Protein AF-0000000066997726 (afdb_homodimer)

Radius of gyration: 28.42 Å; Cα contacts (8 Å, |Δi|>4): 2146; chains: 2; bounding box: 68×84×70 Å

Solvent-accessible surface area (backbone atoms only — not comparable to full-atom values): 46991 Å² total; per-residue (Å²): 113,78,69,45,87,41,42,34,35,30,36,20,75,43,66,23,29,34,36,20,48,38,29,24,34,34,30,64,38,44,43,36,35,32,18,52,49,78,61,91,83,53,77,78,42,66,39,69,34,43,33,51,42,34,44,55,31,55,65,68,47,27,50,67,67,44,41,66,34,50,30,68,50,67,35,38,38,32,26,37,41,86,60,45,74,38,37,50,40,54,42,67,57,50,20,66,64,55,33,27,49,54,35,23,24,28,37,32,51,52,49,50,20,41,49,52,45,21,47,75,62,63,44,43,76,41,56,55,33,34,65,70,47,77,49,73,56,84,76,34,27,36,37,30,26,76,89,64,53,74,50,77,23,52,30,34,38,30,25,48,29,76,77,21,60,58,42,44,72,73,39,70,85,66,61,67,39,53,56,43,30,36,30,37,36,49,38,77,47,42,48,67,53,35,52,72,74,28,50,73,30,44,76,70,59,57,67,34,33,40,31,40,31,31,70,42,17,36,40,36,36,33,50,19,58,52,62,49,28,33,28,38,42,35,39,40,54,51,98,50,74,36,80,52,76,37,85,54,56,68,67,60,58,50,56,73,46,65,76,45,36,67,46,61,41,48,55,53,66,66,51,85,62,54,46,39,33,43,41,38,32,37,61,91,60,96,64,58,48,48,97,56,30,34,40,35,50,33,28,40,34,53,53,31,35,41,70,53,41,53,45,51,65,49,51,9,27,38,44,15,31,20,45,11,45,31,43,23,36,28,24,65,64,73,47,49,61,44,55,34,44,50,52,41,47,68,59,46,48,57,54,52,50,51,52,38,36,50,13,50,49,40,41,50,64,50,26,39,60,52,67,68,58,37,51,42,49,48,58,39,26,45,59,42,43,44,78,66,51,93,84,52,93,73,65,72,81,49,82,68,62,71,53,38,30,56,71,61,52,64,78,29,50,80,49,41,27,36,55,38,43,38,40,42,50,14,48,26,47,38,49,51,52,46,50,41,44,50,53,20,56,77,66,68,40,41,40,88,68,68,62,35,28,50,62,55,51,49,57,59,58,42,24,46,56,50,27,85,59,73,83,124,112,79,69,44,90,43,42,35,35,29,37,20,73,44,64,23,28,33,36,21,49,37,30,24,34,36,30,64,39,44,45,38,34,31,18,52,49,78,63,91,83,51,78,79,42,68,40,68,33,44,33,49,42,36,44,55,30,56,65,67,45,27,51,67,66,45,42,65,34,49,30,69,48,66,33,37,40,31,26,37,42,85,60,45,74,38,39,50,43,53,42,66,57,50,20,65,64,54,31,25,50,56,35,23,24,28,36,32,51,53,47,52,21,41,49,52,46,22,47,75,61,64,45,43,76,41,56,55,34,35,66,70,46,75,49,72,56,85,76,34,26,37,36,30,26,76,86,65,52,74,49,76,22,51,29,34,39,30,24,48,29,77,78,20,60,55,42,43,72,73,38,69,86,67,62,68,39,53,57,43,31,39,31,34,35,49,37,77,46,41,48,68,55,35,52,74,76,26,50,73,31,44,77,70,59,57,67,33,33,41,32,40,31,32,69,41,18,36,40,37,38,36,50,19,56,52,62,50,27,33,28,37,41,35,38,40,54,53,98,51,72,37,78,52,76,37,86,56,57,66,67,60,59,52,57,72,46,64,75,45,37,67,46,60,42,48,53,55,67,66,53,84,62,54,45,38,33,41,40,38,32,36,61,92,60,98,65,57,48,47,96,57,30,33,40,33,48,34,28,38,35,51,54,30,36,42,68,52,41,53,46,49,63,48,50,8,29,38,43,16,30,20,45,11,45,31,43,23,35,29,24,65,65,72,47,48,62,43,54,33,44,50,52,43,47,68,58,46,48,55,52,52,50,52,51,39,34,51,13,50,49,37,40,51,63,49,26,38,60,53,68,68,58,39,52,40,48,48,58,39,28,45,60,42,43,45,78,68,53,90,85,52,94,74,66,72,80,49,82,67,62,72,54,39,28,56,72,62,51,63,75,30,50,80,50,41,26,36,57,37,44,38,41,43,49,14,48,26,48,38,50,52,51,46,52,41,44,52,53,21,56,77,68,66,40,42,42,87,68,69,62,36,28,51,61,57,51,50,54,58,58,41,23,45,56,48,27,81,59,74,82,122

Nearest PDB structures (foldseek):
  8gsm-assembly3_I  TM=8.928E-01  e=6.429E-40  Boreostereum vibrans
  8x38-assembly1_A  TM=8.824E-01  e=2.109E-39  Phanerochaete chrysosporium RP-78
  8rqh-assembly1_A  TM=9.313E-01  e=3.613E-34  Streptomyces cyaneofuscatus
  8rqh-assembly2_B  TM=9.322E-01  e=1.405E-33  Streptomyces cyaneofuscatus
  6net-assembly2_A  TM=7.913E-01  e=1.397E-30  Talaromyces stipitatus ATCC 10500

Organism: NCBI:txid86049

InterPro domains:
  IPR002938 FAD-binding domain [PF01494] (7-354)
  IPR036188 FAD/NAD(P)-binding domain superfamily [G3DSA:3.50.50.60] (7-381)
  IPR036188 FAD/NAD(P)-binding domain superfamily [SSF51905] (7-375)
  IPR050493 FAD-dependent Monooxygenases in Biosynthesis and Metabolism [PTHR13789] (5-386)

Sequence (944 aa):
MAPVPIQVGIIGAGMGGLAAAIALRRGGANVTILESTTELGEIGAGIQIFSNISKYLIRWGVDEIIGDNLVQVDEVRTWGVDGEVVTRVDPKRVHKITGFPHLIARRDHLHAGLTESARRHGVDIVVGARVKEVEYSESSATVTTARGASYTFDLVVGCDGIKSTIRQHLFPDVKPQAPSKVAAYRGVLTYDEIRAKAPEAASVLTNTMDMWTGPNGYIMTYPLSGGKELNVVTSFCKDYYVEKMEEVDMDEFRGYYKDYSPAIQSIIRLVNYTQRWPLLIMPFMARWSNEFRNVVLLGDAAHCMQNHVGQGAATAIEDGVFLGRAVSEVVRGTITIPEAVSIYEQKRIPRAWTKQQVSFVSGELNMCSDPDDLRRRNSSSLPEVQGLEEDEARPSFPPLPSEYRSWQMFDSPDSVPGIFYYDAEGDADNAVCEFLQTRDRENGAVDGLTMVSRALRRKWWASLDFNGVVAVMAPVPIQVGIIGAGMGGLAAAIALRRGGANVTILESTTELGEIGAGIQIFSNISKYLIRWGVDEIIGDNLVQVDEVRTWGVDGEVVTRVDPKRVHKITGFPHLIARRDHLHAGLTESARRHGVDIVVGARVKEVEYSESSATVTTARGASYTFDLVVGCDGIKSTIRQHLFPDVKPQAPSKVAAYRGVLTYDEIRAKAPEAASVLTNTMDMWTGPNGYIMTYPLSGGKELNVVTSFCKDYYVEKMEEVDMDEFRGYYKDYSPAIQSIIRLVNYTQRWPLLIMPFMARWSNEFRNVVLLGDAAHCMQNHVGQGAATAIEDGVFLGRAVSEVVRGTITIPEAVSIYEQKRIPRAWTKQQVSFVSGELNMCSDPDDLRRRNSSSLPEVQGLEEDEARPSFPPLPSEYRSWQMFDSPDSVPGIFYYDAEGDADNAVCEFLQTRDRENGAVDGLTMVSRALRRKWWASLDFNGVVAV

Foldseek 3Di:
DAFDAFEEEEEALALLRLLLLLLQLVLPYAYEYEAQAQDDFDDWFKAKAFQQGQVVCVVLVLCVVLPLQKAAFQKEFEAEQAGDTLFIDGQVVSCVVQVGGIIMATRRSSSVSSVVSSVVSPYHYHYNFAWQDWDDDLQWIWTAGPVGDIDIGRAYEFAHAQPTNLLCHQPVPWHKFQPFQKWKKWDKDFLVCCCVQPVVLNVVDDQYWYWYFDAQKIWIWHAGRNRGMIIIMMMGGDPDADGAKDFDDLVVVLVRSVSGDPSVSSVSVPGDGIIIGGFIWTDQDLAQAHPSLRYGYAASSHTRAGCLQSCRSVLSSLLSNLLSLLCSCVRLVLDPNNVSSVLSSVPSRVVSVVVRVLSVVSRCLRNPNPPVSVVVLSVLNCQQCPQVDPPDPDGDTGDDDPPRAHSNPNSTCSNPVVRNNDHSNVVSVVSSVVVQLVVQVVVVQADPPPRDHPSVVCSVVSCVPDPVDPPD/DAFDAFEEEEEALALLSLLLLLLQLVLPYAYEYEHQAQDDFDDFFKAKAFQQGQVVCVVLVLCVVLPLQKAAFQKEFEAEQAGDTLFIDGQVVSCVVQVGGIIMATRRSSSVSSVVSSVVSPYHYHYNFAWQDWDDDLQWIWTAGPVGDIDIGRAYEFAHAQPTNLLCHQPVVWHWFQPAQKWKKKDKAFLVCCCVQPVVLNVVDDQYWYKYFAAQKIWIWHAGRNRGMIIIMMMGGDPDGDGAKAFDDLVVVLVRSVSGDPSVSSVSVPGDGIIIGGFIWTDQDLAQAHPSLRYGYAASSHTRAGCLQSCRSVLSSLLSNLLSLLCSCVRLVLDPNNVSSVLSSVPSRVVSVVVRVLSVVSRCLRNPNPPVSVVVLSVLNCQQCPQVDPPDPDGDTGDDDPPRAHSNPNSTCSNPVVRNNDHSNVVSVVSSVVVQLVVQVVVVQADPPPRDHPSVVCSVVSCVPDPVDPPD

pLDDT: mean 93.23, std 9.02, range [29.08, 98.94]

Secondary structure (DSSP, 8-state):
-PPPP-EEEEE--SHHHHHHHHHHHHTT-EEEEE-SSSS------EEEE-HHHHHHHHHHTHHHHHGGG-B--SEEEEE-TTS-EEEEE-HHHHHHHHSS--EEEEHHHHHHHHHHHHHHTT-EEE-S--EEEEEE-SS-EEEEETTS-EEEESEEEE---TT-HHHHHH-TT---B--SSEEEEEEEEEHHHHHHH-HHHHTT-SSEEEEEEETTEEEEEEEEGGGTEEEEEEEEE-SS---S-EE--HHHHHHTTTTS-HHHHHHHHH----EEEE--BPPP-S-SB-TTSSEEE-THHHH---SSSS-HHHHHHHHHHHHHHHHHHHHTTSS-HHHHHHHHHHHHHHHHHHHHHHHHHHHHHHT---HHHHHHHHHHTGGGSTT--TT-SSPPPPPPPTT---S-GGG-TTTSHHHHT--HHHHHHHHHHHHHHHHHHHTT-B-TTT--BHHHHHHHHGGGT-SS----/-PPPP-EEEEE--SHHHHHHHHHHHHTT-EEEEE-SSSS------EEEE-HHHHHHHHHHTHHHHHGGG-B--SEEEEE-TTS-EEEEE-HHHHHHHHSS--EEEEHHHHHHHHHHHHHHTT-EEE-S--EEEEEE-SS-EEEEETTS-EEEESEEEE---TT-HHHHHH-TT---B--SSEEEEEEEEEHHHHHHH-HHHHTT-SSEEEEEEETTEEEEEEEEGGGTEEEEEEEEE-SS---S-EE--HHHHHHTTTTS-HHHHHHHHH----EEEE--BPPP-S-SB-TTSSEEE-THHHH---STTS-HHHHHHHHHHHHHHHHHHHHTTSS-HHHHHHHHHHHHHHHHHHHHHHHHHHHHHHT---HHHHHHHHHHTGGGGTT--TT-SSPPPPPPPTT---S-GGG-TTTSHHHHT--HHHHHHHHHHHHHHHHHHHTT-B-TTT--BHHHHHHHHGGGT-SS----

Structure (mmCIF, N/CA/C/O backbone):
data_AF-0000000066997726-model_v1
#
loop_
_entity.id
_entity.type
_entity.pdbx_description
1 polymer 'FAD-binding domain-containing protein'
#
loop_
_atom_site.group_PDB
_atom_site.id
_atom_site.type_symbol
_atom_site.label_atom_id
_atom_site.label_alt_id
_atom_site.label_comp_id
_atom_site.label_asym_id
_atom_site.label_entity_id
_atom_site.label_seq_id
_atom_site.pdbx_PDB_ins_code
_atom_site.Cartn_x
_atom_site.Cartn_y
_atom_site.Cartn_z
_atom_site.occupancy
_atom_site.B_iso_or_equiv
_atom_site.auth_seq_id
_atom_site.auth_comp_id
_atom_site.auth_asym_id
_atom_site.auth_atom_id
_atom_site.pdbx_PDB_model_num
ATOM 1 N N . MET A 1 1 ? 27.438 -9.516 -9.109 1 58.72 1 MET A N 1
ATOM 2 C CA . MET A 1 1 ? 28.141 -8.242 -9.211 1 58.72 1 MET A CA 1
ATOM 3 C C . MET A 1 1 ? 28.25 -7.562 -7.855 1 58.72 1 MET A C 1
ATOM 5 O O . MET A 1 1 ? 27.344 -7.684 -7.027 1 58.72 1 MET A O 1
ATOM 9 N N . ALA A 1 2 ? 29.359 -7.008 -7.555 1 72.38 2 ALA A N 1
ATOM 10 C CA . ALA A 1 2 ? 29.594 -6.281 -6.312 1 72.38 2 ALA A CA 1
ATOM 11 C C . ALA A 1 2 ? 28.719 -5.035 -6.23 1 72.38 2 ALA A C 1
ATOM 13 O O . ALA A 1 2 ? 28.391 -4.43 -7.254 1 72.38 2 ALA A O 1
ATOM 14 N N . PRO A 1 3 ? 28.188 -4.781 -5.062 1 80.5 3 PRO A N 1
ATOM 15 C CA . PRO A 1 3 ? 27.406 -3.547 -4.898 1 80.5 3 PRO A CA 1
ATOM 16 C C . PRO A 1 3 ? 28.172 -2.307 -5.359 1 80.5 3 PRO A C 1
ATOM 18 O O . PRO A 1 3 ? 29.406 -2.275 -5.293 1 80.5 3 PRO A O 1
ATOM 21 N N . VAL A 1 4 ? 27.453 -1.344 -5.906 1 85.62 4 VAL A N 1
ATOM 22 C CA . VAL A 1 4 ? 28 -0.052 -6.305 1 85.62 4 VAL A CA 1
ATOM 23 C C . VAL A 1 4 ? 28.062 0.878 -5.098 1 85.62 4 VAL A C 1
ATOM 25 O O . VAL A 1 4 ? 27.047 1.154 -4.461 1 85.62 4 VAL A O 1
ATOM 28 N N . PRO A 1 5 ? 29.25 1.284 -4.77 1 92.06 5 PRO A N 1
ATOM 29 C CA . PRO A 1 5 ? 29.328 2.24 -3.662 1 92.06 5 PRO A CA 1
ATOM 30 C C . PRO A 1 5 ? 28.734 3.6 -4.016 1 92.06 5 PRO A C 1
ATOM 32 O O . PRO A 1 5 ? 29.062 4.176 -5.055 1 92.06 5 PRO A O 1
ATOM 35 N N . ILE A 1 6 ? 27.797 4.047 -3.232 1 96 6 ILE A N 1
ATOM 36 C CA . ILE A 1 6 ? 27.141 5.332 -3.467 1 96 6 ILE A CA 1
ATOM 37 C C . ILE A 1 6 ? 27.203 6.18 -2.197 1 96 6 ILE A C 1
ATOM 39 O O . ILE A 1 6 ? 26.891 5.699 -1.107 1 96 6 ILE A O 1
ATOM 43 N N . GLN A 1 7 ? 27.656 7.406 -2.367 1 98.44 7 GLN A N 1
ATOM 44 C CA . GLN A 1 7 ? 27.672 8.391 -1.291 1 98.44 7 GLN A CA 1
ATOM 45 C C . GLN A 1 7 ? 26.516 9.375 -1.435 1 98.44 7 GLN A C 1
ATOM 47 O O . GLN A 1 7 ? 26.406 10.078 -2.441 1 98.44 7 GLN A O 1
ATOM 52 N N . VAL A 1 8 ? 25.688 9.414 -0.419 1 98.88 8 VAL A N 1
ATOM 53 C CA . VAL A 1 8 ? 24.531 10.305 -0.461 1 98.88 8 VAL A CA 1
ATOM 54 C C . VAL A 1 8 ? 24.641 11.352 0.646 1 98.88 8 VAL A C 1
ATOM 56 O O . VAL A 1 8 ? 24.891 11.016 1.805 1 98.88 8 VAL A O 1
ATOM 59 N N . GLY A 1 9 ? 24.547 12.625 0.272 1 98.94 9 GLY A N 1
ATOM 60 C CA . GLY A 1 9 ? 24.469 13.727 1.226 1 98.94 9 GLY A CA 1
ATOM 61 C C . GLY A 1 9 ? 23.047 14.219 1.445 1 98.94 9 GLY A C 1
ATOM 62 O O . GLY A 1 9 ? 22.359 14.555 0.489 1 98.94 9 GLY A O 1
ATOM 63 N N . ILE A 1 10 ? 22.625 14.234 2.686 1 98.94 10 ILE A N 1
ATOM 64 C CA . ILE A 1 10 ? 21.312 14.742 3.057 1 98.94 10 ILE A CA 1
ATOM 65 C C . ILE A 1 10 ? 21.453 16.094 3.754 1 98.94 10 ILE A C 1
ATOM 67 O O . ILE A 1 10 ? 22.172 16.203 4.75 1 98.94 10 ILE A O 1
ATOM 71 N N . ILE A 1 11 ? 20.766 17.078 3.197 1 98.88 11 ILE A N 1
ATOM 72 C CA . ILE A 1 11 ? 20.812 18.422 3.777 1 98.88 11 ILE A CA 1
ATOM 73 C C . ILE A 1 11 ? 19.578 18.656 4.656 1 98.88 11 ILE A C 1
ATOM 75 O O . ILE A 1 11 ? 18.516 18.984 4.156 1 98.88 11 ILE A O 1
ATOM 79 N N . GLY A 1 12 ? 19.75 18.547 6.012 1 98.19 12 GLY A N 1
ATOM 80 C CA . GLY A 1 12 ? 18.672 18.688 6.969 1 98.19 12 GLY A CA 1
ATOM 81 C C . GLY A 1 12 ? 18.344 17.406 7.699 1 98.19 12 GLY A C 1
ATOM 82 O O . GLY A 1 12 ? 18.062 16.375 7.07 1 98.19 12 GLY A O 1
ATOM 83 N N . ALA A 1 13 ? 18.297 17.5 9.016 1 97.69 13 ALA A N 1
ATOM 84 C CA . ALA A 1 13 ? 18 16.344 9.867 1 97.69 13 ALA A CA 1
ATOM 85 C C . ALA A 1 13 ? 16.594 16.438 10.453 1 97.69 13 ALA A C 1
ATOM 87 O O . ALA A 1 13 ? 16.391 16.172 11.641 1 97.69 13 ALA A O 1
ATOM 88 N N . GLY A 1 14 ? 15.633 16.906 9.617 1 96.88 14 GLY A N 1
ATOM 89 C CA . GLY A 1 14 ? 14.234 16.812 10 1 96.88 14 GLY A CA 1
ATOM 90 C C . GLY A 1 14 ? 13.656 15.414 9.852 1 96.88 14 GLY A C 1
ATOM 91 O O . GLY A 1 14 ? 14.391 14.469 9.555 1 96.88 14 GLY A O 1
ATOM 92 N N . MET A 1 15 ? 12.367 15.289 10.008 1 96.69 15 MET A N 1
ATOM 93 C CA . MET A 1 15 ? 11.703 13.984 9.961 1 96.69 15 MET A CA 1
ATOM 94 C C . MET A 1 15 ? 11.961 13.297 8.625 1 96.69 15 MET A C 1
ATOM 96 O O . MET A 1 15 ? 12.297 12.109 8.594 1 96.69 15 MET A O 1
ATOM 100 N N . GLY A 1 16 ? 11.797 14.016 7.555 1 98.12 16 GLY A N 1
ATOM 101 C CA . GLY A 1 16 ? 12.023 13.461 6.23 1 98.12 16 GLY A CA 1
ATOM 102 C C . GLY A 1 16 ? 13.469 13.062 5.98 1 98.12 16 GLY A C 1
ATOM 103 O O . GLY A 1 16 ? 13.742 12.008 5.402 1 98.12 16 GLY A O 1
ATOM 104 N N . GLY A 1 17 ? 14.398 13.93 6.406 1 98.62 17 GLY A N 1
ATOM 105 C CA . GLY A 1 17 ? 15.812 13.648 6.234 1 98.62 17 GLY A CA 1
ATOM 106 C C . GLY A 1 17 ? 16.281 12.422 6.988 1 98.62 17 GLY A C 1
ATOM 107 O O . GLY A 1 17 ? 17.016 11.602 6.453 1 98.62 17 GLY A O 1
ATOM 108 N N . LEU A 1 18 ? 15.844 12.297 8.219 1 98.75 18 LEU A N 1
ATOM 109 C CA . LEU A 1 18 ? 16.219 11.148 9.031 1 98.75 18 LEU A CA 1
ATOM 110 C C . LEU A 1 18 ? 15.625 9.867 8.453 1 98.75 18 LEU A C 1
ATOM 112 O O . LEU A 1 18 ? 16.297 8.828 8.406 1 98.75 18 LEU A O 1
ATOM 116 N N . ALA A 1 19 ? 14.398 9.961 8.016 1 98.81 19 ALA A N 1
ATOM 117 C CA . ALA A 1 19 ? 13.773 8.797 7.391 1 98.81 19 ALA A CA 1
ATOM 118 C C . ALA A 1 19 ? 14.516 8.391 6.117 1 98.81 19 ALA A C 1
ATOM 120 O O . ALA A 1 19 ? 14.742 7.203 5.871 1 98.81 19 ALA A O 1
ATOM 121 N N . ALA A 1 20 ? 14.867 9.367 5.336 1 98.88 20 ALA A N 1
ATOM 122 C CA . ALA A 1 20 ? 15.633 9.086 4.129 1 98.88 20 ALA A CA 1
ATOM 123 C C . ALA A 1 20 ? 16.969 8.422 4.465 1 98.88 20 ALA A C 1
ATOM 125 O O . ALA A 1 20 ? 17.375 7.461 3.801 1 98.88 20 ALA A O 1
ATOM 126 N N . ALA A 1 21 ? 17.578 8.945 5.484 1 98.88 21 ALA A N 1
ATOM 127 C CA . ALA A 1 21 ? 18.875 8.406 5.891 1 98.88 21 ALA A CA 1
ATOM 128 C C . ALA A 1 21 ? 18.766 6.934 6.266 1 98.88 21 ALA A C 1
ATOM 130 O O . ALA A 1 21 ? 19.578 6.109 5.832 1 98.88 21 ALA A O 1
ATOM 131 N N . ILE A 1 22 ? 17.766 6.617 7.066 1 98.88 22 ILE A N 1
ATOM 132 C CA . ILE A 1 22 ? 17.562 5.238 7.496 1 98.88 22 ILE A CA 1
ATOM 133 C C . ILE A 1 22 ? 17.281 4.352 6.285 1 98.88 22 ILE A C 1
ATOM 135 O O . ILE A 1 22 ? 17.906 3.305 6.117 1 98.88 22 ILE A O 1
ATOM 139 N N . ALA A 1 23 ? 16.391 4.789 5.41 1 98.75 23 ALA A N 1
ATOM 140 C CA . ALA A 1 23 ? 16.016 4.004 4.242 1 98.75 23 ALA A CA 1
ATOM 141 C C . ALA A 1 23 ? 17.203 3.781 3.32 1 98.75 23 ALA A C 1
ATOM 143 O O . ALA A 1 23 ? 17.406 2.682 2.793 1 98.75 23 ALA A O 1
ATOM 144 N N . LEU A 1 24 ? 17.984 4.816 3.113 1 98.69 24 LEU A N 1
ATOM 145 C CA . LEU A 1 24 ? 19.156 4.73 2.252 1 98.69 24 LEU A CA 1
ATOM 146 C C . LEU A 1 24 ? 20.188 3.76 2.83 1 98.69 24 LEU A C 1
ATOM 148 O O . LEU A 1 24 ? 20.75 2.936 2.104 1 98.69 24 LEU A O 1
ATOM 152 N N . ARG A 1 25 ? 20.422 3.848 4.117 1 98.25 25 ARG A N 1
ATOM 153 C CA . ARG A 1 25 ? 21.375 2.947 4.762 1 98.25 25 ARG A CA 1
ATOM 154 C C . ARG A 1 25 ? 20.891 1.502 4.691 1 98.25 25 ARG A C 1
ATOM 156 O O . ARG A 1 25 ? 21.688 0.588 4.449 1 98.25 25 ARG A O 1
ATOM 163 N N . ARG A 1 26 ? 19.672 1.34 4.887 1 96.38 26 ARG A N 1
ATOM 164 C CA . ARG A 1 26 ? 19.094 0.002 4.816 1 96.38 26 ARG A CA 1
ATOM 165 C C . ARG A 1 26 ? 19.266 -0.597 3.424 1 96.38 26 ARG A C 1
ATOM 167 O O . ARG A 1 26 ? 19.281 -1.819 3.268 1 96.38 26 ARG A O 1
ATOM 174 N N . GLY A 1 27 ? 19.375 0.283 2.434 1 94.56 27 GLY A N 1
ATOM 175 C CA . GLY A 1 27 ? 19.594 -0.147 1.061 1 94.56 27 GLY A CA 1
ATOM 176 C C . GLY A 1 27 ? 21.047 -0.304 0.702 1 94.56 27 GLY A C 1
ATOM 177 O O . GLY A 1 27 ? 21.391 -0.718 -0.411 1 94.56 27 GLY A O 1
ATOM 178 N N . GLY A 1 28 ? 21.969 0.135 1.581 1 94.75 28 GLY A N 1
ATOM 179 C CA . GLY A 1 28 ? 23.391 -0.12 1.383 1 94.75 28 GLY A CA 1
ATOM 180 C C . GLY A 1 28 ? 24.172 1.123 1.007 1 94.75 28 GLY A C 1
ATOM 181 O O . GLY A 1 28 ? 25.391 1.063 0.823 1 94.75 28 GLY A O 1
ATOM 182 N N . ALA A 1 29 ? 23.531 2.252 0.909 1 97.5 29 ALA A N 1
ATOM 183 C CA . ALA A 1 29 ? 24.234 3.484 0.568 1 97.5 29 ALA A CA 1
ATOM 184 C C . ALA A 1 29 ? 25 4.027 1.772 1 97.5 29 ALA A C 1
ATOM 186 O O . ALA A 1 29 ? 24.641 3.75 2.92 1 97.5 29 ALA A O 1
ATOM 187 N N . ASN A 1 30 ? 26.062 4.73 1.503 1 98.19 30 ASN A N 1
ATOM 188 C CA . ASN A 1 30 ? 26.719 5.531 2.529 1 98.19 30 ASN A CA 1
ATOM 189 C C . ASN A 1 30 ? 26.078 6.906 2.67 1 98.19 30 ASN A C 1
ATOM 191 O O . ASN A 1 30 ? 25.859 7.598 1.673 1 98.19 30 ASN A O 1
ATOM 195 N N . VAL A 1 31 ? 25.797 7.309 3.93 1 98.88 31 VAL A N 1
ATOM 196 C CA . VAL A 1 31 ? 24.938 8.484 4.082 1 98.88 31 VAL A CA 1
ATOM 197 C C . VAL A 1 31 ? 25.578 9.453 5.078 1 98.88 31 VAL A C 1
ATOM 199 O O . VAL A 1 31 ? 26 9.047 6.164 1 98.88 31 VAL A O 1
ATOM 202 N N . THR A 1 32 ? 25.625 10.703 4.715 1 98.88 32 THR A N 1
ATOM 203 C CA . THR A 1 32 ? 25.984 11.805 5.598 1 98.88 32 THR A CA 1
ATOM 204 C C . THR A 1 32 ? 24.875 12.836 5.664 1 98.88 32 THR A C 1
ATOM 206 O O . THR A 1 32 ? 24.391 13.305 4.633 1 98.88 32 THR A O 1
ATOM 209 N N . ILE A 1 33 ? 24.453 13.141 6.887 1 98.81 33 ILE A N 1
ATOM 210 C CA . ILE A 1 33 ? 23.5 14.234 7.082 1 98.81 33 ILE A CA 1
ATOM 211 C C . ILE A 1 33 ? 24.234 15.492 7.512 1 98.81 33 ILE A C 1
ATOM 213 O O . ILE A 1 33 ? 25.078 15.453 8.406 1 98.81 33 ILE A O 1
ATOM 217 N N . LEU A 1 34 ? 24 16.578 6.836 1 98.69 34 LEU A N 1
ATOM 218 C CA . LEU A 1 34 ? 24.453 17.891 7.25 1 98.69 34 LEU A CA 1
ATOM 219 C C . LEU A 1 34 ? 23.312 18.703 7.852 1 98.69 34 LEU A C 1
ATOM 221 O O . LEU A 1 34 ? 22.359 19.047 7.16 1 98.69 34 LEU A O 1
ATOM 225 N N . GLU A 1 35 ? 23.391 18.969 9.117 1 97.94 35 GLU A N 1
ATOM 226 C CA . GLU A 1 35 ? 22.359 19.688 9.859 1 97.94 35 GLU A CA 1
ATOM 227 C C . GLU A 1 35 ? 22.875 21.062 10.305 1 97.94 35 GLU A C 1
ATOM 229 O O . GLU A 1 35 ? 24 21.188 10.789 1 97.94 35 GLU A O 1
ATOM 234 N N . SER A 1 36 ? 22.062 22.062 10.125 1 95.56 36 SER A N 1
ATOM 235 C CA . SER A 1 36 ? 22.469 23.453 10.359 1 95.56 36 SER A CA 1
ATOM 236 C C . SER A 1 36 ? 22.656 23.734 11.852 1 95.56 36 SER A C 1
ATOM 238 O O . SER A 1 36 ? 23.562 24.469 12.242 1 95.56 36 SER A O 1
ATOM 240 N N . THR A 1 37 ? 21.797 23.172 12.703 1 90.5 37 THR A N 1
ATOM 241 C CA . THR A 1 37 ? 21.828 23.469 14.133 1 90.5 37 THR A CA 1
ATOM 242 C C . THR A 1 37 ? 22.984 22.75 14.82 1 90.5 37 THR A C 1
ATOM 244 O O . THR A 1 37 ? 23.5 21.766 14.305 1 90.5 37 THR A O 1
ATOM 247 N N . THR A 1 38 ? 23.312 23.219 15.969 1 87.69 38 THR A N 1
ATOM 248 C CA . THR A 1 38 ? 24.453 22.656 16.688 1 87.69 38 THR A CA 1
ATOM 249 C C . THR A 1 38 ? 24.031 21.422 17.469 1 87.69 38 THR A C 1
ATOM 251 O O . THR A 1 38 ? 24.875 20.609 17.859 1 87.69 38 THR A O 1
ATOM 254 N N . GLU A 1 39 ? 22.75 21.453 17.719 1 80.12 39 GLU A N 1
ATOM 255 C CA . GLU A 1 39 ? 22.203 20.281 18.391 1 80.12 39 GLU A CA 1
ATOM 256 C C . GLU A 1 39 ? 20.938 19.781 17.703 1 80.12 39 GLU A C 1
ATOM 258 O O . GLU A 1 39 ? 20.172 20.578 17.156 1 80.12 39 GLU A O 1
ATOM 263 N N . LEU A 1 40 ? 20.875 18.516 17.781 1 78.81 40 LEU A N 1
ATOM 264 C CA . LEU A 1 40 ? 19.672 17.938 17.203 1 78.81 40 LEU A CA 1
ATOM 265 C C . LEU A 1 40 ? 18.469 18.141 18.141 1 78.81 40 LEU A C 1
ATOM 267 O O . LEU A 1 40 ? 18.609 18.031 19.359 1 78.81 40 LEU A O 1
ATOM 271 N N . GLY A 1 41 ? 17.281 18.516 17.516 1 77.25 41 GLY A N 1
ATOM 272 C CA . GLY A 1 41 ? 16.094 18.641 18.328 1 77.25 41 GLY A CA 1
ATOM 273 C C . GLY A 1 41 ? 14.93 19.266 17.594 1 77.25 41 GLY A C 1
ATOM 274 O O . GLY A 1 41 ? 15.055 19.641 16.422 1 77.25 41 GLY A O 1
ATOM 275 N N . GLU A 1 42 ? 13.703 19.125 18.156 1 71.69 42 GLU A N 1
ATOM 276 C CA . GLU A 1 42 ? 12.461 19.75 17.688 1 71.69 42 GLU A CA 1
ATOM 277 C C . GLU A 1 42 ? 11.711 20.406 18.828 1 71.69 42 GLU A C 1
ATOM 279 O O . GLU A 1 42 ? 11.898 20.047 20 1 71.69 42 GLU A O 1
ATOM 284 N N . ILE A 1 43 ? 11.047 21.531 18.5 1 62.38 43 ILE A N 1
ATOM 285 C CA . ILE A 1 43 ? 10.164 22.109 19.5 1 62.38 43 ILE A CA 1
ATOM 286 C C . ILE A 1 43 ? 9.008 21.156 19.781 1 62.38 43 ILE A C 1
ATOM 288 O O . ILE A 1 43 ? 8.445 20.547 18.859 1 62.38 43 ILE A O 1
ATOM 292 N N . GLY A 1 44 ? 8.82 20.953 21.016 1 63.75 44 GLY A N 1
ATOM 293 C CA . GLY A 1 44 ? 7.953 19.922 21.578 1 63.75 44 GLY A CA 1
ATOM 294 C C . GLY A 1 44 ? 6.484 20.141 21.25 1 63.75 44 GLY A C 1
ATOM 295 O O . GLY A 1 44 ? 5.773 20.812 22 1 63.75 44 GLY A O 1
ATOM 296 N N . ALA A 1 45 ? 5.984 20 20.078 1 84.31 45 ALA A N 1
ATOM 297 C CA . ALA A 1 45 ? 4.57 19.938 19.719 1 84.31 45 ALA A CA 1
ATOM 298 C C . ALA A 1 45 ? 4.164 18.516 19.359 1 84.31 45 ALA A C 1
ATOM 300 O O . ALA A 1 45 ? 5.004 17.609 19.328 1 84.31 45 ALA A O 1
ATOM 301 N N . GLY A 1 46 ? 2.854 18.312 19.438 1 93 46 GLY A N 1
ATOM 302 C CA . GLY A 1 46 ? 2.33 17 19.125 1 93 46 GLY A CA 1
ATOM 303 C C . GLY A 1 46 ? 2.35 16.672 17.656 1 93 46 GLY A C 1
ATOM 304 O O . GLY A 1 46 ? 2.291 17.562 16.812 1 93 46 GLY A O 1
ATOM 305 N N . ILE A 1 47 ? 2.516 15.469 17.375 1 95.69 47 ILE A N 1
ATOM 306 C CA . ILE A 1 47 ? 2.475 15 16 1 95.69 47 ILE A CA 1
ATOM 307 C C . ILE A 1 47 ? 1.717 13.672 15.93 1 95.69 47 ILE A C 1
ATOM 309 O O . ILE A 1 47 ? 1.861 12.82 16.812 1 95.69 47 ILE A O 1
ATOM 313 N N . GLN A 1 48 ? 0.907 13.609 14.977 1 96.44 48 GLN A N 1
ATOM 314 C CA . GLN A 1 48 ? 0.168 12.375 14.727 1 96.44 48 GLN A CA 1
ATOM 315 C C . GLN A 1 48 ? 0.929 11.469 13.766 1 96.44 48 GLN A C 1
ATOM 317 O O . GLN A 1 48 ? 1.481 11.93 12.766 1 96.44 48 GLN A O 1
ATOM 322 N N . ILE A 1 49 ? 0.997 10.172 14.078 1 98 49 ILE A N 1
ATOM 323 C CA . ILE A 1 49 ? 1.669 9.141 13.289 1 98 49 ILE A CA 1
ATOM 324 C C . ILE A 1 49 ? 0.651 8.109 12.812 1 98 49 ILE A C 1
ATOM 326 O O . ILE A 1 49 ? 0.38 7.129 13.516 1 98 49 ILE A O 1
ATOM 330 N N . PHE A 1 50 ? 0.172 8.312 11.617 1 97.75 50 PHE A N 1
ATOM 331 C CA . PHE A 1 50 ? -0.88 7.457 11.086 1 97.75 50 PHE A CA 1
ATOM 332 C C . PHE A 1 50 ? -0.294 6.168 10.516 1 97.75 50 PHE A C 1
ATOM 334 O O . PHE A 1 50 ? 0.925 5.988 10.508 1 97.75 50 PHE A O 1
ATOM 341 N N . SER A 1 51 ? -1.165 5.273 10.047 1 98.06 51 SER A N 1
ATOM 342 C CA . SER A 1 51 ? -0.779 3.934 9.617 1 98.06 51 SER A CA 1
ATOM 343 C C . SER A 1 51 ? 0.212 3.986 8.461 1 98.06 51 SER A C 1
ATOM 345 O O . SER A 1 51 ? 1.074 3.113 8.336 1 98.06 51 SER A O 1
ATOM 347 N N . ASN A 1 52 ? 0.105 5 7.594 1 98.38 52 ASN A N 1
ATOM 348 C CA . ASN A 1 52 ? 1.017 5.109 6.457 1 98.38 52 ASN A CA 1
ATOM 349 C C . ASN A 1 52 ? 2.43 5.473 6.906 1 98.38 52 ASN A C 1
ATOM 351 O O . ASN A 1 52 ? 3.369 5.43 6.109 1 98.38 52 ASN A O 1
ATOM 355 N N . ILE A 1 53 ? 2.609 5.742 8.25 1 98.69 53 ILE A N 1
ATOM 356 C CA . ILE A 1 53 ? 3.939 6.078 8.742 1 98.69 53 ILE A CA 1
ATOM 357 C C . ILE A 1 53 ? 4.336 5.105 9.852 1 98.69 53 ILE A C 1
ATOM 359 O O . ILE A 1 53 ? 5.484 4.656 9.914 1 98.69 53 ILE A O 1
ATOM 363 N N . SER A 1 54 ? 3.393 4.797 10.742 1 98.69 54 SER A N 1
ATOM 364 C CA . SER A 1 54 ? 3.723 3.93 11.867 1 98.69 54 SER A CA 1
ATOM 365 C C . SER A 1 54 ? 4.285 2.594 11.391 1 98.69 54 SER A C 1
ATOM 367 O O . SER A 1 54 ? 5.074 1.96 12.094 1 98.69 54 SER A O 1
ATOM 369 N N . LYS A 1 55 ? 3.973 2.182 10.211 1 98.75 55 LYS A N 1
ATOM 370 C CA . LYS A 1 55 ? 4.508 0.944 9.656 1 98.75 55 LYS A CA 1
ATOM 371 C C . LYS A 1 55 ? 6.031 0.999 9.547 1 98.75 55 LYS A C 1
ATOM 373 O O . LYS A 1 55 ? 6.711 0.005 9.812 1 98.75 55 LYS A O 1
ATOM 378 N N . TYR A 1 56 ? 6.57 2.107 9.211 1 98.69 56 TYR A N 1
ATOM 379 C CA . TYR A 1 56 ? 8.023 2.215 9.078 1 98.69 56 TYR A CA 1
ATOM 380 C C . TYR A 1 56 ? 8.695 2.285 10.445 1 98.69 56 TYR A C 1
ATOM 382 O O . TYR A 1 56 ? 9.797 1.774 10.625 1 98.69 56 TYR A O 1
ATOM 390 N N . LEU A 1 57 ? 8.008 2.963 11.406 1 98.75 57 LEU A N 1
ATOM 391 C CA . LEU A 1 57 ? 8.555 2.957 12.758 1 98.75 57 LEU A CA 1
ATOM 392 C C . LEU A 1 57 ? 8.688 1.532 13.281 1 98.75 57 LEU A C 1
ATOM 394 O O . LEU A 1 57 ? 9.703 1.181 13.883 1 98.75 57 LEU A O 1
ATOM 398 N N . ILE A 1 58 ? 7.734 0.789 12.992 1 98.19 58 ILE A N 1
ATOM 399 C CA . ILE A 1 58 ? 7.711 -0.596 13.445 1 98.19 58 ILE A CA 1
ATOM 400 C C . ILE A 1 58 ? 8.766 -1.405 12.695 1 98.19 58 ILE A C 1
ATOM 402 O O . ILE A 1 58 ? 9.547 -2.135 13.305 1 98.19 58 ILE A O 1
ATOM 406 N N . ARG A 1 59 ? 8.852 -1.253 11.398 1 97.31 59 ARG A N 1
ATOM 407 C CA . ARG A 1 59 ? 9.797 -1.997 10.57 1 97.31 59 ARG A CA 1
ATOM 408 C C . ARG A 1 59 ? 11.242 -1.677 10.961 1 97.31 59 ARG A C 1
ATOM 410 O O . ARG A 1 59 ? 12.109 -2.547 10.898 1 97.31 59 ARG A O 1
ATOM 417 N N . TRP A 1 60 ? 11.438 -0.436 11.383 1 97.31 60 TRP A N 1
ATOM 418 C CA . TRP A 1 60 ? 12.797 0.022 11.656 1 97.31 60 TRP A CA 1
ATOM 419 C C . TRP A 1 60 ? 13.109 -0.076 13.148 1 97.31 60 TRP A C 1
ATOM 421 O O . TRP A 1 60 ? 14.227 0.236 13.578 1 97.31 60 TRP A O 1
ATOM 431 N N . GLY A 1 61 ? 12.133 -0.448 13.977 1 96.31 61 GLY A N 1
ATOM 432 C CA . GLY A 1 61 ? 12.312 -0.557 15.414 1 96.31 61 GLY A CA 1
ATOM 433 C C . GLY A 1 61 ? 12.297 0.785 16.125 1 96.31 61 GLY A C 1
ATOM 434 O O . GLY A 1 61 ? 12.727 0.893 17.266 1 96.31 61 GLY A O 1
ATOM 435 N N . VAL A 1 62 ? 11.859 1.776 15.477 1 98.5 62 VAL A N 1
ATOM 436 C CA . VAL A 1 62 ? 11.844 3.121 16.047 1 98.5 62 VAL A CA 1
ATOM 437 C C . VAL A 1 62 ? 10.797 3.201 17.156 1 98.5 62 VAL A C 1
ATOM 439 O O . VAL A 1 62 ? 10.984 3.9 18.141 1 98.5 62 VAL A O 1
ATOM 442 N N . ASP A 1 63 ? 9.664 2.486 16.969 1 98.25 63 ASP A N 1
ATOM 443 C CA . ASP A 1 63 ? 8.617 2.463 17.984 1 98.25 63 ASP A CA 1
ATOM 444 C C . ASP A 1 63 ? 9.148 1.942 19.328 1 98.25 63 ASP A C 1
ATOM 446 O O . ASP A 1 63 ? 8.812 2.477 20.375 1 98.25 63 ASP A O 1
ATOM 450 N N . GLU A 1 64 ? 10.031 0.992 19.25 1 97.94 64 GLU A N 1
ATOM 451 C CA . GLU A 1 64 ? 10.625 0.429 20.469 1 97.94 64 GLU A CA 1
ATOM 452 C C . GLU A 1 64 ? 11.609 1.407 21.094 1 97.94 64 GLU A C 1
ATOM 454 O O . GLU A 1 64 ? 11.727 1.466 22.328 1 97.94 64 GLU A O 1
ATOM 459 N N . ILE A 1 65 ? 12.297 2.127 20.266 1 98.12 65 ILE A N 1
ATOM 460 C CA . ILE A 1 65 ? 13.242 3.121 20.75 1 98.12 65 ILE A CA 1
ATOM 461 C C . ILE A 1 65 ? 12.492 4.215 21.516 1 98.12 65 ILE A C 1
ATOM 463 O O . ILE A 1 65 ? 12.93 4.648 22.578 1 98.12 65 ILE A O 1
ATOM 467 N N . ILE A 1 66 ? 11.367 4.68 21.016 1 98 66 ILE A N 1
ATOM 468 C CA . ILE A 1 66 ? 10.586 5.75 21.625 1 98 66 ILE A CA 1
ATOM 469 C C . ILE A 1 66 ? 9.898 5.223 22.891 1 98 66 ILE A C 1
ATOM 471 O O . ILE A 1 66 ? 9.789 5.934 23.891 1 98 66 ILE A O 1
ATOM 475 N N . GLY A 1 67 ? 9.375 3.998 22.844 1 97.62 67 GLY A N 1
ATOM 476 C CA . GLY A 1 67 ? 8.805 3.307 23.984 1 97.62 67 GLY A CA 1
ATOM 477 C C . GLY A 1 67 ? 7.504 3.924 24.469 1 97.62 67 GLY A C 1
ATOM 478 O O . GLY A 1 67 ? 6.613 4.215 23.672 1 97.62 67 GLY A O 1
ATOM 479 N N . ASP A 1 68 ? 7.434 4.188 25.672 1 96.5 68 ASP A N 1
ATOM 480 C CA . ASP A 1 68 ? 6.184 4.527 26.359 1 96.5 68 ASP A CA 1
ATOM 481 C C . ASP A 1 68 ? 5.766 5.961 26.031 1 96.5 68 ASP A C 1
ATOM 483 O O . ASP A 1 68 ? 4.652 6.379 26.375 1 96.5 68 ASP A O 1
ATOM 487 N N . ASN A 1 69 ? 6.586 6.613 25.359 1 96.56 69 ASN A N 1
ATOM 488 C CA . ASN A 1 69 ? 6.254 7.984 25 1 96.56 69 ASN A CA 1
ATOM 489 C C . ASN A 1 69 ? 5.305 8.039 23.797 1 96.56 69 ASN A C 1
ATOM 491 O O . ASN A 1 69 ? 4.758 9.094 23.484 1 96.56 69 ASN A O 1
ATOM 495 N N . LEU A 1 70 ? 5.09 6.898 23.172 1 97.5 70 LEU A N 1
ATOM 496 C CA . LEU A 1 70 ? 4.055 6.781 22.156 1 97.5 70 LEU A CA 1
ATOM 497 C C . LEU A 1 70 ? 2.686 6.57 22.797 1 97.5 70 LEU A C 1
ATOM 499 O O . LEU A 1 70 ? 2.562 5.855 23.781 1 97.5 70 LEU A O 1
ATOM 503 N N . VAL A 1 71 ? 1.713 7.254 22.172 1 97.06 71 VAL A N 1
ATOM 504 C CA . VAL A 1 71 ? 0.357 7.121 22.688 1 97.06 71 VAL A CA 1
ATOM 505 C C . VAL A 1 71 ? -0.568 6.59 21.594 1 97.06 71 VAL A C 1
ATOM 507 O O . VAL A 1 71 ? -0.488 7.02 20.453 1 97.06 71 VAL A O 1
ATOM 510 N N . GLN A 1 72 ? -1.325 5.613 21.906 1 96 72 GLN A N 1
ATOM 511 C CA . GLN A 1 72 ? -2.492 5.219 21.125 1 96 72 GLN A CA 1
ATOM 512 C C . GLN A 1 72 ? -3.785 5.531 21.875 1 96 72 GLN A C 1
ATOM 514 O O . GLN A 1 72 ? -4.016 5.02 22.969 1 96 72 GLN A O 1
ATOM 519 N N . VAL A 1 73 ? -4.629 6.316 21.281 1 94.62 73 VAL A N 1
ATOM 520 C CA . VAL A 1 73 ? -5.832 6.762 21.969 1 94.62 73 VAL A CA 1
ATOM 521 C C . VAL A 1 73 ? -6.922 5.695 21.859 1 94.62 73 VAL A C 1
ATOM 523 O O . VAL A 1 73 ? -6.855 4.824 20.984 1 94.62 73 VAL A O 1
ATOM 526 N N . ASP A 1 74 ? -7.895 5.84 22.703 1 94.31 74 ASP A N 1
ATOM 527 C CA . ASP A 1 74 ? -9 4.883 22.734 1 94.31 74 ASP A CA 1
ATOM 528 C C . ASP A 1 74 ? -10.109 5.297 21.781 1 94.31 74 ASP A C 1
ATOM 530 O O . ASP A 1 74 ? -10.891 4.457 21.328 1 94.31 74 ASP A O 1
ATOM 534 N N . GLU A 1 75 ? -10.148 6.59 21.562 1 94.5 75 GLU A N 1
ATOM 535 C CA . GLU A 1 75 ? -11.242 7.137 20.766 1 94.5 75 GLU A CA 1
ATOM 536 C C . GLU A 1 75 ? -10.883 8.5 20.188 1 94.5 75 GLU A C 1
ATOM 538 O O . GLU A 1 75 ? -10.125 9.258 20.797 1 94.5 75 GLU A O 1
ATOM 543 N N . VAL A 1 76 ? -11.359 8.75 19.016 1 95.44 76 VAL A N 1
ATOM 544 C CA . VAL A 1 76 ? -11.281 10.062 18.391 1 95.44 76 VAL A CA 1
ATOM 545 C C . VAL A 1 76 ? -12.688 10.648 18.234 1 95.44 76 VAL A C 1
ATOM 547 O O . VAL A 1 76 ? -13.578 9.992 17.703 1 95.44 76 VAL A O 1
ATOM 550 N N . ARG A 1 77 ? -12.922 11.898 18.766 1 96.12 77 ARG A N 1
ATOM 551 C CA . ARG A 1 77 ? -14.234 12.523 18.703 1 96.12 77 ARG A CA 1
ATOM 552 C C . ARG A 1 77 ? -14.156 13.914 18.078 1 96.12 77 ARG A C 1
ATOM 554 O O . ARG A 1 77 ? -13.188 14.648 18.297 1 96.12 77 ARG A O 1
ATOM 561 N N . THR A 1 78 ? -15.102 14.164 17.266 1 95.56 78 THR A N 1
ATOM 562 C CA . THR A 1 78 ? -15.352 15.539 16.859 1 95.56 78 THR A CA 1
ATOM 563 C C . THR A 1 78 ? -16.609 16.078 17.531 1 95.56 78 THR A C 1
ATOM 565 O O . THR A 1 78 ? -17.672 15.453 17.484 1 95.56 78 THR A O 1
ATOM 568 N N . TRP A 1 79 ? -16.391 17.266 18.109 1 93.5 79 TRP A N 1
ATOM 569 C CA . TRP A 1 79 ? -17.484 17.938 18.812 1 93.5 79 TRP A CA 1
ATOM 570 C C . TRP A 1 79 ? -17.984 19.141 18.031 1 93.5 79 TRP A C 1
ATOM 572 O O . TRP A 1 79 ? -17.188 19.891 17.453 1 93.5 79 TRP A O 1
ATOM 582 N N . GLY A 1 80 ? -19.344 19.266 18.094 1 90.62 80 GLY A N 1
ATOM 583 C CA . GLY A 1 80 ? -19.938 20.484 17.531 1 90.62 80 GLY A CA 1
ATOM 584 C C . GLY A 1 80 ? -19.891 21.656 18.5 1 90.62 80 GLY A C 1
ATOM 585 O O . GLY A 1 80 ? -19.438 21.516 19.641 1 90.62 80 GLY A O 1
ATOM 586 N N . VAL A 1 81 ? -20.391 22.766 18.016 1 82.81 81 VAL A N 1
ATOM 587 C CA . VAL A 1 81 ? -20.312 24.016 18.75 1 82.81 81 VAL A CA 1
ATOM 588 C C . VAL A 1 81 ? -21.156 23.922 20.016 1 82.81 81 VAL A C 1
ATOM 590 O O . VAL A 1 81 ? -20.828 24.516 21.047 1 82.81 81 VAL A O 1
ATOM 593 N N . ASP A 1 82 ? -22.172 23.109 19.938 1 82.62 82 ASP A N 1
ATOM 594 C CA . ASP A 1 82 ? -23.094 23.016 21.062 1 82.62 82 ASP A CA 1
ATOM 595 C C . ASP A 1 82 ? -22.703 21.891 22 1 82.62 82 ASP A C 1
ATOM 597 O O . ASP A 1 82 ? -23.453 21.547 22.922 1 82.62 82 ASP A O 1
ATOM 601 N N . GLY A 1 83 ? -21.609 21.266 21.672 1 85.06 83 GLY A N 1
ATOM 602 C CA . GLY A 1 83 ? -21.109 20.234 22.578 1 85.06 83 GLY A CA 1
ATOM 603 C C . GLY A 1 83 ? -21.562 18.844 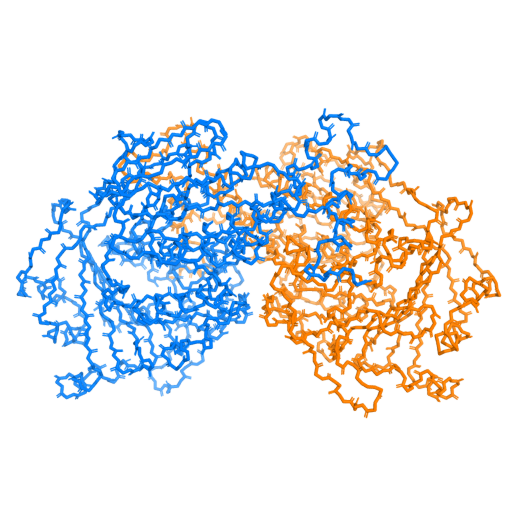22.219 1 85.06 83 GLY A C 1
ATOM 604 O O . GLY A 1 83 ? -21.328 17.891 22.969 1 85.06 83 GLY A O 1
ATOM 605 N N . GLU A 1 84 ? -22.203 18.672 21.156 1 89.12 84 GLU A N 1
ATOM 606 C CA . GLU A 1 84 ? -22.609 17.344 20.703 1 89.12 84 GLU A CA 1
ATOM 607 C C . GLU A 1 84 ? -21.453 16.641 19.984 1 89.12 84 GLU A C 1
ATOM 609 O O . GLU A 1 84 ? -20.656 17.297 19.312 1 89.12 84 GLU A O 1
ATOM 614 N N . VAL A 1 85 ? -21.453 15.344 20.078 1 92.69 85 VAL A N 1
ATOM 615 C CA . VAL A 1 85 ? -20.484 14.578 19.312 1 92.69 85 VAL A CA 1
ATOM 616 C C . VAL A 1 85 ? -20.984 14.391 17.875 1 92.69 85 VAL A C 1
ATOM 618 O O . VAL A 1 85 ? -22.078 13.867 17.656 1 92.69 85 VAL A O 1
ATOM 621 N N . VAL A 1 86 ? -20.172 14.812 16.969 1 93.44 86 VAL A N 1
ATOM 622 C CA . VAL A 1 86 ? -20.562 14.812 15.555 1 93.44 86 VAL A CA 1
ATOM 623 C C . VAL A 1 86 ? -19.938 13.609 14.852 1 93.44 86 VAL A C 1
ATOM 625 O O . VAL A 1 86 ? -20.531 13.055 13.922 1 93.44 86 VAL A O 1
ATOM 628 N N . THR A 1 87 ? -18.766 13.211 15.18 1 94.62 87 THR A N 1
ATOM 629 C CA . THR A 1 87 ? -18.109 12.031 14.625 1 94.62 87 THR A CA 1
ATOM 630 C C . THR A 1 87 ? -17.406 11.242 15.727 1 94.62 87 THR A C 1
ATOM 632 O O . THR A 1 87 ? -17.031 11.797 16.75 1 94.62 87 THR A O 1
ATOM 635 N N . ARG A 1 88 ? -17.281 9.961 15.516 1 94.19 88 ARG A N 1
ATOM 636 C CA . ARG A 1 88 ? -16.547 9.047 16.391 1 94.19 88 ARG A CA 1
ATOM 637 C C . ARG A 1 88 ? -15.766 8.023 15.57 1 94.19 88 ARG A C 1
ATOM 639 O O . ARG A 1 88 ? -16.297 7.43 14.633 1 94.19 88 ARG A O 1
ATOM 646 N N . VAL A 1 89 ? -14.547 7.863 15.977 1 94.88 89 VAL A N 1
ATOM 647 C CA . VAL A 1 89 ? -13.711 6.883 15.289 1 94.88 89 VAL A CA 1
ATOM 648 C C . VAL A 1 89 ? -13.086 5.934 16.312 1 94.88 89 VAL A C 1
ATOM 650 O O . VAL A 1 89 ? -12.594 6.371 17.359 1 94.88 89 VAL A O 1
ATOM 653 N N . ASP A 1 90 ? -13.133 4.66 16.047 1 94.75 90 ASP A N 1
ATOM 654 C CA . ASP A 1 90 ? -12.508 3.607 16.844 1 94.75 90 ASP A CA 1
ATOM 655 C C . ASP A 1 90 ? -11.094 3.32 16.359 1 94.75 90 ASP A C 1
ATOM 657 O O . ASP A 1 90 ? -10.906 2.666 15.328 1 94.75 90 ASP A O 1
ATOM 661 N N . PRO A 1 91 ? -10.078 3.74 17.141 1 95.5 91 PRO A N 1
ATOM 662 C CA . PRO A 1 91 ? -8.695 3.5 16.703 1 95.5 91 PRO A CA 1
ATOM 663 C C . PRO A 1 91 ? -8.375 2.014 16.578 1 95.5 91 PRO A C 1
ATOM 665 O O . PRO A 1 91 ? -7.52 1.635 15.773 1 95.5 91 PRO A O 1
ATOM 668 N N . LYS A 1 92 ? -9.016 1.205 17.328 1 95.44 92 LYS A N 1
ATOM 669 C CA . LYS A 1 92 ? -8.797 -0.234 17.219 1 95.44 92 LYS A CA 1
ATOM 670 C C . LYS A 1 92 ? -9.273 -0.756 15.867 1 95.44 92 LYS A C 1
ATOM 672 O O . LYS A 1 92 ? -8.633 -1.623 15.266 1 95.44 92 LYS A O 1
ATOM 677 N N . ARG A 1 93 ? -10.398 -0.27 15.438 1 95.38 93 ARG A N 1
ATOM 678 C CA . ARG A 1 93 ? -10.875 -0.629 14.109 1 95.38 93 ARG A CA 1
ATOM 679 C C . ARG A 1 93 ? -9.922 -0.132 13.031 1 95.38 93 ARG A C 1
ATOM 681 O O . ARG A 1 93 ? -9.625 -0.854 12.07 1 95.38 93 ARG A O 1
ATOM 688 N N . VAL A 1 94 ? -9.477 1.089 13.25 1 96.5 94 VAL A N 1
ATOM 689 C CA . VAL A 1 94 ? -8.531 1.667 12.297 1 96.5 94 VAL A CA 1
ATOM 690 C C . VAL A 1 94 ? -7.289 0.786 12.203 1 96.5 94 VAL A C 1
ATOM 692 O O . VAL A 1 94 ? -6.816 0.475 11.109 1 96.5 94 VAL A O 1
ATOM 695 N N . HIS A 1 95 ? -6.797 0.361 13.352 1 97.75 95 HIS A N 1
ATOM 696 C CA . HIS A 1 95 ? -5.633 -0.517 13.391 1 97.75 95 HIS A CA 1
ATOM 697 C C . HIS A 1 95 ? -5.91 -1.832 12.672 1 97.75 95 HIS A C 1
ATOM 699 O O . HIS A 1 95 ? -5.078 -2.303 11.891 1 97.75 95 HIS A O 1
ATOM 705 N N . LYS A 1 96 ? -7.031 -2.352 12.898 1 97.19 96 LYS A N 1
ATOM 706 C CA . LYS A 1 96 ? -7.398 -3.635 12.305 1 97.19 96 LYS A CA 1
ATOM 707 C C . LYS A 1 96 ? -7.441 -3.543 10.781 1 97.19 96 LYS A C 1
ATOM 709 O O . LYS A 1 96 ? -6.914 -4.414 10.086 1 97.19 96 LYS A O 1
ATOM 714 N N . ILE A 1 97 ? -7.977 -2.508 10.242 1 97 97 ILE A N 1
ATOM 715 C CA . ILE A 1 97 ? -8.242 -2.482 8.805 1 97 97 ILE A CA 1
ATOM 716 C C . ILE A 1 97 ? -7.016 -1.959 8.062 1 97 97 ILE A C 1
ATOM 718 O O . ILE A 1 97 ? -6.855 -2.197 6.867 1 97 97 ILE A O 1
ATOM 722 N N . THR A 1 98 ? -6.137 -1.226 8.781 1 98.06 98 THR A N 1
ATOM 723 C CA . THR A 1 98 ? -4.953 -0.69 8.117 1 98.06 98 THR A CA 1
ATOM 724 C C . THR A 1 98 ? -3.744 -1.592 8.359 1 98.06 98 THR A C 1
ATOM 726 O O . THR A 1 98 ? -2.742 -1.499 7.648 1 98.06 98 THR A O 1
ATOM 729 N N . GLY A 1 99 ? -3.795 -2.357 9.414 1 98.38 99 GLY A N 1
ATOM 730 C CA . GLY A 1 99 ? -2.697 -3.24 9.773 1 98.38 99 GLY A CA 1
ATOM 731 C C . GLY A 1 99 ? -1.688 -2.59 10.703 1 98.38 99 GLY A C 1
ATOM 732 O O . GLY A 1 99 ? -0.814 -3.266 11.25 1 98.38 99 GLY A O 1
ATOM 733 N N . PHE A 1 100 ? -1.778 -1.267 10.922 1 98.5 100 PHE A N 1
ATOM 734 C CA . PHE A 1 100 ? -0.831 -0.529 11.75 1 98.5 100 PHE A CA 1
ATOM 735 C C . PHE A 1 100 ? -1.552 0.506 12.609 1 98.5 100 PHE A C 1
ATOM 737 O O . PHE A 1 100 ? -2.6 1.022 12.211 1 98.5 100 PHE A O 1
ATOM 744 N N . PRO A 1 101 ? -1.029 0.864 13.727 1 97.81 101 PRO A N 1
ATOM 745 C CA . PRO A 1 101 ? -1.731 1.746 14.656 1 97.81 101 PRO A CA 1
ATOM 746 C C . PRO A 1 101 ? -1.593 3.223 14.297 1 97.81 101 PRO A C 1
ATOM 748 O O . PRO A 1 101 ? -0.63 3.609 13.625 1 97.81 101 PRO A O 1
ATOM 751 N N . HIS A 1 102 ? -2.604 3.951 14.672 1 97.31 102 HIS A N 1
ATOM 752 C CA . HIS A 1 102 ? -2.488 5.402 14.781 1 97.31 102 HIS A CA 1
ATOM 753 C C . HIS A 1 102 ? -1.841 5.809 16.094 1 97.31 102 HIS A C 1
ATOM 755 O O . HIS A 1 102 ? -2.436 5.641 17.156 1 97.31 102 HIS A O 1
ATOM 761 N N . LEU A 1 103 ? -0.623 6.379 15.984 1 97.94 103 LEU A N 1
ATOM 762 C CA . LEU A 1 103 ? 0.14 6.754 17.172 1 97.94 103 LEU A CA 1
ATOM 763 C C . LEU A 1 103 ? 0.273 8.273 17.266 1 97.94 103 LEU A C 1
ATOM 765 O O . LEU A 1 103 ? 0.09 8.984 16.281 1 97.94 103 LEU A O 1
ATOM 769 N N . ILE A 1 104 ? 0.504 8.688 18.469 1 97.69 104 ILE A N 1
ATOM 770 C CA . ILE A 1 104 ? 0.748 10.094 18.766 1 97.69 104 ILE A CA 1
ATOM 771 C C . ILE A 1 104 ? 2.031 10.242 19.578 1 97.69 104 ILE A C 1
ATOM 773 O O . ILE A 1 104 ? 2.301 9.43 20.469 1 97.69 104 ILE A O 1
ATOM 777 N N . ALA A 1 105 ? 2.795 11.234 19.234 1 96.69 105 ALA A N 1
ATOM 778 C CA . ALA A 1 105 ? 4.023 11.492 19.984 1 96.69 105 ALA A CA 1
ATOM 779 C C . ALA A 1 105 ? 4.289 12.992 20.094 1 96.69 105 ALA A C 1
ATOM 781 O O . ALA A 1 105 ? 3.68 13.789 19.375 1 96.69 105 ALA A O 1
ATOM 782 N N . ARG A 1 106 ? 5.125 13.281 21.062 1 95.56 106 ARG A N 1
ATOM 783 C CA . ARG A 1 106 ? 5.777 14.578 20.969 1 95.56 106 ARG A CA 1
ATOM 784 C C . ARG A 1 106 ? 6.77 14.609 19.812 1 95.56 106 ARG A C 1
ATOM 786 O O . ARG A 1 106 ? 7.488 13.641 19.578 1 95.56 106 ARG A O 1
ATOM 793 N N . ARG A 1 107 ? 6.824 15.688 19.203 1 94.88 107 ARG A N 1
ATOM 794 C CA . ARG A 1 107 ? 7.688 15.805 18.031 1 94.88 107 ARG A CA 1
ATOM 795 C C . ARG A 1 107 ? 9.133 15.492 18.391 1 94.88 107 ARG A C 1
ATOM 797 O O . ARG A 1 107 ? 9.852 14.867 17.594 1 94.88 107 ARG A O 1
ATOM 804 N N . ASP A 1 108 ? 9.578 15.977 19.531 1 95.44 108 ASP A N 1
ATOM 805 C CA . ASP A 1 108 ? 10.977 15.773 19.906 1 95.44 108 ASP A CA 1
ATOM 806 C C . ASP A 1 108 ? 11.242 14.305 20.234 1 95.44 108 ASP A C 1
ATOM 808 O O . ASP A 1 108 ? 12.352 13.805 20.016 1 95.44 108 ASP A O 1
ATOM 812 N N . HIS A 1 109 ? 10.234 13.57 20.781 1 96.56 109 HIS A N 1
ATOM 813 C CA . HIS A 1 109 ? 10.406 12.141 21.016 1 96.56 109 HIS A CA 1
ATOM 814 C C . HIS A 1 109 ? 10.531 11.375 19.703 1 96.56 109 HIS A C 1
ATOM 816 O O . HIS A 1 109 ? 11.367 10.477 19.578 1 96.56 109 HIS A O 1
ATOM 822 N N . LEU A 1 110 ? 9.703 11.727 18.75 1 97.56 110 LEU A N 1
ATOM 823 C CA . LEU A 1 110 ? 9.781 11.078 17.453 1 97.56 110 LEU A CA 1
ATOM 824 C C . LEU A 1 110 ? 11.117 11.367 16.766 1 97.56 110 LEU A C 1
ATOM 826 O O . LEU A 1 110 ? 11.758 10.461 16.234 1 97.56 110 LEU A O 1
ATOM 830 N N . HIS A 1 111 ? 11.492 12.594 16.828 1 97.62 111 HIS A N 1
ATOM 831 C CA . HIS A 1 111 ? 12.758 13 16.234 1 97.62 111 HIS A CA 1
ATOM 832 C C . HIS A 1 111 ? 13.93 12.266 16.875 1 97.62 111 HIS A C 1
ATOM 834 O O . HIS A 1 111 ? 14.812 11.766 16.156 1 97.62 111 HIS A O 1
ATOM 840 N N . ALA A 1 112 ? 13.93 12.203 18.141 1 97.38 112 ALA A N 1
ATOM 841 C CA . ALA A 1 112 ? 14.992 11.508 18.859 1 97.38 112 ALA A CA 1
ATOM 842 C C . ALA A 1 112 ? 15.031 10.031 18.5 1 97.38 112 ALA A C 1
ATOM 844 O O . ALA A 1 112 ? 16.109 9.445 18.359 1 97.38 112 ALA A O 1
ATOM 845 N N . GLY A 1 113 ? 13.867 9.461 18.438 1 98.25 113 GLY A N 1
ATOM 846 C CA . GLY A 1 113 ? 13.789 8.07 18.031 1 98.25 113 GLY A CA 1
ATOM 847 C C . GLY A 1 113 ? 14.359 7.816 16.641 1 98.25 113 GLY A C 1
ATOM 848 O O . GLY A 1 113 ? 15.125 6.875 16.438 1 98.25 113 GLY A O 1
ATOM 849 N N . LEU A 1 114 ? 14.008 8.641 15.703 1 98.56 114 LEU A N 1
ATOM 850 C CA . LEU A 1 114 ? 14.516 8.523 14.344 1 98.56 114 LEU A CA 1
ATOM 851 C C . LEU A 1 114 ? 16.016 8.758 14.305 1 98.56 114 LEU A C 1
ATOM 853 O O . LEU A 1 114 ? 16.75 8.078 13.586 1 98.56 114 LEU A O 1
ATOM 857 N N . THR A 1 115 ? 16.469 9.727 15.039 1 98.31 115 THR A N 1
ATOM 858 C CA . THR A 1 115 ? 17.891 10.047 15.102 1 98.31 115 THR A CA 1
ATOM 859 C C . THR A 1 115 ? 18.688 8.852 15.609 1 98.31 115 THR A C 1
ATOM 861 O O . THR A 1 115 ? 19.703 8.484 15.023 1 98.31 115 THR A O 1
ATOM 864 N N . GLU A 1 116 ? 18.203 8.305 16.656 1 98.44 116 GLU A N 1
ATOM 865 C CA . GLU A 1 116 ? 18.891 7.145 17.234 1 98.44 116 GLU A CA 1
ATOM 866 C C . GLU A 1 116 ? 18.891 5.973 16.25 1 98.44 116 GLU A C 1
ATOM 868 O O . GLU A 1 116 ? 19.906 5.281 16.109 1 98.44 116 GLU A O 1
ATOM 873 N N . SER A 1 117 ? 17.812 5.762 15.633 1 98.38 117 SER A N 1
ATOM 874 C CA . SER A 1 117 ? 17.75 4.715 14.617 1 98.38 117 SER A CA 1
ATOM 875 C C . SER A 1 117 ? 18.75 4.969 13.5 1 98.38 117 SER A C 1
ATOM 877 O O . SER A 1 117 ? 19.438 4.047 13.039 1 98.38 117 SER A O 1
ATOM 879 N N . ALA A 1 118 ? 18.828 6.18 13.047 1 98.38 118 ALA A N 1
ATOM 880 C CA . ALA A 1 118 ? 19.781 6.543 11.992 1 98.38 118 ALA A CA 1
ATOM 881 C C . ALA A 1 118 ? 21.203 6.242 12.43 1 98.38 118 ALA A C 1
ATOM 883 O O . ALA A 1 118 ? 21.984 5.664 11.664 1 98.38 118 ALA A O 1
ATOM 884 N N . ARG A 1 119 ? 21.5 6.578 13.602 1 98 119 ARG A N 1
ATOM 885 C CA . ARG A 1 119 ? 22.828 6.316 14.141 1 98 119 ARG A CA 1
ATOM 886 C C . ARG A 1 119 ? 23.125 4.82 14.164 1 98 119 ARG A C 1
ATOM 888 O O . ARG A 1 119 ? 24.203 4.391 13.766 1 98 119 ARG A O 1
ATOM 895 N N . ARG A 1 120 ? 22.188 4.102 14.617 1 97.19 120 ARG A N 1
ATOM 896 C CA . ARG A 1 120 ? 22.344 2.656 14.711 1 97.19 120 ARG A CA 1
ATOM 897 C C . ARG A 1 120 ? 22.547 2.035 13.336 1 97.19 120 ARG A C 1
ATOM 899 O O . ARG A 1 120 ? 23.172 0.983 13.203 1 97.19 120 ARG A O 1
ATOM 906 N N . HIS A 1 121 ? 22.078 2.717 12.32 1 97.25 121 HIS A N 1
ATOM 907 C CA . HIS A 1 121 ? 22.234 2.221 10.953 1 97.25 121 HIS A CA 1
ATOM 908 C C . HIS A 1 121 ? 23.547 2.686 10.336 1 97.25 121 HIS A C 1
ATOM 910 O O . HIS A 1 121 ? 23.828 2.377 9.18 1 97.25 121 HIS A O 1
ATOM 916 N N . GLY A 1 122 ? 24.266 3.525 11.008 1 97.5 122 GLY A N 1
ATOM 917 C CA . GLY A 1 122 ? 25.594 3.918 10.562 1 97.5 122 GLY A CA 1
ATOM 918 C C . GLY A 1 122 ? 25.594 5.234 9.805 1 97.5 122 GLY A C 1
ATOM 919 O O . GLY A 1 122 ? 26.547 5.523 9.078 1 97.5 122 GLY A O 1
ATOM 920 N N . VAL A 1 123 ? 24.594 6.051 9.992 1 98.5 123 VAL A N 1
ATOM 921 C CA . VAL A 1 123 ? 24.547 7.359 9.344 1 98.5 123 VAL A CA 1
ATOM 922 C C . VAL A 1 123 ? 25.531 8.312 10.023 1 98.5 123 VAL A C 1
ATOM 924 O O . VAL A 1 123 ? 25.625 8.344 11.25 1 98.5 123 VAL A O 1
ATOM 927 N N . ASP A 1 124 ? 26.266 9.008 9.25 1 98.44 124 ASP A N 1
ATOM 928 C CA . ASP A 1 124 ? 27.109 10.078 9.766 1 98.44 124 ASP A CA 1
ATOM 929 C C . ASP A 1 124 ? 26.344 11.391 9.859 1 98.44 124 ASP A C 1
ATOM 931 O O . ASP A 1 124 ? 26 11.992 8.836 1 98.44 124 ASP A O 1
ATOM 935 N N . ILE A 1 125 ? 26.141 11.836 11.07 1 98.38 125 ILE A N 1
ATOM 936 C CA . ILE A 1 125 ? 25.375 13.062 11.273 1 98.38 125 ILE A CA 1
ATOM 937 C C . ILE A 1 125 ? 26.328 14.188 11.695 1 98.38 125 ILE A C 1
ATOM 939 O O . ILE A 1 125 ? 26.906 14.141 12.781 1 98.38 125 ILE A O 1
ATOM 943 N N . VAL A 1 126 ? 26.422 15.203 10.852 1 98.12 126 VAL A N 1
ATOM 944 C CA . VAL A 1 126 ? 27.281 16.359 11.117 1 98.12 126 VAL A CA 1
ATOM 945 C C . VAL A 1 126 ? 26.406 17.562 11.469 1 98.12 126 VAL A C 1
ATOM 947 O O . VAL A 1 126 ? 25.703 18.109 10.617 1 98.12 126 VAL A O 1
ATOM 950 N N . VAL A 1 127 ? 26.5 18.047 12.688 1 96.88 127 VAL A N 1
ATOM 951 C CA . VAL A 1 127 ? 25.734 19.188 13.141 1 96.88 127 VAL A CA 1
ATOM 952 C C . VAL A 1 127 ? 26.547 20.469 12.938 1 96.88 127 VAL A C 1
ATOM 954 O O . VAL A 1 127 ? 27.734 20.422 12.648 1 96.88 127 VAL A O 1
ATOM 957 N N . GLY A 1 128 ? 25.875 21.578 13.008 1 96.5 128 GLY A N 1
ATOM 958 C CA . GLY A 1 128 ? 26.547 22.844 12.781 1 96.5 128 GLY A CA 1
ATOM 959 C C . GLY A 1 128 ? 27.047 23 11.352 1 96.5 128 GLY A C 1
ATOM 960 O O . GLY A 1 128 ? 28.047 23.688 11.109 1 96.5 128 GLY A O 1
ATOM 961 N N . ALA A 1 129 ? 26.422 22.328 10.445 1 97.69 129 ALA A N 1
ATOM 962 C CA . ALA A 1 129 ? 26.859 22.297 9.055 1 97.69 129 ALA A CA 1
ATOM 963 C C . ALA A 1 129 ? 25.781 22.891 8.141 1 97.69 129 ALA A C 1
ATOM 965 O O . ALA A 1 129 ? 25.359 22.25 7.176 1 97.69 129 ALA A O 1
ATOM 966 N N . ARG A 1 130 ? 25.5 24.156 8.359 1 97.5 130 ARG A N 1
ATOM 967 C CA . ARG A 1 130 ? 24.547 24.844 7.508 1 97.5 130 ARG A CA 1
ATOM 968 C C . ARG A 1 130 ? 25.062 24.953 6.078 1 97.5 130 ARG A C 1
ATOM 970 O O . ARG A 1 130 ? 26.109 25.547 5.832 1 97.5 130 ARG A O 1
ATOM 977 N N . VAL A 1 131 ? 24.375 24.391 5.16 1 98.38 131 VAL A N 1
ATOM 978 C CA . VAL A 1 131 ? 24.75 24.438 3.756 1 98.38 131 VAL A CA 1
ATOM 979 C C . VAL A 1 131 ? 24.359 25.781 3.158 1 98.38 131 VAL A C 1
ATOM 981 O O . VAL A 1 131 ? 23.234 26.25 3.367 1 98.38 131 VAL A O 1
ATOM 984 N N . LYS A 1 132 ? 25.25 26.359 2.379 1 97.69 132 LYS A N 1
ATOM 985 C CA . LYS A 1 132 ? 24.984 27.672 1.803 1 97.69 132 LYS A CA 1
ATOM 986 C C . LYS A 1 132 ? 24.938 27.609 0.28 1 97.69 132 LYS A C 1
ATOM 988 O O . LYS A 1 132 ? 24.328 28.469 -0.363 1 97.69 132 LYS A O 1
ATOM 993 N N . GLU A 1 133 ? 25.641 26.609 -0.244 1 97.56 133 GLU A N 1
ATOM 994 C CA . GLU A 1 133 ? 25.734 26.516 -1.698 1 97.56 133 GLU A CA 1
ATOM 995 C C . GLU A 1 133 ? 25.797 25.062 -2.166 1 97.56 133 GLU A C 1
ATOM 997 O O . GLU A 1 133 ? 26.281 24.203 -1.438 1 97.56 133 GLU A O 1
ATOM 1002 N N . VAL A 1 134 ? 25.266 24.844 -3.391 1 98.5 134 VAL A N 1
ATOM 1003 C CA . VAL A 1 134 ? 25.391 23.547 -4.039 1 98.5 134 VAL A CA 1
ATOM 1004 C C . VAL A 1 134 ? 25.844 23.734 -5.484 1 98.5 134 VAL A C 1
ATOM 1006 O O . VAL A 1 134 ? 25.359 24.625 -6.184 1 98.5 134 VAL A O 1
ATOM 1009 N N . GLU A 1 135 ? 26.875 23.031 -5.906 1 98.12 135 GLU A N 1
ATOM 1010 C CA . GLU A 1 135 ? 27.344 22.922 -7.281 1 98.12 135 GLU A CA 1
ATOM 1011 C C . GLU A 1 135 ? 27.281 21.469 -7.762 1 98.12 135 GLU A C 1
ATOM 1013 O O . GLU A 1 135 ? 27.422 20.547 -6.965 1 98.12 135 GLU A O 1
ATOM 1018 N N . TYR A 1 136 ? 26.938 21.312 -9.031 1 98 136 TYR A N 1
ATOM 1019 C CA . TYR A 1 136 ? 26.781 19.938 -9.492 1 98 136 TYR A CA 1
ATOM 1020 C C . TYR A 1 136 ? 27.234 19.797 -10.945 1 98 136 TYR A C 1
ATOM 1022 O O . TYR A 1 136 ? 27.234 20.781 -11.695 1 98 136 TYR A O 1
ATOM 1030 N N . SER A 1 137 ? 27.672 18.594 -11.258 1 97.56 137 SER A N 1
ATOM 1031 C CA . SER A 1 137 ? 27.953 18.078 -12.594 1 97.56 137 SER A CA 1
ATOM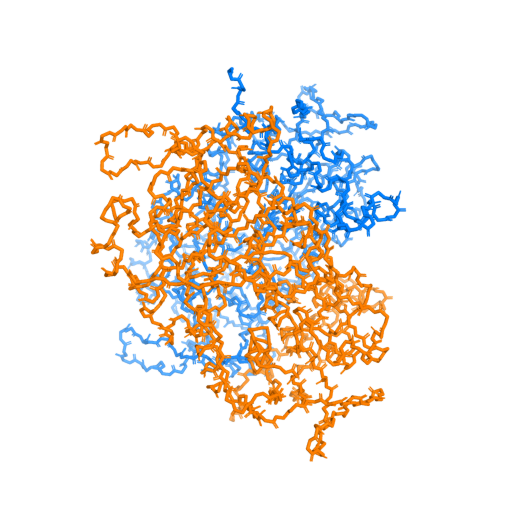 1032 C C . SER A 1 137 ? 27.203 16.781 -12.844 1 97.56 137 SER A C 1
ATOM 1034 O O . SER A 1 137 ? 26.406 16.344 -12.008 1 97.56 137 SER A O 1
ATOM 1036 N N . GLU A 1 138 ? 27.438 16.219 -13.969 1 96.06 138 GLU A N 1
ATOM 1037 C CA . GLU A 1 138 ? 26.781 14.969 -14.312 1 96.06 138 GLU A CA 1
ATOM 1038 C C . GLU A 1 138 ? 27.172 13.844 -13.359 1 96.06 138 GLU A C 1
ATOM 1040 O O . GLU A 1 138 ? 26.391 12.945 -13.078 1 96.06 138 GLU A O 1
ATOM 1045 N N . SER A 1 139 ? 28.312 13.945 -12.789 1 94.31 139 SER A N 1
ATOM 1046 C CA . SER A 1 139 ? 28.875 12.805 -12.07 1 94.31 139 SER A CA 1
ATOM 1047 C C . SER A 1 139 ? 28.766 13 -10.562 1 94.31 139 SER A C 1
ATOM 1049 O O . SER A 1 139 ? 28.828 12.031 -9.797 1 94.31 139 SER A O 1
ATOM 1051 N N . SER A 1 140 ? 28.656 14.328 -10.148 1 97.38 140 SER A N 1
ATOM 1052 C CA . SER A 1 140 ? 28.688 14.539 -8.703 1 97.38 140 SER A CA 1
ATOM 1053 C C . SER A 1 140 ? 28.062 15.883 -8.336 1 97.38 140 SER A C 1
ATOM 1055 O O . SER A 1 140 ? 27.859 16.734 -9.203 1 97.38 140 SER A O 1
ATOM 1057 N N . ALA A 1 141 ? 27.734 16 -7.051 1 98.56 141 ALA A N 1
ATOM 1058 C CA . ALA A 1 141 ? 27.25 17.25 -6.461 1 98.56 141 ALA A CA 1
ATOM 1059 C C . ALA A 1 141 ? 28.062 17.609 -5.219 1 98.56 141 ALA A C 1
ATOM 1061 O O . ALA A 1 141 ? 28.375 16.75 -4.395 1 98.56 141 ALA A O 1
ATOM 1062 N N . THR A 1 142 ? 28.469 18.875 -5.16 1 98.69 142 THR A N 1
ATOM 1063 C CA . THR A 1 142 ? 29.266 19.359 -4.047 1 98.69 142 THR A CA 1
ATOM 1064 C C . THR A 1 142 ? 28.531 20.453 -3.287 1 98.69 142 THR A C 1
ATOM 1066 O O . THR A 1 142 ? 28.031 21.406 -3.893 1 98.69 142 THR A O 1
ATOM 1069 N N . VAL A 1 143 ? 28.438 20.297 -1.945 1 98.75 143 VAL A N 1
ATOM 1070 C CA . VAL A 1 143 ? 27.828 21.328 -1.107 1 98.75 143 VAL A CA 1
ATOM 1071 C C . VAL A 1 143 ? 28.891 22 -0.253 1 98.75 143 VAL A C 1
ATOM 1073 O O . VAL A 1 143 ? 29.859 21.359 0.17 1 98.75 143 VAL A O 1
ATOM 1076 N N . THR A 1 144 ? 28.719 23.234 -0.036 1 98.62 144 THR A N 1
ATOM 1077 C CA . THR A 1 144 ? 29.609 24.031 0.813 1 98.62 144 THR A CA 1
ATOM 1078 C C . THR A 1 144 ? 28.844 24.625 1.987 1 98.62 144 THR A C 1
ATOM 1080 O O . THR A 1 144 ? 27.781 25.234 1.801 1 98.62 144 THR A O 1
ATOM 1083 N N . THR A 1 145 ? 29.391 24.469 3.17 1 98.19 145 THR A N 1
ATOM 1084 C CA . THR A 1 145 ? 28.75 25 4.371 1 98.19 145 THR A CA 1
ATOM 1085 C C . THR A 1 145 ? 29.094 26.469 4.586 1 98.19 145 THR A C 1
ATOM 1087 O O . THR A 1 145 ? 30.047 26.969 3.979 1 98.19 145 THR A O 1
ATOM 1090 N N . ALA A 1 146 ? 28.312 27.109 5.406 1 97.06 146 ALA A N 1
ATOM 1091 C CA . ALA A 1 146 ? 28.562 28.516 5.758 1 97.06 146 ALA A CA 1
ATOM 1092 C C . ALA A 1 146 ? 29.938 28.672 6.391 1 97.06 146 ALA A C 1
ATOM 1094 O O . ALA A 1 146 ? 30.562 29.734 6.277 1 97.06 146 ALA A O 1
ATOM 1095 N N . ARG A 1 147 ? 30.5 27.625 6.992 1 96 147 ARG A N 1
ATOM 1096 C CA . ARG A 1 147 ? 31.812 27.688 7.648 1 96 147 ARG A CA 1
ATOM 1097 C C . ARG A 1 147 ? 32.938 27.297 6.684 1 96 147 ARG A C 1
ATOM 1099 O O . ARG A 1 147 ? 34.094 27.266 7.07 1 96 147 ARG A O 1
ATOM 1106 N N . GLY A 1 148 ? 32.562 26.938 5.543 1 95.94 148 GLY A N 1
ATOM 1107 C CA . GLY A 1 148 ? 33.594 26.797 4.504 1 95.94 148 GLY A CA 1
ATOM 1108 C C . GLY A 1 148 ? 33.906 25.359 4.176 1 95.94 148 GLY A C 1
ATOM 1109 O O . GLY A 1 148 ? 34.594 25.078 3.195 1 95.94 148 GLY A O 1
ATOM 1110 N N . ALA A 1 149 ? 33.375 24.406 4.871 1 97.62 149 ALA A N 1
ATOM 1111 C CA . ALA A 1 149 ? 33.625 23 4.574 1 97.62 149 ALA A CA 1
ATOM 1112 C C . ALA A 1 149 ? 32.938 22.562 3.297 1 97.62 149 ALA A C 1
ATOM 1114 O O . ALA A 1 149 ? 31.797 23 3.039 1 97.62 149 ALA A O 1
ATOM 1115 N N . SER A 1 150 ? 33.594 21.688 2.568 1 98.19 150 SER A N 1
ATOM 1116 C CA . SER A 1 150 ? 33.031 21.188 1.315 1 98.19 150 SER A CA 1
ATOM 1117 C C . SER A 1 150 ? 32.844 19.672 1.357 1 98.19 150 SER A C 1
ATOM 1119 O O . SER A 1 150 ? 33.688 18.938 1.854 1 98.19 150 SER A O 1
ATOM 1121 N N . TYR A 1 151 ? 31.688 19.219 0.878 1 98.5 151 TYR A N 1
ATOM 1122 C CA . TYR A 1 151 ? 31.359 17.797 0.799 1 98.5 151 TYR A CA 1
ATOM 1123 C C . TYR A 1 151 ? 30.891 17.422 -0.603 1 98.5 151 TYR A C 1
ATOM 1125 O O . TYR A 1 151 ? 30.078 18.125 -1.198 1 98.5 151 TYR A O 1
ATOM 1133 N N . THR A 1 152 ? 31.438 16.344 -1.177 1 98.62 152 THR A N 1
ATOM 1134 C CA . THR A 1 152 ? 31.047 15.875 -2.5 1 98.62 152 THR A CA 1
ATOM 1135 C C . THR A 1 152 ? 30.328 14.523 -2.41 1 98.62 152 THR A C 1
ATOM 1137 O O . THR A 1 152 ? 30.781 13.633 -1.686 1 98.62 152 THR A O 1
ATOM 1140 N N . PHE A 1 153 ? 29.25 14.414 -3.113 1 98.81 153 PHE A N 1
ATOM 1141 C CA . PHE A 1 153 ? 28.422 13.211 -3.074 1 98.81 153 PHE A CA 1
ATOM 1142 C C . PHE A 1 153 ? 28 12.797 -4.48 1 98.81 153 PHE A C 1
ATOM 1144 O O . PHE A 1 153 ? 28.125 13.578 -5.43 1 98.81 153 PHE A O 1
ATOM 1151 N N . ASP A 1 154 ? 27.562 11.516 -4.629 1 98.69 154 ASP A N 1
ATOM 1152 C CA . ASP A 1 154 ? 26.953 11.055 -5.867 1 98.69 154 ASP A CA 1
ATOM 1153 C C . ASP A 1 154 ? 25.531 11.57 -6.004 1 98.69 154 ASP A C 1
ATOM 1155 O O . ASP A 1 154 ? 25.031 11.773 -7.117 1 98.69 154 ASP A O 1
ATOM 1159 N N . LEU A 1 155 ? 24.844 11.773 -4.879 1 98.81 155 LEU A N 1
ATOM 1160 C CA . LEU A 1 155 ? 23.469 12.258 -4.781 1 98.81 155 LEU A CA 1
ATOM 1161 C C . LEU A 1 155 ? 23.312 13.172 -3.572 1 98.81 155 LEU A C 1
ATOM 1163 O O . LEU A 1 155 ? 23.75 12.844 -2.473 1 98.81 155 LEU A O 1
ATOM 1167 N N . VAL A 1 156 ? 22.719 14.305 -3.783 1 98.94 156 VAL A N 1
ATOM 1168 C CA . VAL A 1 156 ? 22.375 15.227 -2.703 1 98.94 156 VAL A CA 1
ATOM 1169 C C . VAL A 1 156 ? 20.859 15.297 -2.559 1 98.94 156 VAL A C 1
ATOM 1171 O O . VAL A 1 156 ? 20.141 15.492 -3.545 1 98.94 156 VAL A O 1
ATOM 1174 N N . VAL A 1 157 ? 20.406 15.102 -1.364 1 98.94 157 VAL A N 1
ATOM 1175 C CA . VAL A 1 157 ? 18.984 15.211 -1.062 1 98.94 157 VAL A CA 1
ATOM 1176 C C . VAL A 1 157 ? 18.719 16.453 -0.227 1 98.94 157 VAL A C 1
ATOM 1178 O O . VAL A 1 157 ? 19.156 16.547 0.921 1 98.94 157 VAL A O 1
ATOM 1181 N N . GLY A 1 158 ? 18.016 17.438 -0.844 1 98.88 158 GLY A N 1
ATOM 1182 C CA . GLY A 1 158 ? 17.641 18.656 -0.142 1 98.88 158 GLY A CA 1
ATOM 1183 C C . GLY A 1 158 ? 16.375 18.5 0.676 1 98.88 158 GLY A C 1
ATOM 1184 O O . GLY A 1 158 ? 15.266 18.594 0.138 1 98.88 158 GLY A O 1
ATOM 1185 N N . CYS A 1 159 ? 16.516 18.375 1.968 1 97.69 159 CYS A N 1
ATOM 1186 C CA . CYS A 1 159 ? 15.391 18.297 2.9 1 97.69 159 CYS A CA 1
ATOM 1187 C C . CYS A 1 159 ? 15.523 19.328 4.012 1 97.69 159 CYS A C 1
ATOM 1189 O O . CYS A 1 159 ? 15.328 19 5.188 1 97.69 159 CYS A O 1
ATOM 1191 N N . ASP A 1 160 ? 15.828 20.484 3.619 1 97.5 160 ASP A N 1
ATOM 1192 C CA . ASP A 1 160 ? 16.156 21.562 4.551 1 97.5 160 ASP A CA 1
ATOM 1193 C C . ASP A 1 160 ? 14.953 22.484 4.773 1 97.5 160 ASP A C 1
ATOM 1195 O O . ASP A 1 160 ? 15.117 23.672 5.07 1 97.5 160 ASP A O 1
ATOM 1199 N N . GLY A 1 161 ? 13.82 22 4.562 1 96.25 161 GLY A N 1
ATOM 1200 C CA . GLY A 1 161 ? 12.594 22.594 5.086 1 96.25 161 GLY A CA 1
ATOM 1201 C C . GLY A 1 161 ? 12.023 23.672 4.195 1 96.25 161 GLY A C 1
ATOM 1202 O O . GLY A 1 161 ? 12.391 23.781 3.025 1 96.25 161 GLY A O 1
ATOM 1203 N N . ILE A 1 162 ? 11.102 24.406 4.719 1 95.31 162 ILE A N 1
ATOM 1204 C CA . ILE A 1 162 ? 10.266 25.375 4.023 1 95.31 162 ILE A CA 1
ATOM 1205 C C . ILE A 1 162 ? 11.141 26.5 3.475 1 95.31 162 ILE A C 1
ATOM 1207 O O . ILE A 1 162 ? 10.828 27.078 2.428 1 95.31 162 ILE A O 1
ATOM 1211 N N . LYS A 1 163 ? 12.25 26.812 4.109 1 94.62 163 LYS A N 1
ATOM 1212 C CA . LYS A 1 163 ? 13.188 27.844 3.678 1 94.62 163 LYS A CA 1
ATOM 1213 C C . LYS A 1 163 ? 14.398 27.234 2.986 1 94.62 163 LYS A C 1
ATOM 1215 O O . LYS A 1 163 ? 15.516 27.75 3.109 1 94.62 163 LYS A O 1
ATOM 1220 N N . SER A 1 164 ? 14.219 26.281 2.32 1 97.75 164 SER A N 1
ATOM 1221 C CA . SER A 1 164 ? 15.25 25.438 1.739 1 97.75 164 SER A CA 1
ATOM 1222 C C . SER A 1 164 ? 16.219 26.234 0.886 1 97.75 164 SER A C 1
ATOM 1224 O O . SER A 1 164 ? 15.812 26.875 -0.088 1 97.75 164 SER A O 1
ATOM 1226 N N . THR A 1 165 ? 17.5 26.109 1.255 1 97.88 165 THR A N 1
ATOM 1227 C CA . THR A 1 165 ? 18.594 26.656 0.457 1 97.88 165 THR A CA 1
ATOM 1228 C C . THR A 1 165 ? 18.734 25.875 -0.849 1 97.88 165 THR A C 1
ATOM 1230 O O . THR A 1 165 ? 18.969 26.469 -1.904 1 97.88 165 THR A O 1
ATOM 1233 N N . ILE A 1 166 ? 18.609 24.594 -0.816 1 98.69 166 ILE A N 1
ATOM 1234 C CA . ILE A 1 166 ? 18.766 23.75 -1.995 1 98.69 166 ILE A CA 1
ATOM 1235 C C . ILE A 1 166 ? 17.688 24.094 -3.02 1 98.69 166 ILE A C 1
ATOM 1237 O O . ILE A 1 166 ? 17.969 24.234 -4.211 1 98.69 166 ILE A O 1
ATOM 1241 N N . ARG A 1 167 ? 16.406 24.188 -2.578 1 98.44 167 ARG A N 1
ATOM 1242 C CA . ARG A 1 167 ? 15.328 24.547 -3.496 1 98.44 167 ARG A CA 1
ATOM 1243 C C . ARG A 1 167 ? 15.617 25.875 -4.18 1 98.44 167 ARG A C 1
ATOM 1245 O O . ARG A 1 167 ? 15.383 26.031 -5.383 1 98.44 167 ARG A O 1
ATOM 1252 N N . GLN A 1 168 ? 16.078 26.875 -3.357 1 97.69 168 GLN A N 1
ATOM 1253 C CA . GLN A 1 168 ? 16.328 28.203 -3.895 1 97.69 168 GLN A CA 1
ATOM 1254 C C . GLN A 1 168 ? 17.391 28.172 -4.992 1 97.69 168 GLN A C 1
ATOM 1256 O O . GLN A 1 168 ? 17.344 28.938 -5.949 1 97.69 168 GLN A O 1
ATOM 1261 N N . HIS A 1 169 ? 18.359 27.281 -4.891 1 97.69 169 HIS A N 1
ATOM 1262 C CA . HIS A 1 169 ? 19.391 27.125 -5.902 1 97.69 169 HIS A CA 1
ATOM 1263 C C . HIS A 1 169 ? 18.828 26.453 -7.156 1 97.69 169 HIS A C 1
ATOM 1265 O O . HIS A 1 169 ? 19.203 26.828 -8.273 1 97.69 169 HIS A O 1
ATOM 1271 N N . LEU A 1 170 ? 17.984 25.469 -6.992 1 97.94 170 LEU A N 1
ATOM 1272 C CA . LEU A 1 170 ? 17.484 24.688 -8.117 1 97.94 170 LEU A CA 1
ATOM 1273 C C . LEU A 1 170 ? 16.344 25.422 -8.812 1 97.94 170 LEU A C 1
ATOM 1275 O O . LEU A 1 170 ? 16.203 25.344 -10.031 1 97.94 170 LEU A O 1
ATOM 1279 N N . PHE A 1 171 ? 15.484 26 -7.949 1 97.81 171 PHE A N 1
ATOM 1280 C CA . PHE A 1 171 ? 14.258 26.641 -8.414 1 97.81 171 PHE A CA 1
ATOM 1281 C C . PHE A 1 171 ? 14.078 28 -7.754 1 97.81 171 PHE A C 1
ATOM 1283 O O . PHE A 1 171 ? 13.148 28.203 -6.969 1 97.81 171 PHE A O 1
ATOM 1290 N N . PRO A 1 172 ? 14.781 29.016 -8.148 1 96.5 172 PRO A N 1
ATOM 1291 C CA . PRO A 1 172 ? 14.812 30.297 -7.453 1 96.5 172 PRO A CA 1
ATOM 1292 C C . PRO A 1 172 ? 13.469 31.016 -7.477 1 96.5 172 PRO A C 1
ATOM 1294 O O . PRO A 1 172 ? 13.188 31.844 -6.602 1 96.5 172 PRO A O 1
ATOM 1297 N N . ASP A 1 173 ? 12.609 30.656 -8.367 1 96 173 ASP A N 1
ATOM 1298 C CA . ASP A 1 173 ? 11.359 31.375 -8.516 1 96 173 ASP A CA 1
ATOM 1299 C C . ASP A 1 173 ? 10.234 30.703 -7.723 1 96 173 ASP A C 1
ATOM 1301 O O . ASP A 1 173 ? 9.133 31.25 -7.621 1 96 173 ASP A O 1
ATOM 1305 N N . VAL A 1 174 ? 10.453 29.578 -7.176 1 96.19 174 VAL A N 1
ATOM 1306 C CA . VAL A 1 174 ? 9.43 28.828 -6.445 1 96.19 174 VAL A CA 1
ATOM 1307 C C . VAL A 1 174 ? 9.516 29.172 -4.961 1 96.19 174 VAL A C 1
ATOM 1309 O O . VAL A 1 174 ? 10.547 28.938 -4.32 1 96.19 174 VAL A O 1
ATOM 1312 N N . LYS A 1 175 ? 8.438 29.656 -4.387 1 94.44 175 LYS A N 1
ATOM 1313 C CA . LYS A 1 175 ? 8.367 30 -2.969 1 94.44 175 LYS A CA 1
ATOM 1314 C C . LYS A 1 175 ? 7.035 29.578 -2.363 1 94.44 175 LYS A C 1
ATOM 1316 O O . LYS A 1 175 ? 6 29.625 -3.033 1 94.44 175 LYS A O 1
ATOM 1321 N N . PRO A 1 176 ? 7.098 29.203 -1.097 1 94.88 176 PRO A N 1
ATOM 1322 C CA . PRO A 1 176 ? 5.824 28.922 -0.433 1 94.88 176 PRO A CA 1
ATOM 1323 C C . PRO A 1 176 ? 4.895 30.125 -0.381 1 94.88 176 PRO A C 1
ATOM 1325 O O . PRO A 1 176 ? 5.359 31.266 -0.296 1 94.88 176 PRO A O 1
ATOM 1328 N N . GLN A 1 177 ? 3.602 29.859 -0.347 1 93.5 177 GLN A N 1
ATOM 1329 C CA . GLN A 1 177 ? 2.605 30.922 -0.314 1 93.5 177 GLN A CA 1
ATOM 1330 C C . GLN A 1 177 ? 1.516 30.625 0.712 1 93.5 177 GLN A C 1
ATOM 1332 O O . GLN A 1 177 ? 1.255 29.453 1.027 1 93.5 177 GLN A O 1
ATOM 1337 N N . ALA A 1 178 ? 0.937 31.688 1.231 1 92.62 178 ALA A N 1
ATOM 1338 C CA . ALA A 1 178 ? -0.235 31.547 2.094 1 92.62 178 ALA A CA 1
ATOM 1339 C C . ALA A 1 178 ? -1.521 31.547 1.273 1 92.62 178 ALA A C 1
ATOM 1341 O O . ALA A 1 178 ? -1.993 32.594 0.842 1 92.62 178 ALA A O 1
ATOM 1342 N N . PRO A 1 179 ? -2.125 30.438 1.163 1 88.06 179 PRO A N 1
ATOM 1343 C CA . PRO A 1 179 ? -3.271 30.344 0.256 1 88.06 179 PRO A CA 1
ATOM 1344 C C . PRO A 1 179 ? -4.594 30.688 0.939 1 88.06 179 PRO A C 1
ATOM 1346 O O . PRO A 1 179 ? -5.633 30.75 0.282 1 88.06 179 PRO A O 1
ATOM 1349 N N . SER A 1 180 ? -4.52 30.859 2.26 1 87.44 180 SER A N 1
ATOM 1350 C CA . SER A 1 180 ? -5.754 31.094 3.006 1 87.44 180 SER A CA 1
ATOM 1351 C C . SER A 1 180 ? -5.527 32.094 4.145 1 87.44 180 SER A C 1
ATOM 1353 O O . SER A 1 180 ? -4.383 32.406 4.461 1 87.44 180 SER A O 1
ATOM 1355 N N . LYS A 1 181 ? -6.621 32.469 4.727 1 91.25 181 LYS A N 1
ATOM 1356 C CA . LYS A 1 181 ? -6.605 33.375 5.859 1 91.25 181 LYS A CA 1
ATOM 1357 C C . LYS A 1 181 ? -6.578 32.625 7.184 1 91.25 181 LYS A C 1
ATOM 1359 O O . LYS A 1 181 ? -6.801 33.219 8.242 1 91.25 181 LYS A O 1
ATOM 1364 N N . VAL A 1 182 ? -6.332 31.375 7.039 1 92.56 182 VAL A N 1
ATOM 1365 C CA . VAL A 1 182 ? -6.293 30.531 8.234 1 92.56 182 VAL A CA 1
ATOM 1366 C C . VAL A 1 182 ? -4.906 30.609 8.875 1 92.56 182 VAL A C 1
ATOM 1368 O O . VAL A 1 182 ? -3.891 30.562 8.18 1 92.56 182 VAL A O 1
ATOM 1371 N N . ALA A 1 183 ? -4.941 30.719 10.172 1 93.06 183 ALA A N 1
ATOM 1372 C CA . ALA A 1 183 ? -3.711 30.672 10.961 1 93.06 183 ALA A CA 1
ATOM 1373 C C . ALA A 1 183 ? -3.797 29.609 12.047 1 93.06 183 ALA A C 1
ATOM 1375 O O . ALA A 1 183 ? -4.891 29.219 12.469 1 93.06 183 ALA A O 1
ATOM 1376 N N . ALA A 1 184 ? -2.652 29.156 12.391 1 91.25 184 ALA A N 1
ATOM 1377 C CA . ALA A 1 184 ? -2.586 28.109 13.406 1 91.25 184 ALA A CA 1
ATOM 1378 C C . ALA A 1 184 ? -1.967 28.641 14.703 1 91.25 184 ALA A C 1
ATOM 1380 O O . ALA A 1 184 ? -1.13 29.547 14.672 1 91.25 184 ALA A O 1
ATOM 1381 N N . TYR A 1 185 ? -2.402 28.062 15.812 1 90.94 185 TYR A N 1
ATOM 1382 C CA . TYR A 1 185 ? -1.914 28.344 17.156 1 90.94 185 TYR A CA 1
ATOM 1383 C C . TYR A 1 185 ? -1.642 27.047 17.906 1 90.94 185 TYR A C 1
ATOM 1385 O O . TYR A 1 185 ? -2.287 26.031 17.656 1 90.94 185 TYR A O 1
ATOM 1393 N N . ARG A 1 186 ? -0.613 27.156 18.781 1 88.31 186 ARG A N 1
ATOM 1394 C CA . ARG A 1 186 ? -0.24 25.938 19.5 1 88.31 186 ARG A CA 1
ATOM 1395 C C . ARG A 1 186 ? -0.004 26.219 20.984 1 88.31 186 ARG A C 1
ATOM 1397 O O . ARG A 1 186 ? 0.382 27.328 21.359 1 88.31 186 ARG A O 1
ATOM 1404 N N . GLY A 1 187 ? -0.308 25.172 21.734 1 86.5 187 GLY A N 1
ATOM 1405 C CA . GLY A 1 187 ? -0.007 25.156 23.156 1 86.5 187 GLY A CA 1
ATOM 1406 C C . GLY A 1 187 ? 0.131 23.75 23.703 1 86.5 187 GLY A C 1
ATOM 1407 O O . GLY A 1 187 ? -0.345 22.781 23.094 1 86.5 187 GLY A O 1
ATOM 1408 N N . VAL A 1 188 ? 0.92 23.672 24.781 1 86.56 188 VAL A N 1
ATOM 1409 C CA . VAL A 1 188 ? 1.055 22.406 25.5 1 86.56 188 VAL A CA 1
ATOM 1410 C C . VAL A 1 188 ? 0.753 22.625 26.984 1 86.56 188 VAL A C 1
ATOM 1412 O O . VAL A 1 188 ? 1.237 23.578 27.594 1 86.56 188 VAL A O 1
ATOM 1415 N N . LEU A 1 189 ? -0.083 21.75 27.438 1 91.69 189 LEU A N 1
ATOM 1416 C CA . LEU A 1 189 ? -0.461 21.766 28.844 1 91.69 189 LEU A CA 1
ATOM 1417 C C . LEU A 1 189 ? -0.13 20.422 29.5 1 91.69 189 LEU A C 1
ATOM 1419 O O . LEU A 1 189 ? 0.161 19.438 28.812 1 91.69 189 LEU A O 1
ATOM 1423 N N . THR A 1 190 ? -0.135 20.422 30.828 1 92.81 190 THR A N 1
ATOM 1424 C CA . THR A 1 190 ? -0.024 19.156 31.547 1 92.81 190 THR A CA 1
ATOM 1425 C C . THR A 1 190 ? -1.381 18.719 32.094 1 92.81 190 THR A C 1
ATOM 1427 O O . THR A 1 190 ? -2.205 19.562 32.469 1 92.81 190 THR A O 1
ATOM 1430 N N . TYR A 1 191 ? -1.543 17.453 32.094 1 91.69 191 TYR A N 1
ATOM 1431 C CA . TYR A 1 191 ? -2.797 16.953 32.625 1 91.69 191 TYR A CA 1
ATOM 1432 C C . TYR A 1 191 ? -2.924 17.312 34.125 1 91.69 191 TYR A C 1
ATOM 1434 O O . TYR A 1 191 ? -4.031 17.516 34.625 1 91.69 191 TYR A O 1
ATOM 1442 N N . ASP A 1 192 ? -1.864 17.422 34.781 1 92.31 192 ASP A N 1
ATOM 1443 C CA . ASP A 1 192 ? -1.886 17.844 36.188 1 92.31 192 ASP A CA 1
ATOM 1444 C C . ASP A 1 192 ? -2.453 19.266 36.312 1 92.31 192 ASP A C 1
ATOM 1446 O O . ASP A 1 192 ? -3.271 19.531 37.188 1 92.31 192 ASP A O 1
ATOM 1450 N N . GLU A 1 193 ? -2.01 20.094 35.438 1 92.25 193 GLU A N 1
ATOM 1451 C CA . GLU A 1 193 ? -2.525 21.453 35.438 1 92.25 193 GLU A CA 1
ATOM 1452 C C . GLU A 1 193 ? -4.016 21.484 35.094 1 92.25 193 GLU A C 1
ATOM 1454 O O . GLU A 1 193 ? -4.773 22.25 35.719 1 92.25 193 GLU A O 1
ATOM 1459 N N . ILE A 1 194 ? -4.418 20.719 34.219 1 91.81 194 ILE A N 1
ATOM 1460 C CA . ILE A 1 194 ? -5.809 20.656 33.781 1 91.81 194 ILE A CA 1
ATOM 1461 C C . ILE A 1 194 ? -6.688 20.172 34.906 1 91.81 194 ILE A C 1
ATOM 1463 O O . ILE A 1 194 ? -7.746 20.75 35.188 1 91.81 194 ILE A O 1
ATOM 1467 N N . ARG A 1 195 ? -6.25 19.141 35.594 1 91.12 195 ARG A N 1
ATOM 1468 C CA . ARG A 1 195 ? -7.012 18.594 36.719 1 91.12 195 ARG A CA 1
ATOM 1469 C C . ARG A 1 195 ? -7.156 19.625 37.844 1 91.12 195 ARG A C 1
ATOM 1471 O O . ARG A 1 195 ? -8.203 19.703 38.5 1 91.12 195 ARG A O 1
ATOM 1478 N N . ALA A 1 196 ? -6.195 20.391 37.969 1 93.19 196 ALA A N 1
ATOM 1479 C CA . ALA A 1 196 ? -6.16 21.359 39.062 1 93.19 196 ALA A CA 1
ATOM 1480 C C . ALA A 1 196 ? -6.98 22.609 38.719 1 93.19 196 ALA A C 1
ATOM 1482 O O . ALA A 1 196 ? -7.668 23.156 39.594 1 93.19 196 ALA A O 1
ATOM 1483 N N . LYS A 1 197 ? -6.898 23.031 37.469 1 92.88 197 LYS A N 1
ATOM 1484 C CA . LYS A 1 197 ? -7.391 24.359 37.156 1 92.88 197 LYS A CA 1
ATOM 1485 C C . LYS A 1 197 ? -8.641 24.281 36.281 1 92.88 197 LYS A C 1
ATOM 1487 O O . LYS A 1 197 ? -9.367 25.266 36.156 1 92.88 197 LYS A O 1
ATOM 1492 N N . ALA A 1 198 ? -8.844 23.203 35.656 1 91.38 198 ALA A N 1
ATOM 1493 C CA . ALA A 1 198 ? -10 23.016 34.781 1 91.38 198 ALA A CA 1
ATOM 1494 C C . ALA A 1 198 ? -10.602 21.625 34.969 1 91.38 198 ALA A C 1
ATOM 1496 O O . ALA A 1 198 ? -10.695 20.859 34 1 91.38 198 ALA A O 1
ATOM 1497 N N . PRO A 1 199 ? -11.078 21.297 36.062 1 87.5 199 PRO A N 1
ATOM 1498 C CA . PRO A 1 199 ? -11.578 19.938 36.344 1 87.5 199 PRO A CA 1
ATOM 1499 C C . PRO A 1 199 ? -12.742 19.547 35.406 1 87.5 199 PRO A C 1
ATOM 1501 O O . PRO A 1 199 ? -12.898 18.359 35.094 1 87.5 199 PRO A O 1
ATOM 1504 N N . GLU A 1 200 ? -13.477 20.453 34.938 1 83.38 200 GLU A N 1
ATOM 1505 C CA . GLU A 1 200 ? -14.602 20.156 34.062 1 83.38 200 GLU A CA 1
ATOM 1506 C C . GLU A 1 200 ? -14.109 19.609 32.719 1 83.38 200 GLU A C 1
ATOM 1508 O O . GLU A 1 200 ? -14.781 18.766 32.125 1 83.38 200 GLU A O 1
ATOM 1513 N N . ALA A 1 201 ? -13.016 20.078 32.375 1 85.62 201 ALA A N 1
ATOM 1514 C CA . ALA A 1 201 ? -12.438 19.594 31.109 1 85.62 201 ALA A CA 1
ATOM 1515 C C . ALA A 1 201 ? -11.789 18.234 31.297 1 85.62 201 ALA A C 1
ATOM 1517 O O . ALA A 1 201 ? -11.773 17.422 30.375 1 85.62 201 ALA A O 1
ATOM 1518 N N . ALA A 1 202 ? -11.328 18 32.469 1 83 202 ALA A N 1
ATOM 1519 C CA . ALA A 1 202 ? -10.641 16.75 32.781 1 83 202 ALA A CA 1
ATOM 1520 C C . ALA A 1 202 ? -11.562 15.555 32.594 1 83 202 ALA A C 1
ATOM 1522 O O . ALA A 1 202 ? -11.125 14.477 32.188 1 83 202 ALA A O 1
ATOM 1523 N N . SER A 1 203 ? -12.812 15.789 32.812 1 80.88 203 SER A N 1
ATOM 1524 C CA . SER A 1 203 ? -13.781 14.703 32.719 1 80.88 203 SER A CA 1
ATOM 1525 C C . SER A 1 203 ? -14.031 14.32 31.266 1 80.88 203 SER A C 1
ATOM 1527 O O . SER A 1 203 ? -14.43 13.195 30.969 1 80.88 203 SER A O 1
ATOM 1529 N N . VAL A 1 204 ? -13.711 15.203 30.422 1 82.94 204 VAL A N 1
ATOM 1530 C CA . VAL A 1 204 ? -13.953 14.977 29 1 82.94 204 VAL A CA 1
ATOM 1531 C C . VAL A 1 204 ? -12.688 14.453 28.328 1 82.94 204 VAL A C 1
ATOM 1533 O O . VAL A 1 204 ? -12.75 13.594 27.438 1 82.94 204 VAL A O 1
ATOM 1536 N N . LEU A 1 205 ? -11.633 14.961 28.875 1 84.81 205 LEU A N 1
ATOM 1537 C CA . LEU A 1 205 ? -10.352 14.656 28.234 1 84.81 205 LEU A CA 1
ATOM 1538 C C . LEU A 1 205 ? -9.75 13.383 28.812 1 84.81 205 LEU A C 1
ATOM 1540 O O . LEU A 1 205 ? -8.898 13.438 29.703 1 84.81 205 LEU A O 1
ATOM 1544 N N . THR A 1 206 ? -10.062 12.289 28.312 1 86.81 206 THR A N 1
ATOM 1545 C CA . THR A 1 206 ? -9.477 10.992 28.641 1 86.81 206 THR A CA 1
ATOM 1546 C C . THR A 1 206 ? -8.398 10.609 27.625 1 86.81 206 THR A C 1
ATOM 1548 O O . THR A 1 206 ? -7.762 11.484 27.031 1 86.81 206 THR A O 1
ATOM 1551 N N . ASN A 1 207 ? -8.078 9.344 27.531 1 92.94 207 ASN A N 1
ATOM 1552 C CA . ASN A 1 207 ? -7.141 8.938 26.484 1 92.94 207 ASN A CA 1
ATOM 1553 C C . ASN A 1 207 ? -7.789 8.984 25.109 1 92.94 207 ASN A C 1
ATOM 1555 O O . ASN A 1 207 ? -7.93 7.953 24.438 1 92.94 207 ASN A O 1
ATOM 1559 N N . THR A 1 208 ? -8.141 10.266 24.781 1 94.44 208 THR A N 1
ATOM 1560 C CA . THR A 1 208 ? -8.844 10.5 23.516 1 94.44 208 THR A CA 1
ATOM 1561 C C . THR A 1 208 ? -8.188 11.625 22.734 1 94.44 208 THR A C 1
ATOM 1563 O O . THR A 1 208 ? -7.418 12.414 23.297 1 94.44 208 THR A O 1
ATOM 1566 N N . MET A 1 209 ? -8.383 11.672 21.531 1 95.94 209 MET A N 1
ATOM 1567 C CA . MET A 1 209 ? -8.156 12.82 20.656 1 95.94 209 MET A CA 1
ATOM 1568 C C . MET A 1 209 ? -9.469 13.508 20.312 1 95.94 209 MET A C 1
ATOM 1570 O O . MET A 1 209 ? -10.414 12.867 19.859 1 95.94 209 MET A O 1
ATOM 1574 N N . ASP A 1 210 ? -9.531 14.781 20.562 1 95.31 210 ASP A N 1
ATOM 1575 C CA . ASP A 1 210 ? -10.789 15.508 20.406 1 95.31 210 ASP A CA 1
ATOM 1576 C C . ASP A 1 210 ? -10.602 16.75 19.531 1 95.31 210 ASP A C 1
ATOM 1578 O O . ASP A 1 210 ? -9.586 17.438 19.641 1 95.31 210 ASP A O 1
ATOM 1582 N N . MET A 1 211 ? -11.523 16.875 18.703 1 95.69 211 MET A N 1
ATOM 1583 C CA . MET A 1 211 ? -11.594 18.094 17.891 1 95.69 211 MET A CA 1
ATOM 1584 C C . MET A 1 211 ? -12.914 18.828 18.125 1 95.69 211 MET A C 1
ATOM 1586 O O . MET A 1 211 ? -13.984 18.203 18.078 1 95.69 211 MET A O 1
ATOM 1590 N N . TRP A 1 212 ? -12.867 20.031 18.5 1 94.44 212 TRP A N 1
ATOM 1591 C CA . TRP A 1 212 ? -14.047 20.891 18.547 1 94.44 212 TRP A CA 1
ATOM 1592 C C . TRP A 1 212 ? -14.133 21.766 17.297 1 94.44 212 TRP A C 1
ATOM 1594 O O . TRP A 1 212 ? -13.234 22.578 17.047 1 94.44 212 TRP A O 1
ATOM 1604 N N . THR A 1 213 ? -15.18 21.547 16.562 1 92.88 213 THR A N 1
ATOM 1605 C CA . THR A 1 213 ? -15.336 22.328 15.336 1 92.88 213 THR A CA 1
ATOM 1606 C C . THR A 1 213 ? -16.406 23.406 15.523 1 92.88 213 THR A C 1
ATOM 1608 O O . THR A 1 213 ? -17.391 23.203 16.219 1 92.88 213 THR A O 1
ATOM 1611 N N . GLY A 1 214 ? -16.156 24.578 15.023 1 85.31 214 GLY A N 1
ATOM 1612 C CA . GLY A 1 214 ? -17.078 25.688 15.055 1 85.31 214 GLY A CA 1
ATOM 1613 C C . GLY A 1 214 ? -16.906 26.656 13.891 1 85.31 214 GLY A C 1
ATOM 1614 O O . GLY A 1 214 ? -16.188 26.344 12.938 1 85.31 214 GLY A O 1
ATOM 1615 N N . PRO A 1 215 ? -17.656 27.75 14.094 1 81 215 PRO A N 1
ATOM 1616 C CA . PRO A 1 215 ? -17.531 28.719 13.008 1 81 215 PRO A CA 1
ATOM 1617 C C . PRO A 1 215 ? -16.125 29.297 12.891 1 81 215 PRO A C 1
ATOM 1619 O O . PRO A 1 215 ? -15.531 29.703 13.891 1 81 215 PRO A O 1
ATOM 1622 N N . ASN A 1 216 ? -15.508 29.219 11.812 1 86.5 216 ASN A N 1
ATOM 1623 C CA . ASN A 1 216 ? -14.273 29.859 11.383 1 86.5 216 ASN A CA 1
ATOM 1624 C C . ASN A 1 216 ? -13.047 29.172 11.977 1 86.5 216 ASN A C 1
ATOM 1626 O O . ASN A 1 216 ? -11.93 29.672 11.836 1 86.5 216 ASN A O 1
ATOM 1630 N N . GLY A 1 217 ? -13.328 28.109 12.766 1 93.06 217 GLY A N 1
ATOM 1631 C CA . GLY A 1 217 ? -12.125 27.5 13.328 1 93.06 217 GLY A CA 1
ATOM 1632 C C . GLY A 1 217 ? -12.383 26.156 13.984 1 93.06 217 GLY A C 1
ATOM 1633 O O . GLY A 1 217 ? -13.508 25.656 13.953 1 93.06 217 GLY A O 1
ATOM 1634 N N . TYR A 1 218 ? -11.281 25.562 14.508 1 95.12 218 TYR A N 1
ATOM 1635 C CA . TYR A 1 218 ? -11.383 24.344 15.297 1 95.12 218 TYR A CA 1
ATOM 1636 C C . TYR A 1 218 ? -10.25 24.234 16.312 1 95.12 218 TYR A C 1
ATOM 1638 O O . TYR A 1 218 ? -9.266 24.969 16.219 1 95.12 218 TYR A O 1
ATOM 1646 N N . ILE A 1 219 ? -10.43 23.453 17.328 1 94.69 219 ILE A N 1
ATOM 1647 C CA . ILE A 1 219 ? -9.453 23.141 18.359 1 94.69 219 ILE A CA 1
ATOM 1648 C C . ILE A 1 219 ? -9.242 21.625 18.406 1 94.69 219 ILE A C 1
ATOM 1650 O O . ILE A 1 219 ? -10.211 20.859 18.484 1 94.69 219 ILE A O 1
ATOM 1654 N N . MET A 1 220 ? -8.039 21.266 18.359 1 95.56 220 MET A N 1
ATOM 1655 C CA . MET A 1 220 ? -7.699 19.859 18.469 1 95.56 220 MET A CA 1
ATOM 1656 C C . MET A 1 220 ? -6.816 19.594 19.688 1 95.56 220 MET A C 1
ATOM 1658 O O . MET A 1 220 ? -5.852 20.328 19.922 1 95.56 220 MET A O 1
ATOM 1662 N N . THR A 1 221 ? -7.141 18.578 20.453 1 95.19 221 THR A N 1
ATOM 1663 C CA . THR A 1 221 ? -6.344 18.188 21.609 1 95.19 221 THR A CA 1
ATOM 1664 C C . THR A 1 221 ? -6.059 16.688 21.578 1 95.19 221 THR A C 1
ATOM 1666 O O . THR A 1 221 ? -6.906 15.891 21.156 1 95.19 221 THR A O 1
ATOM 1669 N N . TYR A 1 222 ? -4.945 16.328 21.953 1 95.69 222 TYR A N 1
ATOM 1670 C CA . TYR A 1 222 ? -4.598 14.914 22.109 1 95.69 222 TYR A CA 1
ATOM 1671 C C . TYR A 1 222 ? -3.432 14.758 23.078 1 95.69 222 TYR A C 1
ATOM 1673 O O . TYR A 1 222 ? -2.629 15.672 23.266 1 95.69 222 TYR A O 1
ATOM 1681 N N . PRO A 1 223 ? -3.318 13.617 23.719 1 95.62 223 PRO A N 1
ATOM 1682 C CA . PRO A 1 223 ? -2.287 13.391 24.734 1 95.62 223 PRO A CA 1
ATOM 1683 C C . PRO A 1 223 ? -0.901 13.172 24.125 1 95.62 223 PRO A C 1
ATOM 1685 O O . PRO A 1 223 ? -0.783 12.625 23.016 1 95.62 223 PRO A O 1
ATOM 1688 N N . LEU A 1 224 ? 0.092 13.602 24.859 1 95 224 LEU A N 1
ATOM 1689 C CA . LEU A 1 224 ? 1.503 13.406 24.547 1 95 224 LEU A CA 1
ATOM 1690 C C . LEU A 1 224 ? 2.238 12.758 25.703 1 95 224 LEU A C 1
ATOM 1692 O O . LEU A 1 224 ? 1.686 12.633 26.812 1 95 224 LEU A O 1
ATOM 1696 N N . SER A 1 225 ? 3.432 12.305 25.469 1 94.06 225 SER A N 1
ATOM 1697 C CA . SER A 1 225 ? 4.371 11.859 26.484 1 94.06 225 SER A CA 1
ATOM 1698 C C . SER A 1 225 ? 3.752 10.797 27.391 1 94.06 225 SER A C 1
ATOM 1700 O O . SER A 1 225 ? 3.756 10.93 28.609 1 94.06 225 SER A O 1
ATOM 1702 N N . GLY A 1 226 ? 3.152 9.828 26.703 1 91.44 226 GLY A N 1
ATOM 1703 C CA . GLY A 1 226 ? 2.572 8.727 27.469 1 91.44 226 GLY A CA 1
ATOM 1704 C C . GLY A 1 226 ? 1.353 9.133 28.266 1 91.44 226 GLY A C 1
ATOM 1705 O O . GLY A 1 226 ? 1.021 8.5 29.266 1 91.44 226 GLY A O 1
ATOM 1706 N N . GLY A 1 227 ? 0.812 10.289 27.984 1 90.88 227 GLY A N 1
ATOM 1707 C CA . GLY A 1 227 ? -0.403 10.727 28.656 1 90.88 227 GLY A CA 1
ATOM 1708 C C . GLY A 1 227 ? -0.149 11.766 29.734 1 90.88 227 GLY A C 1
ATOM 1709 O O . GLY A 1 227 ? -1.051 12.109 30.5 1 90.88 227 GLY A O 1
ATOM 1710 N N . LYS A 1 228 ? 0.992 12.32 29.703 1 92.88 228 LYS A N 1
ATOM 1711 C CA . LYS A 1 228 ? 1.341 13.273 30.75 1 92.88 228 LYS A CA 1
ATOM 1712 C C . LYS A 1 228 ? 1.055 14.711 30.312 1 92.88 228 LYS A C 1
ATOM 1714 O O . LYS A 1 228 ? 0.809 15.586 31.141 1 92.88 228 LYS A O 1
ATOM 1719 N N . GLU A 1 229 ? 1.123 14.914 29.047 1 93.81 229 GLU A N 1
ATOM 1720 C CA . GLU A 1 229 ? 0.901 16.25 28.469 1 93.81 229 GLU A CA 1
ATOM 1721 C C . GLU A 1 229 ? -0.258 16.234 27.484 1 93.81 229 GLU A C 1
ATOM 1723 O O . GLU A 1 229 ? -0.629 15.172 26.969 1 93.81 229 GLU A O 1
ATOM 1728 N N . LEU A 1 230 ? -0.836 17.391 27.328 1 94.06 230 LEU A N 1
ATOM 1729 C CA . LEU A 1 230 ? -1.897 17.578 26.344 1 94.06 230 LEU A CA 1
ATOM 1730 C C . LEU A 1 230 ? -1.48 18.609 25.281 1 94.06 230 LEU A C 1
ATOM 1732 O O . LEU A 1 230 ? -1.157 19.75 25.625 1 94.06 230 LEU A O 1
ATOM 1736 N N . ASN A 1 231 ? -1.49 18.141 24.078 1 94.81 231 ASN A N 1
ATOM 1737 C CA . ASN A 1 231 ? -1.283 19.062 22.969 1 94.81 231 ASN A CA 1
ATOM 1738 C C . ASN A 1 231 ? -2.564 19.812 22.609 1 94.81 231 ASN A C 1
ATOM 1740 O O . ASN A 1 231 ? -3.639 19.203 22.531 1 94.81 231 ASN A O 1
ATOM 1744 N N . VAL A 1 232 ? -2.42 21.094 22.422 1 93.69 232 VAL A N 1
ATOM 1745 C CA . VAL A 1 232 ? -3.52 21.938 21.953 1 93.69 232 VAL A CA 1
ATOM 1746 C C . VAL A 1 232 ? -3.129 22.641 20.656 1 93.69 232 VAL A C 1
ATOM 1748 O O . VAL A 1 232 ? -2.188 23.438 20.625 1 93.69 232 VAL A O 1
ATOM 1751 N N . VAL A 1 233 ? -3.783 22.281 19.625 1 94.38 233 VAL A N 1
ATOM 1752 C CA . VAL A 1 233 ? -3.578 22.922 18.328 1 94.38 233 VAL A CA 1
ATOM 1753 C C . VAL A 1 233 ? -4.891 23.531 17.844 1 94.38 233 VAL A C 1
ATOM 1755 O O . VAL A 1 233 ? -5.934 22.875 17.859 1 94.38 233 VAL A O 1
ATOM 1758 N N . THR A 1 234 ? -4.832 24.797 17.484 1 94.31 234 THR A N 1
ATOM 1759 C CA . THR A 1 234 ? -6.051 25.469 17.047 1 94.31 234 THR A CA 1
ATOM 1760 C C . THR A 1 234 ? -5.844 26.125 15.68 1 94.31 234 THR A C 1
ATOM 1762 O O . THR A 1 234 ? -4.711 26.406 15.289 1 94.31 234 THR A O 1
ATOM 1765 N N . SER A 1 235 ? -6.836 26.234 14.953 1 95.25 235 SER A N 1
ATOM 1766 C CA . SER A 1 235 ? -6.887 26.953 13.68 1 95.25 235 SER A CA 1
ATOM 1767 C C . SER A 1 235 ? -8.047 27.938 13.648 1 95.25 235 SER A C 1
ATOM 1769 O O . SER A 1 235 ? -9.133 27.656 14.156 1 95.25 235 SER A O 1
ATOM 1771 N N . PHE A 1 236 ? -7.777 29.109 13.148 1 94.44 236 PHE A N 1
ATOM 1772 C CA . PHE A 1 236 ? -8.82 30.125 13.047 1 94.44 236 PHE A CA 1
ATOM 1773 C C . PHE A 1 236 ? -8.656 30.953 11.773 1 94.44 236 PHE A C 1
ATOM 1775 O O . PHE A 1 236 ? -7.543 31.344 11.43 1 94.44 236 PHE A O 1
ATOM 1782 N N . CYS A 1 237 ? -9.758 31.156 11.109 1 93.56 237 CYS A N 1
ATOM 1783 C CA . CYS A 1 237 ? -9.766 31.984 9.898 1 93.56 237 CYS A CA 1
ATOM 1784 C C . CYS A 1 237 ? -9.836 33.469 10.25 1 93.56 237 CYS A C 1
ATOM 1786 O O . CYS A 1 237 ? -10.828 33.906 10.82 1 93.56 237 CYS A O 1
ATOM 1788 N N . LYS A 1 238 ? -8.844 34.125 9.812 1 92.44 238 LYS A N 1
ATOM 1789 C CA . LYS A 1 238 ? -8.773 35.562 10.055 1 92.44 238 LYS A CA 1
ATOM 1790 C C . LYS A 1 238 ? -9.461 36.375 8.938 1 92.44 238 LYS A C 1
ATOM 1792 O O . LYS A 1 238 ? -10 35.781 8 1 92.44 238 LYS A O 1
ATOM 1797 N N . ASP A 1 239 ? -9.484 37.656 9.156 1 91.5 239 ASP A N 1
ATOM 1798 C CA . ASP A 1 239 ? -10.055 38.531 8.125 1 91.5 239 ASP A CA 1
ATOM 1799 C C . ASP A 1 239 ? -8.992 38.969 7.121 1 91.5 239 ASP A C 1
ATOM 1801 O O . ASP A 1 239 ? -9.289 39.656 6.152 1 91.5 239 ASP A O 1
ATOM 1805 N N . TYR A 1 240 ? -7.77 38.531 7.305 1 92.31 240 TYR A N 1
ATOM 1806 C CA . TYR A 1 240 ? -6.656 38.844 6.406 1 92.31 240 TYR A CA 1
ATOM 1807 C C . TYR A 1 240 ? -5.746 37.625 6.246 1 92.31 240 TYR A C 1
ATOM 1809 O O . TYR A 1 240 ? -5.836 36.656 7.016 1 92.31 240 TYR A O 1
ATOM 1817 N N . TYR A 1 241 ? -4.941 37.688 5.191 1 92.06 241 TYR A N 1
ATOM 1818 C CA . TYR A 1 241 ? -3.967 36.625 4.953 1 92.06 241 TYR A CA 1
ATOM 1819 C C . TYR A 1 241 ? -2.771 36.781 5.891 1 92.06 241 TYR A C 1
ATOM 1821 O O . TYR A 1 241 ? -2.141 37.812 5.949 1 92.06 241 TYR A O 1
ATOM 1829 N N . VAL A 1 242 ? -2.516 35.75 6.656 1 91.12 242 VAL A N 1
ATOM 1830 C CA . VAL A 1 242 ? -1.338 35.688 7.52 1 91.12 242 VAL A CA 1
ATOM 1831 C C . VAL A 1 242 ? -0.147 35.125 6.738 1 91.12 242 VAL A C 1
ATOM 1833 O O . VAL A 1 242 ? -0.122 33.969 6.391 1 91.12 242 VAL A O 1
ATOM 1836 N N . GLU A 1 243 ? 0.867 35.875 6.559 1 90.25 243 GLU A N 1
ATOM 1837 C CA . GLU A 1 243 ? 1.957 35.5 5.668 1 90.25 243 GLU A CA 1
ATOM 1838 C C . GLU A 1 243 ? 3.229 35.188 6.453 1 90.25 243 GLU A C 1
ATOM 1840 O O . GLU A 1 243 ? 4.145 34.531 5.938 1 90.25 243 GLU A O 1
ATOM 1845 N N . LYS A 1 244 ? 3.258 35.719 7.648 1 90.62 244 LYS A N 1
ATOM 1846 C CA . LYS A 1 244 ? 4.406 35.5 8.523 1 90.62 244 LYS A CA 1
ATOM 1847 C C . LYS A 1 244 ? 3.965 35.25 9.961 1 90.62 244 LYS A C 1
ATOM 1849 O O . LYS A 1 244 ? 2.822 35.531 10.32 1 90.62 244 LYS A O 1
ATOM 1854 N N . MET A 1 245 ? 4.879 34.719 10.664 1 89.75 245 MET A N 1
ATOM 1855 C CA . MET A 1 245 ? 4.609 34.531 12.086 1 89.75 245 MET A CA 1
ATOM 1856 C C . MET A 1 245 ? 4.336 35.844 12.781 1 89.75 245 MET A C 1
ATOM 1858 O O . MET A 1 245 ? 5.012 36.844 12.516 1 89.75 245 MET A O 1
ATOM 1862 N N . GLU A 1 246 ? 3.273 35.812 13.719 1 92.38 246 GLU A N 1
ATOM 1863 C CA . GLU A 1 246 ? 2.883 37 14.453 1 92.38 246 GLU A CA 1
ATOM 1864 C C . GLU A 1 246 ? 2.727 36.719 15.945 1 92.38 246 GLU A C 1
ATOM 1866 O O . GLU A 1 246 ? 2.359 35.594 16.328 1 92.38 246 GLU A O 1
ATOM 1871 N N . GLU A 1 247 ? 3.037 37.688 16.656 1 91.19 247 GLU A N 1
ATOM 1872 C CA . GLU A 1 247 ? 2.656 37.594 18.062 1 91.19 247 GLU A CA 1
ATOM 1873 C C . GLU A 1 247 ? 1.148 37.75 18.234 1 91.19 247 GLU A C 1
ATOM 1875 O O . GLU A 1 247 ? 0.489 38.406 17.422 1 91.19 247 GLU A O 1
ATOM 1880 N N . VAL A 1 248 ? 0.721 37.125 19.297 1 90.81 248 VAL A N 1
ATOM 1881 C CA . VAL A 1 248 ? -0.724 37.188 19.484 1 90.81 248 VAL A CA 1
ATOM 1882 C C . VAL A 1 248 ? -1.033 37.594 20.922 1 90.81 248 VAL A C 1
ATOM 1884 O O . VAL A 1 248 ? -0.366 37.188 21.859 1 90.81 248 VAL A O 1
ATOM 1887 N N . ASP A 1 249 ? -1.963 38.5 21 1 92.75 249 ASP A N 1
ATOM 1888 C CA . ASP A 1 249 ? -2.545 38.812 22.297 1 92.75 249 ASP A CA 1
ATOM 1889 C C . ASP A 1 249 ? -3.439 37.688 22.797 1 92.75 249 ASP A C 1
ATOM 1891 O O . ASP A 1 249 ? -4.312 37.219 22.078 1 92.75 249 ASP A O 1
ATOM 1895 N N . MET A 1 250 ? -3.227 37.344 24.047 1 93.25 250 MET A N 1
ATOM 1896 C CA . MET A 1 250 ? -3.928 36.156 24.578 1 93.25 250 MET A CA 1
ATOM 1897 C C . MET A 1 250 ? -5.43 36.406 24.641 1 93.25 250 MET A C 1
ATOM 1899 O O . MET A 1 250 ? -6.227 35.5 24.469 1 93.25 250 MET A O 1
ATOM 1903 N N . ASP A 1 251 ? -5.848 37.625 24.891 1 94 251 ASP A N 1
ATOM 1904 C CA . ASP A 1 251 ? -7.273 37.938 24.906 1 94 251 ASP A CA 1
ATOM 1905 C C . ASP A 1 251 ? -7.875 37.812 23.516 1 94 251 ASP A C 1
ATOM 1907 O O . ASP A 1 251 ? -9.016 37.344 23.359 1 94 251 ASP A O 1
ATOM 1911 N N . GLU A 1 252 ? -7.137 38.219 22.594 1 93.81 252 GLU A N 1
ATOM 1912 C CA . GLU A 1 252 ? -7.57 38.031 21.219 1 93.81 252 GLU A CA 1
ATOM 1913 C C . GLU A 1 252 ? -7.703 36.531 20.891 1 93.81 252 GLU A C 1
ATOM 1915 O O . GLU A 1 252 ? -8.719 36.125 20.328 1 93.81 252 GLU A O 1
ATOM 1920 N N . PHE A 1 253 ? -6.691 35.875 21.281 1 94.19 253 PHE A N 1
ATOM 1921 C CA . PHE A 1 253 ? -6.664 34.438 21.047 1 94.19 253 PHE A CA 1
ATOM 1922 C C . PHE A 1 253 ? -7.879 33.75 21.688 1 94.19 253 PHE A C 1
ATOM 1924 O O . PHE A 1 253 ? -8.578 32.969 21.031 1 94.19 253 PHE A O 1
ATOM 1931 N N . ARG A 1 254 ? -8.172 34.031 22.875 1 94.12 254 ARG A N 1
ATOM 1932 C CA . ARG A 1 254 ? -9.305 33.469 23.594 1 94.12 254 ARG A CA 1
ATOM 1933 C C . ARG A 1 254 ? -10.625 33.875 22.953 1 94.12 254 ARG A C 1
ATOM 1935 O O . ARG A 1 254 ? -11.586 33.094 22.922 1 94.12 254 ARG A O 1
ATOM 1942 N N . GLY A 1 255 ? -10.664 35.062 22.422 1 94.12 255 GLY A N 1
ATOM 1943 C CA . GLY A 1 255 ? -11.852 35.594 21.781 1 94.12 255 GLY A CA 1
ATOM 1944 C C . GLY A 1 255 ? -12.281 34.812 20.547 1 94.12 255 GLY A C 1
ATOM 1945 O O . GLY A 1 255 ? -13.461 34.812 20.203 1 94.12 255 GLY A O 1
ATOM 1946 N N . TYR A 1 256 ? -11.312 34.219 19.844 1 92.56 256 TYR A N 1
ATOM 1947 C CA . TYR A 1 256 ? -11.625 33.438 18.656 1 92.56 256 TYR A CA 1
ATOM 1948 C C . TYR A 1 256 ? -12.609 32.312 18.969 1 92.56 256 TYR A C 1
ATOM 1950 O O . TYR A 1 256 ? -13.406 31.906 18.109 1 92.56 256 TYR A O 1
ATOM 1958 N N . TYR A 1 257 ? -12.586 31.828 20.219 1 92.5 257 TYR A N 1
ATOM 1959 C CA . TYR A 1 257 ? -13.289 30.594 20.531 1 92.5 257 TYR A CA 1
ATOM 1960 C C . TYR A 1 257 ? -14.336 30.828 21.625 1 92.5 257 TYR A C 1
ATOM 1962 O O . TYR A 1 257 ? -14.727 29.906 22.328 1 92.5 257 TYR A O 1
ATOM 1970 N N . LYS A 1 258 ? -14.766 31.969 21.703 1 90.75 258 LYS A N 1
ATOM 1971 C CA . LYS A 1 258 ? -15.695 32.375 22.75 1 90.75 258 LYS A CA 1
ATOM 1972 C C . LYS A 1 258 ? -17.031 31.641 22.625 1 90.75 258 LYS A C 1
ATOM 1974 O O . LYS A 1 258 ? -17.75 31.484 23.609 1 90.75 258 LYS A O 1
ATOM 1979 N N . ASP A 1 259 ? -17.344 31.203 21.406 1 88.31 259 ASP A N 1
ATOM 1980 C CA . ASP A 1 259 ? -18.656 30.594 21.172 1 88.31 259 ASP A CA 1
ATOM 1981 C C . ASP A 1 259 ? -18.562 29.062 21.297 1 88.31 259 ASP A C 1
ATOM 1983 O O . ASP A 1 259 ? -19.562 28.375 21.094 1 88.31 259 ASP A O 1
ATOM 1987 N N . TYR A 1 260 ? -17.438 28.562 21.562 1 90.88 260 TYR A N 1
ATOM 1988 C CA . TYR A 1 260 ? -17.266 27.125 21.703 1 90.88 260 TYR A CA 1
ATOM 1989 C C . TYR A 1 260 ? -17.734 26.641 23.062 1 90.88 260 TYR A C 1
ATOM 1991 O O . TYR A 1 260 ? -18.109 27.438 23.922 1 90.88 260 TYR A O 1
ATOM 1999 N N . SER A 1 261 ? -17.797 25.328 23.281 1 87.12 261 SER A N 1
ATOM 2000 C CA . SER A 1 261 ? -18.312 24.734 24.516 1 87.12 261 SER A CA 1
ATOM 2001 C C . SER A 1 261 ? -17.453 25.141 25.719 1 87.12 261 SER A C 1
ATOM 2003 O O . SER A 1 261 ? -16.25 25.359 25.578 1 87.12 261 SER A O 1
ATOM 2005 N N . PRO A 1 262 ? -18 25.156 26.891 1 86.94 262 PRO A N 1
ATOM 2006 C CA . PRO A 1 262 ? -17.266 25.578 28.094 1 86.94 262 PRO A CA 1
ATOM 2007 C C . PRO A 1 262 ? -16.062 24.688 28.406 1 86.94 262 PRO A C 1
ATOM 2009 O O . PRO A 1 262 ? -15.047 25.188 28.891 1 86.94 262 PRO A O 1
ATOM 2012 N N . ALA A 1 263 ? -16.203 23.5 28.125 1 83.94 263 ALA A N 1
ATOM 2013 C CA . ALA A 1 263 ? -15.109 22.578 28.438 1 83.94 263 ALA A CA 1
ATOM 2014 C C . ALA A 1 263 ? -13.836 22.969 27.688 1 83.94 263 ALA A C 1
ATOM 2016 O O . ALA A 1 263 ? -12.766 23.062 28.281 1 83.94 263 ALA A O 1
ATOM 2017 N N . ILE A 1 264 ? -13.992 23.234 26.422 1 89.5 264 ILE A N 1
ATOM 2018 C CA . ILE A 1 264 ? -12.805 23.531 25.641 1 89.5 264 ILE A CA 1
ATOM 2019 C C . ILE A 1 264 ? -12.352 24.969 25.906 1 89.5 264 ILE A C 1
ATOM 2021 O O . ILE A 1 264 ? -11.156 25.266 25.875 1 89.5 264 ILE A O 1
ATOM 2025 N N . GLN A 1 265 ? -13.273 25.781 26.297 1 91.25 265 GLN A N 1
ATOM 2026 C CA . GLN A 1 265 ? -12.898 27.141 26.672 1 91.25 265 GLN A CA 1
ATOM 2027 C C . GLN A 1 265 ? -11.992 27.141 27.891 1 91.25 265 GLN A C 1
ATOM 2029 O O . GLN A 1 265 ? -11.07 27.969 27.984 1 91.25 265 GLN A O 1
ATOM 2034 N N . SER A 1 266 ? -12.289 26.297 28.844 1 92.12 266 SER A N 1
ATOM 2035 C CA . SER A 1 266 ? -11.461 26.219 30.047 1 92.12 266 SER A CA 1
ATOM 2036 C C . SER A 1 266 ? -10.031 25.812 29.719 1 92.12 266 SER A C 1
ATOM 2038 O O . SER A 1 266 ? -9.086 26.266 30.359 1 92.12 266 SER A O 1
ATOM 2040 N N . ILE A 1 267 ? -9.891 24.969 28.719 1 92.06 267 ILE A N 1
ATOM 2041 C CA . ILE A 1 267 ? -8.57 24.547 28.266 1 92.06 267 ILE A CA 1
ATOM 2042 C C . ILE A 1 267 ? -7.859 25.719 27.594 1 92.06 267 ILE A C 1
ATOM 2044 O O . ILE A 1 267 ? -6.68 25.969 27.844 1 92.06 267 ILE A O 1
ATOM 2048 N N . ILE A 1 268 ? -8.57 26.422 26.766 1 92.81 268 ILE A N 1
ATOM 2049 C CA . ILE A 1 268 ? -8.016 27.547 26.031 1 92.81 268 ILE A CA 1
ATOM 2050 C C . ILE A 1 268 ? -7.547 28.625 27.016 1 92.81 268 ILE A C 1
ATOM 2052 O O . ILE A 1 268 ? -6.531 29.281 26.781 1 92.81 268 ILE A O 1
ATOM 2056 N N . ARG A 1 269 ? -8.203 28.75 28.094 1 93 269 ARG A N 1
ATOM 2057 C CA . ARG A 1 269 ? -7.855 29.734 29.109 1 93 269 ARG A CA 1
ATOM 2058 C C . ARG A 1 269 ? -6.547 29.375 29.797 1 93 269 ARG A C 1
ATOM 2060 O O . ARG A 1 269 ? -5.84 30.25 30.297 1 93 269 ARG A O 1
ATOM 2067 N N . LEU A 1 270 ? -6.246 28.094 29.797 1 93.06 270 LEU A N 1
ATOM 2068 C CA . LEU A 1 270 ? -5.02 27.641 30.438 1 93.06 270 LEU A CA 1
ATOM 2069 C C . LEU A 1 270 ? -3.807 27.891 29.547 1 93.06 270 LEU A C 1
ATOM 2071 O O . LEU A 1 270 ? -2.672 27.922 30.031 1 93.06 270 LEU A O 1
ATOM 2075 N N . VAL A 1 271 ? -4.062 28.047 28.281 1 90.44 271 VAL A N 1
ATOM 2076 C CA . VAL A 1 271 ? -2.965 28.359 27.375 1 90.44 271 VAL A CA 1
ATOM 2077 C C . VAL A 1 271 ? -2.465 29.781 27.641 1 90.44 271 VAL A C 1
ATOM 2079 O O . VAL A 1 271 ? -3.232 30.75 27.547 1 90.44 271 VAL A O 1
ATOM 2082 N N . ASN A 1 272 ? -1.188 29.859 27.922 1 86.94 272 ASN A N 1
ATOM 2083 C CA . ASN A 1 272 ? -0.721 31.172 28.359 1 86.94 272 ASN A CA 1
ATOM 2084 C C . ASN A 1 272 ? 0.24 31.797 27.359 1 86.94 272 ASN A C 1
ATOM 2086 O O . ASN A 1 272 ? 0.689 32.938 27.547 1 86.94 272 ASN A O 1
ATOM 2090 N N . TYR A 1 273 ? 0.571 31.078 26.422 1 86.25 273 TYR A N 1
ATOM 2091 C CA . TYR A 1 273 ? 1.415 31.609 25.359 1 86.25 273 TYR A CA 1
ATOM 2092 C C . TYR A 1 273 ? 1.154 30.875 24.047 1 86.25 273 TYR A C 1
ATOM 2094 O O . TYR A 1 273 ? 0.981 29.656 24.016 1 86.25 273 TYR A O 1
ATOM 2102 N N . THR A 1 274 ? 1.033 31.688 23.016 1 89.88 274 THR A N 1
ATOM 2103 C CA . THR A 1 274 ? 0.93 31.125 21.688 1 89.88 274 THR A CA 1
ATOM 2104 C C . THR A 1 274 ? 1.347 32.156 20.625 1 89.88 274 THR A C 1
ATOM 2106 O O . THR A 1 274 ? 1.592 33.312 20.953 1 89.88 274 THR A O 1
ATOM 2109 N N . GLN A 1 275 ? 1.634 31.703 19.484 1 89.94 275 GLN A N 1
ATOM 2110 C CA . GLN A 1 275 ? 1.942 32.5 18.312 1 89.94 275 GLN A CA 1
ATOM 2111 C C . GLN A 1 275 ? 1.038 32.156 17.141 1 89.94 275 GLN A C 1
ATOM 2113 O O . GLN A 1 275 ? 0.475 31.062 17.094 1 89.94 275 GLN A O 1
ATOM 2118 N N . ARG A 1 276 ? 0.864 33.188 16.297 1 92.19 276 ARG A N 1
ATOM 2119 C CA . ARG A 1 276 ? 0.1 33 15.07 1 92.19 276 ARG A CA 1
ATOM 2120 C C . ARG A 1 276 ? 1.015 32.594 13.914 1 92.19 276 ARG A C 1
ATOM 2122 O O . ARG A 1 276 ? 1.892 33.375 13.523 1 92.19 276 ARG A O 1
ATOM 2129 N N . TRP A 1 277 ? 0.73 31.438 13.398 1 91.5 277 TRP A N 1
ATOM 2130 C CA . TRP A 1 277 ? 1.567 30.922 12.328 1 91.5 277 TRP A CA 1
ATOM 2131 C C . TRP A 1 277 ? 0.776 30.812 11.023 1 91.5 277 TRP A C 1
ATOM 2133 O O . TRP A 1 277 ? -0.351 30.312 11.023 1 91.5 277 TRP A O 1
ATOM 2143 N N . PRO A 1 278 ? 1.424 31.25 9.883 1 93.38 278 PRO A N 1
ATOM 2144 C CA . PRO A 1 278 ? 0.758 31.047 8.594 1 93.38 278 PRO A CA 1
ATOM 2145 C C . PRO A 1 278 ? 0.745 29.578 8.164 1 93.38 278 PRO A C 1
ATOM 2147 O O . PRO A 1 278 ? 1.655 28.812 8.516 1 93.38 278 PRO A O 1
ATOM 2150 N N . LEU A 1 279 ? -0.271 29.25 7.465 1 94.31 279 LEU A N 1
ATOM 2151 C CA . LEU A 1 279 ? -0.317 27.953 6.797 1 94.31 279 LEU A CA 1
ATOM 2152 C C . LEU A 1 279 ? 0.064 28.078 5.328 1 94.31 279 LEU A C 1
ATOM 2154 O O . LEU A 1 279 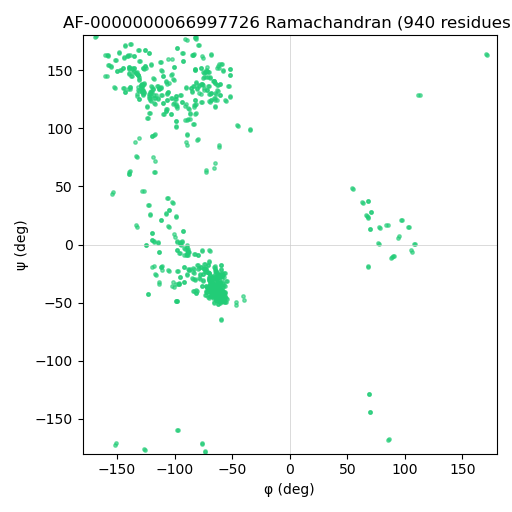? -0.741 28.531 4.512 1 94.31 279 LEU A O 1
ATOM 2158 N N . LEU A 1 280 ? 1.283 27.594 5.043 1 94.94 280 LEU A N 1
ATOM 2159 C CA . LEU A 1 280 ? 1.846 27.812 3.717 1 94.94 280 LEU A CA 1
ATOM 2160 C C . LEU A 1 280 ? 1.7 26.562 2.85 1 94.94 280 LEU A C 1
ATOM 2162 O O . LEU A 1 280 ? 1.608 25.453 3.367 1 94.94 280 LEU A O 1
ATOM 2166 N N . ILE A 1 281 ? 1.638 26.75 1.558 1 95.75 281 ILE A N 1
ATOM 2167 C CA . ILE A 1 281 ? 1.667 25.672 0.586 1 95.75 281 ILE A CA 1
ATOM 2168 C C . ILE A 1 281 ? 2.727 25.953 -0.476 1 95.75 281 ILE A C 1
ATOM 2170 O O . ILE A 1 281 ? 2.922 27.094 -0.873 1 95.75 281 ILE A O 1
ATOM 2174 N N . MET A 1 282 ? 3.445 24.938 -0.819 1 96.44 282 MET A N 1
ATOM 2175 C CA . MET A 1 282 ? 4.359 25.031 -1.955 1 96.44 282 MET A CA 1
ATOM 2176 C C . MET A 1 282 ? 3.602 24.906 -3.273 1 96.44 282 MET A C 1
ATOM 2178 O O . MET A 1 282 ? 2.766 24.016 -3.43 1 96.44 282 MET A O 1
ATOM 2182 N N . PRO A 1 283 ? 3.832 25.797 -4.184 1 94.88 283 PRO A N 1
ATOM 2183 C CA . PRO A 1 283 ? 3.225 25.609 -5.5 1 94.88 283 PRO A CA 1
ATOM 2184 C C . PRO A 1 283 ? 3.656 24.297 -6.164 1 94.88 283 PRO A C 1
ATOM 2186 O O . PRO A 1 283 ? 4.73 23.781 -5.859 1 94.88 283 PRO A O 1
ATOM 2189 N N . PHE A 1 284 ? 2.781 23.844 -7.051 1 93.88 284 PHE A N 1
ATOM 2190 C CA . PHE A 1 284 ? 3.072 22.609 -7.777 1 93.88 284 PHE A CA 1
ATOM 2191 C C . PHE A 1 284 ? 4.352 22.766 -8.594 1 93.88 284 PHE A C 1
ATOM 2193 O O . PHE A 1 284 ? 4.527 23.734 -9.32 1 93.88 284 PHE A O 1
ATOM 2200 N N . MET A 1 285 ? 5.258 21.875 -8.453 1 94.88 285 MET A N 1
ATOM 2201 C CA . MET A 1 285 ? 6.484 21.797 -9.234 1 94.88 285 MET A CA 1
ATOM 2202 C C . MET A 1 285 ? 6.5 20.562 -10.117 1 94.88 285 MET A C 1
ATOM 2204 O O . MET A 1 285 ? 6.258 19.453 -9.633 1 94.88 285 MET A O 1
ATOM 2208 N N . ALA A 1 286 ? 6.852 20.703 -11.328 1 94.38 286 ALA A N 1
ATOM 2209 C CA . ALA A 1 286 ? 6.879 19.594 -12.273 1 94.38 286 ALA A CA 1
ATOM 2210 C C . ALA A 1 286 ? 8.109 18.719 -12.055 1 94.38 286 ALA A C 1
ATOM 2212 O O . ALA A 1 286 ? 8.164 17.578 -12.539 1 94.38 286 ALA A O 1
ATOM 2213 N N . ARG A 1 287 ? 9.117 19.281 -11.383 1 97.62 287 ARG A N 1
ATOM 2214 C CA . ARG A 1 287 ? 10.352 18.578 -11.047 1 97.62 287 ARG A CA 1
ATOM 2215 C C . ARG A 1 287 ? 10.812 18.938 -9.641 1 97.62 287 ARG A C 1
ATOM 2217 O O . ARG A 1 287 ? 10.547 20.047 -9.156 1 97.62 287 ARG A O 1
ATOM 2224 N N . TRP A 1 288 ? 11.5 17.969 -9.078 1 98.81 288 TRP A N 1
ATOM 2225 C CA . TRP A 1 288 ? 12.055 18.219 -7.754 1 98.81 288 TRP A CA 1
ATOM 2226 C C . TRP A 1 288 ? 13.578 18.141 -7.777 1 98.81 288 TRP A C 1
ATOM 2228 O O . TRP A 1 288 ? 14.227 18.234 -6.73 1 98.81 288 TRP A O 1
ATOM 2238 N N . SER A 1 289 ? 14.164 17.922 -8.992 1 98.81 289 SER A N 1
ATOM 2239 C CA . SER A 1 289 ? 15.602 17.688 -9.07 1 98.81 289 SER A CA 1
ATOM 2240 C C . SER A 1 289 ? 16.25 18.562 -10.141 1 98.81 289 SER A C 1
ATOM 2242 O O . SER A 1 289 ? 15.562 19.203 -10.922 1 98.81 289 SER A O 1
ATOM 2244 N N . ASN A 1 290 ? 17.578 18.625 -10.133 1 98.56 290 ASN A N 1
ATOM 2245 C CA . ASN A 1 290 ? 18.328 19.344 -11.164 1 98.56 290 ASN A CA 1
ATOM 2246 C C . ASN A 1 290 ? 18.328 18.578 -12.484 1 98.56 290 ASN A C 1
ATOM 2248 O O . ASN A 1 290 ? 17.703 17.516 -12.594 1 98.56 290 ASN A O 1
ATOM 2252 N N . GLU A 1 291 ? 18.969 19.047 -13.461 1 97.88 291 GLU A N 1
ATOM 2253 C CA . GLU A 1 291 ? 18.906 18.5 -14.812 1 97.88 291 GLU A CA 1
ATOM 2254 C C . GLU A 1 291 ? 19.594 17.141 -14.891 1 97.88 291 GLU A C 1
ATOM 2256 O O . GLU A 1 291 ? 19.234 16.312 -15.727 1 97.88 291 GLU A O 1
ATOM 2261 N N . PHE A 1 292 ? 20.609 16.938 -13.984 1 98.25 292 PHE A N 1
ATOM 2262 C CA . PHE A 1 292 ? 21.359 15.672 -14.008 1 98.25 292 PHE A CA 1
ATOM 2263 C C . PHE A 1 292 ? 20.719 14.656 -13.07 1 98.25 292 PHE A C 1
ATOM 2265 O O . PHE A 1 292 ? 21.125 13.492 -13.039 1 98.25 292 PHE A O 1
ATOM 2272 N N . ARG A 1 293 ? 19.75 15.07 -12.266 1 98.5 293 ARG A N 1
ATOM 2273 C CA . ARG A 1 293 ? 18.984 14.242 -11.328 1 98.5 293 ARG A CA 1
ATOM 2274 C C . ARG A 1 293 ? 19.891 13.648 -10.266 1 98.5 293 ARG A C 1
ATOM 2276 O O . ARG A 1 293 ? 19.766 12.477 -9.914 1 98.5 293 ARG A O 1
ATOM 2283 N N . ASN A 1 294 ? 20.875 14.445 -9.867 1 98.62 294 ASN A N 1
ATOM 2284 C CA . ASN A 1 294 ? 21.719 14.016 -8.758 1 98.62 294 ASN A CA 1
ATOM 2285 C C . ASN A 1 294 ? 21.656 15 -7.59 1 98.62 294 ASN A C 1
ATOM 2287 O O . ASN A 1 294 ? 22.406 14.875 -6.625 1 98.62 294 ASN A O 1
ATOM 2291 N N . VAL A 1 295 ? 20.828 16.031 -7.66 1 98.88 295 VAL A N 1
ATOM 2292 C CA . VAL A 1 295 ? 20.344 16.859 -6.566 1 98.88 295 VAL A CA 1
ATOM 2293 C C . VAL A 1 295 ? 18.812 16.859 -6.555 1 98.88 295 VAL A C 1
ATOM 2295 O O . VAL A 1 295 ? 18.172 17.281 -7.52 1 98.88 295 VAL A O 1
ATOM 2298 N N . VAL A 1 296 ? 18.188 16.375 -5.477 1 98.94 296 VAL A N 1
ATOM 2299 C CA . VAL A 1 296 ? 16.75 16.172 -5.48 1 98.94 296 VAL A CA 1
ATOM 2300 C C . VAL A 1 296 ? 16.156 16.656 -4.16 1 98.94 296 VAL A C 1
ATOM 2302 O O . VAL A 1 296 ? 16.797 16.562 -3.111 1 98.94 296 VAL A O 1
ATOM 2305 N N . LEU A 1 297 ? 14.938 17.219 -4.215 1 98.94 297 LEU A N 1
ATOM 2306 C CA . LEU A 1 297 ? 14.258 17.75 -3.039 1 98.94 297 LEU A CA 1
ATOM 2307 C C . LEU A 1 297 ? 13.359 16.688 -2.408 1 98.94 297 LEU A C 1
ATOM 2309 O O . LEU A 1 297 ? 12.961 15.727 -3.074 1 98.94 297 LEU A O 1
ATOM 2313 N N . LEU A 1 298 ? 13.086 16.938 -1.083 1 98.12 298 LEU A N 1
ATOM 2314 C CA . LEU A 1 298 ? 12.164 16.094 -0.323 1 98.12 298 LEU A CA 1
ATOM 2315 C C . LEU A 1 298 ? 11.469 16.906 0.772 1 98.12 298 LEU A C 1
ATOM 2317 O O . LEU A 1 298 ? 12.055 17.844 1.316 1 98.12 298 LEU A O 1
ATOM 2321 N N . GLY A 1 299 ? 10.203 16.516 1.115 1 98.25 299 GLY A N 1
ATOM 2322 C CA . GLY A 1 299 ? 9.5 17.125 2.234 1 98.25 299 GLY A CA 1
ATOM 2323 C C . GLY A 1 299 ? 9.102 18.562 1.977 1 98.25 299 GLY A C 1
ATOM 2324 O O . GLY A 1 299 ? 8.727 18.922 0.856 1 98.25 299 GLY A O 1
ATOM 2325 N N . ASP A 1 300 ? 9.156 19.375 3.008 1 97.44 300 ASP A N 1
ATOM 2326 C CA . ASP A 1 300 ? 8.664 20.75 2.943 1 97.44 300 ASP A CA 1
ATOM 2327 C C . ASP A 1 300 ? 9.492 21.578 1.96 1 97.44 300 ASP A C 1
ATOM 2329 O O . ASP A 1 300 ? 9.023 22.609 1.457 1 97.44 300 ASP A O 1
ATOM 2333 N N . ALA A 1 301 ? 10.695 21.094 1.68 1 98.38 301 ALA A N 1
ATOM 2334 C CA . ALA A 1 301 ? 11.484 21.766 0.649 1 98.38 301 ALA A CA 1
ATOM 2335 C C . ALA A 1 301 ? 10.82 21.641 -0.717 1 98.38 301 ALA A C 1
ATOM 2337 O O . ALA A 1 301 ? 11 22.516 -1.58 1 98.38 301 ALA A O 1
ATOM 2338 N N . ALA A 1 302 ? 9.969 20.625 -0.862 1 98.44 302 ALA A N 1
ATOM 2339 C CA . ALA A 1 302 ? 9.367 20.344 -2.164 1 98.44 302 ALA A CA 1
ATOM 2340 C C . ALA A 1 302 ? 7.859 20.594 -2.135 1 98.44 302 ALA A C 1
ATOM 2342 O O . ALA A 1 302 ? 7.258 20.906 -3.162 1 98.44 302 ALA A O 1
ATOM 2343 N N . HIS A 1 303 ? 7.207 20.328 -0.966 1 98.12 303 HIS A N 1
ATOM 2344 C CA . HIS A 1 303 ? 5.754 20.266 -1.024 1 98.12 303 HIS A CA 1
ATOM 2345 C C . HIS A 1 303 ? 5.129 20.609 0.326 1 98.12 303 HIS A C 1
ATOM 2347 O O . HIS A 1 303 ? 4.25 19.891 0.807 1 98.12 303 HIS A O 1
ATOM 2353 N N . CYS A 1 304 ? 5.574 21.656 1.028 1 96.75 304 CYS A N 1
ATOM 2354 C CA . CYS A 1 304 ? 4.902 22 2.277 1 96.75 304 CYS A CA 1
ATOM 2355 C C . CYS A 1 304 ? 3.4 22.141 2.068 1 96.75 304 CYS A C 1
ATOM 2357 O O . CYS A 1 304 ? 2.949 22.422 0.96 1 96.75 304 CYS A O 1
ATOM 2359 N N . MET A 1 305 ? 2.607 21.875 3.094 1 96.44 305 MET A N 1
ATOM 2360 C CA . MET A 1 305 ? 1.152 21.828 2.988 1 96.44 305 MET A CA 1
ATOM 2361 C C . MET A 1 305 ? 0.501 22.281 4.293 1 96.44 305 MET A C 1
ATOM 2363 O O . MET A 1 305 ? 1.173 22.406 5.316 1 96.44 305 MET A O 1
ATOM 2367 N N . GLN A 1 306 ? -0.742 22.562 4.207 1 95.12 306 GLN A N 1
ATOM 2368 C CA . GLN A 1 306 ? -1.499 22.875 5.414 1 95.12 306 GLN A CA 1
ATOM 2369 C C . GLN A 1 306 ? -1.645 21.641 6.309 1 95.12 306 GLN A C 1
ATOM 2371 O O . GLN A 1 306 ? -1.482 20.516 5.848 1 95.12 306 GLN A O 1
ATOM 2376 N N . ASN A 1 307 ? -1.966 21.797 7.477 1 93.06 307 ASN A N 1
ATOM 2377 C CA . ASN A 1 307 ? -1.804 20.719 8.445 1 93.06 307 ASN A CA 1
ATOM 2378 C C . ASN A 1 307 ? -3.146 20.109 8.836 1 93.06 307 ASN A C 1
ATOM 2380 O O . ASN A 1 307 ? -3.262 19.469 9.883 1 93.06 307 ASN A O 1
ATOM 2384 N N . HIS A 1 308 ? -4.121 20.172 7.977 1 95.69 308 HIS A N 1
ATOM 2385 C CA . HIS A 1 308 ? -5.473 19.812 8.383 1 95.69 308 HIS A CA 1
ATOM 2386 C C . HIS A 1 308 ? -5.676 18.297 8.328 1 95.69 308 HIS A C 1
ATOM 2388 O O . HIS A 1 308 ? -6.68 17.797 8.828 1 95.69 308 HIS A O 1
ATOM 2394 N N . VAL A 1 309 ? -4.73 17.547 7.789 1 96 309 VAL A N 1
ATOM 2395 C CA . VAL A 1 309 ? -4.867 16.094 7.758 1 96 309 VAL A CA 1
ATOM 2396 C C . VAL A 1 309 ? -3.652 15.445 8.422 1 96 309 VAL A C 1
ATOM 2398 O O . VAL A 1 309 ? -3.543 14.211 8.469 1 96 309 VAL A O 1
ATOM 2401 N N . GLY A 1 310 ? -2.742 16.188 8.875 1 95.5 310 GLY A N 1
ATOM 2402 C CA . GLY A 1 310 ? -1.573 15.664 9.562 1 95.5 310 GLY A CA 1
ATOM 2403 C C . GLY A 1 310 ? -0.65 14.883 8.648 1 95.5 310 GLY A C 1
ATOM 2404 O O . GLY A 1 310 ? -0.074 13.875 9.055 1 95.5 310 GLY A O 1
ATOM 2405 N N . GLN A 1 311 ? -0.491 15.305 7.426 1 97.25 311 GLN A N 1
ATOM 2406 C CA . GLN A 1 311 ? 0.249 14.508 6.453 1 97.25 311 GLN A CA 1
ATOM 2407 C C . GLN A 1 311 ? 1.536 15.211 6.031 1 97.25 311 GLN A C 1
ATOM 2409 O O . GLN A 1 311 ? 2.293 14.688 5.211 1 97.25 311 GLN A O 1
ATOM 2414 N N . GLY A 1 312 ? 1.879 16.406 6.562 1 96.94 312 GLY A N 1
ATOM 2415 C CA . GLY A 1 312 ? 3.102 17.078 6.164 1 96.94 312 GLY A CA 1
ATOM 2416 C C . GLY A 1 312 ? 4.352 16.266 6.438 1 96.94 312 GLY A C 1
ATOM 2417 O O . GLY A 1 312 ? 5.043 15.844 5.504 1 96.94 312 GLY A O 1
ATOM 2418 N N . ALA A 1 313 ? 4.586 16.031 7.715 1 96.94 313 ALA A N 1
ATOM 2419 C CA . ALA A 1 313 ? 5.738 15.219 8.102 1 96.94 313 ALA A CA 1
ATOM 2420 C C . ALA A 1 313 ? 5.617 13.797 7.555 1 96.94 313 ALA A C 1
ATOM 2422 O O . ALA A 1 313 ? 6.613 13.188 7.168 1 96.94 313 ALA A O 1
ATOM 2423 N N . ALA A 1 314 ? 4.414 13.344 7.508 1 98.38 314 ALA A N 1
ATOM 2424 C CA . ALA A 1 314 ? 4.168 11.992 7 1 98.38 314 ALA A CA 1
ATOM 2425 C C . ALA A 1 314 ? 4.613 11.867 5.543 1 98.38 314 ALA A C 1
ATOM 2427 O O . ALA A 1 314 ? 5.273 10.898 5.172 1 98.38 314 ALA A O 1
ATOM 2428 N N . THR A 1 315 ? 4.25 12.805 4.75 1 98.62 315 THR A N 1
ATOM 2429 C CA . THR A 1 315 ? 4.602 12.789 3.336 1 98.62 315 THR A CA 1
ATOM 2430 C C . THR A 1 315 ? 6.109 12.914 3.152 1 98.62 315 THR A C 1
ATOM 2432 O O . THR A 1 315 ? 6.688 12.289 2.264 1 98.62 315 THR A O 1
ATOM 2435 N N . ALA A 1 316 ? 6.738 13.711 3.99 1 98.69 316 ALA A N 1
ATOM 2436 C CA . ALA A 1 316 ? 8.195 13.828 3.957 1 98.69 316 ALA A CA 1
ATOM 2437 C C . ALA A 1 316 ? 8.859 12.484 4.25 1 98.69 316 ALA A C 1
ATOM 2439 O O . ALA A 1 316 ? 9.812 12.102 3.574 1 98.69 316 ALA A O 1
ATOM 2440 N N . ILE A 1 317 ? 8.375 11.812 5.227 1 98.88 317 ILE A N 1
ATOM 2441 C CA . ILE A 1 317 ? 8.898 10.5 5.59 1 98.88 317 ILE A CA 1
ATOM 2442 C C . ILE A 1 317 ? 8.695 9.531 4.43 1 98.88 317 ILE A C 1
ATOM 2444 O O . ILE A 1 317 ? 9.617 8.805 4.051 1 98.88 317 ILE A O 1
ATOM 2448 N N . GLU A 1 318 ? 7.523 9.539 3.832 1 98.88 318 GLU A N 1
ATOM 2449 C CA . GLU A 1 318 ? 7.246 8.688 2.676 1 98.88 318 GLU A CA 1
ATOM 2450 C C . GLU A 1 318 ? 8.234 8.961 1.545 1 98.88 318 GLU A C 1
ATOM 2452 O O . GLU A 1 318 ? 8.688 8.039 0.871 1 98.88 318 GLU A O 1
ATOM 2457 N N . ASP A 1 319 ? 8.5 10.266 1.337 1 98.88 319 ASP A N 1
ATOM 2458 C CA . ASP A 1 319 ? 9.484 10.625 0.316 1 98.88 319 ASP A CA 1
ATOM 2459 C C . ASP A 1 319 ? 10.82 9.938 0.577 1 98.88 319 ASP A C 1
ATOM 2461 O O . ASP A 1 319 ? 11.422 9.359 -0.334 1 98.88 319 ASP A O 1
ATOM 2465 N N . GLY A 1 320 ? 11.25 10.062 1.794 1 98.94 320 GLY A N 1
ATOM 2466 C CA . GLY A 1 320 ? 12.523 9.461 2.168 1 98.94 320 GLY A CA 1
ATOM 2467 C C . GLY A 1 320 ? 12.539 7.957 1.987 1 98.94 320 GLY A C 1
ATOM 2468 O O . GLY A 1 320 ? 13.5 7.402 1.454 1 98.94 320 GLY A O 1
ATOM 2469 N N . VAL A 1 321 ? 11.477 7.312 2.4 1 98.88 321 VAL A N 1
ATOM 2470 C CA . VAL A 1 321 ? 11.359 5.863 2.297 1 98.88 321 VAL A CA 1
ATOM 2471 C C . VAL A 1 321 ? 11.391 5.445 0.829 1 98.88 321 VAL A C 1
ATOM 2473 O O . VAL A 1 321 ? 12.117 4.52 0.456 1 98.88 321 VAL A O 1
ATOM 2476 N N . PHE A 1 322 ? 10.586 6.137 0.01 1 98.94 322 PHE A N 1
ATOM 2477 C CA . PHE A 1 322 ? 10.5 5.82 -1.41 1 98.94 322 PHE A CA 1
ATOM 2478 C C . PHE A 1 322 ? 11.867 5.98 -2.078 1 98.94 322 PHE A C 1
ATOM 2480 O O . PHE A 1 322 ? 12.336 5.066 -2.758 1 98.94 322 PHE A O 1
ATOM 2487 N N . LEU A 1 323 ? 12.484 7.109 -1.843 1 98.94 323 LEU A N 1
ATOM 2488 C CA . LEU A 1 323 ? 13.766 7.406 -2.465 1 98.94 323 LEU A CA 1
ATOM 2489 C C . LEU A 1 323 ? 14.828 6.398 -2.029 1 98.94 323 LEU A C 1
ATOM 2491 O O . LEU A 1 323 ? 15.609 5.918 -2.852 1 98.94 323 LEU A O 1
ATOM 2495 N N . GLY A 1 324 ? 14.852 6.125 -0.74 1 98.62 324 GLY A N 1
ATOM 2496 C CA . GLY A 1 324 ? 15.812 5.152 -0.235 1 98.62 324 GLY A CA 1
ATOM 2497 C C . GLY A 1 324 ? 15.672 3.787 -0.879 1 98.62 324 GLY A C 1
ATOM 2498 O O . GLY A 1 324 ? 16.672 3.166 -1.253 1 98.62 324 GLY A O 1
ATOM 2499 N N . ARG A 1 325 ? 14.461 3.357 -1.017 1 98.31 325 ARG A N 1
ATOM 2500 C CA . ARG A 1 325 ? 14.227 2.053 -1.624 1 98.31 325 ARG A CA 1
ATOM 2501 C C . ARG A 1 325 ? 14.617 2.055 -3.098 1 98.31 325 ARG A C 1
ATOM 2503 O O . ARG A 1 325 ? 15.195 1.085 -3.592 1 98.31 325 ARG A O 1
ATOM 2510 N N . ALA A 1 326 ? 14.305 3.098 -3.807 1 98.56 326 ALA A N 1
ATOM 2511 C CA . ALA A 1 326 ? 14.703 3.203 -5.207 1 98.56 326 ALA A CA 1
ATOM 2512 C C . ALA A 1 326 ? 16.219 3.197 -5.352 1 98.56 326 ALA A C 1
ATOM 2514 O O . ALA A 1 326 ? 16.766 2.508 -6.215 1 98.56 326 ALA A O 1
ATOM 2515 N N . VAL A 1 327 ? 16.922 3.906 -4.492 1 98.31 327 VAL A N 1
ATOM 2516 C CA . VAL A 1 327 ? 18.375 4.027 -4.555 1 98.31 327 VAL A CA 1
ATOM 2517 C C . VAL A 1 327 ? 19.016 2.691 -4.184 1 98.31 327 VAL A C 1
ATOM 2519 O O . VAL A 1 327 ? 20.125 2.385 -4.633 1 98.31 327 VAL A O 1
ATOM 2522 N N . SER A 1 328 ? 18.359 1.889 -3.355 1 95.75 328 SER A N 1
ATOM 2523 C CA . SER A 1 328 ? 18.875 0.559 -3.053 1 95.75 328 SER A CA 1
ATOM 2524 C C . SER A 1 328 ? 19.109 -0.243 -4.324 1 95.75 328 SER A C 1
ATOM 2526 O O . SER A 1 328 ? 20.031 -1.06 -4.383 1 95.75 328 SER A O 1
ATOM 2528 N N . GLU A 1 329 ? 18.312 -0.01 -5.363 1 96.06 329 GLU A N 1
ATOM 2529 C CA . GLU A 1 329 ? 18.469 -0.696 -6.641 1 96.06 329 GLU A CA 1
ATOM 2530 C C . GLU A 1 329 ? 19.656 -0.134 -7.426 1 96.06 329 GLU A C 1
ATOM 2532 O O . GLU A 1 329 ? 20.203 -0.813 -8.289 1 96.06 329 GLU A O 1
ATOM 2537 N N . VAL A 1 330 ? 20 1.13 -7.141 1 96.81 330 VAL A N 1
ATOM 2538 C CA . VAL A 1 330 ? 21.219 1.683 -7.695 1 96.81 330 VAL A CA 1
ATOM 2539 C C . VAL A 1 330 ? 22.422 0.964 -7.094 1 96.81 330 VAL A C 1
ATOM 2541 O O . VAL A 1 330 ? 23.344 0.572 -7.816 1 96.81 330 VAL A O 1
ATOM 2544 N N . VAL A 1 331 ? 22.391 0.796 -5.797 1 95.12 331 VAL A N 1
ATOM 2545 C CA . VAL A 1 331 ? 23.453 0.112 -5.086 1 95.12 331 VAL A CA 1
ATOM 2546 C C . VAL A 1 331 ? 23.625 -1.299 -5.645 1 95.12 331 VAL A C 1
ATOM 2548 O O . VAL A 1 331 ? 24.766 -1.787 -5.773 1 95.12 331 VAL A O 1
ATOM 2551 N N . ARG A 1 332 ? 22.578 -1.893 -6.07 1 92.38 332 ARG A N 1
ATOM 2552 C CA . ARG A 1 332 ? 22.594 -3.264 -6.57 1 92.38 332 ARG A CA 1
ATOM 2553 C C . ARG A 1 332 ? 22.922 -3.301 -8.062 1 92.38 332 ARG A C 1
ATOM 2555 O O . ARG A 1 332 ? 22.984 -4.375 -8.664 1 92.38 332 ARG A O 1
ATOM 2562 N N . GLY A 1 333 ? 23.016 -2.186 -8.695 1 92.62 333 GLY A N 1
ATOM 2563 C CA . GLY A 1 333 ? 23.438 -2.098 -10.094 1 92.62 333 GLY A CA 1
ATOM 2564 C C . GLY A 1 333 ? 22.281 -2.305 -11.062 1 92.62 333 GLY A C 1
ATOM 2565 O O . GLY A 1 333 ? 22.516 -2.582 -12.242 1 92.62 333 GLY A O 1
ATOM 2566 N N . THR A 1 334 ? 21.047 -2.195 -10.594 1 93.75 334 THR A N 1
ATOM 2567 C CA . THR A 1 334 ? 19.859 -2.461 -11.406 1 93.75 334 THR A CA 1
ATOM 2568 C C . THR A 1 334 ? 19.484 -1.234 -12.227 1 93.75 334 THR A C 1
ATOM 2570 O O . THR A 1 334 ? 19.016 -1.362 -13.359 1 93.75 334 THR A O 1
ATOM 2573 N N . ILE A 1 335 ? 19.609 -0.081 -11.594 1 97 335 ILE A N 1
ATOM 2574 C CA . ILE A 1 335 ? 19.328 1.186 -12.258 1 97 335 ILE A CA 1
ATOM 2575 C C . ILE A 1 335 ? 20.391 2.221 -11.875 1 97 335 ILE A C 1
ATOM 2577 O O . ILE A 1 335 ? 21.266 1.942 -11.07 1 97 335 ILE A O 1
ATOM 2581 N N . THR A 1 336 ? 20.328 3.408 -12.555 1 97.69 336 THR A N 1
ATOM 2582 C CA . THR A 1 336 ? 21.266 4.496 -12.281 1 97.69 336 THR A CA 1
ATOM 2583 C C . THR A 1 336 ? 20.625 5.523 -11.344 1 97.69 336 THR A C 1
ATOM 2585 O O . THR A 1 336 ? 19.422 5.477 -11.086 1 97.69 336 THR A O 1
ATOM 2588 N N . ILE A 1 337 ? 21.391 6.434 -10.828 1 98.38 337 ILE A N 1
ATOM 2589 C CA . ILE A 1 337 ? 20.906 7.48 -9.945 1 98.38 337 ILE A CA 1
ATOM 2590 C C . ILE A 1 337 ? 19.875 8.336 -10.672 1 98.38 337 ILE A C 1
ATOM 2592 O O . ILE A 1 337 ? 18.766 8.555 -10.164 1 98.38 337 ILE A O 1
ATOM 2596 N N . PRO A 1 338 ? 20.141 8.766 -11.93 1 98.62 338 PRO A N 1
ATOM 2597 C CA . PRO A 1 338 ? 19.125 9.547 -12.633 1 98.62 338 PRO A CA 1
ATOM 2598 C C . PRO A 1 338 ? 17.812 8.781 -12.828 1 98.62 338 PRO A C 1
ATOM 2600 O O . PRO A 1 338 ? 16.734 9.367 -12.734 1 98.62 338 PRO A O 1
ATOM 2603 N N . GLU A 1 339 ? 17.922 7.484 -13.086 1 98.62 339 GLU A N 1
ATOM 2604 C CA . GLU A 1 339 ? 16.719 6.672 -13.242 1 98.62 339 GLU A CA 1
ATOM 2605 C C . GLU A 1 339 ? 15.938 6.586 -11.93 1 98.62 339 GLU A C 1
ATOM 2607 O O . GLU A 1 339 ? 14.711 6.715 -11.922 1 98.62 339 GLU A O 1
ATOM 2612 N N . ALA A 1 340 ? 16.656 6.379 -10.812 1 98.81 340 ALA A N 1
ATOM 2613 C CA . ALA A 1 340 ? 16.016 6.305 -9.5 1 98.81 340 ALA A CA 1
ATOM 2614 C C . ALA A 1 340 ? 15.297 7.605 -9.164 1 98.81 340 ALA A C 1
ATOM 2616 O O . ALA A 1 340 ? 14.164 7.586 -8.688 1 98.81 340 ALA A O 1
ATOM 2617 N N . VAL A 1 341 ? 15.898 8.734 -9.461 1 98.88 341 VAL A N 1
ATOM 2618 C CA . VAL A 1 341 ? 15.328 10.039 -9.156 1 98.88 341 VAL A CA 1
ATOM 2619 C C . VAL A 1 341 ? 14.148 10.32 -10.078 1 98.88 341 VAL A C 1
ATOM 2621 O O . VAL A 1 341 ? 13.148 10.914 -9.664 1 98.88 341 VAL A O 1
ATOM 2624 N N . SER A 1 342 ? 14.25 9.898 -11.336 1 98.81 342 SER A N 1
ATOM 2625 C CA . SER A 1 342 ? 13.133 10.039 -12.258 1 98.81 342 SER A CA 1
ATOM 2626 C C . SER A 1 342 ? 11.914 9.258 -11.773 1 98.81 342 SER A C 1
ATOM 2628 O O . SER A 1 342 ? 10.789 9.766 -11.805 1 98.81 342 SER A O 1
ATOM 2630 N N . ILE A 1 343 ? 12.133 8.055 -11.352 1 98.88 343 ILE A N 1
ATOM 2631 C CA . ILE A 1 343 ? 11.062 7.215 -10.82 1 98.88 343 ILE A CA 1
ATOM 2632 C C . ILE A 1 343 ? 10.445 7.871 -9.586 1 98.88 343 ILE A C 1
ATOM 2634 O O . ILE A 1 343 ? 9.227 7.926 -9.445 1 98.88 343 ILE A O 1
ATOM 2638 N N . TYR A 1 344 ? 11.305 8.391 -8.727 1 98.88 344 TYR A N 1
ATOM 2639 C CA . TYR A 1 344 ? 10.883 9.094 -7.52 1 98.88 344 TYR A CA 1
ATOM 2640 C C . TYR A 1 344 ? 9.961 10.258 -7.863 1 98.88 344 TYR A C 1
ATOM 2642 O O . TYR A 1 344 ? 8.867 10.375 -7.312 1 98.88 344 TYR A O 1
ATOM 2650 N N . GLU A 1 345 ? 10.336 11.094 -8.805 1 98.81 345 GLU A N 1
ATOM 2651 C CA . GLU A 1 345 ? 9.547 12.25 -9.203 1 98.81 345 GLU A CA 1
ATOM 2652 C C . GLU A 1 345 ? 8.219 11.828 -9.812 1 98.81 345 GLU A C 1
ATOM 2654 O O . GLU A 1 345 ? 7.168 12.383 -9.484 1 98.81 345 GLU A O 1
ATOM 2659 N N . GLN A 1 346 ? 8.289 10.852 -10.602 1 98.25 346 GLN A N 1
ATOM 2660 C CA . GLN A 1 346 ? 7.102 10.398 -11.312 1 98.25 346 GLN A CA 1
ATOM 2661 C C . GLN A 1 346 ? 6.043 9.875 -10.344 1 98.25 346 GLN A C 1
ATOM 2663 O O . GLN A 1 346 ? 4.844 10.039 -10.578 1 98.25 346 GLN A O 1
ATOM 2668 N N . LYS A 1 347 ? 6.484 9.258 -9.281 1 98.62 347 LYS A N 1
ATOM 2669 C CA . LYS A 1 347 ? 5.539 8.594 -8.383 1 98.62 347 LYS A CA 1
ATOM 2670 C C . LYS A 1 347 ? 5.164 9.492 -7.215 1 98.62 347 LYS A C 1
ATOM 2672 O O . LYS A 1 347 ? 4.016 9.5 -6.77 1 98.62 347 LYS A O 1
ATOM 2677 N N . ARG A 1 348 ? 6.066 10.328 -6.738 1 98.69 348 ARG A N 1
ATOM 2678 C CA . ARG A 1 348 ? 5.844 11.047 -5.484 1 98.69 348 ARG A CA 1
ATOM 2679 C C . ARG A 1 348 ? 5.203 12.406 -5.734 1 98.69 348 ARG A C 1
ATOM 2681 O O . ARG A 1 348 ? 4.406 12.883 -4.922 1 98.69 348 ARG A O 1
ATOM 2688 N N . ILE A 1 349 ? 5.492 13.078 -6.875 1 98.62 349 ILE A N 1
ATOM 2689 C CA . ILE A 1 349 ? 5.008 14.43 -7.121 1 98.62 349 ILE A CA 1
ATOM 2690 C C . ILE A 1 349 ? 3.482 14.438 -7.164 1 98.62 349 ILE A C 1
ATOM 2692 O O . ILE A 1 349 ? 2.836 15.172 -6.418 1 98.62 349 ILE A O 1
ATOM 2696 N N . PRO A 1 350 ? 2.844 13.555 -7.969 1 98.19 350 PRO A N 1
ATOM 2697 C CA . PRO A 1 350 ? 1.381 13.594 -7.984 1 98.19 350 PRO A CA 1
ATOM 2698 C C . PRO A 1 350 ? 0.764 13.203 -6.641 1 98.19 350 PRO A C 1
ATOM 2700 O O . PRO A 1 350 ? -0.272 13.75 -6.25 1 98.19 350 PRO A O 1
ATOM 2703 N N . ARG A 1 351 ? 1.352 12.297 -5.953 1 98.25 351 ARG A N 1
ATOM 2704 C CA . ARG A 1 351 ? 0.823 11.844 -4.672 1 98.25 351 ARG A CA 1
ATOM 2705 C C . ARG A 1 351 ? 0.9 12.953 -3.627 1 98.25 351 ARG A C 1
ATOM 2707 O O . ARG A 1 351 ? -0.016 13.117 -2.81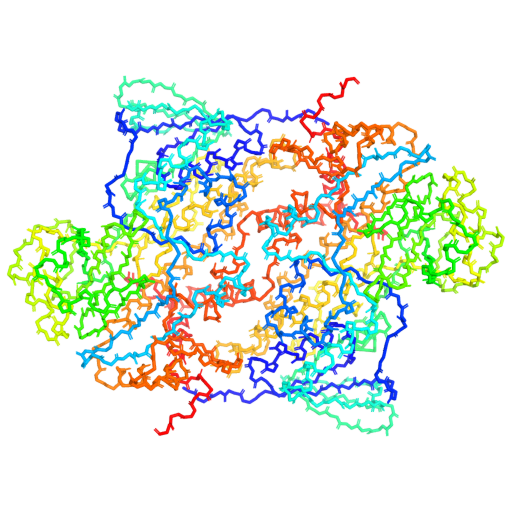8 1 98.25 351 ARG A O 1
ATOM 2714 N N . ALA A 1 352 ? 2.049 13.648 -3.598 1 98.31 352 ALA A N 1
ATOM 2715 C CA . ALA A 1 352 ? 2.197 14.773 -2.674 1 98.31 352 ALA A CA 1
ATOM 2716 C C . ALA A 1 352 ? 1.172 15.859 -2.965 1 98.31 352 ALA A C 1
ATOM 2718 O O . ALA A 1 352 ? 0.615 16.469 -2.041 1 98.31 352 ALA A O 1
ATOM 2719 N N . TRP A 1 353 ? 0.943 16.078 -4.195 1 98.31 353 TRP A N 1
ATOM 2720 C CA . TRP A 1 353 ? -0.02 17.109 -4.566 1 98.31 353 TRP A CA 1
ATOM 2721 C C . TRP A 1 353 ? -1.429 16.719 -4.129 1 98.31 353 TRP A C 1
ATOM 2723 O O . TRP A 1 353 ? -2.191 17.562 -3.654 1 98.31 353 TRP A O 1
ATOM 2733 N N . THR A 1 354 ? -1.804 15.461 -4.27 1 98.38 354 THR A N 1
ATOM 2734 C CA . THR A 1 354 ? -3.086 14.977 -3.771 1 98.38 354 THR A CA 1
ATOM 2735 C C . THR A 1 354 ? -3.225 15.258 -2.277 1 98.38 354 THR A C 1
ATOM 2737 O O . THR A 1 354 ? -4.277 15.703 -1.818 1 98.38 354 THR A O 1
ATOM 2740 N N . LYS A 1 355 ? -2.186 15.055 -1.566 1 98.19 355 LYS A N 1
ATOM 2741 C CA . LYS A 1 355 ? -2.219 15.242 -0.118 1 98.19 355 LYS A CA 1
ATOM 2742 C C . LYS A 1 355 ? -2.318 16.719 0.243 1 98.19 355 LYS A C 1
ATOM 2744 O O . LYS A 1 355 ? -2.979 17.078 1.219 1 98.19 355 LYS A O 1
ATOM 2749 N N . GLN A 1 356 ? -1.607 17.562 -0.56 1 97.81 356 GLN A N 1
ATOM 2750 C CA . GLN A 1 356 ? -1.781 19 -0.362 1 97.81 356 GLN A CA 1
ATOM 2751 C C . GLN A 1 356 ? -3.242 19.406 -0.537 1 97.81 356 GLN A C 1
ATOM 2753 O O . GLN A 1 356 ? -3.775 20.172 0.26 1 97.81 356 GLN A O 1
ATOM 2758 N N . GLN A 1 357 ? -3.881 18.844 -1.507 1 98.12 357 GLN A N 1
ATOM 2759 C CA . GLN A 1 357 ? -5.246 19.234 -1.853 1 98.12 357 GLN A CA 1
ATOM 2760 C C . GLN A 1 357 ? -6.242 18.719 -0.819 1 98.12 357 GLN A C 1
ATOM 2762 O O . GLN A 1 357 ? -7.141 19.438 -0.393 1 98.12 357 GLN A O 1
ATOM 2767 N N . VAL A 1 358 ? -6.07 17.5 -0.405 1 97.88 358 VAL A N 1
ATOM 2768 C CA . VAL A 1 358 ? -7.012 16.953 0.567 1 97.88 358 VAL A CA 1
ATOM 2769 C C . VAL A 1 358 ? -6.863 17.672 1.899 1 97.88 358 VAL A C 1
ATOM 2771 O O . VAL A 1 358 ? -7.852 17.891 2.611 1 97.88 358 VAL A O 1
ATOM 2774 N N . SER A 1 359 ? -5.625 18.062 2.229 1 97.25 359 SER A N 1
ATOM 2775 C CA . SER A 1 359 ? -5.418 18.844 3.449 1 97.25 359 SER A CA 1
ATOM 2776 C C . SER A 1 359 ? -6.184 20.156 3.408 1 97.25 359 SER A C 1
ATOM 2778 O O . SER A 1 359 ? -6.777 20.562 4.406 1 97.25 359 SER A O 1
ATOM 2780 N N . PHE A 1 360 ? -6.16 20.812 2.299 1 96.38 360 PHE A N 1
ATOM 2781 C CA . PHE A 1 360 ? -6.883 22.062 2.135 1 96.38 360 PHE A CA 1
ATOM 2782 C C . PHE A 1 360 ? -8.383 21.859 2.275 1 96.38 360 PHE A C 1
ATOM 2784 O O . PHE A 1 360 ? -9.055 22.578 3.021 1 96.38 360 PHE A O 1
ATOM 2791 N N . VAL A 1 361 ? -8.922 20.875 1.629 1 96.62 361 VAL A N 1
ATOM 2792 C CA . VAL A 1 361 ? -10.359 20.609 1.629 1 96.62 361 VAL A CA 1
ATOM 2793 C C . VAL A 1 361 ? -10.805 20.172 3.021 1 96.62 361 VAL A C 1
ATOM 2795 O O . VAL A 1 361 ? -11.898 20.531 3.469 1 96.62 361 VAL A O 1
ATOM 2798 N N . SER A 1 362 ? -9.977 19.391 3.656 1 96.5 362 SER A N 1
ATOM 2799 C CA . SER A 1 362 ? -10.273 19.016 5.035 1 96.5 362 SER A CA 1
ATOM 2800 C C . SER A 1 362 ? -10.406 20.25 5.926 1 96.5 362 SER A C 1
ATOM 2802 O O . SER A 1 362 ? -11.266 20.297 6.809 1 96.5 362 SER A O 1
ATOM 2804 N N . GLY A 1 363 ? -9.555 21.219 5.703 1 95.19 363 GLY A N 1
ATOM 2805 C CA . GLY A 1 363 ? -9.672 22.469 6.43 1 95.19 363 GLY A CA 1
ATOM 2806 C C . GLY A 1 363 ? -10.992 23.172 6.191 1 95.19 363 GLY A C 1
ATOM 2807 O O . GLY A 1 363 ? -11.617 23.672 7.133 1 95.19 363 GLY A O 1
ATOM 2808 N N . GLU A 1 364 ? -11.438 23.156 4.945 1 93.69 364 GLU A N 1
ATOM 2809 C CA . GLU A 1 364 ? -12.734 23.75 4.598 1 93.69 364 GLU A CA 1
ATOM 2810 C C . GLU A 1 364 ? -13.867 23.062 5.367 1 93.69 364 GLU A C 1
ATOM 2812 O O . GLU A 1 364 ? -14.75 23.75 5.898 1 93.69 364 GLU A O 1
ATOM 2817 N N . LEU A 1 365 ? -13.789 21.797 5.387 1 94.31 365 LEU A N 1
ATOM 2818 C CA . LEU A 1 365 ? -14.844 21.016 6.027 1 94.31 365 LEU A CA 1
ATOM 2819 C C . LEU A 1 365 ? -14.82 21.203 7.539 1 94.31 365 LEU A C 1
ATOM 2821 O O . LEU A 1 365 ? -15.867 21.391 8.164 1 94.31 365 LEU A O 1
ATOM 2825 N N . ASN A 1 366 ? -13.68 21.266 8.117 1 94.06 366 ASN A N 1
ATOM 2826 C CA . ASN A 1 366 ? -13.523 21.406 9.562 1 94.06 366 ASN A CA 1
ATOM 2827 C C . ASN A 1 366 ? -13.953 22.781 10.039 1 94.06 366 ASN A C 1
ATOM 2829 O O . ASN A 1 366 ? -14.43 22.938 11.164 1 94.06 366 ASN A O 1
ATOM 2833 N N . MET A 1 367 ? -13.797 23.766 9.172 1 92.75 367 MET A N 1
ATOM 2834 C CA . MET A 1 367 ? -14.07 25.141 9.578 1 92.75 367 MET A CA 1
ATOM 2835 C C . MET A 1 367 ? -15.305 25.688 8.859 1 92.75 367 MET A C 1
ATOM 2837 O O . MET A 1 367 ? -15.469 26.906 8.719 1 92.75 367 MET A O 1
ATOM 2841 N N . CYS A 1 368 ? -16.078 24.781 8.406 1 89.19 368 CYS A N 1
ATOM 2842 C CA . CYS A 1 368 ? -17.297 25.141 7.688 1 89.19 368 CYS A CA 1
ATOM 2843 C C . CYS A 1 368 ? -18.141 26.125 8.5 1 89.19 368 CYS A C 1
ATOM 2845 O O . CYS A 1 368 ? -18.453 25.875 9.656 1 89.19 368 CYS A O 1
ATOM 2847 N N . SER A 1 369 ? -18.547 27.297 7.867 1 86.38 369 SER A N 1
ATOM 2848 C CA . SER A 1 369 ? -19.25 28.328 8.609 1 86.38 369 SER A CA 1
ATOM 2849 C C . SER A 1 369 ? -20.641 28.578 8.023 1 86.38 369 SER A C 1
ATOM 2851 O O . SER A 1 369 ? -21.516 29.141 8.695 1 86.38 369 SER A O 1
ATOM 2853 N N . ASP A 1 370 ? -20.812 28.156 6.793 1 90.81 370 ASP A N 1
ATOM 2854 C CA . ASP A 1 370 ? -22.156 28.266 6.223 1 90.81 370 ASP A CA 1
ATOM 2855 C C . ASP A 1 370 ? -23.141 27.359 6.969 1 90.81 370 ASP A C 1
ATOM 2857 O O . ASP A 1 370 ? -22.922 26.156 7.105 1 90.81 370 ASP A O 1
ATOM 2861 N N . PRO A 1 371 ? -24.203 27.984 7.418 1 90.44 371 PRO A N 1
ATOM 2862 C CA . PRO A 1 371 ? -25.125 27.219 8.258 1 90.44 371 PRO A CA 1
ATOM 2863 C C . PRO A 1 371 ? -25.688 25.984 7.551 1 90.44 371 PRO A C 1
ATOM 2865 O O . PRO A 1 371 ? -25.844 24.938 8.172 1 90.44 371 PRO A O 1
ATOM 2868 N N . ASP A 1 372 ? -25.984 26.094 6.316 1 91.94 372 ASP A N 1
ATOM 2869 C CA . ASP A 1 372 ? -26.516 24.953 5.578 1 91.94 372 ASP A CA 1
ATOM 2870 C C . ASP A 1 372 ? -25.453 23.875 5.406 1 91.94 372 ASP A C 1
ATOM 2872 O O . ASP A 1 372 ? -25.75 22.688 5.566 1 91.94 372 ASP A O 1
ATOM 2876 N N . ASP A 1 373 ? -24.281 24.219 5.062 1 91.62 373 ASP A N 1
ATOM 2877 C CA . ASP A 1 373 ? -23.188 23.266 4.898 1 91.62 373 ASP A CA 1
ATOM 2878 C C . ASP A 1 373 ? -22.844 22.594 6.223 1 91.62 373 ASP A C 1
ATOM 2880 O O . ASP A 1 373 ? -22.531 21.391 6.254 1 91.62 373 ASP A O 1
ATOM 2884 N N . LEU A 1 374 ? -22.906 23.391 7.203 1 91.56 374 LEU A N 1
ATOM 2885 C CA . LEU A 1 374 ? -22.625 22.859 8.531 1 91.56 374 LEU A CA 1
ATOM 2886 C C . LEU A 1 374 ? -23.656 21.797 8.914 1 91.56 374 LEU A C 1
ATOM 2888 O O . LEU A 1 374 ? -23.297 20.734 9.438 1 91.56 374 LEU A O 1
ATOM 2892 N N . ARG A 1 375 ? -24.875 22.094 8.703 1 90.06 375 ARG A N 1
ATOM 2893 C CA . ARG A 1 375 ? -25.938 21.141 8.984 1 90.06 375 ARG A CA 1
ATOM 2894 C C . ARG A 1 375 ? -25.766 19.875 8.172 1 90.06 375 ARG A C 1
ATOM 2896 O O . ARG A 1 375 ? -25.906 18.766 8.695 1 90.06 375 ARG A O 1
ATOM 2903 N N . ARG A 1 376 ? -25.5 20.016 6.914 1 91 376 ARG A N 1
ATOM 2904 C CA . ARG A 1 376 ? -25.281 18.875 6.027 1 91 376 ARG A CA 1
ATOM 2905 C C . ARG A 1 376 ? -24.094 18.047 6.496 1 91 376 ARG A C 1
ATOM 2907 O O . ARG A 1 376 ? -24.172 16.812 6.512 1 91 376 ARG A O 1
ATOM 2914 N N . ARG A 1 377 ? -23.047 18.703 6.828 1 92.81 377 ARG A N 1
ATOM 2915 C CA . ARG A 1 377 ? -21.844 18.031 7.297 1 92.81 377 ARG A CA 1
ATOM 2916 C C . ARG A 1 377 ? -22.125 17.203 8.547 1 92.81 377 ARG A C 1
ATOM 2918 O O . ARG A 1 377 ? -21.797 16.016 8.594 1 92.81 377 ARG A O 1
ATOM 2925 N N . ASN A 1 378 ? -22.781 17.797 9.5 1 91.38 378 ASN A N 1
ATOM 2926 C CA . ASN A 1 378 ? -23.047 17.109 10.758 1 91.38 378 ASN A CA 1
ATOM 2927 C C . ASN A 1 378 ? -24.031 15.961 10.578 1 91.38 378 ASN A C 1
ATOM 2929 O O . ASN A 1 378 ? -23.906 14.914 11.211 1 91.38 378 ASN A O 1
ATOM 2933 N N . SER A 1 379 ? -24.953 16.141 9.695 1 91.06 379 SER A N 1
ATOM 2934 C CA . SER A 1 379 ? -25.938 15.094 9.438 1 91.06 379 SER A CA 1
ATOM 2935 C C . SER A 1 379 ? -25.297 13.906 8.727 1 91.06 379 SER A C 1
ATOM 2937 O O . SER A 1 379 ? -25.719 12.766 8.914 1 91.06 379 SER A O 1
ATOM 2939 N N . SER A 1 380 ? -24.312 14.156 7.957 1 92.31 380 SER A N 1
ATOM 2940 C CA . SER A 1 380 ? -23.703 13.109 7.148 1 92.31 380 SER A CA 1
ATOM 2941 C C . SER A 1 380 ? -22.922 12.125 8.016 1 92.31 380 SER A C 1
ATOM 2943 O O . SER A 1 380 ? -22.625 11.008 7.586 1 92.31 380 SER A O 1
ATOM 2945 N N . SER A 1 381 ? -22.594 12.477 9.219 1 93.06 381 SER A N 1
ATOM 2946 C CA . SER A 1 381 ? -21.797 11.594 10.07 1 93.06 381 SER A CA 1
ATOM 2947 C C . SER A 1 381 ? -22.656 10.938 11.141 1 93.06 381 SER A C 1
ATOM 2949 O O . SER A 1 381 ? -22.125 10.359 12.102 1 93.06 381 SER A O 1
ATOM 2951 N N . LEU A 1 382 ? -23.953 10.969 11.016 1 91.31 382 LEU A N 1
ATOM 2952 C CA . LEU A 1 382 ? -24.891 10.383 11.977 1 91.31 382 LEU A CA 1
ATOM 2953 C C . LEU A 1 382 ? -24.594 8.906 12.18 1 91.31 382 LEU A C 1
ATOM 2955 O O . LEU A 1 382 ? -24.719 8.391 13.289 1 91.31 382 LEU A O 1
ATOM 2959 N N . PRO A 1 383 ? -24.172 8.164 11.141 1 91.38 383 PRO A N 1
ATOM 2960 C CA . PRO A 1 383 ? -23.859 6.746 11.328 1 91.38 383 PRO A CA 1
ATOM 2961 C C . PRO A 1 383 ? -22.766 6.516 12.359 1 91.38 383 PRO A C 1
ATOM 2963 O O . PRO A 1 383 ? -22.703 5.453 12.984 1 91.38 383 PRO A O 1
ATOM 2966 N N . GLU A 1 384 ? -21.922 7.422 12.555 1 92.62 384 GLU A N 1
ATOM 2967 C CA . GLU A 1 384 ? -20.781 7.266 13.453 1 92.62 384 GLU A CA 1
ATOM 2968 C C . GLU A 1 384 ? -21.188 7.453 14.906 1 92.62 384 GLU A C 1
ATOM 2970 O O . GLU A 1 384 ? -20.453 7.082 15.82 1 92.62 384 GLU A O 1
ATOM 2975 N N . VAL A 1 385 ? -22.312 8.047 15.133 1 91.62 385 VAL A N 1
ATOM 2976 C CA . VAL A 1 385 ? -22.672 8.406 16.5 1 91.62 385 VAL A CA 1
ATOM 2977 C C . VAL A 1 385 ? -23.969 7.703 16.906 1 91.62 385 VAL A C 1
ATOM 2979 O O . VAL A 1 385 ? -24.547 8.016 17.938 1 91.62 385 VAL A O 1
ATOM 2982 N N . GLN A 1 386 ? -24.312 6.824 16.047 1 86.06 386 GLN A N 1
ATOM 2983 C CA . GLN A 1 386 ? -25.516 6.062 16.391 1 86.06 386 GLN A CA 1
ATOM 2984 C C . GLN A 1 386 ? -25.297 5.254 17.672 1 86.06 386 GLN A C 1
ATOM 2986 O O . GLN A 1 386 ? -24.234 4.66 17.875 1 86.06 386 GLN A O 1
ATOM 2991 N N . GLY A 1 387 ? -26.234 5.207 18.562 1 74.44 387 GLY A N 1
ATOM 2992 C CA . GLY A 1 387 ? -26.188 4.41 19.766 1 74.44 387 GLY A CA 1
ATOM 2993 C C . GLY A 1 387 ? -25.547 5.133 20.938 1 74.44 387 GLY A C 1
ATOM 2994 O O . GLY A 1 387 ? -25.438 4.59 22.031 1 74.44 387 GLY A O 1
ATOM 2995 N N . LEU A 1 388 ? -24.969 6.238 20.594 1 74.19 388 LEU A N 1
ATOM 2996 C CA . LEU A 1 388 ? -24.391 7.012 21.672 1 74.19 388 LEU A CA 1
ATOM 2997 C C . LEU A 1 388 ? -25.453 7.445 22.672 1 74.19 388 LEU A C 1
ATOM 2999 O O . LEU A 1 388 ? -26.438 8.102 22.281 1 74.19 388 LEU A O 1
ATOM 3003 N N . GLU A 1 389 ? -25.75 6.512 23.609 1 63 389 GLU A N 1
ATOM 3004 C CA . GLU A 1 389 ? -26.656 6.887 24.672 1 63 389 GLU A CA 1
ATOM 3005 C C . GLU A 1 389 ? -25.922 7.566 25.828 1 63 389 GLU A C 1
ATOM 3007 O O . GLU A 1 389 ? -24.719 7.34 26.016 1 63 389 GLU A O 1
ATOM 3012 N N . GLU A 1 390 ? -26.469 8.656 26.328 1 53.84 390 GLU A N 1
ATOM 3013 C CA . GLU A 1 390 ? -25.906 9.5 27.375 1 53.84 390 GLU A CA 1
ATOM 3014 C C . GLU A 1 390 ? -25.266 8.656 28.484 1 53.84 390 GLU A C 1
ATOM 3016 O O . GLU A 1 390 ? -24.219 9.031 29.016 1 53.84 390 GLU A O 1
ATOM 3021 N N . ASP A 1 391 ? -25.828 7.586 29 1 47.69 391 ASP A N 1
ATOM 3022 C CA . ASP A 1 391 ? -25.438 7.008 30.281 1 47.69 391 ASP A CA 1
ATOM 3023 C C . ASP A 1 391 ? -24.516 5.797 30.094 1 47.69 391 ASP A C 1
ATOM 3025 O O . ASP A 1 391 ? -24.188 5.105 31.047 1 47.69 391 ASP A O 1
ATOM 3029 N N . GLU A 1 392 ? -24.094 5.5 28.938 1 51.97 392 GLU A N 1
ATOM 3030 C CA . GLU A 1 392 ? -23.297 4.273 28.891 1 51.97 392 GLU A CA 1
ATOM 3031 C C . GLU A 1 392 ? -21.812 4.574 28.906 1 51.97 392 GLU A C 1
ATOM 3033 O O . GLU A 1 392 ? -21.344 5.473 28.203 1 51.97 392 GLU A O 1
ATOM 3038 N N . ALA A 1 393 ? -20.906 4.172 29.859 1 49.56 393 ALA A N 1
ATOM 3039 C CA . ALA A 1 393 ? -19.5 4.383 30.156 1 49.56 393 ALA A CA 1
ATOM 3040 C C . ALA A 1 393 ? -18.641 4.227 28.906 1 49.56 393 ALA A C 1
ATOM 3042 O O . ALA A 1 393 ? -17.688 4.984 28.688 1 49.56 393 ALA A O 1
ATOM 3043 N N . ARG A 1 394 ? -18.906 3.021 28.281 1 58.25 394 ARG A N 1
ATOM 3044 C CA . ARG A 1 394 ? -18.125 2.906 27.062 1 58.25 394 ARG A CA 1
ATOM 3045 C C . ARG A 1 394 ? -19.016 2.488 25.891 1 58.25 394 ARG A C 1
ATOM 3047 O O . ARG A 1 394 ? -19.266 1.297 25.688 1 58.25 394 ARG A O 1
ATOM 3054 N N . PRO A 1 395 ? -19.531 3.559 25.188 1 64.5 395 PRO A N 1
ATOM 3055 C CA . PRO A 1 395 ? -20.469 3.111 24.156 1 64.5 395 PRO A CA 1
ATOM 3056 C C . PRO A 1 395 ? -19.781 2.354 23.016 1 64.5 395 PRO A C 1
ATOM 3058 O O . PRO A 1 395 ? -18.641 2.656 22.672 1 64.5 395 PRO A O 1
ATOM 3061 N N . SER A 1 396 ? -20.266 1.206 22.656 1 81.88 396 SER A N 1
ATOM 3062 C CA . SER A 1 396 ? -19.828 0.431 21.5 1 81.88 396 SER A CA 1
ATOM 3063 C C . SER A 1 396 ? -19.859 1.27 20.234 1 81.88 396 SER A C 1
ATOM 3065 O O . SER A 1 396 ? -20.641 2.209 20.109 1 81.88 396 SER A O 1
ATOM 3067 N N . PHE A 1 397 ? -18.875 1.195 19.406 1 90.62 397 PHE A N 1
ATOM 3068 C CA . PHE A 1 397 ? -18.859 1.839 18.094 1 90.62 397 PHE A CA 1
ATOM 3069 C C . PHE A 1 397 ? -19.844 1.158 17.156 1 90.62 397 PHE A C 1
ATOM 3071 O O . PHE A 1 397 ? -19.875 -0.071 17.062 1 90.62 397 PHE A O 1
ATOM 3078 N N . PRO A 1 398 ? -20.672 1.9 16.531 1 87.44 398 PRO A N 1
ATOM 3079 C CA . PRO A 1 398 ? -21.625 1.298 15.602 1 87.44 398 PRO A CA 1
ATOM 3080 C C . PRO A 1 398 ? -20.953 0.764 14.336 1 87.44 398 PRO A C 1
ATOM 3082 O O . PRO A 1 398 ? -19.922 1.292 13.906 1 87.44 398 PRO A O 1
ATOM 3085 N N . PRO A 1 399 ? -21.562 -0.33 13.789 1 87.62 399 PRO A N 1
ATOM 3086 C CA . PRO A 1 399 ? -21.094 -0.707 12.453 1 87.62 399 PRO A CA 1
ATOM 3087 C C . PRO A 1 399 ? -21.422 0.348 11.398 1 87.62 399 PRO A C 1
ATOM 3089 O O . PRO A 1 399 ? -22.484 0.977 11.453 1 87.62 399 PRO A O 1
ATOM 3092 N N . LEU A 1 400 ? -20.594 0.586 10.531 1 90.25 400 LEU A N 1
ATOM 3093 C CA . LEU A 1 400 ? -20.781 1.567 9.469 1 90.25 400 LEU A CA 1
ATOM 3094 C C . LEU A 1 400 ? -21.172 0.882 8.164 1 90.25 400 LEU A C 1
ATOM 3096 O O . LEU A 1 400 ? -20.656 -0.19 7.844 1 90.25 400 LEU A O 1
ATOM 3100 N N . PRO A 1 401 ? -22.078 1.519 7.418 1 89.81 401 PRO A N 1
ATOM 3101 C CA . PRO A 1 401 ? -22.344 0.97 6.09 1 89.81 401 PRO A CA 1
ATOM 3102 C C . PRO A 1 401 ? -21.109 0.888 5.211 1 89.81 401 PRO A C 1
ATOM 3104 O O . PRO A 1 401 ? -20.219 1.735 5.312 1 89.81 401 PRO A O 1
ATOM 3107 N N . SER A 1 402 ? -21.094 -0.097 4.316 1 89 402 SER A N 1
ATOM 3108 C CA . SER A 1 402 ? -19.922 -0.345 3.49 1 89 402 SER A CA 1
ATOM 3109 C C . SER A 1 402 ? -19.641 0.83 2.559 1 89 402 SER A C 1
ATOM 3111 O O . SER A 1 402 ? -18.484 1.092 2.211 1 89 402 SER A O 1
ATOM 3113 N N . GLU A 1 403 ? -20.656 1.577 2.176 1 89.44 403 GLU A N 1
ATOM 3114 C CA . GLU A 1 403 ? -20.516 2.686 1.235 1 89.44 403 GLU A CA 1
ATOM 3115 C C . GLU A 1 403 ? -20.172 3.982 1.96 1 89.44 403 GLU A C 1
ATOM 3117 O O . GLU A 1 403 ? -19.859 4.992 1.323 1 89.44 403 GLU A O 1
ATOM 3122 N N . TYR A 1 404 ? -20.188 3.916 3.27 1 91.44 404 TYR A N 1
ATOM 3123 C CA . TYR A 1 404 ? -20.031 5.125 4.074 1 91.44 404 TYR A CA 1
ATOM 3124 C C . TYR A 1 404 ? -18.609 5.664 3.98 1 91.44 404 TYR A C 1
ATOM 3126 O O . TYR A 1 404 ? -17.641 4.895 4.004 1 91.44 404 TYR A O 1
ATOM 3134 N N . ARG A 1 405 ? -18.531 6.984 3.82 1 92.56 405 ARG A N 1
ATOM 3135 C CA . ARG A 1 405 ? -17.281 7.73 3.896 1 92.56 405 ARG A CA 1
ATOM 3136 C C . ARG A 1 405 ? -17.422 8.938 4.816 1 92.56 405 ARG A C 1
ATOM 3138 O O . ARG A 1 405 ? -18.266 9.797 4.594 1 92.56 405 ARG A O 1
ATOM 3145 N N . SER A 1 406 ? -16.594 9.008 5.738 1 94.5 406 SER A N 1
ATOM 3146 C CA . SER A 1 406 ? -16.625 10.125 6.676 1 94.5 406 SER A CA 1
ATOM 3147 C C . SER A 1 406 ? -16.078 11.398 6.035 1 94.5 406 SER A C 1
ATOM 3149 O O . SER A 1 406 ? -15.133 11.352 5.25 1 94.5 406 SER A O 1
ATOM 3151 N N . TRP A 1 407 ? -16.688 12.547 6.398 1 94.25 407 TRP A N 1
ATOM 3152 C CA . TRP A 1 407 ? -16.109 13.828 5.98 1 94.25 407 TRP A CA 1
ATOM 3153 C C . TRP A 1 407 ? -14.859 14.156 6.801 1 94.25 407 TRP A C 1
ATOM 3155 O O . TRP A 1 407 ? -14.078 15.031 6.422 1 94.25 407 TRP A O 1
ATOM 3165 N N . GLN A 1 408 ? -14.766 13.531 7.949 1 94.5 408 GLN A N 1
ATOM 3166 C CA . GLN A 1 408 ? -13.547 13.672 8.75 1 94.5 408 GLN A CA 1
ATOM 3167 C C . GLN A 1 408 ? -12.438 12.773 8.211 1 94.5 408 GLN A C 1
ATOM 3169 O O . GLN A 1 408 ? -12.172 11.703 8.766 1 94.5 408 GLN A O 1
ATOM 3174 N N . MET A 1 409 ? -11.672 13.281 7.359 1 94.25 409 MET A N 1
ATOM 3175 C CA . MET A 1 409 ? -10.766 12.477 6.543 1 94.25 409 MET A CA 1
ATOM 3176 C C . MET A 1 409 ? -9.469 12.195 7.289 1 94.25 409 MET A C 1
ATOM 3178 O O . MET A 1 409 ? -8.781 11.211 6.992 1 94.25 409 MET A O 1
ATOM 3182 N N . PHE A 1 410 ? -9.047 12.898 8.297 1 90.56 410 PHE A N 1
ATOM 3183 C CA . PHE A 1 410 ? -7.719 12.766 8.883 1 90.56 410 PHE A CA 1
ATOM 3184 C C . PHE A 1 410 ? -7.625 11.484 9.711 1 90.56 410 PHE A C 1
ATOM 3186 O O . PHE A 1 410 ? -6.527 11 9.984 1 90.56 410 PHE A O 1
ATOM 3193 N N . ASP A 1 411 ? -8.789 10.914 10.055 1 89.56 411 ASP A N 1
ATOM 3194 C CA . ASP A 1 411 ? -8.703 9.711 10.875 1 89.56 411 ASP A CA 1
ATOM 3195 C C . ASP A 1 411 ? -9.609 8.609 10.336 1 89.56 411 ASP A C 1
ATOM 3197 O O . ASP A 1 411 ? -10.016 7.707 11.078 1 89.56 411 ASP A O 1
ATOM 3201 N N . SER A 1 412 ? -10.039 8.711 9.172 1 93.69 412 SER A N 1
ATOM 3202 C CA . SER A 1 412 ? -10.922 7.73 8.547 1 93.69 412 SER A CA 1
ATOM 3203 C C . SER A 1 412 ? -10.281 7.113 7.309 1 93.69 412 SER A C 1
ATOM 3205 O O . SER A 1 412 ? -10.539 7.547 6.188 1 93.69 412 SER A O 1
ATOM 3207 N N . PRO A 1 413 ? -9.641 6.02 7.465 1 95.31 413 PRO A N 1
ATOM 3208 C CA . PRO A 1 413 ? -8.898 5.422 6.352 1 95.31 413 PRO A CA 1
ATOM 3209 C C . PRO A 1 413 ? -9.797 5.051 5.176 1 95.31 413 PRO A C 1
ATOM 3211 O O . PRO A 1 413 ? -9.383 5.156 4.02 1 95.31 413 PRO A O 1
ATOM 3214 N N . ASP A 1 414 ? -11.039 4.766 5.379 1 92.69 414 ASP A N 1
ATOM 3215 C CA . ASP A 1 414 ? -11.961 4.352 4.32 1 92.69 414 ASP A CA 1
ATOM 3216 C C . ASP A 1 414 ? -12.328 5.527 3.422 1 92.69 414 ASP A C 1
ATOM 3218 O O . ASP A 1 414 ? -12.773 5.336 2.289 1 92.69 414 ASP A O 1
ATOM 3222 N N . SER A 1 415 ? -12.156 6.727 3.947 1 94.56 415 SER A N 1
ATOM 3223 C CA . SER A 1 415 ? -12.516 7.914 3.18 1 94.56 415 SER A CA 1
ATOM 3224 C C . SER A 1 415 ? -11.383 8.336 2.246 1 94.56 415 SER A C 1
ATOM 3226 O O . SER A 1 415 ? -11.625 8.93 1.195 1 94.56 415 SER A O 1
ATOM 3228 N N . VAL A 1 416 ? -10.156 8.039 2.646 1 97.25 416 VAL A N 1
ATOM 3229 C CA . VAL A 1 416 ? -8.984 8.375 1.839 1 97.25 416 VAL A CA 1
ATOM 3230 C C . VAL A 1 416 ? -7.98 7.23 1.883 1 97.25 416 VAL A C 1
ATOM 3232 O O . VAL A 1 416 ? -6.816 7.426 2.246 1 97.25 416 VAL A O 1
ATOM 3235 N N . PRO A 1 417 ? -8.406 6.047 1.417 1 97.62 417 PRO A N 1
ATOM 3236 C CA . PRO A 1 417 ? -7.52 4.883 1.518 1 97.62 417 PRO A CA 1
ATOM 3237 C C . PRO A 1 417 ? -6.203 5.078 0.772 1 97.62 417 PRO A C 1
ATOM 3239 O O . PRO A 1 417 ? -5.184 4.492 1.146 1 97.62 417 PRO A O 1
ATOM 3242 N N . GLY A 1 418 ? -6.203 5.918 -0.255 1 98.38 418 GLY A N 1
ATOM 3243 C CA . GLY A 1 418 ? -4.977 6.199 -0.989 1 98.38 418 GLY A CA 1
ATOM 3244 C C . GLY A 1 418 ? -3.883 6.789 -0.12 1 98.38 418 GLY A C 1
ATOM 3245 O O . GLY A 1 418 ? -2.709 6.781 -0.498 1 98.38 418 GLY A O 1
ATOM 3246 N N . ILE A 1 419 ? -4.305 7.297 1.032 1 98.31 419 ILE A N 1
ATOM 3247 C CA . ILE A 1 419 ? -3.357 7.914 1.95 1 98.31 419 ILE A CA 1
ATOM 3248 C C . ILE A 1 419 ? -2.973 6.918 3.043 1 98.31 419 ILE A C 1
ATOM 3250 O O . ILE A 1 419 ? -1.798 6.574 3.189 1 98.31 419 ILE A O 1
ATOM 3254 N N . PHE A 1 420 ? -3.914 6.281 3.662 1 98.31 420 PHE A N 1
ATOM 3255 C CA . PHE A 1 420 ? -3.637 5.559 4.898 1 98.31 420 PHE A CA 1
ATOM 3256 C C . PHE A 1 420 ? -3.27 4.109 4.602 1 98.31 420 PHE A C 1
ATOM 3258 O O . PHE A 1 420 ? -2.703 3.42 5.453 1 98.31 420 PHE A O 1
ATOM 3265 N N . TYR A 1 421 ? -3.623 3.619 3.41 1 98.5 421 TYR A N 1
ATOM 3266 C CA . TYR A 1 421 ? -3.264 2.256 3.041 1 98.5 421 TYR A CA 1
ATOM 3267 C C . TYR A 1 421 ? -1.972 2.232 2.232 1 98.5 421 TYR A C 1
ATOM 3269 O O . TYR A 1 421 ? -1.481 1.161 1.864 1 98.5 421 TYR A O 1
ATOM 3277 N N . TYR A 1 422 ? -1.355 3.359 1.997 1 98.69 422 TYR A N 1
ATOM 3278 C CA . TYR A 1 422 ? -0.197 3.5 1.121 1 98.69 422 TYR A CA 1
ATOM 3279 C C . TYR A 1 422 ? 1.066 2.986 1.801 1 98.69 422 TYR A C 1
ATOM 3281 O O . TYR A 1 422 ? 1.278 3.223 2.992 1 98.69 422 TYR A O 1
ATOM 3289 N N . ASP A 1 423 ? 1.879 2.291 1.066 1 98.88 423 ASP A N 1
ATOM 3290 C CA . ASP A 1 423 ? 3.215 1.862 1.468 1 98.88 423 ASP A CA 1
ATOM 3291 C C . ASP A 1 423 ? 4.27 2.344 0.473 1 98.88 423 ASP A C 1
ATOM 3293 O O . ASP A 1 423 ? 4.383 1.804 -0.63 1 98.88 423 ASP A O 1
ATOM 3297 N N . ALA A 1 424 ? 5.074 3.287 0.87 1 98.88 424 ALA A N 1
ATOM 3298 C CA . ALA A 1 424 ? 6.035 3.92 -0.032 1 98.88 424 ALA A CA 1
ATOM 3299 C C . ALA A 1 424 ? 7.141 2.947 -0.427 1 98.88 424 ALA A C 1
ATOM 3301 O O . ALA A 1 424 ? 7.664 3.01 -1.542 1 98.88 424 ALA A O 1
ATOM 3302 N N . GLU A 1 425 ? 7.504 2.082 0.479 1 98.69 425 GLU A N 1
ATOM 3303 C CA . GLU A 1 425 ? 8.539 1.096 0.178 1 98.69 425 GLU A CA 1
ATOM 3304 C C . GLU A 1 425 ? 8.07 0.121 -0.9 1 98.69 425 GLU A C 1
ATOM 3306 O O . GLU A 1 425 ? 8.805 -0.145 -1.859 1 98.69 425 GLU A O 1
ATOM 3311 N N . GLY A 1 426 ? 6.883 -0.428 -0.697 1 98.69 426 GLY A N 1
ATOM 3312 C CA . GLY A 1 426 ? 6.305 -1.301 -1.708 1 98.69 426 GLY A CA 1
ATOM 3313 C C . GLY A 1 426 ? 6.121 -0.618 -3.049 1 98.69 426 GLY A C 1
ATOM 3314 O O . GLY A 1 426 ? 6.387 -1.211 -4.098 1 98.69 426 GLY A O 1
ATOM 3315 N N . ASP A 1 427 ? 5.688 0.607 -2.986 1 98.81 427 ASP A N 1
ATOM 3316 C CA . ASP A 1 427 ? 5.461 1.375 -4.207 1 98.81 427 ASP A CA 1
ATOM 3317 C C . ASP A 1 427 ? 6.766 1.596 -4.965 1 98.81 427 ASP A C 1
ATOM 3319 O O . ASP A 1 427 ? 6.805 1.479 -6.191 1 98.81 427 ASP A O 1
ATOM 3323 N N . ALA A 1 428 ? 7.832 1.935 -4.266 1 98.88 428 ALA A N 1
ATOM 3324 C CA . ALA A 1 428 ? 9.133 2.16 -4.891 1 98.88 428 ALA A CA 1
ATOM 3325 C C . ALA A 1 428 ? 9.641 0.895 -5.574 1 98.88 428 ALA A C 1
ATOM 3327 O O . ALA A 1 428 ? 10.125 0.946 -6.707 1 98.88 428 ALA A O 1
ATOM 3328 N N . ASP A 1 429 ? 9.516 -0.252 -4.895 1 98.62 429 ASP A N 1
ATOM 3329 C CA . ASP A 1 429 ? 9.953 -1.523 -5.465 1 98.62 429 ASP A CA 1
ATOM 3330 C C . ASP A 1 429 ? 9.195 -1.836 -6.754 1 98.62 429 ASP A C 1
ATOM 3332 O O . ASP A 1 429 ? 9.797 -2.209 -7.758 1 98.62 429 ASP A O 1
ATOM 3336 N N . ASN A 1 430 ? 7.918 -1.672 -6.695 1 98.69 430 ASN A N 1
ATOM 3337 C CA . ASN A 1 430 ? 7.117 -1.952 -7.883 1 98.69 430 ASN A CA 1
ATOM 3338 C C . ASN A 1 430 ? 7.426 -0.972 -9.008 1 98.69 430 ASN A C 1
ATOM 3340 O O . ASN A 1 430 ? 7.441 -1.352 -10.18 1 98.69 430 ASN A O 1
ATOM 3344 N N . ALA A 1 431 ? 7.59 0.312 -8.648 1 98.81 431 ALA A N 1
ATOM 3345 C CA . ALA A 1 431 ? 7.883 1.331 -9.656 1 98.81 431 ALA A CA 1
ATOM 3346 C C . ALA A 1 431 ? 9.164 0.999 -10.414 1 98.81 431 ALA A C 1
ATOM 3348 O O . ALA A 1 431 ? 9.242 1.197 -11.625 1 98.81 431 ALA A O 1
ATOM 3349 N N . VAL A 1 432 ? 10.164 0.53 -9.734 1 98.75 432 VAL A N 1
ATOM 3350 C CA . VAL A 1 432 ? 11.414 0.131 -10.383 1 98.75 432 VAL A CA 1
ATOM 3351 C C . VAL A 1 432 ? 11.156 -1.041 -11.328 1 98.75 432 VAL A C 1
ATOM 3353 O O . VAL A 1 432 ? 11.664 -1.062 -12.453 1 98.75 432 VAL A O 1
ATOM 3356 N N . CYS A 1 433 ? 10.352 -2.033 -10.891 1 98.75 433 CYS A N 1
ATOM 3357 C CA . CYS A 1 433 ? 10.031 -3.174 -11.734 1 98.75 433 CYS A CA 1
ATOM 3358 C C . CYS A 1 433 ? 9.312 -2.725 -13.008 1 98.75 433 CYS A C 1
ATOM 3360 O O . CYS A 1 433 ? 9.641 -3.184 -14.102 1 98.75 433 CYS A O 1
ATOM 3362 N N . GLU A 1 434 ? 8.367 -1.837 -12.828 1 98.56 434 GLU A N 1
ATOM 3363 C CA . GLU A 1 434 ? 7.621 -1.337 -13.984 1 98.56 434 GLU A CA 1
ATOM 3364 C C . GLU A 1 434 ? 8.531 -0.584 -14.945 1 98.56 434 GLU A C 1
ATOM 3366 O O . GLU A 1 434 ? 8.398 -0.71 -16.156 1 98.56 434 GLU A O 1
ATOM 3371 N N . PHE A 1 435 ? 9.398 0.203 -14.391 1 98.75 435 PHE A N 1
ATOM 3372 C CA . PHE A 1 435 ? 10.359 0.933 -15.211 1 98.75 435 PHE A CA 1
ATOM 3373 C C . PHE A 1 435 ? 11.211 -0.029 -16.031 1 98.75 435 PHE A C 1
ATOM 3375 O O . PHE A 1 435 ? 11.375 0.153 -17.234 1 98.75 435 PHE A O 1
ATOM 3382 N N . LEU A 1 436 ? 11.727 -1.076 -15.398 1 98.62 436 LEU A N 1
ATOM 3383 C CA . LEU A 1 436 ? 12.617 -2.035 -16.047 1 98.62 436 LEU A CA 1
ATOM 3384 C C . LEU A 1 436 ? 11.883 -2.816 -17.125 1 98.62 436 LEU A C 1
ATOM 3386 O O . LEU A 1 436 ? 12.414 -3.02 -18.219 1 98.62 436 LEU A O 1
ATOM 3390 N N . GLN A 1 437 ? 10.672 -3.268 -16.844 1 98.12 437 GLN A N 1
ATOM 3391 C CA . GLN A 1 437 ? 9.953 -4.055 -17.844 1 98.12 437 GLN A CA 1
ATOM 3392 C C . GLN A 1 437 ? 9.586 -3.203 -19.062 1 98.12 437 GLN A C 1
ATOM 3394 O O . GLN A 1 437 ? 9.602 -3.686 -20.188 1 98.12 437 GLN A O 1
ATOM 3399 N N . THR A 1 438 ? 9.203 -1.927 -18.766 1 97.31 438 THR A N 1
ATOM 3400 C CA . THR A 1 438 ? 8.883 -1.028 -19.875 1 97.31 438 THR A CA 1
ATOM 3401 C C . THR A 1 438 ? 10.117 -0.777 -20.734 1 97.31 438 THR A C 1
ATOM 3403 O O . THR A 1 438 ? 10.039 -0.841 -21.969 1 97.31 438 THR A O 1
ATOM 3406 N N . ARG A 1 439 ? 11.219 -0.466 -20.109 1 97.5 439 ARG A N 1
ATOM 3407 C CA . ARG A 1 439 ? 12.469 -0.24 -20.828 1 97.5 439 ARG A CA 1
ATOM 3408 C C . ARG A 1 439 ? 12.852 -1.458 -21.656 1 97.5 439 ARG A C 1
ATOM 3410 O O . ARG A 1 439 ? 13.234 -1.324 -22.828 1 97.5 439 ARG A O 1
ATOM 3417 N N . ASP A 1 440 ? 12.773 -2.639 -21.094 1 98 440 ASP A N 1
ATOM 3418 C CA . ASP A 1 440 ? 13.141 -3.863 -21.797 1 98 440 ASP A CA 1
ATOM 3419 C C . ASP A 1 440 ? 12.172 -4.148 -22.938 1 98 440 ASP A C 1
ATOM 3421 O O . ASP A 1 440 ? 12.586 -4.648 -24 1 98 440 ASP A O 1
ATOM 3425 N N . ARG A 1 441 ? 10.906 -3.902 -22.719 1 96.31 441 ARG A N 1
ATOM 3426 C CA . ARG A 1 441 ? 9.938 -4.078 -23.797 1 96.31 441 ARG A CA 1
ATOM 3427 C C . ARG A 1 441 ? 10.258 -3.168 -24.969 1 96.31 441 ARG A C 1
ATOM 3429 O O . ARG A 1 441 ? 10.242 -3.605 -26.125 1 96.31 441 ARG A O 1
ATOM 3436 N N . GLU A 1 442 ? 10.57 -1.95 -24.703 1 96.81 442 GLU A N 1
ATOM 3437 C CA . GLU A 1 442 ? 10.875 -0.965 -25.734 1 96.81 442 GLU A CA 1
ATOM 3438 C C . GLU A 1 442 ? 12.18 -1.302 -26.453 1 96.81 442 GLU A C 1
ATOM 3440 O O . GLU A 1 442 ? 12.328 -1.026 -27.641 1 96.81 442 GLU A O 1
ATOM 3445 N N . ASN A 1 443 ? 13.094 -1.98 -25.766 1 97.31 443 ASN A N 1
ATOM 3446 C CA . ASN A 1 443 ? 14.406 -2.285 -26.328 1 97.31 443 ASN A CA 1
ATOM 3447 C C . ASN A 1 443 ? 14.453 -3.697 -26.906 1 97.31 443 ASN A C 1
ATOM 3449 O O . ASN A 1 443 ? 15.516 -4.168 -27.312 1 97.31 443 ASN A O 1
ATOM 3453 N N . GLY A 1 444 ? 13.352 -4.398 -26.875 1 96.25 444 GLY A N 1
ATOM 3454 C CA . GLY A 1 444 ? 13.312 -5.758 -27.406 1 96.25 444 GLY A CA 1
ATOM 3455 C C . GLY A 1 444 ? 14.07 -6.746 -26.547 1 96.25 444 GLY A C 1
ATOM 3456 O O . GLY A 1 444 ? 14.617 -7.73 -27.047 1 96.25 444 GLY A O 1
ATOM 3457 N N . ALA A 1 445 ? 14.141 -6.438 -25.266 1 97.88 445 ALA A N 1
ATOM 3458 C CA . ALA A 1 445 ? 14.914 -7.273 -24.344 1 97.88 445 ALA A CA 1
ATOM 3459 C C . ALA A 1 445 ? 14 -8.133 -23.484 1 97.88 445 ALA A C 1
ATOM 3461 O O . ALA A 1 445 ? 14.297 -8.383 -22.312 1 97.88 445 ALA A O 1
ATOM 3462 N N . VAL A 1 446 ? 12.852 -8.484 -24.031 1 97.25 446 VAL A N 1
ATOM 3463 C CA . VAL A 1 446 ? 11.914 -9.406 -23.391 1 97.25 446 VAL A CA 1
ATOM 3464 C C . VAL A 1 446 ? 11.961 -10.766 -24.094 1 97.25 446 VAL A C 1
ATOM 3466 O O . VAL A 1 446 ? 11.938 -10.828 -25.328 1 97.25 446 VAL A O 1
ATOM 3469 N N . ASP A 1 447 ? 12.086 -11.836 -23.297 1 96.19 447 ASP A N 1
ATOM 3470 C CA . ASP A 1 447 ? 12.094 -13.172 -23.875 1 96.19 447 ASP A CA 1
ATOM 3471 C C . ASP A 1 447 ? 10.766 -13.484 -24.578 1 96.19 447 ASP A C 1
ATOM 3473 O O . ASP A 1 447 ? 9.695 -13.289 -24 1 96.19 447 ASP A O 1
ATOM 3477 N N . GLY A 1 448 ? 10.789 -13.977 -25.75 1 91.56 448 GLY A N 1
ATOM 3478 C CA . GLY A 1 448 ? 9.602 -14.172 -26.562 1 91.56 448 GLY A CA 1
ATOM 3479 C C . GLY A 1 448 ? 8.695 -15.273 -26.047 1 91.56 448 GLY A C 1
ATOM 3480 O O . GLY A 1 448 ? 7.484 -15.25 -26.281 1 91.56 448 GLY A O 1
ATOM 3481 N N . LEU A 1 449 ? 9.234 -16.219 -25.312 1 90.25 449 LEU A N 1
ATOM 3482 C CA . LEU A 1 449 ? 8.469 -17.359 -24.844 1 90.25 449 LEU A CA 1
ATOM 3483 C C . LEU A 1 449 ? 8 -17.156 -23.406 1 90.25 449 LEU A C 1
ATOM 3485 O O . LEU A 1 449 ? 6.805 -17.219 -23.125 1 90.25 449 LEU A O 1
ATOM 3489 N N . THR A 1 450 ? 8.898 -16.766 -22.562 1 92.38 450 THR A N 1
ATOM 3490 C CA . THR A 1 450 ? 8.602 -16.672 -21.141 1 92.38 450 THR A CA 1
ATOM 3491 C C . THR A 1 450 ? 8.008 -15.312 -20.797 1 92.38 450 THR A C 1
ATOM 3493 O O . THR A 1 450 ? 7.434 -15.141 -19.719 1 92.38 450 THR A O 1
ATOM 3496 N N . MET A 1 451 ? 8.242 -14.328 -21.609 1 92.62 451 MET A N 1
ATOM 3497 C CA . MET A 1 451 ? 7.777 -12.953 -21.438 1 92.62 451 MET A CA 1
ATOM 3498 C C . MET A 1 451 ? 8.469 -12.289 -20.25 1 92.62 451 MET A C 1
ATOM 3500 O O . MET A 1 451 ? 7.953 -11.32 -19.703 1 92.62 451 MET A O 1
ATOM 3504 N N . VAL A 1 452 ? 9.656 -12.797 -19.891 1 97 452 VAL A N 1
ATOM 3505 C CA . VAL A 1 452 ? 10.406 -12.219 -18.781 1 97 452 VAL A CA 1
ATOM 3506 C C . VAL A 1 452 ? 11.422 -11.203 -19.328 1 97 452 VAL A C 1
ATOM 3508 O O . VAL A 1 452 ? 12.164 -11.508 -20.266 1 97 452 VAL A O 1
ATOM 3511 N N . SER A 1 453 ? 11.383 -10.039 -18.75 1 97.69 453 SER A N 1
ATOM 3512 C CA . SER A 1 453 ? 12.367 -9.008 -19.047 1 97.69 453 SER A CA 1
ATOM 3513 C C . SER A 1 453 ? 13.758 -9.414 -18.578 1 97.69 453 SER A C 1
ATOM 3515 O O . SER A 1 453 ? 13.906 -10 -17.5 1 97.69 453 SER A O 1
ATOM 3517 N N . ARG A 1 454 ? 14.742 -9.094 -19.375 1 97.62 454 ARG A N 1
ATOM 3518 C CA . ARG A 1 454 ? 16.125 -9.406 -19.016 1 97.62 454 ARG A CA 1
ATOM 3519 C C . ARG A 1 454 ? 16.516 -8.711 -17.719 1 97.62 454 ARG A C 1
ATOM 3521 O O . ARG A 1 454 ? 17.141 -9.328 -16.844 1 97.62 454 ARG A O 1
ATOM 3528 N N . ALA A 1 455 ? 16.156 -7.488 -17.594 1 97.12 455 ALA A N 1
ATOM 3529 C CA . ALA A 1 455 ? 16.547 -6.703 -16.438 1 97.12 455 ALA A CA 1
ATOM 3530 C C . ALA A 1 455 ? 15.875 -7.23 -15.164 1 97.12 455 ALA A C 1
ATOM 3532 O O . ALA A 1 455 ? 16.484 -7.25 -14.094 1 97.12 455 ALA A O 1
ATOM 3533 N N . LEU A 1 456 ? 14.617 -7.633 -15.258 1 97.62 456 LEU A N 1
ATOM 3534 C CA . LEU A 1 456 ? 13.93 -8.148 -14.086 1 97.62 456 LEU A CA 1
ATOM 3535 C C . LEU A 1 456 ? 14.5 -9.5 -13.664 1 97.62 456 LEU A C 1
ATOM 3537 O O . LEU A 1 456 ? 14.641 -9.773 -12.469 1 97.62 456 LEU A O 1
ATOM 3541 N N . ARG A 1 457 ? 14.805 -10.352 -14.648 1 97.19 457 ARG A N 1
ATOM 3542 C CA . ARG A 1 457 ? 15.453 -11.609 -14.328 1 97.19 457 ARG A CA 1
ATOM 3543 C C . ARG A 1 457 ? 16.766 -11.375 -13.586 1 97.19 457 ARG A C 1
ATOM 3545 O O . ARG A 1 457 ? 17.031 -11.992 -12.547 1 97.19 457 ARG A O 1
ATOM 3552 N N . ARG A 1 458 ? 17.531 -10.461 -14.102 1 94.44 458 ARG A N 1
ATOM 3553 C CA . ARG A 1 458 ? 18.797 -10.133 -13.477 1 94.44 458 ARG A CA 1
ATOM 3554 C C . ARG A 1 458 ? 18.609 -9.594 -12.07 1 94.44 458 ARG A C 1
ATOM 3556 O O . ARG A 1 458 ? 19.344 -9.953 -11.148 1 94.44 458 ARG A O 1
ATOM 3563 N N . LYS A 1 459 ? 17.656 -8.711 -11.875 1 94.75 459 LYS A N 1
ATOM 3564 C CA . LYS A 1 459 ? 17.344 -8.117 -10.578 1 94.75 459 LYS A CA 1
ATOM 3565 C C . LYS A 1 459 ? 17.078 -9.195 -9.531 1 94.75 459 LYS A C 1
ATOM 3567 O O . LYS A 1 459 ? 17.641 -9.164 -8.438 1 94.75 459 LYS A O 1
ATOM 3572 N N . TRP A 1 460 ? 16.281 -10.188 -9.836 1 95.31 460 TRP A N 1
ATOM 3573 C CA . TRP A 1 460 ? 15.867 -11.164 -8.836 1 95.31 460 TRP A CA 1
ATOM 3574 C C . TRP A 1 460 ? 16.922 -12.242 -8.648 1 95.31 460 TRP A C 1
ATOM 3576 O O . TRP A 1 460 ? 17.141 -12.719 -7.531 1 95.31 460 TRP A O 1
ATOM 3586 N N . TRP A 1 461 ? 17.703 -12.57 -9.664 1 93.19 461 TRP A N 1
ATOM 3587 C CA . TRP A 1 461 ? 18.812 -13.5 -9.531 1 93.19 461 TRP A CA 1
ATOM 3588 C C . TRP A 1 461 ? 19.953 -12.875 -8.742 1 93.19 461 TRP A C 1
ATOM 3590 O O . TRP A 1 461 ? 20.734 -13.578 -8.086 1 93.19 461 TRP A O 1
ATOM 3600 N N . ALA A 1 462 ? 19.984 -11.578 -8.75 1 89.56 462 ALA A N 1
ATOM 3601 C CA . ALA A 1 462 ? 21.078 -10.859 -8.102 1 89.56 462 ALA A CA 1
ATOM 3602 C C . ALA A 1 462 ? 21 -10.992 -6.582 1 89.56 462 ALA A C 1
ATOM 3604 O O . ALA A 1 462 ? 21.969 -10.711 -5.879 1 89.56 462 ALA A O 1
ATOM 3605 N N . SER A 1 463 ? 19.922 -11.422 -6.09 1 86.88 463 SER A N 1
ATOM 3606 C CA . SER A 1 463 ? 19.797 -11.664 -4.656 1 86.88 463 SER A CA 1
ATOM 3607 C C . SER A 1 463 ? 20.812 -12.703 -4.188 1 86.88 463 SER A C 1
ATOM 3609 O O . SER A 1 463 ? 21.141 -12.766 -3 1 86.88 463 SER A O 1
ATOM 3611 N N . LEU A 1 464 ? 21.312 -13.508 -5.055 1 89.62 464 LEU A N 1
ATOM 3612 C CA . LEU A 1 464 ? 22.281 -14.539 -4.707 1 89.62 464 LEU A CA 1
ATOM 3613 C C . LEU A 1 464 ? 23.641 -13.914 -4.422 1 89.62 464 LEU A C 1
ATOM 3615 O O . LEU A 1 464 ? 24.484 -14.531 -3.771 1 89.62 464 LEU A O 1
ATOM 3619 N N . ASP A 1 465 ? 23.844 -12.719 -4.98 1 82.19 465 ASP A N 1
ATOM 3620 C CA . ASP A 1 465 ? 25.172 -12.117 -4.941 1 82.19 465 ASP A CA 1
ATOM 3621 C C . ASP A 1 465 ? 25.25 -11.047 -3.855 1 82.19 465 ASP A C 1
ATOM 3623 O O . ASP A 1 465 ? 26.344 -10.734 -3.377 1 82.19 465 ASP A O 1
ATOM 3627 N N . PHE A 1 466 ? 24.172 -10.328 -3.561 1 67.69 466 PHE A N 1
ATOM 3628 C CA . PHE A 1 466 ? 24.219 -9.188 -2.656 1 67.69 466 PHE A CA 1
ATOM 3629 C C . PHE A 1 466 ? 23.359 -9.438 -1.422 1 67.69 466 PHE A C 1
ATOM 3631 O O . PHE A 1 466 ? 22.203 -9.039 -1.377 1 67.69 466 PHE A O 1
ATOM 3638 N N . ASN A 1 467 ? 23.719 -10.258 -0.547 1 64.75 467 ASN A N 1
ATOM 3639 C CA . ASN A 1 467 ? 22.859 -10.445 0.619 1 64.75 467 ASN A CA 1
ATOM 3640 C C . ASN A 1 467 ? 23.609 -10.172 1.918 1 64.75 467 ASN A C 1
ATOM 3642 O O . ASN A 1 467 ? 23.234 -10.68 2.975 1 64.75 467 ASN A O 1
ATOM 3646 N N . GLY A 1 468 ? 24.547 -9.141 1.68 1 55.09 468 GLY A N 1
ATOM 3647 C CA . GLY A 1 468 ? 25.281 -8.789 2.885 1 55.09 468 GLY A CA 1
ATOM 3648 C C . GLY A 1 468 ? 26.203 -9.891 3.363 1 55.09 468 GLY A C 1
ATOM 3649 O O . GLY A 1 468 ? 26.906 -9.727 4.359 1 55.09 468 GLY A O 1
ATOM 3650 N N . VAL A 1 469 ? 25.922 -11.25 2.863 1 51.88 469 VAL A N 1
ATOM 3651 C CA . VAL A 1 469 ? 26.719 -12.375 3.352 1 51.88 469 VAL A CA 1
ATOM 3652 C C . VAL A 1 469 ? 27.953 -12.562 2.477 1 51.88 469 VAL A C 1
ATOM 3654 O O . VAL A 1 469 ? 27.859 -12.531 1.247 1 51.88 469 VAL A O 1
ATOM 3657 N N . VAL A 1 470 ? 29.078 -12 2.852 1 42.19 470 VAL A N 1
ATOM 3658 C CA . VAL A 1 470 ? 30.328 -12.344 2.188 1 42.19 470 VAL A CA 1
ATOM 3659 C C . VAL A 1 470 ? 30.438 -13.859 2.023 1 42.19 470 VAL A C 1
ATOM 3661 O O . VAL A 1 470 ? 30.297 -14.602 2.996 1 42.19 470 VAL A O 1
ATOM 3664 N N . ALA A 1 471 ? 30.156 -14.344 0.713 1 37.78 471 ALA A N 1
ATOM 3665 C CA . ALA A 1 471 ? 30.547 -15.727 0.454 1 37.78 471 ALA A CA 1
ATOM 3666 C C . ALA A 1 471 ? 31.828 -16.094 1.195 1 37.78 471 ALA A C 1
ATOM 3668 O O . ALA A 1 471 ? 32.844 -15.414 1.054 1 37.78 471 ALA A O 1
ATOM 3669 N N . VAL A 1 472 ? 31.734 -16.703 2.258 1 29.38 472 VAL A N 1
ATOM 3670 C CA . VAL A 1 472 ? 33 -17.312 2.688 1 29.38 472 VAL A CA 1
ATOM 3671 C C . VAL A 1 472 ? 33.438 -18.344 1.665 1 29.38 472 VAL A C 1
ATOM 3673 O O . VAL A 1 472 ? 32.625 -19.125 1.159 1 29.38 472 VAL A O 1
ATOM 3676 N N . MET B 1 1 ? -25.312 15.328 -4.871 1 58.72 1 MET B N 1
ATOM 3677 C CA . MET B 1 1 ? -25.875 14.633 -6.027 1 58.72 1 MET B CA 1
ATOM 3678 C C . MET B 1 1 ? -26.188 13.18 -5.688 1 58.72 1 MET B C 1
ATOM 3680 O O . MET B 1 1 ? -25.5 12.562 -4.883 1 58.72 1 MET B O 1
ATOM 3684 N N . ALA B 1 2 ? -27.266 12.688 -6.145 1 72.25 2 ALA B N 1
ATOM 3685 C CA . ALA B 1 2 ? -27.703 11.305 -5.941 1 72.25 2 ALA B CA 1
ATOM 3686 C C . ALA B 1 2 ? -26.75 10.328 -6.621 1 72.25 2 ALA B C 1
ATOM 3688 O O . ALA B 1 2 ? -26.141 10.648 -7.648 1 72.25 2 ALA B O 1
ATOM 3689 N N . PRO B 1 3 ? -26.453 9.242 -5.949 1 80.69 3 PRO B N 1
ATOM 3690 C CA . PRO B 1 3 ? -25.625 8.227 -6.59 1 80.69 3 PRO B CA 1
ATOM 3691 C C . PRO B 1 3 ? -26.141 7.809 -7.961 1 80.69 3 PRO B C 1
ATOM 3693 O O . PRO B 1 3 ? -27.359 7.848 -8.203 1 80.69 3 PRO B O 1
ATOM 3696 N N . VAL B 1 4 ? -25.234 7.5 -8.867 1 85.81 4 VAL B N 1
ATOM 3697 C CA . VAL B 1 4 ? -25.562 6.984 -10.188 1 85.81 4 VAL B CA 1
ATOM 3698 C C . VAL B 1 4 ? -25.797 5.477 -10.109 1 85.81 4 VAL B C 1
ATOM 3700 O O . VAL B 1 4 ? -24.906 4.727 -9.688 1 85.81 4 VAL B O 1
ATOM 3703 N N . PRO B 1 5 ? -26.969 5.078 -10.469 1 92.06 5 PRO B N 1
ATOM 3704 C CA . PRO B 1 5 ? -27.203 3.631 -10.477 1 92.06 5 PRO B CA 1
ATOM 3705 C C . PRO B 1 5 ? -26.406 2.92 -11.578 1 92.06 5 PRO B C 1
ATOM 3707 O O . PRO B 1 5 ? -26.453 3.33 -12.742 1 92.06 5 PRO B O 1
ATOM 3710 N N . ILE B 1 6 ? -25.625 1.954 -11.195 1 96.06 6 ILE B N 1
ATOM 3711 C CA . ILE B 1 6 ? -24.812 1.199 -12.148 1 96.06 6 ILE B CA 1
ATOM 3712 C C . ILE B 1 6 ? -25.062 -0.296 -11.969 1 96.06 6 ILE B C 1
ATOM 3714 O O . ILE B 1 6 ? -25.047 -0.803 -10.844 1 96.06 6 ILE B O 1
ATOM 3718 N N . GLN B 1 7 ? -25.359 -0.951 -13.078 1 98.44 7 GLN B N 1
ATOM 3719 C CA . GLN B 1 7 ? -25.5 -2.402 -13.102 1 98.44 7 GLN B CA 1
ATOM 3720 C C . GLN B 1 7 ? -24.25 -3.07 -13.664 1 98.44 7 GLN B C 1
ATOM 3722 O O . GLN B 1 7 ? -23.859 -2.812 -14.805 1 98.44 7 GLN B O 1
ATOM 3727 N N . VAL B 1 8 ? -23.672 -3.934 -12.867 1 98.88 8 VAL B N 1
ATOM 3728 C CA . VAL B 1 8 ? -22.453 -4.613 -13.297 1 98.88 8 VAL B CA 1
ATOM 3729 C C . VAL B 1 8 ? -22.703 -6.117 -13.375 1 98.88 8 VAL B C 1
ATOM 3731 O O . VAL B 1 8 ? -23.234 -6.719 -12.438 1 98.88 8 VAL B O 1
ATOM 3734 N N . GLY B 1 9 ? -22.406 -6.707 -14.539 1 98.94 9 GLY B N 1
ATOM 3735 C CA . GLY B 1 9 ? -22.422 -8.148 -14.711 1 98.94 9 GLY B CA 1
ATOM 3736 C C . GLY B 1 9 ? -21.047 -8.781 -14.625 1 98.94 9 GLY B C 1
ATOM 3737 O O . GLY B 1 9 ? -20.125 -8.367 -15.336 1 98.94 9 GLY B O 1
ATOM 3738 N N . ILE B 1 10 ? -20.906 -9.742 -13.742 1 98.94 10 ILE B N 1
ATOM 3739 C CA . ILE B 1 10 ? -19.656 -10.484 -13.586 1 98.94 10 ILE B CA 1
ATOM 3740 C C . ILE B 1 10 ? -19.812 -11.891 -14.164 1 98.94 10 ILE B C 1
ATOM 3742 O O . ILE B 1 10 ? -20.719 -12.633 -13.766 1 98.94 10 ILE B O 1
ATOM 3746 N N . ILE B 1 11 ? -18.922 -12.219 -15.094 1 98.88 11 ILE B N 1
ATOM 3747 C CA . ILE B 1 11 ? -18.969 -13.539 -15.719 1 98.88 11 ILE B CA 1
ATOM 3748 C C . ILE B 1 11 ? -17.938 -14.453 -15.055 1 98.88 11 ILE B C 1
ATOM 3750 O O . ILE B 1 11 ? -16.75 -14.414 -15.391 1 98.88 11 ILE B O 1
ATOM 3754 N N . GLY B 1 12 ? -18.406 -15.367 -14.148 1 98.19 12 GLY B N 1
ATOM 3755 C CA . GLY B 1 12 ? -17.547 -16.281 -13.406 1 98.19 12 GLY B CA 1
ATOM 3756 C C . GLY B 1 12 ? -17.5 -15.969 -11.922 1 98.19 12 GLY B C 1
ATOM 3757 O O . GLY B 1 12 ? -17.188 -14.852 -11.523 1 98.19 12 GLY B O 1
ATOM 3758 N N . ALA B 1 13 ? -17.75 -17 -11.133 1 97.75 13 ALA B N 1
ATOM 3759 C CA . ALA B 1 13 ? -17.75 -16.875 -9.672 1 97.75 13 ALA B CA 1
ATOM 3760 C C . ALA B 1 13 ? -16.5 -17.5 -9.062 1 97.75 13 ALA B C 1
ATOM 3762 O O . ALA B 1 13 ? -16.578 -18.219 -8.062 1 97.75 13 ALA B O 1
ATOM 3763 N N . GLY B 1 14 ? -15.336 -17.297 -9.727 1 96.88 14 GLY B N 1
ATOM 3764 C CA . GLY B 1 14 ? -14.062 -17.656 -9.117 1 96.88 14 GLY B CA 1
ATOM 3765 C C . GLY B 1 14 ? -13.609 -16.672 -8.062 1 96.88 14 GLY B C 1
ATOM 3766 O O . GLY B 1 14 ? -14.344 -15.734 -7.723 1 96.88 14 GLY B O 1
ATOM 3767 N N . MET B 1 15 ? -12.398 -16.812 -7.586 1 96.69 15 MET B N 1
ATOM 3768 C CA . MET B 1 15 ? -11.875 -15.977 -6.512 1 96.69 15 MET B CA 1
ATOM 3769 C C . MET B 1 15 ? -11.898 -14.5 -6.918 1 96.69 15 MET B C 1
ATOM 3771 O O . MET B 1 15 ? -12.344 -13.648 -6.145 1 96.69 15 MET B O 1
ATOM 3775 N N . GLY B 1 16 ? -11.438 -14.211 -8.109 1 98.12 16 GLY B N 1
ATOM 3776 C CA . GLY B 1 16 ? -11.422 -12.844 -8.602 1 98.12 16 GLY B CA 1
ATOM 3777 C C . GLY B 1 16 ? -12.812 -12.258 -8.789 1 98.12 16 GLY B C 1
ATOM 3778 O O . GLY B 1 16 ? -13.055 -11.102 -8.445 1 98.12 16 GLY B O 1
ATOM 3779 N N . GLY B 1 17 ? -13.727 -13.062 -9.344 1 98.62 17 GLY B N 1
ATOM 3780 C CA . GLY B 1 17 ? -15.094 -12.609 -9.555 1 98.62 17 GLY B CA 1
ATOM 3781 C C . GLY B 1 17 ? -15.82 -12.297 -8.266 1 98.62 17 GLY B C 1
ATOM 3782 O O . GLY B 1 17 ? -16.516 -11.273 -8.172 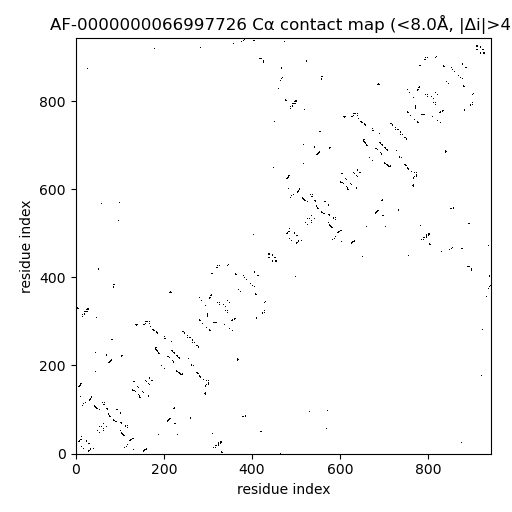1 98.62 17 GLY B O 1
ATOM 3783 N N . LEU B 1 18 ? -15.688 -13.156 -7.293 1 98.75 18 LEU B N 1
ATOM 3784 C CA . LEU B 1 18 ? -16.328 -12.945 -6 1 98.75 18 LEU B CA 1
ATOM 3785 C C . LEU B 1 18 ? -15.758 -11.719 -5.301 1 98.75 18 LEU B C 1
ATOM 3787 O O . LEU B 1 18 ? -16.5 -10.922 -4.719 1 98.75 18 LEU B O 1
ATOM 3791 N N . ALA B 1 19 ? -14.461 -11.578 -5.391 1 98.81 19 ALA B N 1
ATOM 3792 C CA . ALA B 1 19 ? -13.836 -10.391 -4.805 1 98.81 19 ALA B CA 1
ATOM 3793 C C . ALA B 1 19 ? -14.32 -9.117 -5.488 1 98.81 19 ALA B C 1
ATOM 3795 O O . ALA B 1 19 ? -14.602 -8.117 -4.824 1 98.81 19 ALA B O 1
ATOM 3796 N N . ALA B 1 20 ? -14.398 -9.164 -6.777 1 98.88 20 ALA B N 1
ATOM 3797 C CA . ALA B 1 20 ? -14.914 -8.016 -7.52 1 98.88 20 ALA B CA 1
ATOM 3798 C C . ALA B 1 20 ? -16.344 -7.688 -7.102 1 98.88 20 ALA B C 1
ATOM 3800 O O . ALA B 1 20 ? -16.688 -6.52 -6.91 1 98.88 20 ALA B O 1
ATOM 3801 N N . ALA B 1 21 ? -17.109 -8.734 -6.969 1 98.88 21 ALA B N 1
ATOM 3802 C CA . ALA B 1 21 ? -18.516 -8.547 -6.59 1 98.88 21 ALA B CA 1
ATOM 3803 C C . ALA B 1 21 ? -18.625 -7.84 -5.242 1 98.88 21 ALA B C 1
ATOM 3805 O O . ALA B 1 21 ? -19.391 -6.891 -5.094 1 98.88 21 ALA B O 1
ATOM 3806 N N . ILE B 1 22 ? -17.844 -8.312 -4.281 1 98.88 22 ILE B N 1
ATOM 3807 C CA . ILE B 1 22 ? -17.875 -7.723 -2.945 1 98.88 22 ILE B CA 1
ATOM 3808 C C . ILE B 1 22 ? -17.438 -6.262 -3.018 1 98.88 22 ILE B C 1
ATOM 3810 O O . ILE B 1 22 ? -18.109 -5.375 -2.49 1 98.88 22 ILE B O 1
ATOM 3814 N N . ALA B 1 23 ? -16.344 -6 -3.707 1 98.75 23 ALA B N 1
ATOM 3815 C CA . ALA B 1 23 ? -15.797 -4.648 -3.801 1 98.75 23 ALA B CA 1
ATOM 3816 C C . ALA B 1 23 ? -16.781 -3.707 -4.488 1 98.75 23 ALA B C 1
ATOM 3818 O O . ALA B 1 23 ? -16.953 -2.562 -4.062 1 98.75 23 ALA B O 1
ATOM 3819 N N . LEU B 1 24 ? -17.391 -4.176 -5.547 1 98.69 24 LEU B N 1
ATOM 3820 C CA . LEU B 1 24 ? -18.359 -3.373 -6.293 1 98.69 24 LEU B CA 1
ATOM 3821 C C . LEU B 1 24 ? -19.578 -3.043 -5.43 1 98.69 24 LEU B C 1
ATOM 3823 O O . LEU B 1 24 ? -20.047 -1.901 -5.414 1 98.69 24 LEU B O 1
ATOM 3827 N N . ARG B 1 25 ? -20.078 -4.023 -4.723 1 98.31 25 ARG B N 1
ATOM 3828 C CA . ARG B 1 25 ? -21.219 -3.799 -3.85 1 98.31 25 ARG B CA 1
ATOM 3829 C C . ARG B 1 25 ? -20.875 -2.824 -2.729 1 98.31 25 ARG B C 1
ATOM 3831 O O . ARG B 1 25 ? -21.688 -1.957 -2.383 1 98.31 25 ARG B O 1
ATOM 3838 N N . ARG B 1 26 ? -19.734 -2.984 -2.223 1 96.44 26 ARG B N 1
ATOM 3839 C CA . ARG B 1 26 ? -19.297 -2.09 -1.16 1 96.44 26 ARG B CA 1
ATOM 3840 C C . ARG B 1 26 ? -19.219 -0.648 -1.654 1 96.44 26 ARG B C 1
ATOM 3842 O O . ARG B 1 26 ? -19.312 0.291 -0.862 1 96.44 26 ARG B O 1
ATOM 3849 N N . GLY B 1 27 ? -19.031 -0.499 -2.957 1 94.56 27 GLY B N 1
ATOM 3850 C CA . GLY B 1 27 ? -18.984 0.818 -3.572 1 94.56 27 GLY B CA 1
ATOM 3851 C C . GLY B 1 27 ? -20.344 1.323 -4.008 1 94.56 27 GLY B C 1
ATOM 3852 O O . GLY B 1 27 ? -20.469 2.447 -4.496 1 94.56 27 GLY B O 1
ATOM 3853 N N . GLY B 1 28 ? -21.375 0.483 -3.955 1 94.75 28 GLY B N 1
ATOM 3854 C CA . GLY B 1 28 ? -22.734 0.935 -4.199 1 94.75 28 GLY B CA 1
ATOM 3855 C C . GLY B 1 28 ? -23.297 0.453 -5.527 1 94.75 28 GLY B C 1
ATOM 3856 O O . GLY B 1 28 ? -24.453 0.75 -5.867 1 94.75 28 GLY B O 1
ATOM 3857 N N . ALA B 1 29 ? -22.531 -0.295 -6.281 1 97.56 29 ALA B N 1
ATOM 3858 C CA . ALA B 1 29 ? -23.031 -0.805 -7.559 1 97.56 29 ALA B CA 1
ATOM 3859 C C . ALA B 1 29 ? -23.984 -1.982 -7.352 1 97.56 29 ALA B C 1
ATOM 3861 O O . ALA B 1 29 ? -23.906 -2.67 -6.328 1 97.56 29 ALA B O 1
ATOM 3862 N N . ASN B 1 30 ? -24.891 -2.154 -8.273 1 98.19 30 ASN B N 1
ATOM 3863 C CA . ASN B 1 30 ? -25.688 -3.379 -8.344 1 98.19 30 ASN B CA 1
ATOM 3864 C C . ASN B 1 30 ? -24.953 -4.469 -9.125 1 98.19 30 ASN B C 1
ATOM 3866 O O . ASN B 1 30 ? -24.469 -4.223 -10.227 1 98.19 30 ASN B O 1
ATOM 3870 N N . VAL B 1 31 ? -24.906 -5.695 -8.539 1 98.88 31 VAL B N 1
ATOM 3871 C CA . VAL B 1 31 ? -24 -6.68 -9.125 1 98.88 31 VAL B CA 1
ATOM 3872 C C . VAL B 1 31 ? -24.734 -8 -9.328 1 98.88 31 VAL B C 1
ATOM 3874 O O . VAL B 1 31 ? -25.422 -8.477 -8.422 1 98.88 31 VAL B O 1
ATOM 3877 N N . THR B 1 32 ? -24.594 -8.562 -10.492 1 98.88 32 THR B N 1
ATOM 3878 C CA . THR B 1 32 ? -25.031 -9.922 -10.812 1 98.88 32 THR B CA 1
ATOM 3879 C C . THR B 1 32 ? -23.859 -10.773 -11.281 1 98.88 32 THR B C 1
ATOM 3881 O O . THR B 1 32 ? -23.125 -10.383 -12.195 1 98.88 32 THR B O 1
ATOM 3884 N N . ILE B 1 33 ? -23.672 -11.922 -10.633 1 98.81 33 ILE B N 1
ATOM 3885 C CA . ILE B 1 33 ? -22.688 -12.891 -11.094 1 98.81 33 ILE B CA 1
ATOM 3886 C C . ILE B 1 33 ? -23.375 -13.984 -11.906 1 98.81 33 ILE B C 1
ATOM 3888 O O . ILE B 1 33 ? -24.391 -14.531 -11.477 1 98.81 33 ILE B O 1
ATOM 3892 N N . LEU B 1 34 ? -22.891 -14.227 -13.078 1 98.69 34 LEU B N 1
ATOM 3893 C CA . LEU B 1 34 ? -23.312 -15.375 -13.883 1 98.69 34 LEU B CA 1
ATOM 3894 C C . LEU B 1 34 ? -22.25 -16.469 -13.844 1 98.69 34 LEU B C 1
ATOM 3896 O O . LEU B 1 34 ? -21.141 -16.281 -14.328 1 98.69 34 LEU B O 1
ATOM 3900 N N . GLU B 1 35 ? -22.578 -17.578 -13.227 1 97.88 35 GLU B N 1
ATOM 3901 C CA . GLU B 1 35 ? -21.656 -18.703 -13.062 1 97.88 35 GLU B CA 1
ATOM 3902 C C . GLU B 1 35 ? -22.125 -19.906 -13.891 1 97.88 35 GLU B C 1
ATOM 3904 O O . GLU B 1 35 ? -23.312 -20.234 -13.906 1 97.88 35 GLU B O 1
ATOM 3909 N N . SER B 1 36 ? -21.203 -20.531 -14.578 1 95.44 36 SER B N 1
ATOM 3910 C CA . SER B 1 36 ? -21.516 -21.594 -15.523 1 95.44 36 SER B CA 1
ATOM 3911 C C . SER B 1 36 ? -21.984 -22.859 -14.805 1 95.44 36 SER B C 1
ATOM 3913 O O . SER B 1 36 ? -22.875 -23.562 -15.289 1 95.44 36 SER B O 1
ATOM 3915 N N . THR B 1 37 ? -21.391 -23.188 -13.664 1 90.25 37 THR B N 1
ATOM 3916 C CA . THR B 1 37 ? -21.688 -24.438 -12.961 1 90.25 37 THR B CA 1
ATOM 3917 C C . THR B 1 37 ? -23.031 -24.344 -12.25 1 90.25 37 THR B C 1
ATOM 3919 O O . THR B 1 37 ? -23.516 -23.25 -11.961 1 90.25 37 THR B O 1
ATOM 3922 N N . THR B 1 38 ? -23.562 -25.484 -11.938 1 87.19 38 THR B N 1
ATOM 3923 C CA . THR B 1 38 ? -24.875 -25.531 -11.305 1 87.19 38 THR B CA 1
ATOM 3924 C C . THR B 1 38 ? -24.75 -25.312 -9.797 1 87.19 38 THR B C 1
ATOM 3926 O O . THR B 1 38 ? -25.734 -24.953 -9.133 1 87.19 38 THR B O 1
ATOM 3929 N N . GLU B 1 39 ? -23.562 -25.641 -9.375 1 79.81 39 GLU B N 1
ATOM 3930 C CA . GLU B 1 39 ? -23.281 -25.391 -7.965 1 79.81 39 GLU B CA 1
ATOM 3931 C C . GLU B 1 39 ? -21.953 -24.672 -7.781 1 79.81 39 GLU B C 1
ATOM 3933 O O . GLU B 1 39 ? -21.016 -24.875 -8.547 1 79.81 39 GLU B O 1
ATOM 3938 N N . LEU B 1 40 ? -22.031 -23.875 -6.793 1 78.31 40 LEU B N 1
ATOM 3939 C CA . LEU B 1 40 ? -20.797 -23.188 -6.48 1 78.31 40 LEU B CA 1
ATOM 3940 C C . LEU B 1 40 ? -19.812 -24.109 -5.773 1 78.31 40 LEU B C 1
ATOM 3942 O O . LEU B 1 40 ? -20.203 -24.922 -4.93 1 78.31 40 LEU B O 1
ATOM 3946 N N . GLY B 1 41 ? -18.484 -24.031 -6.195 1 76.62 41 GLY B N 1
ATOM 3947 C CA . GLY B 1 41 ? -17.5 -24.844 -5.504 1 76.62 41 GLY B CA 1
ATOM 3948 C C . GLY B 1 41 ? -16.141 -24.828 -6.184 1 76.62 41 GLY B C 1
ATOM 3949 O O . GLY B 1 41 ? -15.977 -24.219 -7.242 1 76.62 41 GLY B O 1
ATOM 3950 N N . GLU B 1 42 ? -15.078 -25.25 -5.453 1 71.19 42 GLU B N 1
ATOM 3951 C CA . GLU B 1 42 ? -13.711 -25.438 -5.93 1 71.19 42 GLU B CA 1
ATOM 3952 C C . GLU B 1 42 ? -13.164 -26.797 -5.52 1 71.19 42 GLU B C 1
ATOM 3954 O O . GLU B 1 42 ? -13.633 -27.391 -4.543 1 71.19 42 GLU B O 1
ATOM 3959 N N . ILE B 1 43 ? -12.344 -27.391 -6.426 1 61.78 43 ILE B N 1
ATOM 3960 C CA . ILE B 1 43 ? -11.633 -28.594 -6.012 1 61.78 43 ILE B CA 1
ATOM 3961 C C . ILE B 1 43 ? -10.672 -28.25 -4.875 1 61.78 43 ILE B C 1
ATOM 3963 O O . ILE B 1 43 ? -9.992 -27.234 -4.91 1 61.78 43 ILE B O 1
ATOM 3967 N N . GLY B 1 44 ? -10.766 -29.016 -3.865 1 63.28 44 GLY B N 1
ATOM 3968 C CA . GLY B 1 44 ? -10.164 -28.828 -2.555 1 63.28 44 GLY B CA 1
ATOM 3969 C C . GLY B 1 44 ? -8.648 -28.891 -2.584 1 63.28 44 GLY B C 1
ATOM 3970 O O . GLY B 1 44 ? -8.047 -29.922 -2.264 1 63.28 44 GLY B O 1
ATOM 3971 N N . ALA B 1 45 ? -7.906 -27.984 -3.215 1 84.06 45 ALA B N 1
ATOM 3972 C CA . ALA B 1 45 ? -6.461 -27.812 -3.078 1 84.06 45 ALA B CA 1
ATOM 3973 C C . ALA B 1 45 ? -6.125 -26.625 -2.182 1 84.06 45 ALA B C 1
ATOM 3975 O O . ALA B 1 45 ? -7.02 -25.922 -1.727 1 84.06 45 ALA B O 1
ATOM 3976 N N . GLY B 1 46 ? -4.883 -26.688 -1.695 1 92.88 46 GLY B N 1
ATOM 3977 C CA . GLY B 1 46 ? -4.438 -25.625 -0.801 1 92.88 46 GLY B CA 1
ATOM 3978 C C . GLY B 1 46 ? -4.168 -24.328 -1.515 1 92.88 46 GLY B C 1
ATOM 3979 O O . GLY B 1 46 ? -3.834 -24.312 -2.701 1 92.88 46 GLY B O 1
ATOM 3980 N N . ILE B 1 47 ? -4.387 -23.297 -0.853 1 95.62 47 ILE B N 1
ATOM 3981 C CA . ILE B 1 47 ? -4.098 -21.969 -1.381 1 95.62 47 ILE B CA 1
ATOM 3982 C C . ILE B 1 47 ? -3.477 -21.094 -0.288 1 95.62 47 ILE B C 1
ATOM 3984 O O . ILE B 1 47 ? -3.895 -21.156 0.872 1 95.62 47 ILE B O 1
ATOM 3988 N N . GLN B 1 48 ? -2.494 -20.438 -0.671 1 96.44 48 GLN B N 1
ATOM 3989 C CA . GLN B 1 48 ? -1.843 -19.484 0.23 1 96.44 48 GLN B CA 1
ATOM 3990 C C . GLN B 1 48 ? -2.459 -18.094 0.108 1 96.44 48 GLN B C 1
ATOM 3992 O O . GLN B 1 48 ? -2.734 -17.625 -0.999 1 96.44 48 GLN B O 1
ATOM 3997 N N . ILE B 1 49 ? -2.717 -17.453 1.248 1 98 49 ILE B N 1
ATOM 3998 C CA . ILE B 1 49 ? -3.299 -16.125 1.343 1 98 49 ILE B CA 1
ATOM 3999 C C . ILE B 1 49 ? -2.311 -15.172 2.02 1 98 49 ILE B C 1
ATOM 4001 O O . ILE B 1 49 ? -2.289 -15.055 3.246 1 98 49 ILE B O 1
ATOM 4005 N N . PHE B 1 50 ? -1.568 -14.492 1.197 1 97.75 50 PHE B N 1
ATOM 4006 C CA . PHE B 1 50 ? -0.515 -13.617 1.71 1 97.75 50 PHE B CA 1
ATOM 4007 C C . PHE B 1 50 ? -1.088 -12.281 2.156 1 97.75 50 PHE B C 1
ATOM 4009 O O . PHE B 1 50 ? -2.287 -12.039 2.02 1 97.75 50 PHE B O 1
ATOM 4016 N N . SER B 1 51 ? -0.233 -11.414 2.707 1 98.06 51 SER B N 1
ATOM 4017 C CA . SER B 1 51 ? -0.648 -10.164 3.336 1 98.06 51 SER B CA 1
ATOM 4018 C C . SER B 1 51 ? -1.353 -9.25 2.338 1 98.06 51 SER B C 1
ATOM 4020 O O . SER B 1 51 ? -2.246 -8.484 2.711 1 98.06 51 SER B O 1
ATOM 4022 N N . ASN B 1 52 ? -0.961 -9.305 1.058 1 98.38 52 ASN B N 1
ATOM 4023 C CA . ASN B 1 52 ? -1.592 -8.461 0.051 1 98.38 52 ASN B CA 1
ATOM 4024 C C . ASN B 1 52 ? -3.029 -8.891 -0.226 1 98.38 52 ASN B C 1
ATOM 4026 O O . ASN B 1 52 ? -3.779 -8.18 -0.897 1 98.38 52 ASN B O 1
ATOM 4030 N N . ILE B 1 53 ? -3.469 -10.039 0.394 1 98.69 53 ILE B N 1
ATOM 4031 C CA . ILE B 1 53 ? -4.836 -10.5 0.181 1 98.69 53 ILE B CA 1
ATOM 4032 C C . ILE B 1 53 ? -5.555 -10.625 1.523 1 98.69 53 ILE B C 1
ATOM 4034 O O . ILE B 1 53 ? -6.727 -10.258 1.644 1 98.69 53 ILE B O 1
ATOM 4038 N N . SER B 1 54 ? -4.859 -11.164 2.533 1 98.69 54 SER B N 1
ATOM 4039 C CA . SER B 1 54 ? -5.508 -11.375 3.824 1 98.69 54 SER B CA 1
ATOM 4040 C C . SER B 1 54 ? -6.078 -10.078 4.375 1 98.69 54 SER B C 1
ATOM 4042 O O . SER B 1 54 ? -7.059 -10.094 5.125 1 98.69 54 SER B O 1
ATOM 4044 N N . LYS B 1 55 ? -5.559 -8.961 3.982 1 98.75 55 LYS B N 1
ATOM 4045 C CA . LYS B 1 55 ? -6.078 -7.668 4.414 1 98.75 55 LYS B CA 1
ATOM 4046 C C . LYS B 1 55 ? -7.531 -7.484 3.98 1 98.75 55 LYS B C 1
ATOM 4048 O O . LYS B 1 55 ? -8.344 -6.945 4.73 1 98.75 55 LYS B O 1
ATOM 4053 N N . TYR B 1 56 ? -7.875 -7.93 2.832 1 98.69 56 TYR B N 1
ATOM 4054 C CA . TYR B 1 56 ? -9.242 -7.766 2.355 1 98.69 56 TYR B CA 1
ATOM 4055 C C . TYR B 1 56 ? -10.188 -8.75 3.041 1 98.69 56 TYR B C 1
ATOM 4057 O O . TYR B 1 56 ? -11.352 -8.43 3.291 1 98.69 56 TYR B O 1
ATOM 4065 N N . LEU B 1 57 ? -9.656 -9.977 3.311 1 98.75 57 LEU B N 1
ATOM 4066 C CA . LEU B 1 57 ? -10.484 -10.906 4.074 1 98.75 57 LEU B CA 1
ATOM 4067 C C . LEU B 1 57 ? -10.859 -10.32 5.426 1 98.75 57 LEU B C 1
ATOM 4069 O O . LEU B 1 57 ? -12.016 -10.422 5.852 1 98.75 57 LEU B O 1
ATOM 4073 N N . ILE B 1 58 ? -9.945 -9.695 5.988 1 98.19 58 ILE B N 1
ATOM 4074 C CA . ILE B 1 58 ? -10.156 -9.102 7.305 1 98.19 58 ILE B CA 1
ATOM 4075 C C . ILE B 1 58 ? -11.094 -7.902 7.184 1 98.19 58 ILE B C 1
ATOM 4077 O O . ILE B 1 58 ? -12.055 -7.781 7.945 1 98.19 58 ILE B O 1
ATOM 4081 N N . ARG B 1 59 ? -10.875 -7.043 6.211 1 97.31 59 ARG B N 1
ATOM 4082 C CA . ARG B 1 59 ? -11.688 -5.848 6.02 1 97.31 59 ARG B CA 1
ATOM 4083 C C . ARG B 1 59 ? -13.141 -6.207 5.727 1 97.31 59 ARG B C 1
ATOM 4085 O O . ARG B 1 59 ? -14.055 -5.5 6.141 1 97.31 59 ARG B O 1
ATOM 4092 N N . TRP B 1 60 ? -13.312 -7.336 5.047 1 97.31 60 TRP B N 1
ATOM 4093 C CA . TRP B 1 60 ? -14.648 -7.711 4.598 1 97.31 60 TRP B CA 1
ATOM 4094 C C . TRP B 1 60 ? -15.289 -8.703 5.559 1 97.31 60 TRP B C 1
ATOM 4096 O O . TRP B 1 60 ? -16.438 -9.117 5.371 1 97.31 60 TRP B O 1
ATOM 4106 N N . GLY B 1 61 ? -14.555 -9.156 6.57 1 96.31 61 GLY B N 1
ATOM 4107 C CA . GLY B 1 61 ? -15.055 -10.125 7.535 1 96.31 61 GLY B CA 1
ATOM 4108 C C . GLY B 1 61 ? -15.062 -11.547 7.008 1 96.31 61 GLY B C 1
ATOM 4109 O O . GLY B 1 61 ? -15.727 -12.422 7.57 1 96.31 61 GLY B O 1
ATOM 4110 N N . VAL B 1 62 ? -14.406 -11.781 5.953 1 98.5 62 VAL B N 1
ATOM 4111 C CA . VAL B 1 62 ? -14.383 -13.102 5.336 1 98.5 62 VAL B CA 1
ATOM 4112 C C . VAL B 1 62 ? -13.594 -14.07 6.211 1 98.5 62 VAL B C 1
ATOM 4114 O O . VAL B 1 62 ? -13.93 -15.25 6.297 1 98.5 62 VAL B O 1
ATOM 4117 N N . ASP B 1 63 ? -12.523 -13.578 6.867 1 98.25 63 ASP B N 1
ATOM 4118 C CA . ASP B 1 63 ? -11.719 -14.406 7.762 1 98.25 63 ASP B CA 1
ATOM 4119 C C . ASP B 1 63 ? -12.578 -14.984 8.891 1 98.25 63 ASP B C 1
ATOM 4121 O O . ASP B 1 63 ? -12.438 -16.156 9.25 1 98.25 63 ASP B O 1
ATOM 4125 N N . GLU B 1 64 ? -13.516 -14.203 9.359 1 97.94 64 GLU B N 1
ATOM 4126 C CA . GLU B 1 64 ? -14.406 -14.656 10.422 1 97.94 64 GLU B CA 1
ATOM 4127 C C . GLU B 1 64 ? -15.406 -15.688 9.906 1 97.94 64 GLU B C 1
ATOM 4129 O O . GLU B 1 64 ? -15.773 -16.609 10.625 1 97.94 64 GLU B O 1
ATOM 4134 N N . ILE B 1 65 ? -15.828 -15.492 8.688 1 98.12 65 ILE B N 1
ATOM 4135 C CA . ILE B 1 65 ? -16.75 -16.438 8.07 1 98.12 65 ILE B CA 1
ATOM 4136 C C . ILE B 1 65 ? -16.094 -17.797 7.914 1 98.12 65 ILE B C 1
ATOM 4138 O O . ILE B 1 65 ? -16.703 -18.828 8.188 1 98.12 65 ILE B O 1
ATOM 4142 N N . ILE B 1 66 ? -14.836 -17.859 7.492 1 98 66 ILE B N 1
ATOM 4143 C CA . ILE B 1 66 ? -14.109 -19.094 7.273 1 98 66 ILE B CA 1
ATOM 4144 C C . ILE B 1 66 ? -13.766 -19.734 8.617 1 98 66 ILE B C 1
ATOM 4146 O O . ILE B 1 66 ? -13.812 -20.953 8.758 1 98 66 ILE B O 1
ATOM 4150 N N . GLY B 1 67 ? -13.367 -18.922 9.602 1 97.56 67 GLY B N 1
ATOM 4151 C CA . GLY B 1 67 ? -13.125 -19.359 10.969 1 97.56 67 GLY B CA 1
ATOM 4152 C C . GLY B 1 67 ? -11.914 -20.25 11.117 1 97.56 67 GLY B C 1
ATOM 4153 O O . GLY B 1 67 ? -10.844 -19.938 10.578 1 97.56 67 GLY B O 1
ATOM 4154 N N . ASP B 1 68 ? -12.07 -21.312 11.711 1 96.44 68 ASP B N 1
ATOM 4155 C CA . ASP B 1 68 ? -10.969 -22.156 12.164 1 96.44 68 ASP B CA 1
ATOM 4156 C C . ASP B 1 68 ? -10.352 -22.938 11 1 96.44 68 ASP B C 1
ATOM 4158 O O . ASP B 1 68 ? -9.305 -23.562 11.156 1 96.44 68 ASP B O 1
ATOM 4162 N N . ASN B 1 69 ? -10.945 -22.797 9.906 1 96.5 69 ASN B N 1
ATOM 4163 C CA . ASN B 1 69 ? -10.406 -23.484 8.742 1 96.5 69 ASN B CA 1
ATOM 4164 C C . ASN B 1 69 ? -9.227 -22.734 8.141 1 96.5 69 ASN B C 1
ATOM 4166 O O . ASN B 1 69 ? -8.523 -23.266 7.277 1 96.5 69 ASN B O 1
ATOM 4170 N N . LEU B 1 70 ? -8.992 -21.547 8.617 1 97.5 70 LEU B N 1
ATOM 4171 C CA . LEU B 1 70 ? -7.773 -20.812 8.273 1 97.5 70 LEU B CA 1
ATOM 4172 C C . LEU B 1 70 ? -6.602 -21.266 9.133 1 97.5 70 LEU B C 1
ATOM 4174 O O . LEU B 1 70 ? -6.766 -21.531 10.328 1 97.5 70 LEU B O 1
ATOM 4178 N N . VAL B 1 71 ? -5.457 -21.375 8.445 1 97.06 71 VAL B N 1
ATOM 4179 C CA . VAL B 1 71 ? -4.266 -21.797 9.172 1 97.06 71 VAL B CA 1
ATOM 4180 C C . VAL B 1 71 ? -3.182 -20.719 9.062 1 97.06 71 VAL B C 1
ATOM 4182 O O . VAL B 1 71 ? -2.965 -20.156 7.984 1 97.06 71 VAL B O 1
ATOM 4185 N N . GLN B 1 72 ? -2.615 -20.375 10.133 1 96 72 GLN B N 1
ATOM 4186 C CA . GLN B 1 72 ? -1.35 -19.641 10.172 1 96 72 GLN B CA 1
ATOM 4187 C C . GLN B 1 72 ? -0.224 -20.531 10.703 1 96 72 GLN B C 1
ATOM 4189 O O . GLN B 1 72 ? -0.287 -21.016 11.836 1 96 72 GLN B O 1
ATOM 4194 N N . VAL B 1 73 ? 0.797 -20.703 9.938 1 94.69 73 VAL B N 1
ATOM 4195 C CA . VAL B 1 73 ? 1.862 -21.625 10.312 1 94.69 73 VAL B CA 1
ATOM 4196 C C . VAL B 1 73 ? 2.842 -20.922 11.25 1 94.69 73 VAL B C 1
ATOM 4198 O O . VAL B 1 73 ? 2.883 -19.703 11.312 1 94.69 73 VAL B O 1
ATOM 4201 N N . ASP B 1 74 ? 3.619 -21.734 11.906 1 94.31 74 ASP B N 1
ATOM 4202 C CA . ASP B 1 74 ? 4.59 -21.219 12.867 1 94.31 74 ASP B CA 1
ATOM 4203 C C . ASP B 1 74 ? 5.922 -20.906 12.188 1 94.31 74 ASP B C 1
ATOM 4205 O O . ASP B 1 74 ? 6.691 -20.078 12.68 1 94.31 74 ASP B O 1
ATOM 4209 N N . GLU B 1 75 ? 6.121 -21.609 11.102 1 94.5 75 GLU B N 1
ATOM 4210 C CA . GLU B 1 75 ? 7.41 -21.5 10.43 1 94.5 75 GLU B CA 1
ATOM 4211 C C . GLU B 1 75 ? 7.316 -21.969 8.977 1 94.5 75 GLU B C 1
ATOM 4213 O O . GLU B 1 75 ? 6.516 -22.844 8.648 1 94.5 75 GLU B O 1
ATOM 4218 N N . VAL B 1 76 ? 8.062 -21.312 8.141 1 95.5 76 VAL B N 1
ATOM 4219 C CA . VAL B 1 76 ? 8.25 -21.734 6.758 1 95.5 76 VAL B CA 1
ATOM 4220 C C . VAL B 1 76 ? 9.703 -22.141 6.535 1 95.5 76 VAL B C 1
ATOM 4222 O O . VAL B 1 76 ? 10.625 -21.391 6.867 1 95.5 76 VAL B O 1
ATOM 4225 N N . ARG B 1 77 ? 9.938 -23.391 6.008 1 96.12 77 ARG B N 1
ATOM 4226 C CA . ARG B 1 77 ? 11.289 -23.891 5.797 1 96.12 77 ARG B CA 1
ATOM 4227 C C . ARG B 1 77 ? 11.484 -24.359 4.355 1 96.12 77 ARG B C 1
ATOM 4229 O O . ARG B 1 77 ? 10.57 -24.922 3.754 1 96.12 77 ARG B O 1
ATOM 4236 N N . THR B 1 78 ? 12.602 -24.031 3.855 1 95.56 78 THR B N 1
ATOM 4237 C CA . THR B 1 78 ? 13.07 -24.672 2.635 1 95.56 78 THR B CA 1
ATOM 4238 C C . THR B 1 78 ? 14.203 -25.656 2.938 1 95.56 78 THR B C 1
ATOM 4240 O O . THR B 1 78 ? 15.18 -25.281 3.602 1 95.56 78 THR B O 1
ATOM 4243 N N . TRP B 1 79 ? 13.977 -26.844 2.4 1 93.56 79 TRP B N 1
ATOM 4244 C CA . TRP B 1 79 ? 14.945 -27.922 2.602 1 93.56 79 TRP B CA 1
ATOM 4245 C C . TRP B 1 79 ? 15.719 -28.203 1.314 1 93.56 79 TRP B C 1
ATOM 4247 O O . TRP B 1 79 ? 15.141 -28.203 0.226 1 93.56 79 TRP B O 1
ATOM 4257 N N . GLY B 1 80 ? 17.047 -28.453 1.543 1 90.69 80 GLY B N 1
ATOM 4258 C CA . GLY B 1 80 ? 17.844 -28.922 0.421 1 90.69 80 GLY B CA 1
ATOM 4259 C C . GLY B 1 80 ? 17.703 -30.406 0.166 1 90.69 80 GLY B C 1
ATOM 4260 O O . GLY B 1 80 ? 17 -31.109 0.898 1 90.69 80 GLY B O 1
ATOM 4261 N N . VAL B 1 81 ? 18.391 -30.859 -0.872 1 83.31 81 VAL B N 1
ATOM 4262 C CA . VAL B 1 81 ? 18.266 -32.25 -1.326 1 83.31 81 VAL B CA 1
ATOM 4263 C C . VAL B 1 81 ? 18.828 -33.188 -0.263 1 83.31 81 VAL B C 1
ATOM 4265 O O . VAL B 1 81 ? 18.344 -34.312 -0.108 1 83.31 81 VAL B O 1
ATOM 4268 N N . ASP B 1 82 ? 19.75 -32.688 0.509 1 82.69 82 ASP B N 1
ATOM 4269 C CA . ASP B 1 82 ? 20.406 -33.531 1.5 1 82.69 82 ASP B CA 1
ATOM 4270 C C . ASP B 1 82 ? 19.719 -33.438 2.854 1 82.69 82 ASP B C 1
ATOM 4272 O O . ASP B 1 82 ? 20.203 -33.969 3.852 1 82.69 82 ASP B O 1
ATOM 4276 N N . GLY B 1 83 ? 18.656 -32.656 2.867 1 85 83 GLY B N 1
ATOM 4277 C CA . GLY B 1 83 ? 17.875 -32.594 4.086 1 85 83 GLY B CA 1
ATOM 4278 C C . GLY B 1 83 ? 18.266 -31.438 4.984 1 85 83 GLY B C 1
ATOM 4279 O O . GLY B 1 83 ? 17.797 -31.344 6.121 1 85 83 GLY B O 1
ATOM 4280 N N . GLU B 1 84 ? 19.094 -30.594 4.559 1 89.06 84 GLU B N 1
ATOM 4281 C CA . GLU B 1 84 ? 19.453 -29.406 5.328 1 89.06 84 GLU B CA 1
ATOM 4282 C C . GLU B 1 84 ? 18.422 -28.297 5.137 1 89.06 84 GLU B C 1
ATOM 4284 O O . GLU B 1 84 ? 17.844 -28.156 4.059 1 89.06 84 GLU B O 1
ATOM 4289 N N . VAL B 1 85 ? 18.281 -27.5 6.156 1 92.69 85 VAL B N 1
ATOM 4290 C CA . VAL B 1 85 ? 17.422 -26.328 6.02 1 92.69 85 VAL B CA 1
ATOM 4291 C C . VAL B 1 85 ? 18.203 -25.203 5.344 1 92.69 85 VAL B C 1
ATOM 4293 O O . VAL B 1 85 ? 19.266 -24.797 5.828 1 92.69 85 VAL B O 1
ATOM 4296 N N . VAL B 1 86 ? 17.656 -24.719 4.281 1 93.5 86 VAL B N 1
ATOM 4297 C CA . VAL B 1 86 ? 18.344 -23.719 3.467 1 93.5 86 VAL B CA 1
ATOM 4298 C C . VAL B 1 86 ? 17.766 -22.344 3.762 1 93.5 86 VAL B C 1
ATOM 4300 O O . VAL B 1 86 ? 18.484 -21.328 3.699 1 93.5 86 VAL B O 1
ATOM 4303 N N . THR B 1 87 ? 16.516 -22.203 4.004 1 94.69 87 THR B N 1
ATOM 4304 C CA . THR B 1 87 ? 15.891 -20.938 4.375 1 94.69 87 THR B CA 1
ATOM 4305 C C . THR B 1 87 ? 14.891 -21.141 5.512 1 94.69 87 THR B C 1
ATOM 4307 O O . THR B 1 87 ? 14.352 -22.25 5.676 1 94.69 87 THR B O 1
ATOM 4310 N N . ARG B 1 88 ? 14.703 -20.141 6.297 1 94.25 88 ARG B N 1
ATOM 4311 C CA . ARG B 1 88 ? 13.711 -20.094 7.367 1 94.25 88 ARG B CA 1
ATOM 4312 C C . ARG B 1 88 ? 13.031 -18.734 7.422 1 94.25 88 ARG B C 1
ATOM 4314 O O . ARG B 1 88 ? 13.695 -17.703 7.379 1 94.25 88 ARG B O 1
ATOM 4321 N N . VAL B 1 89 ? 11.734 -18.797 7.535 1 94.94 89 VAL B N 1
ATOM 4322 C CA . VAL B 1 89 ? 10.977 -17.562 7.633 1 94.94 89 VAL B CA 1
ATOM 4323 C C . VAL B 1 89 ? 10.055 -17.609 8.852 1 94.94 89 VAL B C 1
ATOM 4325 O O . VAL B 1 89 ? 9.391 -18.625 9.094 1 94.94 89 VAL B O 1
ATOM 4328 N N . ASP B 1 90 ? 10.039 -16.562 9.641 1 94.75 90 ASP B N 1
ATOM 4329 C CA . ASP B 1 90 ? 9.156 -16.375 10.781 1 94.75 90 ASP B CA 1
ATOM 4330 C C . ASP B 1 90 ? 7.855 -15.695 10.375 1 94.75 90 ASP B C 1
ATOM 4332 O O . ASP B 1 90 ? 7.832 -14.477 10.148 1 94.75 90 ASP B O 1
ATOM 4336 N N . PRO B 1 91 ? 6.734 -16.453 10.352 1 95.5 91 PRO B N 1
ATOM 4337 C CA . PRO B 1 91 ? 5.465 -15.844 9.945 1 95.5 91 PRO B CA 1
ATOM 4338 C C . PRO B 1 91 ? 5.031 -14.719 10.883 1 95.5 91 PRO B C 1
ATOM 4340 O O . PRO B 1 91 ? 4.344 -13.789 10.453 1 95.5 91 PRO B O 1
ATOM 4343 N N . LYS B 1 92 ? 5.418 -14.789 12.102 1 95.44 92 LYS B N 1
ATOM 4344 C CA . LYS B 1 92 ? 5.09 -13.711 13.039 1 95.44 92 LYS B CA 1
ATOM 4345 C C . LYS B 1 92 ? 5.797 -12.414 12.656 1 95.44 92 LYS B C 1
ATOM 4347 O O . LYS B 1 92 ? 5.219 -11.328 12.766 1 95.44 92 LYS B O 1
ATOM 4352 N N . ARG B 1 93 ? 7.031 -12.547 12.258 1 95.38 93 ARG B N 1
ATOM 4353 C CA . ARG B 1 93 ? 7.75 -11.375 11.773 1 95.38 93 ARG B CA 1
ATOM 4354 C C . ARG B 1 93 ? 7.105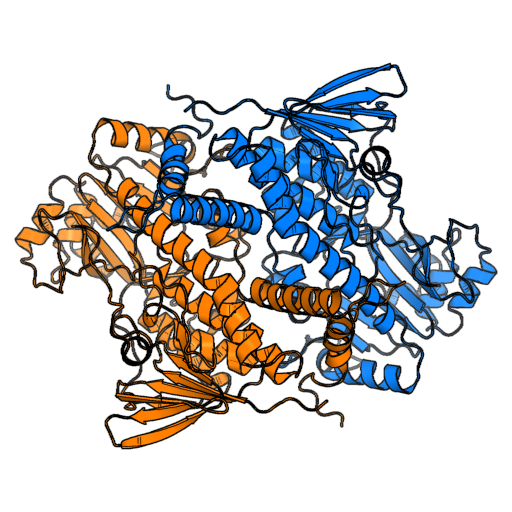 -10.82 10.508 1 95.38 93 ARG B C 1
ATOM 4356 O O . ARG B 1 93 ? 6.957 -9.609 10.352 1 95.38 93 ARG B O 1
ATOM 4363 N N . VAL B 1 94 ? 6.734 -11.758 9.648 1 96.56 94 VAL B N 1
ATOM 4364 C CA . VAL B 1 94 ? 6.074 -11.359 8.414 1 96.56 94 VAL B CA 1
ATOM 4365 C C . VAL B 1 94 ? 4.805 -10.578 8.734 1 96.56 94 VAL B C 1
ATOM 4367 O O . VAL B 1 94 ? 4.559 -9.516 8.156 1 96.56 94 VAL B O 1
ATOM 4370 N N . HIS B 1 95 ? 4.035 -11.078 9.672 1 97.69 95 HIS B N 1
ATOM 4371 C CA . HIS B 1 95 ? 2.811 -10.406 10.094 1 97.69 95 HIS B CA 1
ATOM 4372 C C . HIS B 1 95 ? 3.111 -9.016 10.656 1 97.69 95 HIS B C 1
ATOM 4374 O O . HIS B 1 95 ? 2.432 -8.047 10.32 1 97.69 95 HIS B O 1
ATOM 4380 N N . LYS B 1 96 ? 4.109 -8.938 11.422 1 97.19 96 LYS B N 1
ATOM 4381 C CA . LYS B 1 96 ? 4.477 -7.676 12.062 1 97.19 96 LYS B CA 1
ATOM 4382 C C . LYS B 1 96 ? 4.859 -6.625 11.023 1 97.19 96 LYS B C 1
ATOM 4384 O O . LYS B 1 96 ? 4.414 -5.477 11.102 1 97.19 96 LYS B O 1
ATOM 4389 N N . ILE B 1 97 ? 5.594 -6.988 10.039 1 97.06 97 ILE B N 1
ATOM 4390 C CA . ILE B 1 97 ? 6.164 -5.98 9.148 1 97.06 97 ILE B CA 1
ATOM 4391 C C . ILE B 1 97 ? 5.18 -5.668 8.023 1 97.06 97 ILE B C 1
ATOM 4393 O O . ILE B 1 97 ? 5.266 -4.613 7.391 1 97.06 97 ILE B O 1
ATOM 4397 N N . THR B 1 98 ? 4.242 -6.602 7.754 1 98.12 98 THR B N 1
ATOM 4398 C CA . THR B 1 98 ? 3.283 -6.359 6.68 1 98.12 98 THR B CA 1
ATOM 4399 C C . THR B 1 98 ? 1.971 -5.816 7.234 1 98.12 98 THR B C 1
ATOM 4401 O O . THR B 1 98 ? 1.16 -5.258 6.492 1 98.12 98 THR B O 1
ATOM 4404 N N . GLY B 1 99 ? 1.725 -6.07 8.484 1 98.38 99 GLY B N 1
ATOM 4405 C CA . GLY B 1 99 ? 0.496 -5.637 9.133 1 98.38 99 GLY B CA 1
ATOM 4406 C C . GLY B 1 99 ? -0.622 -6.656 9.031 1 98.38 99 GLY B C 1
ATOM 4407 O O . GLY B 1 99 ? -1.653 -6.52 9.695 1 98.38 99 GLY B O 1
ATOM 4408 N N . PHE B 1 100 ? -0.452 -7.715 8.211 1 98.5 100 PHE B N 1
ATOM 4409 C CA . PHE B 1 100 ? -1.479 -8.727 8 1 98.5 100 PHE B CA 1
ATOM 4410 C C . PHE B 1 100 ? -0.864 -10.117 7.945 1 98.5 100 PHE B C 1
ATOM 4412 O O . PHE B 1 100 ? 0.289 -10.281 7.539 1 98.5 100 PHE B O 1
ATOM 4419 N N . PRO B 1 101 ? -1.585 -11.125 8.289 1 97.81 101 PRO B N 1
ATOM 4420 C CA . PRO B 1 101 ? -1.018 -12.477 8.391 1 97.81 101 PRO B CA 1
ATOM 4421 C C . PRO B 1 101 ? -0.932 -13.188 7.043 1 97.81 101 PRO B C 1
ATOM 4423 O O . PRO B 1 101 ? -1.684 -12.859 6.117 1 97.81 101 PRO B O 1
ATOM 4426 N N . HIS B 1 102 ? 0.042 -14.055 6.969 1 97.31 102 HIS B N 1
ATOM 4427 C CA . HIS B 1 102 ? 0.052 -15.094 5.945 1 97.31 102 HIS B CA 1
ATOM 4428 C C . HIS B 1 102 ? -0.821 -16.281 6.355 1 97.31 102 HIS B C 1
ATOM 4430 O O . HIS B 1 102 ? -0.487 -17 7.293 1 97.31 102 HIS B O 1
ATOM 4436 N N . LEU B 1 103 ? -1.935 -16.453 5.609 1 97.88 103 LEU B N 1
ATOM 4437 C CA . LEU B 1 103 ? -2.895 -17.5 5.93 1 97.88 103 LEU B CA 1
ATOM 4438 C C . LEU B 1 103 ? -2.898 -18.594 4.855 1 97.88 103 LEU B C 1
ATOM 4440 O O . LEU B 1 103 ? -2.436 -18.359 3.736 1 97.88 103 LEU B O 1
ATOM 4444 N N . ILE B 1 104 ? -3.338 -19.734 5.266 1 97.62 104 ILE B N 1
ATOM 4445 C CA . ILE B 1 104 ? -3.502 -20.875 4.375 1 97.62 104 ILE B CA 1
ATOM 4446 C C . ILE B 1 104 ? -4.91 -21.438 4.516 1 97.62 104 ILE B C 1
ATOM 4448 O O . ILE B 1 104 ? -5.449 -21.516 5.621 1 97.62 104 ILE B O 1
ATOM 4452 N N . ALA B 1 105 ? -5.488 -21.781 3.408 1 96.62 105 ALA B N 1
ATOM 4453 C CA . ALA B 1 105 ? -6.816 -22.391 3.424 1 96.62 105 ALA B CA 1
ATOM 4454 C C . ALA B 1 105 ? -6.953 -23.453 2.334 1 96.62 105 ALA B C 1
ATOM 4456 O O . ALA B 1 105 ? -6.129 -23.516 1.42 1 96.62 105 ALA B O 1
ATOM 4457 N N . ARG B 1 106 ? -7.945 -24.281 2.566 1 95.5 106 ARG B N 1
ATOM 4458 C CA . ARG B 1 106 ? -8.43 -25.016 1.404 1 95.5 106 ARG B CA 1
ATOM 4459 C C . ARG B 1 106 ? -9.141 -24.078 0.424 1 95.5 106 ARG B C 1
ATOM 4461 O O . ARG B 1 106 ? -9.875 -23.188 0.835 1 95.5 106 ARG B O 1
ATOM 4468 N N . ARG B 1 107 ? -8.961 -24.359 -0.767 1 94.88 107 ARG B N 1
ATOM 4469 C CA . ARG B 1 107 ? -9.539 -23.5 -1.792 1 94.88 107 ARG B CA 1
ATOM 4470 C C . ARG B 1 107 ? -11.055 -23.422 -1.65 1 94.88 107 ARG B C 1
ATOM 4472 O O . ARG B 1 107 ? -11.641 -22.344 -1.847 1 94.88 107 ARG B O 1
ATOM 4479 N N . ASP B 1 108 ? -11.68 -24.531 -1.364 1 95.31 108 ASP B N 1
ATOM 4480 C CA . ASP B 1 108 ? -13.133 -24.547 -1.271 1 95.31 108 ASP B CA 1
ATOM 4481 C C . ASP B 1 108 ? -13.609 -23.766 -0.042 1 95.31 108 ASP B C 1
ATOM 4483 O O . ASP B 1 108 ? -14.688 -23.172 -0.059 1 95.31 108 ASP B O 1
ATOM 4487 N N . HIS B 1 109 ? -12.82 -23.766 1.064 1 96.5 109 HIS B N 1
ATOM 4488 C CA . HIS B 1 109 ? -13.172 -22.969 2.229 1 96.5 109 HIS B CA 1
ATOM 4489 C C . HIS B 1 109 ? -13.086 -21.469 1.914 1 96.5 109 HIS B C 1
ATOM 4491 O O . HIS B 1 109 ? -13.953 -20.703 2.316 1 96.5 109 HIS B O 1
ATOM 4497 N N . LEU B 1 110 ? -12.047 -21.094 1.235 1 97.5 110 LEU B N 1
ATOM 4498 C CA . LEU B 1 110 ? -11.891 -19.688 0.851 1 97.5 110 LEU B CA 1
ATOM 4499 C C . LEU B 1 110 ? -13.016 -19.266 -0.087 1 97.5 110 LEU B C 1
ATOM 4501 O O . LEU B 1 110 ? -13.609 -18.203 0.099 1 97.5 110 LEU B O 1
ATOM 4505 N N . HIS B 1 111 ? -13.273 -20.094 -1.03 1 97.62 111 HIS B N 1
ATOM 4506 C CA . HIS B 1 111 ? -14.336 -19.812 -1.989 1 97.62 111 HIS B CA 1
ATOM 4507 C C . HIS B 1 111 ? -15.688 -19.672 -1.29 1 97.62 111 HIS B C 1
ATOM 4509 O O . HIS B 1 111 ? -16.438 -18.734 -1.571 1 97.62 111 HIS B O 1
ATOM 4515 N N . ALA B 1 112 ? -15.969 -20.562 -0.421 1 97.31 112 ALA B N 1
ATOM 4516 C CA . ALA B 1 112 ? -17.234 -20.531 0.321 1 97.31 112 ALA B CA 1
ATOM 4517 C C . ALA B 1 112 ? -17.328 -19.266 1.164 1 97.31 112 ALA B C 1
ATOM 4519 O O . ALA B 1 112 ? -18.406 -18.656 1.26 1 97.31 112 ALA B O 1
ATOM 4520 N N . GLY B 1 113 ? -16.234 -18.938 1.788 1 98.25 113 GLY B N 1
ATOM 4521 C CA . GLY B 1 113 ? -16.219 -17.703 2.564 1 98.25 113 GLY B CA 1
ATOM 4522 C C . GLY B 1 113 ? -16.484 -16.469 1.732 1 98.25 113 GLY B C 1
ATOM 4523 O O . GLY B 1 113 ? -17.281 -15.609 2.129 1 98.25 113 GLY B O 1
ATOM 4524 N N . LEU B 1 114 ? -15.859 -16.359 0.605 1 98.56 114 LEU B N 1
ATOM 4525 C CA . LEU B 1 114 ? -16.062 -15.242 -0.301 1 98.56 114 LEU B CA 1
ATOM 4526 C C . LEU B 1 114 ? -17.5 -15.227 -0.825 1 98.56 114 LEU B C 1
ATOM 4528 O O . LEU B 1 114 ? -18.109 -14.164 -0.941 1 98.56 114 LEU B O 1
ATOM 4532 N N . THR B 1 115 ? -18 -16.375 -1.162 1 98.31 115 THR B N 1
ATOM 4533 C CA . THR B 1 115 ? -19.359 -16.5 -1.662 1 98.31 115 THR B CA 1
ATOM 4534 C C . THR B 1 115 ? -20.359 -15.992 -0.63 1 98.31 115 THR B C 1
ATOM 4536 O O . THR B 1 115 ? -21.266 -15.219 -0.958 1 98.31 115 THR B O 1
ATOM 4539 N N . GLU B 1 116 ? -20.172 -16.438 0.554 1 98.44 116 GLU B N 1
ATOM 4540 C CA . GLU B 1 116 ? -21.062 -16.016 1.627 1 98.44 116 GLU B CA 1
ATOM 4541 C C . GLU B 1 116 ? -20.969 -14.508 1.856 1 98.44 116 GLU B C 1
ATOM 4543 O O . GLU B 1 116 ? -22 -13.844 2.053 1 98.44 116 GLU B O 1
ATOM 4548 N N . SER B 1 117 ? -19.828 -14.008 1.846 1 98.38 117 SER B N 1
ATOM 4549 C CA . SER B 1 117 ? -19.641 -12.57 1.977 1 98.38 117 SER B CA 1
ATOM 4550 C C . SER B 1 117 ? -20.344 -11.82 0.851 1 98.38 117 SER B C 1
ATOM 4552 O O . SER B 1 117 ? -21 -10.797 1.089 1 98.38 117 SER B O 1
ATOM 4554 N N . ALA B 1 118 ? -20.203 -12.289 -0.347 1 98.38 118 ALA B N 1
ATOM 4555 C CA . ALA B 1 118 ? -20.875 -11.672 -1.492 1 98.38 118 ALA B CA 1
ATOM 4556 C C . ALA B 1 118 ? -22.391 -11.656 -1.302 1 98.38 118 ALA B C 1
ATOM 4558 O O . ALA B 1 118 ? -23.031 -10.633 -1.531 1 98.38 118 ALA B O 1
ATOM 4559 N N . ARG B 1 119 ? -22.891 -12.719 -0.862 1 98 119 ARG B N 1
ATOM 4560 C CA . ARG B 1 119 ? -24.328 -12.812 -0.612 1 98 119 ARG B CA 1
ATOM 4561 C C . ARG B 1 119 ? -24.766 -11.797 0.438 1 98 119 ARG B C 1
ATOM 4563 O O . ARG B 1 119 ? -25.781 -11.109 0.261 1 98 119 ARG B O 1
ATOM 4570 N N . ARG B 1 120 ? -24 -11.734 1.466 1 97.19 120 ARG B N 1
ATOM 4571 C CA . ARG B 1 120 ? -24.328 -10.82 2.553 1 97.19 120 ARG B CA 1
ATOM 4572 C C . ARG B 1 120 ? -24.281 -9.367 2.078 1 97.19 120 ARG B C 1
ATOM 4574 O O . ARG B 1 120 ? -24.969 -8.508 2.635 1 97.19 120 ARG B O 1
ATOM 4581 N N . HIS B 1 121 ? -23.547 -9.117 1.02 1 97.25 121 HIS B N 1
ATOM 4582 C CA . HIS B 1 121 ? -23.453 -7.77 0.475 1 97.25 121 HIS B CA 1
ATOM 4583 C C . HIS B 1 121 ? -24.547 -7.508 -0.551 1 97.25 121 HIS B C 1
ATOM 4585 O O . HIS B 1 121 ? -24.609 -6.43 -1.142 1 97.25 121 HIS B O 1
ATOM 4591 N N . GLY B 1 122 ? -25.328 -8.492 -0.876 1 97.5 122 GLY B N 1
ATOM 4592 C CA . GLY B 1 122 ? -26.484 -8.305 -1.738 1 97.5 122 GLY B CA 1
ATOM 4593 C C . GLY B 1 122 ? -26.203 -8.633 -3.191 1 97.5 122 GLY B C 1
ATOM 4594 O O . GLY B 1 122 ? -26.938 -8.203 -4.082 1 97.5 122 GLY B O 1
ATOM 4595 N N . VAL B 1 123 ? -25.188 -9.414 -3.457 1 98.5 123 VAL B N 1
ATOM 4596 C CA . VAL B 1 123 ? -24.859 -9.828 -4.82 1 98.5 123 VAL B CA 1
ATOM 4597 C C . VAL B 1 123 ? -25.859 -10.875 -5.293 1 98.5 123 VAL B C 1
ATOM 4599 O O . VAL B 1 123 ? -26.219 -11.789 -4.547 1 98.5 123 VAL B O 1
ATOM 4602 N N . ASP B 1 124 ? -26.344 -10.695 -6.469 1 98.44 124 ASP B N 1
ATOM 4603 C CA . ASP B 1 124 ? -27.188 -11.703 -7.105 1 98.44 124 ASP B CA 1
ATOM 4604 C C . ASP B 1 124 ? -26.328 -12.734 -7.848 1 98.44 124 ASP B C 1
ATOM 4606 O O . ASP B 1 124 ? -25.703 -12.414 -8.867 1 98.44 124 ASP B O 1
ATOM 4610 N N . ILE B 1 125 ? -26.344 -13.945 -7.332 1 98.38 125 ILE B N 1
ATOM 4611 C CA . ILE B 1 125 ? -25.531 -14.992 -7.945 1 98.38 125 ILE B CA 1
ATOM 4612 C C . ILE B 1 125 ? -26.438 -15.969 -8.695 1 98.38 125 ILE B C 1
ATOM 4614 O O . ILE B 1 125 ? -27.25 -16.672 -8.086 1 98.38 125 ILE B O 1
ATOM 4618 N N . VAL B 1 126 ? -26.25 -16.016 -10.016 1 98.12 126 VAL B N 1
ATOM 4619 C CA . VAL B 1 126 ? -27.031 -16.906 -10.875 1 98.12 126 VAL B CA 1
ATOM 4620 C C . VAL B 1 126 ? -26.141 -18.062 -11.344 1 98.12 126 VAL B C 1
ATOM 4622 O O . VAL B 1 126 ? -25.219 -17.859 -12.133 1 98.12 126 VAL B O 1
ATOM 4625 N N . VAL B 1 127 ? -26.453 -19.281 -10.93 1 96.88 127 VAL B N 1
ATOM 4626 C CA . VAL B 1 127 ? -25.688 -20.453 -11.32 1 96.88 127 VAL B CA 1
ATOM 4627 C C . VAL B 1 127 ? -26.312 -21.094 -12.562 1 96.88 127 VAL B C 1
ATOM 4629 O O . VAL B 1 127 ? -27.406 -20.734 -12.961 1 96.88 127 VAL B O 1
ATOM 4632 N N . GLY B 1 128 ? -25.562 -21.938 -13.18 1 96.44 128 GLY B N 1
ATOM 4633 C CA . GLY B 1 128 ? -26.047 -22.562 -14.406 1 96.44 128 GLY B CA 1
ATOM 4634 C C . GLY B 1 128 ? -26.203 -21.578 -15.547 1 96.44 128 GLY B C 1
ATOM 4635 O O . GLY B 1 128 ? -27.047 -21.766 -16.422 1 96.44 128 GLY B O 1
ATOM 4636 N N . ALA B 1 129 ? -25.469 -20.516 -15.492 1 97.62 129 ALA B N 1
ATOM 4637 C CA . ALA B 1 129 ? -25.594 -19.438 -16.469 1 97.62 129 ALA B CA 1
ATOM 4638 C C . ALA B 1 129 ? -24.297 -19.266 -17.266 1 97.62 129 ALA B C 1
ATOM 4640 O O . ALA B 1 129 ? -23.734 -18.172 -17.312 1 97.62 129 ALA B O 1
ATOM 4641 N N . ARG B 1 130 ? -23.938 -20.312 -17.984 1 97.5 130 ARG B N 1
ATOM 4642 C CA . ARG B 1 130 ? -22.75 -20.234 -18.828 1 97.5 130 ARG B CA 1
ATOM 4643 C C . ARG B 1 130 ? -22.938 -19.219 -19.953 1 97.5 130 ARG B C 1
ATOM 4645 O O . ARG B 1 130 ? -23.859 -19.328 -20.766 1 97.5 130 ARG B O 1
ATOM 4652 N N . VAL B 1 131 ? -22.125 -18.219 -19.969 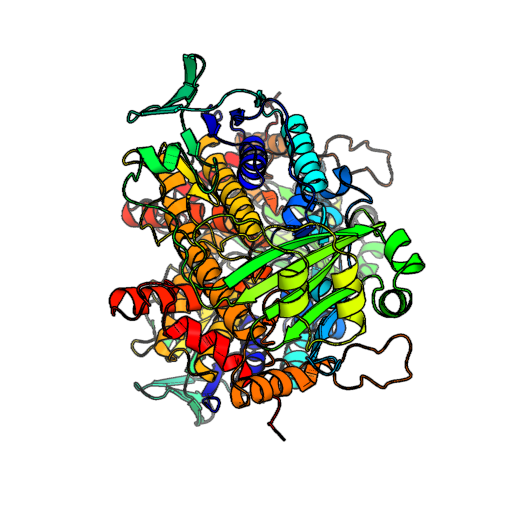1 98.38 131 VAL B N 1
ATOM 4653 C CA . VAL B 1 131 ? -22.203 -17.188 -21 1 98.38 131 VAL B CA 1
ATOM 4654 C C . VAL B 1 131 ? -21.547 -17.703 -22.281 1 98.38 131 VAL B C 1
ATOM 4656 O O . VAL B 1 131 ? -20.453 -18.266 -22.25 1 98.38 131 VAL B O 1
ATOM 4659 N N . LYS B 1 132 ? -22.203 -17.438 -23.406 1 97.69 132 LYS B N 1
ATOM 4660 C CA . LYS B 1 132 ? -21.688 -17.922 -24.688 1 97.69 132 LYS B CA 1
ATOM 4661 C C . LYS B 1 132 ? -21.312 -16.766 -25.594 1 97.69 132 LYS B C 1
ATOM 4663 O O . LYS B 1 132 ? -20.5 -16.922 -26.516 1 97.69 132 LYS B O 1
ATOM 4668 N N . GLU B 1 133 ? -21.984 -15.633 -25.344 1 97.56 133 GLU B N 1
ATOM 4669 C CA . GLU B 1 133 ? -21.766 -14.5 -26.25 1 97.56 133 GLU B CA 1
ATOM 4670 C C . GLU B 1 133 ? -21.875 -13.172 -25.5 1 97.56 133 GLU B C 1
ATOM 4672 O O . GLU B 1 133 ? -22.578 -13.078 -24.484 1 97.56 133 GLU B O 1
ATOM 4677 N N . VAL B 1 134 ? -21.125 -12.172 -26 1 98.5 134 VAL B N 1
ATOM 4678 C CA . VAL B 1 134 ? -21.219 -10.812 -25.5 1 98.5 134 VAL B CA 1
ATOM 4679 C C . VAL B 1 134 ? -21.328 -9.828 -26.656 1 98.5 134 VAL B C 1
ATOM 4681 O O . VAL B 1 134 ? -20.625 -9.961 -27.656 1 98.5 134 VAL B O 1
ATOM 4684 N N . GLU B 1 135 ? -22.312 -8.961 -26.641 1 98.12 135 GLU B N 1
ATOM 4685 C CA . GLU B 1 135 ? -22.484 -7.824 -27.547 1 98.12 135 GLU B CA 1
ATOM 4686 C C . GLU B 1 135 ? -22.469 -6.504 -26.781 1 98.12 135 GLU B C 1
ATOM 4688 O O . GLU B 1 135 ? -22.859 -6.449 -25.609 1 98.12 135 GLU B O 1
ATOM 4693 N N . TYR B 1 136 ? -21.859 -5.5 -27.406 1 98 136 TYR B N 1
ATOM 4694 C CA . TYR B 1 136 ? -21.75 -4.246 -26.656 1 98 136 TYR B CA 1
ATOM 4695 C C . TYR B 1 136 ? -21.875 -3.047 -27.594 1 98 136 TYR B C 1
ATOM 4697 O O . TYR B 1 136 ? -21.625 -3.158 -28.797 1 98 136 TYR B O 1
ATOM 4705 N N . SER B 1 137 ? -22.359 -1.968 -27 1 97.56 137 SER B N 1
ATOM 4706 C CA . SER B 1 137 ? -22.375 -0.612 -27.547 1 97.56 137 SER B CA 1
ATOM 4707 C C . SER B 1 137 ? -21.734 0.375 -26.594 1 97.56 137 SER B C 1
ATOM 4709 O O . SER B 1 137 ? -21.188 -0.022 -25.547 1 97.56 137 SER B O 1
ATOM 4711 N N . GLU B 1 138 ? -21.766 1.601 -26.953 1 96.12 138 GLU B N 1
ATOM 4712 C CA . GLU B 1 138 ? -21.172 2.631 -26.109 1 96.12 138 GLU B CA 1
ATOM 4713 C C . GLU B 1 138 ? -21.875 2.721 -24.766 1 96.12 138 GLU B C 1
ATOM 4715 O O . GLU B 1 138 ? -21.25 3.049 -23.75 1 96.12 138 GLU B O 1
ATOM 4720 N N . SER B 1 139 ? -23.094 2.35 -24.719 1 94.44 139 SER B N 1
ATOM 4721 C CA . SER B 1 139 ? -23.906 2.645 -23.531 1 94.44 139 SER B CA 1
ATOM 4722 C C . SER B 1 139 ? -24.125 1.396 -22.688 1 94.44 139 SER B C 1
ATOM 4724 O O . SER B 1 139 ? -24.453 1.494 -21.5 1 94.44 139 SER B O 1
ATOM 4726 N N . SER B 1 140 ? -23.969 0.186 -23.359 1 97.38 140 SER B N 1
ATOM 4727 C CA . SER B 1 140 ? -24.281 -1.015 -22.594 1 97.38 140 SER B CA 1
ATOM 4728 C C . SER B 1 140 ? -23.641 -2.25 -23.219 1 97.38 140 SER B C 1
ATOM 4730 O O . SER B 1 140 ? -23.172 -2.207 -24.359 1 97.38 140 SER B O 1
ATOM 4732 N N . ALA B 1 141 ? -23.578 -3.297 -22.406 1 98.56 141 ALA B N 1
ATOM 4733 C CA . ALA B 1 141 ? -23.125 -4.617 -22.828 1 98.56 141 ALA B CA 1
ATOM 4734 C C . ALA B 1 141 ? -24.141 -5.695 -22.469 1 98.56 141 ALA B C 1
ATOM 4736 O O . ALA B 1 141 ? -24.703 -5.688 -21.375 1 98.56 141 ALA B O 1
ATOM 4737 N N . THR B 1 142 ? -24.438 -6.543 -23.453 1 98.69 142 THR B N 1
ATOM 4738 C CA . THR B 1 142 ? -25.406 -7.617 -23.281 1 98.69 142 THR B CA 1
ATOM 4739 C C . THR B 1 142 ? -24.734 -8.984 -23.422 1 98.69 142 THR B C 1
ATOM 4741 O O . THR B 1 142 ? -24.031 -9.227 -24.406 1 98.69 142 THR B O 1
ATOM 4744 N N . VAL B 1 143 ? -24.953 -9.867 -22.422 1 98.75 143 VAL B N 1
ATOM 4745 C CA . VAL B 1 143 ? -24.438 -11.227 -22.5 1 98.75 143 VAL B CA 1
ATOM 4746 C C . VAL B 1 143 ? -25.609 -12.211 -22.688 1 98.75 143 VAL B C 1
ATOM 4748 O O . VAL B 1 143 ? -26.688 -11.992 -22.156 1 98.75 143 VAL B O 1
ATOM 4751 N N . THR B 1 144 ? -25.344 -13.227 -23.422 1 98.62 144 THR B N 1
ATOM 4752 C CA . THR B 1 144 ? -26.312 -14.289 -23.641 1 98.62 144 THR B CA 1
ATOM 4753 C C . THR B 1 144 ? -25.766 -15.633 -23.172 1 98.62 144 THR B C 1
ATOM 4755 O O . THR B 1 144 ? -24.641 -16 -23.5 1 98.62 144 THR B O 1
ATOM 4758 N N . THR B 1 145 ? -26.578 -16.344 -22.406 1 98.12 145 THR B N 1
ATOM 4759 C CA . THR B 1 145 ? -26.156 -17.625 -21.859 1 98.12 145 THR B CA 1
ATOM 4760 C C . THR B 1 145 ? -26.406 -18.75 -22.875 1 98.12 145 THR B C 1
ATOM 4762 O O . THR B 1 145 ? -27.141 -18.562 -23.844 1 98.12 145 THR B O 1
ATOM 4765 N N . ALA B 1 146 ? -25.766 -19.859 -22.656 1 97 146 ALA B N 1
ATOM 4766 C CA . ALA B 1 146 ? -25.938 -21.047 -23.5 1 97 146 ALA B CA 1
ATOM 4767 C C . ALA B 1 146 ? -27.406 -21.484 -23.516 1 97 146 ALA B C 1
ATOM 4769 O O . ALA B 1 146 ? -27.875 -22.062 -24.5 1 97 146 ALA B O 1
ATOM 4770 N N . ARG B 1 147 ? -28.172 -21.172 -22.484 1 95.94 147 ARG B N 1
ATOM 4771 C CA . ARG B 1 147 ? -29.578 -21.562 -22.375 1 95.94 147 ARG B CA 1
ATOM 4772 C C . ARG B 1 147 ? -30.5 -20.484 -22.969 1 95.94 147 ARG B C 1
ATOM 4774 O O . ARG B 1 147 ? -31.719 -20.609 -22.922 1 95.94 147 ARG B O 1
ATOM 4781 N N . GLY B 1 148 ? -29.938 -19.438 -23.375 1 95.94 148 GLY B N 1
ATOM 4782 C CA . GLY B 1 148 ? -30.703 -18.484 -24.156 1 95.94 148 GLY B CA 1
ATOM 4783 C C . GLY B 1 148 ? -31.094 -17.234 -23.375 1 95.94 148 GLY B C 1
ATOM 4784 O O . GLY B 1 148 ? -31.594 -16.266 -23.953 1 95.94 148 GLY B O 1
ATOM 4785 N N . ALA B 1 149 ? -30.812 -17.156 -22.125 1 97.62 149 ALA B N 1
ATOM 4786 C CA . ALA B 1 149 ? -31.141 -15.977 -21.328 1 97.62 149 ALA B CA 1
ATOM 4787 C C . ALA B 1 149 ? -30.219 -14.82 -21.688 1 97.62 149 ALA B C 1
ATOM 4789 O O . ALA B 1 149 ? -29.016 -15.016 -21.922 1 97.62 149 ALA B O 1
ATOM 4790 N N . SER B 1 150 ? -30.781 -13.633 -21.656 1 98.19 150 SER B N 1
ATOM 4791 C CA . SER B 1 150 ? -30.016 -12.43 -21.969 1 98.19 150 SER B CA 1
ATOM 4792 C C . SER B 1 150 ? -30 -11.461 -20.797 1 98.19 150 SER B C 1
ATOM 4794 O O . SER B 1 150 ? -31.016 -11.258 -20.125 1 98.19 150 SER B O 1
ATOM 4796 N N . TYR B 1 151 ? -28.828 -10.906 -20.516 1 98.56 151 TYR B N 1
ATOM 4797 C CA . TYR B 1 151 ? -28.625 -9.922 -19.453 1 98.56 151 TYR B CA 1
ATOM 4798 C C . TYR B 1 151 ? -27.906 -8.688 -19.984 1 98.56 151 TYR B C 1
ATOM 4800 O O . TYR B 1 151 ? -26.906 -8.805 -20.703 1 98.56 151 TYR B O 1
ATOM 4808 N N . THR B 1 152 ? -28.406 -7.48 -19.688 1 98.62 152 THR B N 1
ATOM 4809 C CA . THR B 1 152 ? -27.781 -6.234 -20.109 1 98.62 152 THR B CA 1
ATOM 4810 C C . THR B 1 152 ? -27.25 -5.457 -18.906 1 98.62 152 THR B C 1
ATOM 4812 O O . THR B 1 152 ? -27.938 -5.344 -17.891 1 98.62 152 THR B O 1
ATOM 4815 N N . PHE B 1 153 ? -26.047 -4.977 -19.047 1 98.81 153 PHE B N 1
ATOM 4816 C CA . PHE B 1 153 ? -25.375 -4.273 -17.953 1 98.81 153 PHE B CA 1
ATOM 4817 C C . PHE B 1 153 ? -24.703 -3.006 -18.469 1 98.81 153 PHE B C 1
ATOM 4819 O O . PHE B 1 153 ? -24.562 -2.822 -19.672 1 98.81 153 PHE B O 1
ATOM 4826 N N . ASP B 1 154 ? -24.375 -2.074 -17.516 1 98.69 154 ASP B N 1
ATOM 4827 C CA . ASP B 1 154 ? -23.562 -0.91 -17.844 1 98.69 154 ASP B CA 1
ATOM 4828 C C . ASP B 1 154 ? -22.094 -1.299 -18.016 1 98.69 154 ASP B C 1
ATOM 4830 O O . ASP B 1 154 ? -21.359 -0.664 -18.766 1 98.69 154 ASP B O 1
ATOM 4834 N N . LEU B 1 155 ? -21.656 -2.324 -17.281 1 98.81 155 LEU B N 1
ATOM 4835 C CA . LEU B 1 155 ? -20.297 -2.854 -17.281 1 98.81 155 LEU B CA 1
ATOM 4836 C C . LEU B 1 155 ? -20.312 -4.371 -17.141 1 98.81 155 LEU B C 1
ATOM 4838 O O . LEU B 1 155 ? -21.016 -4.914 -16.281 1 98.81 155 LEU B O 1
ATOM 4842 N N . VAL B 1 156 ? -19.594 -5.031 -17.984 1 98.94 156 VAL B N 1
ATOM 4843 C CA . VAL B 1 156 ? -19.391 -6.473 -17.891 1 98.94 156 VAL B CA 1
ATOM 4844 C C . VAL B 1 156 ? -17.938 -6.777 -17.516 1 98.94 156 VAL B C 1
ATOM 4846 O O . VAL B 1 156 ? -17.016 -6.254 -18.141 1 98.94 156 VAL B O 1
ATOM 4849 N N . VAL B 1 157 ? -17.781 -7.574 -16.516 1 98.94 157 VAL B N 1
ATOM 4850 C CA . VAL B 1 157 ? -16.453 -8 -16.078 1 98.94 157 VAL B CA 1
ATOM 4851 C C . VAL B 1 157 ? -16.266 -9.484 -16.406 1 98.94 157 VAL B C 1
ATOM 4853 O O . VAL B 1 157 ? -16.922 -10.344 -15.828 1 98.94 157 VAL B O 1
ATOM 4856 N N . GLY B 1 158 ? -15.352 -9.742 -17.359 1 98.88 158 GLY B N 1
ATOM 4857 C CA . GLY B 1 158 ? -15.023 -11.109 -17.719 1 98.88 158 GLY B CA 1
ATOM 4858 C C . GLY B 1 158 ? -13.977 -11.734 -16.812 1 98.88 158 GLY B C 1
ATOM 4859 O O . GLY B 1 158 ? -12.781 -11.508 -16.984 1 98.88 158 GLY B O 1
ATOM 4860 N N . CYS B 1 159 ? -14.398 -12.594 -15.922 1 97.75 159 CYS B N 1
ATOM 4861 C CA . CYS B 1 159 ? -13.523 -13.32 -15.016 1 97.75 159 CYS B CA 1
ATOM 4862 C C . CYS B 1 159 ? -13.797 -14.82 -15.078 1 97.75 159 CYS B C 1
ATOM 4864 O O . CYS B 1 159 ? -13.875 -15.492 -14.047 1 97.75 159 CYS B O 1
ATOM 4866 N N . ASP B 1 160 ? -13.898 -15.289 -16.25 1 97.5 160 ASP B N 1
ATOM 4867 C CA . ASP B 1 160 ? -14.312 -16.672 -16.516 1 97.5 160 ASP B CA 1
ATOM 4868 C C . ASP B 1 160 ? -13.102 -17.562 -16.781 1 97.5 160 ASP B C 1
ATOM 4870 O O . ASP B 1 160 ? -13.211 -18.562 -17.5 1 97.5 160 ASP B O 1
ATOM 4874 N N . GLY B 1 161 ? -12.008 -17.203 -16.312 1 96.25 161 GLY B N 1
ATOM 4875 C CA . GLY B 1 161 ? -10.875 -18.094 -16.141 1 96.25 161 GLY B CA 1
ATOM 4876 C C . GLY B 1 161 ? -10.023 -18.219 -17.391 1 96.25 161 GLY B C 1
ATOM 4877 O O . GLY B 1 161 ? -10.117 -17.406 -18.297 1 96.25 161 GLY B O 1
ATOM 4878 N N . ILE B 1 162 ? -9.156 -19.172 -17.375 1 95.25 162 ILE B N 1
ATOM 4879 C CA . ILE B 1 162 ? -8.094 -19.391 -18.359 1 95.25 162 ILE B CA 1
ATOM 4880 C C . ILE B 1 162 ? -8.711 -19.672 -19.734 1 95.25 162 ILE B C 1
ATOM 4882 O O . ILE B 1 162 ? -8.133 -19.312 -20.766 1 95.25 162 ILE B O 1
ATOM 4886 N N . LYS B 1 163 ? -9.898 -20.234 -19.781 1 94.62 163 LYS B N 1
ATOM 4887 C CA . LYS B 1 163 ? -10.609 -20.531 -21.016 1 94.62 163 LYS B CA 1
ATOM 4888 C C . LYS B 1 163 ? -11.703 -19.5 -21.281 1 94.62 163 LYS B C 1
ATOM 4890 O O . LYS B 1 163 ? -12.766 -19.844 -21.828 1 94.62 163 LYS B O 1
ATOM 4895 N N . SER B 1 164 ? -11.477 -18.391 -20.984 1 97.75 164 SER B N 1
ATOM 4896 C CA . SER B 1 164 ? -12.438 -17.297 -20.953 1 97.75 164 SER B CA 1
ATOM 4897 C C . SER B 1 164 ? -13.117 -17.125 -22.312 1 97.75 164 SER B C 1
ATOM 4899 O O . SER B 1 164 ? -12.453 -16.891 -23.312 1 97.75 164 SER B O 1
ATOM 4901 N N . THR B 1 165 ? -14.453 -17.188 -22.266 1 97.88 165 THR B N 1
ATOM 4902 C CA . THR B 1 165 ? -15.289 -16.859 -23.406 1 97.88 165 THR B CA 1
ATOM 4903 C C . THR B 1 165 ? -15.227 -15.359 -23.719 1 97.88 165 THR B C 1
ATOM 4905 O O . THR B 1 165 ? -15.164 -14.961 -24.875 1 97.88 165 THR B O 1
ATOM 4908 N N . ILE B 1 166 ? -15.227 -14.539 -22.734 1 98.69 166 ILE B N 1
ATOM 4909 C CA . ILE B 1 166 ? -15.211 -13.094 -22.906 1 98.69 166 ILE B CA 1
ATOM 4910 C C . ILE B 1 166 ? -13.906 -12.672 -23.578 1 98.69 166 ILE B C 1
ATOM 4912 O O . ILE B 1 166 ? -13.914 -11.867 -24.5 1 98.69 166 ILE B O 1
ATOM 4916 N N . ARG B 1 167 ? -12.758 -13.172 -23.078 1 98.44 167 ARG B N 1
ATOM 4917 C CA . ARG B 1 167 ? -11.484 -12.836 -23.703 1 98.44 167 ARG B CA 1
ATOM 4918 C C . ARG B 1 167 ? -11.477 -13.203 -25.172 1 98.44 167 ARG B C 1
ATOM 4920 O O . ARG B 1 167 ? -10.984 -12.445 -26.016 1 98.44 167 ARG B O 1
ATOM 4927 N N . GLN B 1 168 ? -12 -14.438 -25.484 1 97.62 168 GLN B N 1
ATOM 4928 C CA . GLN B 1 168 ? -12 -14.914 -26.859 1 97.62 168 GLN B CA 1
ATOM 4929 C C . GLN B 1 168 ? -12.797 -13.984 -27.766 1 97.62 168 GLN B C 1
ATOM 4931 O O . GLN B 1 168 ? -12.461 -13.812 -28.938 1 97.62 168 GLN B O 1
ATOM 4936 N N . HIS B 1 169 ? -13.836 -13.383 -27.266 1 97.69 169 HIS B N 1
ATOM 4937 C CA . HIS B 1 169 ? -14.641 -12.438 -28.016 1 97.69 169 HIS B CA 1
ATOM 4938 C C . HIS B 1 169 ? -13.898 -11.117 -28.219 1 97.69 169 HIS B C 1
ATOM 4940 O O . HIS B 1 169 ? -13.977 -10.516 -29.297 1 97.69 169 HIS B O 1
ATOM 4946 N N . LEU B 1 170 ? -13.219 -10.648 -27.219 1 98 170 LEU B N 1
ATOM 4947 C CA . LEU B 1 170 ? -12.562 -9.344 -27.266 1 98 170 LEU B CA 1
ATOM 4948 C C . LEU B 1 170 ? -11.219 -9.438 -28 1 98 170 LEU B C 1
ATOM 4950 O O . LEU B 1 170 ? -10.828 -8.508 -28.703 1 98 170 LEU B O 1
ATOM 4954 N N . PHE B 1 171 ? -10.516 -10.539 -27.672 1 97.75 171 PHE B N 1
ATOM 4955 C CA . PHE B 1 171 ? -9.164 -10.75 -28.172 1 97.75 171 PHE B CA 1
ATOM 4956 C C . PHE B 1 171 ? -9 -12.164 -28.719 1 97.75 171 PHE B C 1
ATOM 4958 O O . PHE B 1 171 ? -8.25 -12.969 -28.156 1 97.75 171 PHE B O 1
ATOM 4965 N N . PRO B 1 172 ? -9.508 -12.484 -29.875 1 96.5 172 PRO B N 1
ATOM 4966 C CA . PRO B 1 172 ? -9.562 -13.859 -30.375 1 96.5 172 PRO B CA 1
ATOM 4967 C C . PRO B 1 172 ? -8.18 -14.453 -30.625 1 96.5 172 PRO B C 1
ATOM 4969 O O . PRO B 1 172 ? -8.016 -15.672 -30.609 1 96.5 172 PRO B O 1
ATOM 4972 N N . ASP B 1 173 ? -7.191 -13.625 -30.734 1 96 173 ASP B N 1
ATOM 4973 C CA . ASP B 1 173 ? -5.867 -14.133 -31.094 1 96 173 ASP B CA 1
ATOM 4974 C C . ASP B 1 173 ? -5.016 -14.367 -29.844 1 96 173 ASP B C 1
ATOM 4976 O O . ASP B 1 173 ? -3.908 -14.906 -29.938 1 96 173 ASP B O 1
ATOM 4980 N N . VAL B 1 174 ? -5.469 -13.984 -28.703 1 96.19 174 VAL B N 1
ATOM 4981 C CA . VAL B 1 174 ? -4.707 -14.117 -27.469 1 96.19 174 VAL B CA 1
ATOM 4982 C C . VAL B 1 174 ? -5.07 -15.43 -26.781 1 96.19 174 VAL B C 1
ATOM 4984 O O . VAL B 1 174 ? -6.23 -15.648 -26.422 1 96.19 174 VAL B O 1
ATOM 4987 N N . LYS B 1 175 ? -4.094 -16.281 -26.531 1 94.38 175 LYS B N 1
ATOM 4988 C CA . LYS B 1 175 ? -4.297 -17.562 -25.859 1 94.38 175 LYS B CA 1
ATOM 4989 C C . LYS B 1 175 ? -3.17 -17.844 -24.875 1 94.38 175 LYS B C 1
ATOM 4991 O O . LYS B 1 175 ? -2.016 -17.484 -25.109 1 94.38 175 LYS B O 1
ATOM 4996 N N . PRO B 1 176 ? -3.535 -18.531 -23.812 1 94.94 176 PRO B N 1
ATOM 4997 C CA . PRO B 1 176 ? -2.469 -18.938 -22.891 1 94.94 176 PRO B CA 1
ATOM 4998 C C . PRO B 1 176 ? -1.462 -19.891 -23.547 1 94.94 176 PRO B C 1
ATOM 5000 O O . PRO B 1 176 ? -1.827 -20.672 -24.422 1 94.94 176 PRO B O 1
ATOM 5003 N N . GLN B 1 177 ? -0.237 -19.844 -23.047 1 93.5 177 GLN B N 1
ATOM 5004 C CA . GLN B 1 177 ? 0.824 -20.688 -23.594 1 93.5 177 GLN B CA 1
ATOM 5005 C C . GLN B 1 177 ? 1.64 -21.328 -22.484 1 93.5 177 GLN B C 1
ATOM 5007 O O . GLN B 1 177 ? 1.722 -20.797 -21.375 1 93.5 177 GLN B O 1
ATOM 5012 N N . ALA B 1 178 ? 2.188 -22.484 -22.797 1 92.62 178 ALA B N 1
ATOM 5013 C CA . ALA B 1 178 ? 3.135 -23.141 -21.891 1 92.62 178 ALA B CA 1
ATOM 5014 C C . ALA B 1 178 ? 4.555 -22.641 -22.141 1 92.62 178 ALA B C 1
ATOM 5016 O O . ALA B 1 178 ? 5.207 -23.062 -23.094 1 92.62 178 ALA B O 1
ATOM 5017 N N . PRO B 1 179 ? 5.047 -21.891 -21.25 1 88.19 179 PRO B N 1
ATOM 5018 C CA . PRO B 1 179 ? 6.344 -21.266 -21.516 1 88.19 179 PRO B CA 1
ATOM 5019 C C . PRO B 1 179 ? 7.516 -22.125 -21.062 1 88.19 179 PRO B C 1
ATOM 5021 O O . PRO B 1 179 ? 8.68 -21.766 -21.297 1 88.19 179 PRO B O 1
ATOM 5024 N N . SER B 1 180 ? 7.195 -23.203 -20.344 1 87.38 180 SER B N 1
ATOM 5025 C CA . SER B 1 180 ? 8.25 -24.016 -19.766 1 87.38 180 SER B CA 1
ATOM 5026 C C . SER B 1 180 ? 7.883 -25.5 -19.812 1 87.38 180 SER B C 1
ATOM 5028 O O . SER B 1 180 ? 6.738 -25.859 -20.094 1 87.38 180 SER B O 1
ATOM 5030 N N . LYS B 1 181 ? 8.852 -26.297 -19.484 1 91.19 181 LYS B N 1
ATOM 5031 C CA . LYS B 1 181 ? 8.672 -27.75 -19.438 1 91.19 181 LYS B CA 1
ATOM 5032 C C . LYS B 1 181 ? 8.289 -28.203 -18.031 1 91.19 181 LYS B C 1
ATOM 5034 O O . LYS B 1 181 ? 8.336 -29.406 -17.734 1 91.19 181 LYS B O 1
ATOM 5039 N N . VAL B 1 182 ? 7.973 -27.234 -17.25 1 92.25 182 VAL B N 1
ATOM 5040 C CA . VAL B 1 182 ? 7.598 -27.531 -15.883 1 92.25 182 VAL B CA 1
ATOM 5041 C C . VAL B 1 182 ? 6.121 -27.922 -15.82 1 92.25 182 VAL B C 1
ATOM 5043 O O . VAL B 1 182 ? 5.277 -27.281 -16.453 1 92.25 182 VAL B O 1
ATOM 5046 N N . ALA B 1 183 ? 5.875 -28.953 -15.062 1 92.69 183 ALA B N 1
ATOM 5047 C CA . ALA B 1 183 ? 4.504 -29.391 -14.781 1 92.69 183 ALA B CA 1
ATOM 5048 C C . ALA B 1 183 ? 4.254 -29.484 -13.281 1 92.69 183 ALA B C 1
ATOM 5050 O O . ALA B 1 183 ? 5.191 -29.625 -12.5 1 92.69 183 ALA B O 1
ATOM 5051 N N . ALA B 1 184 ? 3.025 -29.328 -12.977 1 91.06 184 ALA B N 1
ATOM 5052 C CA . ALA B 1 184 ? 2.645 -29.375 -11.57 1 91.06 184 ALA B CA 1
ATOM 5053 C C . ALA B 1 184 ? 1.813 -30.609 -11.258 1 91.06 184 ALA B C 1
ATOM 5055 O O . ALA B 1 184 ? 1.094 -31.109 -12.125 1 91.06 184 ALA B O 1
ATOM 5056 N N . TYR B 1 185 ? 1.942 -31.078 -10.023 1 90.62 185 TYR B N 1
ATOM 5057 C CA . TYR B 1 185 ? 1.205 -32.219 -9.469 1 90.62 185 TYR B CA 1
ATOM 5058 C C . TYR B 1 185 ? 0.649 -31.875 -8.094 1 90.62 185 TYR B C 1
ATOM 5060 O O . TYR B 1 185 ? 1.23 -31.062 -7.359 1 90.62 185 TYR B O 1
ATOM 5068 N N . ARG B 1 186 ? -0.535 -32.5 -7.828 1 88 186 ARG B N 1
ATOM 5069 C CA . ARG B 1 186 ? -1.172 -32.156 -6.559 1 88 186 ARG B CA 1
ATOM 5070 C C . ARG B 1 186 ? -1.696 -33.406 -5.863 1 88 186 ARG B C 1
ATOM 5072 O O . ARG B 1 186 ? -2.049 -34.406 -6.52 1 88 186 ARG B O 1
ATOM 5079 N N . GLY B 1 187 ? -1.658 -33.281 -4.559 1 86.25 187 GLY B N 1
ATOM 5080 C CA . GLY B 1 187 ? -2.262 -34.281 -3.689 1 86.25 187 GLY B CA 1
ATOM 5081 C C . GLY B 1 187 ? -2.648 -33.75 -2.328 1 86.25 187 GLY B C 1
ATOM 5082 O O . GLY B 1 187 ? -2.133 -32.719 -1.901 1 86.25 187 GLY B O 1
ATOM 5083 N N . VAL B 1 188 ? -3.666 -34.406 -1.752 1 86.31 188 VAL B N 1
ATOM 5084 C CA . VAL B 1 188 ? -4.07 -34.062 -0.39 1 86.31 188 VAL B CA 1
ATOM 5085 C C . VAL B 1 188 ? -4.078 -35.312 0.471 1 86.31 188 VAL B C 1
ATOM 5087 O O . VAL B 1 188 ? -4.59 -36.375 0.053 1 86.31 188 VAL B O 1
ATOM 5090 N N . LEU B 1 189 ? -3.443 -35.156 1.582 1 91.62 189 LEU B N 1
ATOM 5091 C CA . LEU B 1 189 ? -3.381 -36.25 2.562 1 91.62 189 LEU B CA 1
ATOM 5092 C C . LEU B 1 189 ? -3.969 -35.781 3.896 1 91.62 189 LEU B C 1
ATOM 5094 O O . LEU B 1 189 ? -4.191 -34.594 4.117 1 91.62 189 LEU B O 1
ATOM 5098 N N . THR B 1 190 ? -4.254 -36.781 4.754 1 92.75 190 THR B N 1
ATOM 5099 C CA . THR B 1 190 ? -4.637 -36.438 6.121 1 92.75 190 THR B CA 1
ATOM 5100 C C . THR B 1 190 ? -3.477 -36.656 7.082 1 92.75 190 THR B C 1
ATOM 5102 O O . THR B 1 190 ? -2.68 -37.594 6.887 1 92.75 190 THR B O 1
ATOM 5105 N N . TYR B 1 191 ? -3.439 -35.844 8.039 1 91.62 191 TYR B N 1
ATOM 5106 C CA . TYR B 1 191 ? -2.385 -36.031 9.031 1 91.62 191 TYR B CA 1
ATOM 5107 C C . TYR B 1 191 ? -2.545 -37.344 9.75 1 91.62 191 TYR B C 1
ATOM 5109 O O . TYR B 1 191 ? -1.555 -37.969 10.156 1 91.62 191 TYR B O 1
ATOM 5117 N N . ASP B 1 192 ? -3.717 -37.812 9.891 1 92.25 192 ASP B N 1
ATOM 5118 C CA . ASP B 1 192 ? -3.951 -39.125 10.477 1 92.25 192 ASP B CA 1
ATOM 5119 C C . ASP B 1 192 ? -3.291 -40.25 9.641 1 92.25 192 ASP B C 1
ATOM 5121 O O . ASP B 1 192 ? -2.662 -41.156 10.188 1 92.25 192 ASP B O 1
ATOM 5125 N N . GLU B 1 193 ? -3.457 -40.094 8.367 1 92.19 193 GLU B N 1
ATOM 5126 C CA . GLU B 1 193 ? -2.824 -41.062 7.473 1 92.19 193 GLU B CA 1
ATOM 5127 C C . GLU B 1 193 ? -1.304 -41 7.562 1 92.19 193 GLU B C 1
ATOM 5129 O O . GLU B 1 193 ? -0.623 -42.031 7.551 1 92.19 193 GLU B O 1
ATOM 5134 N N . ILE B 1 194 ? -0.777 -39.875 7.621 1 91.69 194 ILE B N 1
ATOM 5135 C CA . ILE B 1 194 ? 0.662 -39.625 7.684 1 91.69 194 ILE B CA 1
ATOM 5136 C C . ILE B 1 194 ? 1.225 -40.219 8.969 1 91.69 194 ILE B C 1
ATOM 5138 O O . ILE B 1 194 ? 2.246 -40.906 8.953 1 91.69 194 ILE B O 1
ATOM 5142 N N . ARG B 1 195 ? 0.542 -40 10.094 1 91.12 195 ARG B N 1
ATOM 5143 C CA . ARG B 1 195 ? 0.989 -40.531 11.375 1 91.12 195 ARG B CA 1
ATOM 5144 C C . ARG B 1 195 ? 0.992 -42.062 11.359 1 91.12 195 ARG B C 1
ATOM 5146 O O . ARG B 1 195 ? 1.871 -42.688 11.953 1 91.12 195 ARG B O 1
ATOM 5153 N N . ALA B 1 196 ? 0.093 -42.594 10.672 1 93.19 196 ALA B N 1
ATOM 5154 C CA . ALA B 1 196 ? -0.078 -44.031 10.648 1 93.19 196 ALA B CA 1
ATOM 5155 C C . ALA B 1 196 ? 0.912 -44.688 9.695 1 93.19 196 ALA B C 1
ATOM 5157 O O . ALA B 1 196 ? 1.458 -45.75 9.984 1 93.19 196 ALA B O 1
ATOM 5158 N N . LYS B 1 197 ? 1.139 -44.062 8.562 1 92.75 197 LYS B N 1
ATOM 5159 C CA . LYS B 1 197 ? 1.819 -44.75 7.477 1 92.75 197 LYS B CA 1
ATOM 5160 C C . LYS B 1 197 ? 3.211 -44.156 7.238 1 92.75 197 LYS B C 1
ATOM 5162 O O . LYS B 1 197 ? 4.047 -44.781 6.582 1 92.75 197 LYS B O 1
ATOM 5167 N N . ALA B 1 198 ? 3.449 -43 7.688 1 91.25 198 ALA B N 1
ATOM 5168 C CA . ALA B 1 198 ? 4.742 -42.344 7.508 1 91.25 198 ALA B CA 1
ATOM 5169 C C . ALA B 1 198 ? 5.156 -41.594 8.773 1 91.25 198 ALA B C 1
ATOM 5171 O O . ALA B 1 198 ? 5.375 -40.406 8.734 1 91.25 198 ALA B O 1
ATOM 5172 N N . PRO B 1 199 ? 5.336 -42.219 9.828 1 87.44 199 PRO B N 1
ATOM 5173 C CA . PRO B 1 199 ? 5.633 -41.594 11.102 1 87.44 199 PRO B CA 1
ATOM 5174 C C . PRO B 1 199 ? 6.918 -40.75 11.055 1 87.44 199 PRO B C 1
ATOM 5176 O O . PRO B 1 199 ? 7.027 -39.75 11.758 1 87.44 199 PRO B O 1
ATOM 5179 N N . GLU B 1 200 ? 7.844 -41.094 10.25 1 83.19 200 GLU B N 1
ATOM 5180 C CA . GLU B 1 200 ? 9.094 -40.344 10.133 1 83.19 200 GLU B CA 1
ATOM 5181 C C . GLU B 1 200 ? 8.852 -38.938 9.578 1 83.19 200 GLU B C 1
ATOM 5183 O O . GLU B 1 200 ? 9.547 -38 9.953 1 83.19 200 GLU B O 1
ATOM 5188 N N . ALA B 1 201 ? 7.906 -38.875 8.766 1 85.81 201 ALA B N 1
ATOM 5189 C CA . ALA B 1 201 ? 7.562 -37.594 8.188 1 85.81 201 ALA B CA 1
ATOM 5190 C C . ALA B 1 201 ? 6.762 -36.75 9.18 1 85.81 201 ALA B C 1
ATOM 5192 O O . ALA B 1 201 ? 6.855 -35.531 9.172 1 85.81 201 ALA B O 1
ATOM 5193 N N . ALA B 1 202 ? 6.043 -37.406 10.023 1 83.19 202 ALA B N 1
ATOM 5194 C CA . ALA B 1 202 ? 5.188 -36.719 10.984 1 83.19 202 ALA B CA 1
ATOM 5195 C C . ALA B 1 202 ? 6.012 -35.875 11.945 1 83.19 202 ALA B C 1
ATOM 5197 O O . ALA B 1 202 ? 5.559 -34.812 12.383 1 83.19 202 ALA B O 1
ATOM 5198 N N . SER B 1 203 ? 7.215 -36.281 12.18 1 80.94 203 SER B N 1
ATOM 5199 C CA . SER B 1 203 ? 8.078 -35.562 13.109 1 80.94 203 SER B CA 1
ATOM 5200 C C . SER B 1 203 ? 8.578 -34.281 12.5 1 80.94 203 SER B C 1
ATOM 5202 O O . SER B 1 203 ? 8.922 -33.312 13.227 1 80.94 203 SER B O 1
ATOM 5204 N N . VAL B 1 204 ? 8.531 -34.219 11.234 1 83.06 204 VAL B N 1
ATOM 5205 C CA . VAL B 1 204 ? 9.047 -33.031 10.531 1 83.06 204 VAL B CA 1
ATOM 5206 C C . VAL B 1 204 ? 7.898 -32.094 10.211 1 83.06 204 VAL B C 1
ATOM 5208 O O . VAL B 1 204 ? 8.062 -30.875 10.273 1 83.06 204 VAL B O 1
ATOM 5211 N N . LEU B 1 205 ? 6.805 -32.75 9.953 1 85 205 LEU B N 1
ATOM 5212 C CA . LEU B 1 205 ? 5.668 -31.969 9.484 1 85 205 LEU B CA 1
ATOM 5213 C C . LEU B 1 205 ? 4.82 -31.469 10.648 1 85 205 LEU B C 1
ATOM 5215 O O . LEU B 1 205 ? 3.791 -32.062 10.969 1 85 205 LEU B O 1
ATOM 5219 N N . THR B 1 206 ? 5.117 -30.406 11.219 1 86.88 206 THR B N 1
ATOM 5220 C CA . THR B 1 206 ? 4.348 -29.719 12.258 1 86.88 206 THR B CA 1
ATOM 5221 C C . THR B 1 206 ? 3.49 -28.609 11.656 1 86.88 206 THR B C 1
ATOM 5223 O O . THR B 1 206 ? 3.076 -28.703 10.5 1 86.88 206 THR B O 1
ATOM 5226 N N . ASN B 1 207 ? 3.084 -27.672 12.453 1 92.94 207 ASN B N 1
ATOM 5227 C CA . ASN B 1 207 ? 2.365 -26.531 11.891 1 92.94 207 ASN B CA 1
ATOM 5228 C C . ASN B 1 207 ? 3.299 -25.609 11.109 1 92.94 207 ASN B C 1
ATOM 5230 O O . ASN B 1 207 ? 3.479 -24.453 11.477 1 92.94 207 ASN B O 1
ATOM 5234 N N . THR B 1 208 ? 3.842 -26.266 10.039 1 94.44 208 THR B N 1
ATOM 5235 C CA . THR B 1 208 ? 4.82 -25.562 9.211 1 94.44 208 THR B CA 1
ATOM 5236 C C . THR B 1 208 ? 4.461 -25.672 7.734 1 94.44 208 THR B C 1
ATOM 5238 O O . THR B 1 208 ? 3.668 -26.547 7.352 1 94.44 208 THR B O 1
ATOM 5241 N N . MET B 1 209 ? 4.91 -24.828 6.969 1 95.94 209 MET B N 1
ATOM 5242 C CA . MET B 1 209 ? 4.988 -24.953 5.516 1 95.94 209 MET B CA 1
ATOM 5243 C C . MET B 1 209 ? 6.41 -25.281 5.074 1 95.94 209 MET B C 1
ATOM 5245 O O . MET B 1 209 ? 7.363 -24.609 5.457 1 95.94 209 MET B O 1
ATOM 5249 N N . ASP B 1 210 ? 6.543 -26.328 4.324 1 95.31 210 ASP B N 1
ATOM 5250 C CA . ASP B 1 210 ? 7.871 -26.812 3.955 1 95.31 210 ASP B CA 1
ATOM 5251 C C . ASP B 1 210 ? 7.996 -26.984 2.441 1 95.31 210 ASP B C 1
ATOM 5253 O O . ASP B 1 210 ? 7.059 -27.438 1.782 1 95.31 210 ASP B O 1
ATOM 5257 N N . MET B 1 211 ? 9.086 -26.562 2.016 1 95.75 211 MET B N 1
ATOM 5258 C CA . MET B 1 211 ? 9.445 -26.797 0.62 1 95.75 211 MET B CA 1
ATOM 5259 C C . MET B 1 211 ? 10.75 -27.578 0.52 1 95.75 211 MET B C 1
ATOM 5261 O O . MET B 1 211 ? 11.742 -27.234 1.16 1 95.75 211 MET B O 1
ATOM 5265 N N . TRP B 1 212 ? 10.75 -28.656 -0.133 1 94.5 212 TRP B N 1
ATOM 5266 C CA . TRP B 1 212 ? 11.977 -29.375 -0.481 1 94.5 212 TRP B CA 1
ATOM 5267 C C . TRP B 1 212 ? 12.398 -29.062 -1.91 1 94.5 212 TRP B C 1
ATOM 5269 O O . TRP B 1 212 ? 11.664 -29.328 -2.861 1 94.5 212 TRP B O 1
ATOM 5279 N N . THR B 1 213 ? 13.555 -28.5 -2.004 1 93.06 213 THR B N 1
ATOM 5280 C CA . THR B 1 213 ? 14.047 -28.125 -3.328 1 93.06 213 THR B CA 1
ATOM 5281 C C . THR B 1 213 ? 15.148 -29.078 -3.777 1 93.06 213 THR B C 1
ATOM 5283 O O . THR B 1 213 ? 15.953 -29.531 -2.961 1 93.06 213 THR B O 1
ATOM 5286 N N . GLY B 1 214 ? 15.141 -29.469 -5 1 85.81 214 GLY B N 1
ATOM 5287 C CA . GLY B 1 214 ? 16.156 -30.328 -5.609 1 85.81 214 GLY B CA 1
ATOM 5288 C C . GLY B 1 214 ? 16.312 -30.094 -7.102 1 85.81 214 GLY B C 1
ATOM 5289 O O . GLY B 1 214 ? 15.773 -29.125 -7.645 1 85.81 214 GLY B O 1
ATOM 5290 N N . PRO B 1 215 ? 17.125 -31.016 -7.625 1 81.5 215 PRO B N 1
ATOM 5291 C CA . PRO B 1 215 ? 17.312 -30.859 -9.07 1 81.5 215 PRO B CA 1
ATOM 5292 C C . PRO B 1 215 ? 16.031 -31.047 -9.859 1 81.5 215 PRO B C 1
ATOM 5294 O O . PRO B 1 215 ? 15.289 -32 -9.641 1 81.5 215 PRO B O 1
ATOM 5297 N N . ASN B 1 216 ? 15.648 -30.141 -10.633 1 86.62 216 ASN B N 1
ATOM 5298 C CA . ASN B 1 216 ? 14.602 -30.141 -11.648 1 86.62 216 ASN B CA 1
ATOM 5299 C C . ASN B 1 216 ? 13.211 -30.031 -11.016 1 86.62 216 ASN B C 1
ATOM 5301 O O . ASN B 1 216 ? 12.203 -30.156 -11.703 1 86.62 216 ASN B O 1
ATOM 5305 N N . GLY B 1 217 ? 13.211 -29.922 -9.664 1 93 217 GLY B N 1
ATOM 5306 C CA . GLY B 1 217 ? 11.867 -29.828 -9.109 1 93 217 GLY B CA 1
ATOM 5307 C C . GLY B 1 217 ? 11.852 -29.438 -7.648 1 93 217 GLY B C 1
ATOM 5308 O O . GLY B 1 217 ? 12.898 -29.172 -7.055 1 93 217 GLY B O 1
ATOM 5309 N N . TYR B 1 218 ? 10.602 -29.312 -7.109 1 95.12 218 TYR B N 1
ATOM 5310 C CA . TYR B 1 218 ? 10.414 -29.062 -5.684 1 95.12 218 TYR B CA 1
ATOM 5311 C C . TYR B 1 218 ? 9.086 -29.641 -5.203 1 95.12 218 TYR B C 1
ATOM 5313 O O . TYR B 1 218 ? 8.219 -29.984 -6.016 1 95.12 218 TYR B O 1
ATOM 5321 N N . ILE B 1 219 ? 8.961 -29.875 -3.939 1 94.75 219 ILE B N 1
ATOM 5322 C CA . ILE B 1 219 ? 7.762 -30.328 -3.242 1 94.75 219 ILE B CA 1
ATOM 5323 C C . ILE B 1 219 ? 7.398 -29.328 -2.15 1 94.75 219 ILE B C 1
ATOM 5325 O O . ILE B 1 219 ? 8.242 -28.953 -1.336 1 94.75 219 ILE B O 1
ATOM 5329 N N . MET B 1 220 ? 6.215 -28.938 -2.191 1 95.56 220 MET B N 1
ATOM 5330 C CA . MET B 1 220 ? 5.727 -28.031 -1.155 1 95.56 220 MET B CA 1
ATOM 5331 C C . MET B 1 220 ? 4.578 -28.672 -0.379 1 95.56 220 MET B C 1
ATOM 5333 O O . MET B 1 220 ? 3.662 -29.234 -0.973 1 95.56 220 MET B O 1
ATOM 5337 N N . THR B 1 221 ? 4.621 -28.578 0.934 1 95.19 221 THR B N 1
ATOM 5338 C CA . THR B 1 221 ? 3.557 -29.078 1.796 1 95.19 221 THR B CA 1
ATOM 5339 C C . THR B 1 221 ? 3.141 -28.016 2.814 1 95.19 221 THR B C 1
ATOM 5341 O O . THR B 1 221 ? 3.979 -27.266 3.307 1 95.19 221 THR B O 1
ATOM 5344 N N . TYR B 1 222 ? 1.945 -27.953 3.082 1 95.62 222 TYR B N 1
ATOM 5345 C CA . TYR B 1 222 ? 1.437 -27.094 4.148 1 95.62 222 TYR B CA 1
ATOM 5346 C C . TYR B 1 222 ? 0.079 -27.578 4.641 1 95.62 222 TYR B C 1
ATOM 5348 O O . TYR B 1 222 ? -0.648 -28.25 3.904 1 95.62 222 TYR B O 1
ATOM 5356 N N . PRO B 1 223 ? -0.278 -27.281 5.859 1 95.56 223 PRO B N 1
ATOM 5357 C CA . PRO B 1 223 ? -1.521 -27.766 6.457 1 95.56 223 PRO B CA 1
ATOM 5358 C C . PRO B 1 223 ? -2.758 -27.047 5.926 1 95.56 223 PRO B C 1
ATOM 5360 O O . PRO B 1 223 ? -2.691 -25.859 5.602 1 95.56 223 PRO B O 1
ATOM 5363 N N . LEU B 1 224 ? -3.84 -27.781 5.867 1 94.88 224 LEU B N 1
ATOM 5364 C CA . LEU B 1 224 ? -5.16 -27.281 5.504 1 94.88 224 LEU B CA 1
ATOM 5365 C C . LEU B 1 224 ? -6.188 -27.625 6.57 1 94.88 224 LEU B C 1
ATOM 5367 O O . LEU B 1 224 ? -5.902 -28.406 7.484 1 94.88 224 LEU B O 1
ATOM 5371 N N . SER B 1 225 ? -7.344 -27.016 6.484 1 93.94 225 SER B N 1
ATOM 5372 C CA . SER B 1 225 ? -8.523 -27.391 7.266 1 93.94 225 SER B CA 1
ATOM 5373 C C . SER B 1 225 ? -8.219 -27.391 8.758 1 93.94 225 SER B C 1
ATOM 5375 O O . SER B 1 225 ? -8.469 -28.375 9.445 1 93.94 225 SER B O 1
ATOM 5377 N N . GLY B 1 226 ? -7.582 -26.312 9.172 1 91.25 226 GLY B N 1
ATOM 5378 C CA . GLY B 1 226 ? -7.289 -26.188 10.594 1 91.25 226 GLY B CA 1
ATOM 5379 C C . GLY B 1 226 ? -6.238 -27.156 11.078 1 91.25 226 GLY B C 1
ATOM 5380 O O . GLY B 1 226 ? -6.195 -27.5 12.258 1 91.25 226 GLY B O 1
ATOM 5381 N N . GLY B 1 227 ? -5.535 -27.781 10.164 1 90.69 227 GLY B N 1
ATOM 5382 C CA . GLY B 1 227 ? -4.457 -28.688 10.531 1 90.69 227 GLY B CA 1
ATOM 5383 C C . GLY B 1 227 ? -4.836 -30.141 10.406 1 90.69 227 GLY B C 1
ATOM 5384 O O . GLY B 1 227 ? -4.09 -31.031 10.836 1 90.69 227 GLY B O 1
ATOM 5385 N N . LYS B 1 228 ? -5.887 -30.391 9.734 1 92.75 228 LYS B N 1
ATOM 5386 C CA . LYS B 1 228 ? -6.359 -31.781 9.625 1 92.75 228 LYS B CA 1
ATOM 5387 C C . LYS B 1 228 ? -5.844 -32.438 8.352 1 92.75 228 LYS B C 1
ATOM 5389 O O . LYS B 1 228 ? -5.699 -33.656 8.305 1 92.75 228 LYS B O 1
ATOM 5394 N N . GLU B 1 229 ? -5.613 -31.641 7.375 1 93.75 229 GLU B N 1
ATOM 5395 C CA . GLU B 1 229 ? -5.145 -32.125 6.082 1 93.75 229 GLU B CA 1
ATOM 5396 C C . GLU B 1 229 ? -3.805 -31.516 5.703 1 93.75 229 GLU B C 1
ATOM 5398 O O . GLU B 1 229 ? -3.438 -30.453 6.227 1 93.75 229 GLU B O 1
ATOM 5403 N N . LEU B 1 230 ? -3.09 -32.25 4.875 1 94 230 LEU B N 1
ATOM 5404 C CA . LEU B 1 230 ? -1.83 -31.75 4.324 1 94 230 LEU B CA 1
ATOM 5405 C C . LEU B 1 230 ? -1.911 -31.609 2.809 1 94 230 LEU B C 1
ATOM 5407 O O . LEU B 1 230 ? -2.188 -32.594 2.109 1 94 230 LEU B O 1
ATOM 5411 N N . ASN B 1 231 ? -1.697 -30.406 2.375 1 94.69 231 ASN B N 1
ATOM 5412 C CA . ASN B 1 231 ? -1.568 -30.188 0.939 1 94.69 231 ASN B CA 1
ATOM 5413 C C . ASN B 1 231 ? -0.173 -30.547 0.438 1 94.69 231 ASN B C 1
ATOM 5415 O O . ASN B 1 231 ? 0.827 -30.188 1.063 1 94.69 231 ASN B O 1
ATOM 5419 N N . VAL B 1 232 ? -0.153 -31.266 -0.658 1 93.62 232 VAL B N 1
ATOM 5420 C CA . VAL B 1 232 ? 1.096 -31.609 -1.333 1 93.62 232 VAL B CA 1
ATOM 5421 C C . VAL B 1 232 ? 1.066 -31.078 -2.768 1 93.62 232 VAL B C 1
ATOM 5423 O O . VAL B 1 232 ? 0.236 -31.516 -3.574 1 93.62 232 VAL B O 1
ATOM 5426 N N . VAL B 1 233 ? 1.892 -30.156 -3.031 1 94.38 233 VAL B N 1
ATOM 5427 C CA . VAL B 1 233 ? 2.035 -29.625 -4.383 1 94.38 233 VAL B CA 1
ATOM 5428 C C . VAL B 1 233 ? 3.475 -29.812 -4.859 1 94.38 233 VAL B C 1
ATOM 5430 O O . VAL B 1 233 ? 4.422 -29.484 -4.141 1 94.38 233 VAL B O 1
ATOM 5433 N N . THR B 1 234 ? 3.623 -30.375 -6.031 1 94.38 234 THR B N 1
ATOM 5434 C CA . THR B 1 234 ? 4.969 -30.609 -6.543 1 94.38 234 THR B CA 1
ATOM 5435 C C . THR B 1 234 ? 5.125 -30.031 -7.945 1 94.38 234 THR B C 1
ATOM 5437 O O . THR B 1 234 ? 4.137 -29.812 -8.648 1 94.38 234 THR B O 1
ATOM 5440 N N . SER B 1 235 ? 6.258 -29.672 -8.289 1 95.25 235 SER B N 1
ATOM 5441 C CA . SER B 1 235 ? 6.652 -29.219 -9.617 1 95.25 235 SER B CA 1
ATOM 5442 C C . SER B 1 235 ? 7.879 -29.969 -10.117 1 95.25 235 SER B C 1
ATOM 5444 O O . SER B 1 235 ? 8.797 -30.25 -9.344 1 95.25 235 SER B O 1
ATOM 5446 N N . PHE B 1 236 ? 7.848 -30.344 -11.344 1 94.44 236 PHE B N 1
ATOM 5447 C CA . PHE B 1 236 ? 8.977 -31.047 -11.93 1 94.44 236 PHE B CA 1
ATOM 5448 C C . PHE B 1 236 ? 9.172 -30.656 -13.383 1 94.44 236 PHE B C 1
ATOM 5450 O O . PHE B 1 236 ? 8.203 -30.547 -14.141 1 94.44 236 PHE B O 1
ATOM 5457 N N . CYS B 1 237 ? 10.406 -30.406 -13.734 1 93.44 237 CYS B N 1
ATOM 5458 C CA . CYS B 1 237 ? 10.75 -30.078 -15.109 1 93.44 237 CYS B CA 1
ATOM 5459 C C . CYS B 1 237 ? 10.883 -31.328 -15.961 1 93.44 237 CYS B C 1
ATOM 5461 O O . CYS B 1 237 ? 11.773 -32.156 -15.727 1 93.44 237 CYS B O 1
ATOM 5463 N N . LYS B 1 238 ? 10.086 -31.375 -16.969 1 92.38 238 LYS B N 1
ATOM 5464 C CA . LYS B 1 238 ? 10.094 -32.531 -17.875 1 92.38 238 LYS B CA 1
ATOM 5465 C C . LYS B 1 238 ? 11.078 -32.281 -19.016 1 92.38 238 LYS B C 1
ATOM 5467 O O . LYS B 1 238 ? 11.75 -31.266 -19.078 1 92.38 238 LYS B O 1
ATOM 5472 N N . ASP B 1 239 ? 11.188 -33.312 -19.844 1 91.38 239 ASP B N 1
ATOM 5473 C CA . ASP B 1 239 ? 12.047 -33.188 -21.016 1 91.38 239 ASP B CA 1
ATOM 5474 C C . ASP B 1 239 ? 11.266 -32.625 -22.203 1 91.38 239 ASP B C 1
ATOM 5476 O O . ASP B 1 239 ? 11.836 -32.438 -23.281 1 91.38 239 ASP B O 1
ATOM 5480 N N . TYR B 1 240 ? 10 -32.375 -22.047 1 92.12 240 TYR B N 1
ATOM 5481 C CA . TYR B 1 240 ? 9.148 -31.797 -23.078 1 92.12 240 TYR B CA 1
ATOM 5482 C C . TYR B 1 240 ? 8.172 -30.781 -22.5 1 92.12 240 TYR B C 1
ATOM 5484 O O . TYR B 1 240 ? 8 -30.719 -21.281 1 92.12 240 TYR B O 1
ATOM 5492 N N . TYR B 1 241 ? 7.629 -29.984 -23.375 1 91.88 241 TYR B N 1
ATOM 5493 C CA . TYR B 1 241 ? 6.629 -29 -22.969 1 91.88 241 TYR B CA 1
ATOM 5494 C C . TYR B 1 241 ? 5.281 -29.672 -22.719 1 91.88 241 TYR B C 1
ATOM 5496 O O . TYR B 1 241 ? 4.762 -30.375 -23.594 1 91.88 241 TYR B O 1
ATOM 5504 N N . VAL B 1 242 ? 4.754 -29.516 -21.531 1 90.94 242 VAL B N 1
ATOM 5505 C CA . VAL B 1 242 ? 3.422 -30.016 -21.203 1 90.94 242 VAL B CA 1
ATOM 5506 C C . VAL B 1 242 ? 2.375 -28.953 -21.547 1 90.94 242 VAL B C 1
ATOM 5508 O O . VAL B 1 242 ? 2.303 -27.906 -20.906 1 90.94 242 VAL B O 1
ATOM 5511 N N . GLU B 1 243 ? 1.507 -29.219 -22.438 1 90.19 243 GLU B N 1
ATOM 5512 C CA . GLU B 1 243 ? 0.598 -28.203 -22.953 1 90.19 243 GLU B CA 1
ATOM 5513 C C . GLU B 1 243 ? -0.837 -28.469 -22.516 1 90.19 243 GLU B C 1
ATOM 5515 O O . GLU B 1 243 ? -1.684 -27.562 -22.578 1 90.19 243 GLU B O 1
ATOM 5520 N N . LYS B 1 244 ? -1.064 -29.688 -22.125 1 90.5 244 LYS B N 1
ATOM 5521 C CA . LYS B 1 244 ? -2.391 -30.078 -21.656 1 90.5 244 LYS B CA 1
ATOM 5522 C C . LYS B 1 244 ? -2.293 -31.016 -20.453 1 90.5 244 LYS B C 1
ATOM 5524 O O . LYS B 1 244 ? -1.231 -31.578 -20.172 1 90.5 244 LYS B O 1
ATOM 5529 N N . MET B 1 245 ? -3.389 -31.094 -19.797 1 89.56 245 MET B N 1
ATOM 5530 C CA . MET B 1 245 ? -3.453 -32.031 -18.672 1 89.56 245 MET B CA 1
ATOM 5531 C C . MET B 1 245 ? -3.205 -33.469 -19.141 1 89.56 245 MET B C 1
ATOM 5533 O O . MET B 1 245 ? -3.705 -33.875 -20.188 1 89.56 245 MET B O 1
ATOM 5537 N N . GLU B 1 246 ? -2.377 -34.219 -18.281 1 92.06 246 GLU B N 1
ATOM 5538 C CA . GLU B 1 246 ? -2.035 -35.594 -18.609 1 92.06 246 GLU B CA 1
ATOM 5539 C C . GLU B 1 246 ? -2.225 -36.5 -17.406 1 92.06 246 GLU B C 1
ATOM 5541 O O . GLU B 1 246 ? -2.064 -36.094 -16.266 1 92.06 246 GLU B O 1
ATOM 5546 N N . GLU B 1 247 ? -2.568 -37.656 -17.734 1 90.94 247 GLU B N 1
ATOM 5547 C CA . GLU B 1 247 ? -2.506 -38.688 -16.688 1 90.94 247 GLU B CA 1
ATOM 5548 C C . GLU B 1 247 ? -1.062 -39.062 -16.375 1 90.94 247 GLU B C 1
ATOM 5550 O O . GLU B 1 247 ? -0.185 -38.969 -17.234 1 90.94 247 GLU B O 1
ATOM 5555 N N . VAL B 1 248 ? -0.938 -39.438 -15.133 1 90.56 248 VAL B N 1
ATOM 5556 C CA . VAL B 1 248 ? 0.426 -39.75 -14.719 1 90.56 248 VAL B CA 1
ATOM 5557 C C . VAL B 1 248 ? 0.461 -41.125 -14.047 1 90.56 248 VAL B C 1
ATOM 5559 O O . VAL B 1 248 ? -0.429 -41.469 -13.258 1 90.56 248 VAL B O 1
ATOM 5562 N N . ASP B 1 249 ? 1.432 -41.875 -14.445 1 92.62 249 ASP B N 1
ATOM 5563 C CA . ASP B 1 249 ? 1.749 -43.094 -13.719 1 92.62 249 ASP B CA 1
ATOM 5564 C C . ASP B 1 249 ? 2.4 -42.781 -12.375 1 92.62 249 ASP B C 1
ATOM 5566 O O . ASP B 1 249 ? 3.357 -42 -12.305 1 92.62 249 ASP B O 1
ATOM 5570 N N . MET B 1 250 ? 1.888 -43.469 -11.359 1 93.19 250 MET B N 1
ATOM 5571 C CA . MET B 1 250 ? 2.342 -43.125 -10.008 1 93.19 250 MET B CA 1
ATOM 5572 C C . MET B 1 250 ? 3.814 -43.469 -9.836 1 93.19 250 MET B C 1
ATOM 5574 O O . MET B 1 250 ? 4.535 -42.812 -9.094 1 93.19 250 MET B O 1
ATOM 5578 N N . ASP B 1 251 ? 4.285 -44.5 -10.469 1 94 251 ASP B N 1
ATOM 5579 C CA . ASP B 1 251 ? 5.703 -44.844 -10.375 1 94 251 ASP B CA 1
ATOM 5580 C C . ASP B 1 251 ? 6.57 -43.812 -11.055 1 94 251 ASP B C 1
ATOM 5582 O O . ASP B 1 251 ? 7.664 -43.5 -10.578 1 94 251 ASP B O 1
ATOM 5586 N N . GLU B 1 252 ? 6.098 -43.344 -12.109 1 93.75 252 GLU B N 1
ATOM 5587 C CA . GLU B 1 252 ? 6.789 -42.219 -12.758 1 93.75 252 GLU B CA 1
ATOM 5588 C C . GLU B 1 252 ? 6.848 -41 -11.844 1 93.75 252 GLU B C 1
ATOM 5590 O O . GLU B 1 252 ? 7.906 -40.406 -11.672 1 93.75 252 GLU B O 1
ATOM 5595 N N . PHE B 1 253 ? 5.711 -40.75 -11.312 1 94.06 253 PHE B N 1
ATOM 5596 C CA . PHE B 1 253 ? 5.594 -39.594 -10.414 1 94.06 253 PHE B CA 1
ATOM 5597 C C . PHE B 1 253 ? 6.57 -39.719 -9.25 1 94.06 253 PHE B C 1
ATOM 5599 O O . PHE B 1 253 ? 7.316 -38.781 -8.953 1 94.06 253 PHE B O 1
ATOM 5606 N N . ARG B 1 254 ? 6.629 -40.844 -8.625 1 94.19 254 ARG B N 1
ATOM 5607 C CA . ARG B 1 254 ? 7.52 -41.062 -7.496 1 94.19 254 ARG B CA 1
ATOM 5608 C C . ARG B 1 254 ? 8.984 -41.031 -7.93 1 94.19 254 ARG B C 1
ATOM 5610 O O . ARG B 1 254 ? 9.844 -40.562 -7.168 1 94.19 254 ARG B O 1
ATOM 5617 N N . GLY B 1 255 ? 9.25 -41.406 -9.133 1 94.12 255 GLY B N 1
ATOM 5618 C CA . GLY B 1 255 ? 10.594 -41.438 -9.688 1 94.12 255 GLY B CA 1
ATOM 5619 C C . GLY B 1 255 ? 11.195 -40.031 -9.82 1 94.12 255 GLY B C 1
ATOM 5620 O O . GLY B 1 255 ? 12.422 -39.875 -9.766 1 94.12 255 GLY B O 1
ATOM 5621 N N . TYR B 1 256 ? 10.344 -39.031 -10.023 1 92.56 256 TYR B N 1
ATOM 5622 C CA . TYR B 1 256 ? 10.836 -37.656 -10.156 1 92.56 256 TYR B CA 1
ATOM 5623 C C . TYR B 1 256 ? 11.609 -37.219 -8.914 1 92.56 256 TYR B C 1
ATOM 5625 O O . TYR B 1 256 ? 12.531 -36.406 -9 1 92.56 256 TYR B O 1
ATOM 5633 N N . TYR B 1 257 ? 11.273 -37.812 -7.762 1 92.56 257 TYR B N 1
ATOM 5634 C CA . TYR B 1 257 ? 11.766 -37.281 -6.496 1 92.56 257 TYR B CA 1
ATOM 5635 C C . TYR B 1 257 ? 12.57 -38.344 -5.746 1 92.56 257 TYR B C 1
ATOM 5637 O O . TYR B 1 257 ? 12.703 -38.281 -4.52 1 92.56 257 TYR B O 1
ATOM 5645 N N . LYS B 1 258 ? 13.078 -39.219 -6.422 1 90.81 258 LYS B N 1
ATOM 5646 C CA . LYS B 1 258 ? 13.789 -40.344 -5.848 1 90.81 258 LYS B CA 1
ATOM 5647 C C . LYS B 1 258 ? 15.039 -39.906 -5.098 1 90.81 258 LYS B C 1
ATOM 5649 O O . LYS B 1 258 ? 15.508 -40.594 -4.188 1 90.81 258 LYS B O 1
ATOM 5654 N N . ASP B 1 259 ? 15.586 -38.719 -5.488 1 88.38 259 ASP B N 1
ATOM 5655 C CA . ASP B 1 259 ? 16.844 -38.281 -4.906 1 88.38 259 ASP B CA 1
ATOM 5656 C C . ASP B 1 259 ? 16.578 -37.344 -3.725 1 88.38 259 ASP B C 1
ATOM 5658 O O . ASP B 1 259 ? 17.516 -36.844 -3.109 1 88.38 259 ASP B O 1
ATOM 5662 N N . TYR B 1 260 ? 15.375 -37.094 -3.428 1 90.94 260 TYR B N 1
ATOM 5663 C CA . TYR B 1 260 ? 15.023 -36.188 -2.322 1 90.94 260 TYR B CA 1
ATOM 5664 C C . TYR B 1 260 ? 15.141 -36.906 -0.987 1 90.94 260 TYR B C 1
ATOM 5666 O O . TYR B 1 260 ? 15.391 -38.125 -0.948 1 90.94 260 TYR B O 1
ATOM 5674 N N . SER B 1 261 ? 15.031 -36.188 0.137 1 87.06 261 SER B N 1
ATOM 5675 C CA . SER B 1 261 ? 15.195 -36.75 1.474 1 87.06 261 SER B CA 1
ATOM 5676 C C . SER B 1 261 ? 14.141 -37.844 1.753 1 87.06 261 SER B C 1
ATOM 5678 O O . SER B 1 261 ? 13.023 -37.75 1.241 1 87.06 261 SER B O 1
ATOM 5680 N N . PRO B 1 262 ? 14.414 -38.75 2.625 1 86.94 262 PRO B N 1
ATOM 5681 C CA . PRO B 1 262 ? 13.5 -39.875 2.928 1 86.94 262 PRO B CA 1
ATOM 5682 C C . PRO B 1 262 ? 12.172 -39.375 3.512 1 86.94 262 PRO B C 1
ATOM 5684 O O . PRO B 1 262 ? 11.125 -39.969 3.242 1 86.94 262 PRO B O 1
ATOM 5687 N N . ALA B 1 263 ? 12.242 -38.375 4.246 1 83.81 263 ALA B N 1
ATOM 5688 C CA . ALA B 1 263 ? 11.023 -37.875 4.879 1 83.81 263 ALA B CA 1
ATOM 5689 C C . ALA B 1 263 ? 9.992 -37.5 3.834 1 83.81 263 ALA B C 1
ATOM 5691 O O . ALA B 1 263 ? 8.828 -37.906 3.91 1 83.81 263 ALA B O 1
ATOM 5692 N N . ILE B 1 264 ? 10.445 -36.75 2.861 1 89.38 264 ILE B N 1
ATOM 5693 C CA . ILE B 1 264 ? 9.477 -36.25 1.879 1 89.38 264 ILE B CA 1
ATOM 5694 C C . ILE B 1 264 ? 9.125 -37.375 0.902 1 89.38 264 ILE B C 1
ATOM 5696 O O . ILE B 1 264 ? 8 -37.438 0.401 1 89.38 264 ILE B O 1
ATOM 5700 N N . GLN B 1 265 ? 10.023 -38.281 0.75 1 91.19 265 GLN B N 1
ATOM 5701 C CA . GLN B 1 265 ? 9.711 -39.438 -0.09 1 91.19 265 GLN B CA 1
ATOM 5702 C C . GLN B 1 265 ? 8.562 -40.25 0.496 1 91.19 265 GLN B C 1
ATOM 5704 O O . GLN B 1 265 ? 7.73 -40.781 -0.243 1 91.19 265 GLN B O 1
ATOM 5709 N N . SER B 1 266 ? 8.562 -40.406 1.785 1 92.12 266 SER B N 1
ATOM 5710 C CA . SER B 1 266 ? 7.492 -41.156 2.439 1 92.12 266 SER B CA 1
ATOM 5711 C C . SER B 1 266 ? 6.133 -40.531 2.205 1 92.12 266 SER B C 1
ATOM 5713 O O . SER B 1 266 ? 5.121 -41.219 2.09 1 92.12 266 SER B O 1
ATOM 5715 N N . ILE B 1 267 ? 6.125 -39.219 2.164 1 92.06 267 ILE B N 1
ATOM 5716 C CA . ILE B 1 267 ? 4.898 -38.469 1.896 1 92.06 267 ILE B CA 1
ATOM 5717 C C . ILE B 1 267 ? 4.473 -38.688 0.445 1 92.06 267 ILE B C 1
ATOM 5719 O O . ILE B 1 267 ? 3.297 -38.938 0.168 1 92.06 267 ILE B O 1
ATOM 5723 N N . ILE B 1 268 ? 5.41 -38.625 -0.442 1 92.75 268 ILE B N 1
ATOM 5724 C CA . ILE B 1 268 ? 5.145 -38.781 -1.866 1 92.75 268 ILE B CA 1
ATOM 5725 C C . ILE B 1 268 ? 4.586 -40.188 -2.127 1 92.75 268 ILE B C 1
ATOM 5727 O O . ILE B 1 268 ? 3.713 -40.375 -2.98 1 92.75 268 ILE B O 1
ATOM 5731 N N . ARG B 1 269 ? 5.016 -41.125 -1.374 1 92.94 269 ARG B N 1
ATOM 5732 C CA . ARG B 1 269 ? 4.555 -42.5 -1.525 1 92.94 269 ARG B CA 1
ATOM 5733 C C . ARG B 1 269 ? 3.098 -42.656 -1.096 1 92.94 269 ARG B C 1
ATOM 5735 O O . ARG B 1 269 ? 2.387 -43.531 -1.572 1 92.94 269 ARG B O 1
ATOM 5742 N N . LEU B 1 270 ? 2.68 -41.75 -0.225 1 93 270 LEU B N 1
ATOM 5743 C CA . LEU B 1 270 ? 1.306 -41.812 0.258 1 93 270 LEU B CA 1
ATOM 5744 C C . LEU B 1 270 ? 0.344 -41.219 -0.765 1 93 270 LEU B C 1
ATOM 5746 O O . LEU B 1 270 ? -0.857 -41.5 -0.73 1 93 270 LEU B O 1
ATOM 5750 N N . VAL B 1 271 ? 0.877 -40.406 -1.632 1 90.38 271 VAL B N 1
ATOM 5751 C C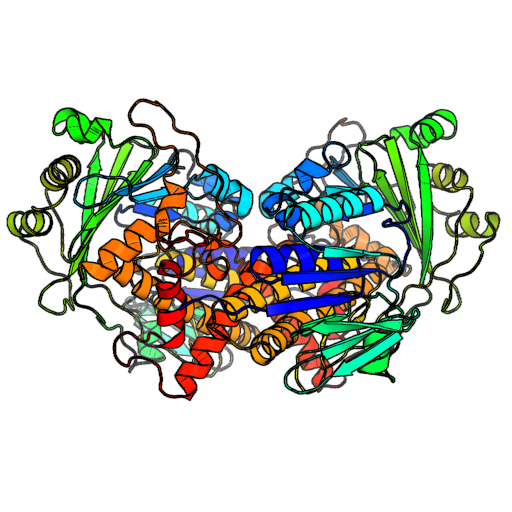A . VAL B 1 271 ? 0.035 -39.844 -2.686 1 90.38 271 VAL B CA 1
ATOM 5752 C C . VAL B 1 271 ? -0.368 -40.938 -3.662 1 90.38 271 VAL B C 1
ATOM 5754 O O . VAL B 1 271 ? 0.491 -41.594 -4.254 1 90.38 271 VAL B O 1
ATOM 5757 N N . ASN B 1 272 ? -1.667 -41.094 -3.812 1 86.75 272 ASN B N 1
ATOM 5758 C CA . ASN B 1 272 ? -2.09 -42.25 -4.586 1 86.75 272 ASN B CA 1
ATOM 5759 C C . ASN B 1 272 ? -2.748 -41.844 -5.902 1 86.75 272 ASN B C 1
ATOM 5761 O O . ASN B 1 272 ? -3.123 -42.688 -6.707 1 86.75 272 ASN B O 1
ATOM 5765 N N . TYR B 1 273 ? -2.936 -40.625 -6.051 1 85.88 273 TYR B N 1
ATOM 5766 C CA . TYR B 1 273 ? -3.477 -40.125 -7.305 1 85.88 273 TYR B CA 1
ATOM 5767 C C . TYR B 1 273 ? -3.01 -38.688 -7.562 1 85.88 273 TYR B C 1
ATOM 5769 O O . TYR B 1 273 ? -2.951 -37.875 -6.641 1 85.88 273 TYR B O 1
ATOM 5777 N N . THR B 1 274 ? -2.613 -38.5 -8.789 1 89.81 274 THR B N 1
ATOM 5778 C CA . THR B 1 274 ? -2.279 -37.156 -9.219 1 89.81 274 THR B CA 1
ATOM 5779 C C . THR B 1 274 ? -2.365 -37.031 -10.734 1 89.81 274 THR B C 1
ATOM 5781 O O . THR B 1 274 ? -2.574 -38 -11.438 1 89.81 274 THR B O 1
ATOM 5784 N N . GLN B 1 275 ? -2.418 -35.844 -11.188 1 89.88 275 GLN B N 1
ATOM 5785 C CA . GLN B 1 275 ? -2.389 -35.5 -12.609 1 89.88 275 GLN B CA 1
ATOM 5786 C C . GLN B 1 275 ? -1.299 -34.469 -12.906 1 89.88 275 GLN B C 1
ATOM 5788 O O . GLN B 1 275 ? -0.852 -33.75 -12 1 89.88 275 GLN B O 1
ATOM 5793 N N . ARG B 1 276 ? -0.838 -34.594 -14.18 1 92 276 ARG B N 1
ATOM 5794 C CA . ARG B 1 276 ? 0.143 -33.594 -14.656 1 92 276 ARG B CA 1
ATOM 5795 C C . ARG B 1 276 ? -0.542 -32.406 -15.305 1 92 276 ARG B C 1
ATOM 5797 O O . ARG B 1 276 ? -1.245 -32.562 -16.297 1 92 276 ARG B O 1
ATOM 5804 N N . TRP B 1 277 ? -0.267 -31.281 -14.719 1 91.38 277 TRP B N 1
ATOM 5805 C CA . TRP B 1 277 ? -0.901 -30.062 -15.211 1 91.38 277 TRP B CA 1
ATOM 5806 C C . TRP B 1 277 ? 0.133 -29.109 -15.805 1 91.38 277 TRP B C 1
ATOM 5808 O O . TRP B 1 277 ? 1.184 -28.875 -15.203 1 91.38 277 TRP B O 1
ATOM 5818 N N . PRO B 1 278 ? -0.211 -28.5 -17.016 1 93.12 278 PRO B N 1
ATOM 5819 C CA . PRO B 1 278 ? 0.69 -27.484 -17.547 1 93.12 278 PRO B CA 1
ATOM 5820 C C . PRO B 1 278 ? 0.654 -26.188 -16.75 1 93.12 278 PRO B C 1
ATOM 5822 O O . PRO B 1 278 ? -0.38 -25.844 -16.172 1 93.12 278 PRO B O 1
ATOM 5825 N N . LEU B 1 279 ? 1.763 -25.547 -16.734 1 94.19 279 LEU B N 1
ATOM 5826 C CA . LEU B 1 279 ? 1.829 -24.188 -16.203 1 94.19 279 LEU B CA 1
ATOM 5827 C C . LEU B 1 279 ? 1.791 -23.156 -17.328 1 94.19 279 LEU B C 1
ATOM 5829 O O . LEU B 1 279 ? 2.797 -22.938 -18.016 1 94.19 279 LEU B O 1
ATOM 5833 N N . LEU B 1 280 ? 0.619 -22.516 -17.422 1 94.88 280 LEU B N 1
ATOM 5834 C CA . LEU B 1 280 ? 0.384 -21.641 -18.562 1 94.88 280 LEU B CA 1
ATOM 5835 C C . LEU B 1 280 ? 0.585 -20.172 -18.172 1 94.88 280 LEU B C 1
ATOM 5837 O O . LEU B 1 280 ? 0.443 -19.812 -17 1 94.88 280 LEU B O 1
ATOM 5841 N N . ILE B 1 281 ? 0.952 -19.344 -19.141 1 95.81 281 ILE B N 1
ATOM 5842 C CA . ILE B 1 281 ? 1.029 -17.906 -18.969 1 95.81 281 ILE B CA 1
ATOM 5843 C C . ILE B 1 281 ? 0.262 -17.203 -20.078 1 95.81 281 ILE B C 1
ATOM 5845 O O . ILE B 1 281 ? 0.274 -17.672 -21.234 1 95.81 281 ILE B O 1
ATOM 5849 N N . MET B 1 282 ? -0.48 -16.219 -19.719 1 96.44 282 MET B N 1
ATOM 5850 C CA . MET B 1 282 ? -1.112 -15.359 -20.703 1 96.44 282 MET B CA 1
ATOM 5851 C C . MET B 1 282 ? -0.103 -14.383 -21.297 1 96.44 282 MET B C 1
ATOM 5853 O O . MET B 1 282 ? 0.658 -13.75 -20.562 1 96.44 282 MET B O 1
ATOM 5857 N N . PRO B 1 283 ? -0.034 -14.289 -22.594 1 94.88 283 PRO B N 1
ATOM 5858 C CA . PRO B 1 283 ? 0.826 -13.258 -23.172 1 94.88 283 PRO B CA 1
ATOM 5859 C C . PRO B 1 283 ? 0.427 -11.852 -22.734 1 94.88 283 PRO B C 1
ATOM 5861 O O . PRO B 1 283 ? -0.731 -11.609 -22.375 1 94.88 283 PRO B O 1
ATOM 5864 N N . PHE B 1 284 ? 1.416 -10.984 -22.781 1 93.75 284 PHE B N 1
ATOM 5865 C CA . PHE B 1 284 ? 1.173 -9.594 -22.406 1 93.75 284 PHE B CA 1
ATOM 5866 C C . PHE B 1 284 ? 0.115 -8.969 -23.312 1 93.75 284 PHE B C 1
ATOM 5868 O O . PHE B 1 284 ? 0.191 -9.086 -24.547 1 93.75 284 PHE B O 1
ATOM 5875 N N . MET B 1 285 ? -0.873 -8.383 -22.766 1 94.81 285 MET B N 1
ATOM 5876 C CA . MET B 1 285 ? -1.903 -7.641 -23.484 1 94.81 285 MET B CA 1
ATOM 5877 C C . MET B 1 285 ? -1.846 -6.152 -23.156 1 94.81 285 MET B C 1
ATOM 5879 O O . MET B 1 285 ? -1.822 -5.781 -21.969 1 94.81 285 MET B O 1
ATOM 5883 N N . ALA B 1 286 ? -1.908 -5.336 -24.109 1 94.31 286 ALA B N 1
ATOM 5884 C CA . ALA B 1 286 ? -1.837 -3.893 -23.922 1 94.31 286 ALA B CA 1
ATOM 5885 C C . ALA B 1 286 ? -3.166 -3.344 -23.406 1 94.31 286 ALA B C 1
ATOM 5887 O O . ALA B 1 286 ? -3.227 -2.221 -22.891 1 94.31 286 ALA B O 1
ATOM 5888 N N . ARG B 1 287 ? -4.238 -4.117 -23.594 1 97.62 287 ARG B N 1
ATOM 5889 C CA . ARG B 1 287 ? -5.578 -3.775 -23.141 1 97.62 287 ARG B CA 1
ATOM 5890 C C . ARG B 1 287 ? -6.297 -5 -22.578 1 97.62 287 ARG B C 1
ATOM 5892 O O . ARG B 1 287 ? -6.043 -6.125 -23.016 1 97.62 287 ARG B O 1
ATOM 5899 N N . TRP B 1 288 ? -7.184 -4.695 -21.656 1 98.81 288 TRP B N 1
ATOM 5900 C CA . TRP B 1 288 ? -7.988 -5.777 -21.094 1 98.81 288 TRP B CA 1
ATOM 5901 C C . TRP B 1 288 ? -9.469 -5.559 -21.391 1 98.81 288 TRP B C 1
ATOM 5903 O O . TRP B 1 288 ? -10.32 -6.332 -20.922 1 98.81 288 TRP B O 1
ATOM 5913 N N . SER B 1 289 ? -9.789 -4.477 -22.141 1 98.81 289 SER B N 1
ATOM 5914 C CA . SER B 1 289 ? -11.195 -4.117 -22.328 1 98.81 289 SER B CA 1
ATOM 5915 C C . SER B 1 289 ? -11.508 -3.861 -23.797 1 98.81 289 SER B C 1
ATOM 5917 O O . SER B 1 289 ? -10.602 -3.783 -24.625 1 98.81 289 SER B O 1
ATOM 5919 N N . ASN B 1 290 ? -12.797 -3.779 -24.125 1 98.56 290 ASN B N 1
ATOM 5920 C CA . ASN B 1 290 ? -13.234 -3.43 -25.469 1 98.56 290 ASN B CA 1
ATOM 5921 C C . ASN B 1 290 ? -13.016 -1.947 -25.766 1 98.56 290 ASN B C 1
ATOM 5923 O O . ASN B 1 290 ? -12.492 -1.214 -24.922 1 98.56 290 ASN B O 1
ATOM 5927 N N . GLU B 1 291 ? -13.367 -1.486 -26.875 1 97.94 291 GLU B N 1
ATOM 5928 C CA . GLU B 1 291 ? -13.078 -0.134 -27.344 1 97.94 291 GLU B CA 1
ATOM 5929 C C . GLU B 1 291 ? -13.852 0.905 -26.531 1 97.94 291 GLU B C 1
ATOM 5931 O O . GLU B 1 291 ? -13.406 2.045 -26.391 1 97.94 291 GLU B O 1
ATOM 5936 N N . PHE B 1 292 ? -15.062 0.477 -26.031 1 98.25 292 PHE B N 1
ATOM 5937 C CA . PHE B 1 292 ? -15.891 1.411 -25.281 1 98.25 292 PHE B CA 1
ATOM 5938 C C . PHE B 1 292 ? -15.57 1.351 -23.797 1 98.25 292 PHE B C 1
ATOM 5940 O O . PHE B 1 292 ? -16.094 2.148 -23 1 98.25 292 PHE B O 1
ATOM 5947 N N . ARG B 1 293 ? -14.766 0.384 -23.359 1 98.5 293 ARG B N 1
ATOM 5948 C CA . ARG B 1 293 ? -14.312 0.189 -21.984 1 98.5 293 ARG B CA 1
ATOM 5949 C C . ARG B 1 293 ? -15.492 -0.105 -21.062 1 98.5 293 ARG B C 1
ATOM 5951 O O . ARG B 1 293 ? -15.562 0.424 -19.953 1 98.5 293 ARG B O 1
ATOM 5958 N N . ASN B 1 294 ? -16.453 -0.831 -21.594 1 98.62 294 ASN B N 1
ATOM 5959 C CA . ASN B 1 294 ? -17.562 -1.277 -20.75 1 98.62 294 ASN B CA 1
ATOM 5960 C C . ASN B 1 294 ? -17.656 -2.801 -20.703 1 98.62 294 ASN B C 1
ATOM 5962 O O . ASN B 1 294 ? -18.609 -3.352 -20.172 1 98.62 294 ASN B O 1
ATOM 5966 N N . VAL B 1 295 ? -16.734 -3.521 -21.328 1 98.88 295 VAL B N 1
ATOM 5967 C CA . VAL B 1 295 ? -16.422 -4.934 -21.125 1 98.88 295 VAL B CA 1
ATOM 5968 C C . VAL B 1 295 ? -14.945 -5.094 -20.781 1 98.88 295 VAL B C 1
ATOM 5970 O O . VAL B 1 295 ? -14.078 -4.746 -21.594 1 98.88 295 VAL B O 1
ATOM 5973 N N . VAL B 1 296 ? -14.617 -5.625 -19.609 1 98.94 296 VAL B N 1
ATOM 5974 C CA . VAL B 1 296 ? -13.234 -5.629 -19.156 1 98.94 296 VAL B CA 1
ATOM 5975 C C . VAL B 1 296 ? -12.898 -6.98 -18.531 1 98.94 296 VAL B C 1
ATOM 5977 O O . VAL B 1 296 ? -13.758 -7.621 -17.922 1 98.94 296 VAL B O 1
ATOM 5980 N N . LEU B 1 297 ? -11.648 -7.426 -18.719 1 98.94 297 LEU B N 1
ATOM 5981 C CA . LEU B 1 297 ? -11.195 -8.711 -18.203 1 98.94 297 LEU B CA 1
ATOM 5982 C C . LEU B 1 297 ? -10.562 -8.547 -16.828 1 98.94 297 LEU B C 1
ATOM 5984 O O . LEU B 1 297 ? -10.125 -7.449 -16.453 1 98.94 297 LEU B O 1
ATOM 5988 N N . LEU B 1 298 ? -10.562 -9.703 -16.094 1 98.12 298 LEU B N 1
ATOM 5989 C CA . LEU B 1 298 ? -9.914 -9.781 -14.781 1 98.12 298 LEU B CA 1
ATOM 5990 C C . LEU B 1 298 ? -9.398 -11.195 -14.516 1 98.12 298 LEU B C 1
ATOM 5992 O O . LEU B 1 298 ? -10 -12.172 -14.969 1 98.12 298 LEU B O 1
ATOM 5996 N N . GLY B 1 299 ? -8.273 -11.305 -13.734 1 98.25 299 GLY B N 1
ATOM 5997 C CA . GLY B 1 299 ? -7.77 -12.602 -13.305 1 98.25 299 GLY B CA 1
ATOM 5998 C C . GLY B 1 299 ? -7.188 -13.422 -14.438 1 98.25 299 GLY B C 1
ATOM 5999 O O . GLY B 1 299 ? -6.547 -12.875 -15.344 1 98.25 299 GLY B O 1
ATOM 6000 N N . ASP B 1 300 ? -7.387 -14.727 -14.383 1 97.38 300 ASP B N 1
ATOM 6001 C CA . ASP B 1 300 ? -6.766 -15.648 -15.328 1 97.38 300 ASP B CA 1
ATOM 6002 C C . ASP B 1 300 ? -7.27 -15.406 -16.75 1 97.38 300 ASP B C 1
ATOM 6004 O O . ASP B 1 300 ? -6.605 -15.773 -17.719 1 97.38 300 ASP B O 1
ATOM 6008 N N . ALA B 1 301 ? -8.43 -14.773 -16.844 1 98.38 301 ALA B N 1
ATOM 6009 C CA . ALA B 1 301 ? -8.906 -14.391 -18.172 1 98.38 301 ALA B CA 1
ATOM 6010 C C . ALA B 1 301 ? -7.973 -13.375 -18.812 1 98.38 301 ALA B C 1
ATOM 6012 O O . ALA B 1 301 ? -7.875 -13.305 -20.047 1 98.38 301 ALA B O 1
ATOM 6013 N N . ALA B 1 302 ? -7.219 -12.664 -17.984 1 98.44 302 ALA B N 1
ATOM 6014 C CA . ALA B 1 302 ? -6.379 -11.57 -18.484 1 98.44 302 ALA B CA 1
ATOM 6015 C C . ALA B 1 302 ? -4.898 -11.898 -18.312 1 98.44 302 ALA B C 1
ATOM 6017 O O . ALA B 1 302 ? -4.062 -11.43 -19.094 1 98.44 302 ALA B O 1
ATOM 6018 N N . HIS B 1 303 ? -4.539 -12.656 -17.234 1 98.12 303 HIS B N 1
ATOM 6019 C CA . HIS B 1 303 ? -3.117 -12.703 -16.906 1 98.12 303 HIS B CA 1
ATOM 6020 C C . HIS B 1 303 ? -2.768 -13.984 -16.156 1 98.12 303 HIS B C 1
ATOM 6022 O O . HIS B 1 303 ? -2.072 -13.945 -15.141 1 98.12 303 HIS B O 1
ATOM 6028 N N . CYS B 1 304 ? -3.26 -15.156 -16.562 1 96.75 304 CYS B N 1
ATOM 6029 C CA . CYS B 1 304 ? -2.846 -16.375 -15.867 1 96.75 304 CYS B CA 1
ATOM 6030 C C . CYS B 1 304 ? -1.326 -16.453 -15.789 1 96.75 304 CYS B C 1
ATOM 6032 O O . CYS B 1 304 ? -0.621 -15.891 -16.625 1 96.75 304 CYS B O 1
ATOM 6034 N N . MET B 1 305 ? -0.804 -17.109 -14.758 1 96.44 305 MET B N 1
ATOM 6035 C CA . MET B 1 305 ? 0.631 -17.141 -14.484 1 96.44 305 MET B CA 1
ATOM 6036 C C . MET B 1 305 ? 1.026 -18.469 -13.836 1 96.44 305 MET B C 1
ATOM 6038 O O . MET B 1 305 ? 0.164 -19.234 -13.406 1 96.44 305 MET B O 1
ATOM 6042 N N . GLN B 1 306 ? 2.281 -18.703 -13.82 1 95.19 306 GLN B N 1
ATOM 6043 C CA . GLN B 1 306 ? 2.789 -19.875 -13.109 1 95.19 306 GLN B CA 1
ATOM 6044 C C . GLN B 1 306 ? 2.613 -19.719 -11.602 1 95.19 306 GLN B C 1
ATOM 6046 O O . GLN B 1 306 ? 2.434 -18.594 -11.109 1 95.19 306 GLN B O 1
ATOM 6051 N N . ASN B 1 307 ? 2.699 -20.703 -10.883 1 93 307 ASN B N 1
ATOM 6052 C CA . ASN B 1 307 ? 2.229 -20.688 -9.508 1 93 307 ASN B CA 1
ATOM 6053 C C . ASN B 1 307 ? 3.391 -20.688 -8.516 1 93 307 ASN B C 1
ATOM 6055 O O . ASN B 1 307 ? 3.213 -21.016 -7.344 1 93 307 ASN B O 1
ATOM 6059 N N . HIS B 1 308 ? 4.527 -20.188 -8.906 1 95.69 308 HIS B N 1
ATOM 6060 C CA . HIS B 1 308 ? 5.719 -20.375 -8.094 1 95.69 308 HIS B CA 1
ATOM 6061 C C . HIS B 1 308 ? 5.785 -19.344 -6.973 1 95.69 308 HIS B C 1
ATOM 6063 O O . HIS B 1 308 ? 6.605 -19.453 -6.059 1 95.69 308 HIS B O 1
ATOM 6069 N N . VAL B 1 309 ? 4.902 -18.344 -6.969 1 96 309 VAL B N 1
ATOM 6070 C CA . VAL B 1 309 ? 4.902 -17.359 -5.895 1 96 309 VAL B CA 1
ATOM 6071 C C . VAL B 1 309 ? 3.516 -17.281 -5.258 1 96 309 VAL B C 1
ATOM 6073 O O . VAL B 1 309 ? 3.277 -16.469 -4.359 1 96 309 VAL B O 1
ATOM 6076 N N . GLY B 1 310 ? 2.609 -18.031 -5.715 1 95.56 310 GLY B N 1
ATOM 6077 C CA . GLY B 1 310 ? 1.274 -18.078 -5.137 1 95.56 310 GLY B CA 1
ATOM 6078 C C . GLY B 1 310 ? 0.5 -16.781 -5.352 1 95.56 310 GLY B C 1
ATOM 6079 O O . GLY B 1 310 ? -0.246 -16.344 -4.469 1 95.56 310 GLY B O 1
ATOM 6080 N N . GLN B 1 311 ? 0.648 -16.172 -6.48 1 97.25 311 GLN B N 1
ATOM 6081 C CA . GLN B 1 311 ? 0.064 -14.844 -6.68 1 97.25 311 GLN B CA 1
ATOM 6082 C C . GLN B 1 311 ? -1.026 -14.883 -7.75 1 97.25 311 GLN B C 1
ATOM 6084 O O . GLN B 1 311 ? -1.633 -13.852 -8.062 1 97.25 311 GLN B O 1
ATOM 6089 N N . GLY B 1 312 ? -1.367 -16.047 -8.352 1 97 312 GLY B N 1
ATOM 6090 C CA . GLY B 1 312 ? -2.402 -16.094 -9.375 1 97 312 GLY B CA 1
ATOM 6091 C C . GLY B 1 312 ? -3.756 -15.617 -8.867 1 97 312 GLY B C 1
ATOM 6092 O O . GLY B 1 312 ? -4.266 -14.586 -9.312 1 97 312 GLY B O 1
ATOM 6093 N N . ALA B 1 313 ? -4.285 -16.375 -7.926 1 97 313 ALA B N 1
ATOM 6094 C CA . ALA B 1 313 ? -5.562 -16 -7.328 1 97 313 ALA B CA 1
ATOM 6095 C C . ALA B 1 313 ? -5.465 -14.656 -6.613 1 97 313 ALA B C 1
ATOM 6097 O O . ALA B 1 313 ? -6.41 -13.867 -6.629 1 97 313 ALA B O 1
ATOM 6098 N N . ALA B 1 314 ? -4.332 -14.438 -6.051 1 98.38 314 ALA B N 1
ATOM 6099 C CA . ALA B 1 314 ? -4.113 -13.18 -5.336 1 98.38 314 ALA B CA 1
ATOM 6100 C C . ALA B 1 314 ? -4.238 -11.984 -6.273 1 98.38 314 ALA B C 1
ATOM 6102 O O . ALA B 1 314 ? -4.898 -11 -5.945 1 98.38 314 ALA B O 1
ATOM 6103 N N . THR B 1 315 ? -3.623 -12.07 -7.395 1 98.62 315 THR B N 1
ATOM 6104 C CA . THR B 1 315 ? -3.658 -10.984 -8.375 1 98.62 315 THR B CA 1
ATOM 6105 C C . THR B 1 315 ? -5.074 -10.789 -8.906 1 98.62 315 THR B C 1
ATOM 6107 O O . THR B 1 315 ? -5.5 -9.656 -9.148 1 98.62 315 THR B O 1
ATOM 6110 N N . ALA B 1 316 ? -5.789 -11.883 -9.094 1 98.69 316 ALA B N 1
ATOM 6111 C CA . ALA B 1 316 ? -7.188 -11.789 -9.516 1 98.69 316 ALA B CA 1
ATOM 6112 C C . ALA B 1 316 ? -8.023 -11.039 -8.484 1 98.69 316 ALA B C 1
ATOM 6114 O O . ALA B 1 316 ? -8.844 -10.195 -8.844 1 98.69 316 ALA B O 1
ATOM 6115 N N . ILE B 1 317 ? -7.828 -11.352 -7.254 1 98.88 317 ILE B N 1
ATOM 6116 C CA . ILE B 1 317 ? -8.539 -10.688 -6.172 1 98.88 317 ILE B CA 1
ATOM 6117 C C . ILE B 1 317 ? -8.188 -9.203 -6.16 1 98.88 317 ILE B C 1
ATOM 6119 O O . ILE B 1 317 ? -9.078 -8.344 -6.07 1 98.88 317 ILE B O 1
ATOM 6123 N N . GLU B 1 318 ? -6.918 -8.875 -6.297 1 98.88 318 GLU B N 1
ATOM 6124 C CA . GLU B 1 318 ? -6.48 -7.488 -6.363 1 98.88 318 GLU B CA 1
ATOM 6125 C C . GLU B 1 318 ? -7.172 -6.746 -7.504 1 98.88 318 GLU B C 1
ATOM 6127 O O . GLU B 1 318 ? -7.559 -5.586 -7.352 1 98.88 318 GLU B O 1
ATOM 6132 N N . ASP B 1 319 ? -7.27 -7.441 -8.648 1 98.88 319 ASP B N 1
ATOM 6133 C CA . ASP B 1 319 ? -7.965 -6.84 -9.781 1 98.88 319 ASP B CA 1
ATOM 6134 C C . ASP B 1 319 ? -9.391 -6.445 -9.398 1 98.88 319 ASP B C 1
ATOM 6136 O O . ASP B 1 319 ? -9.836 -5.332 -9.695 1 98.88 319 ASP B O 1
ATOM 6140 N N . GLY B 1 320 ? -10.055 -7.375 -8.805 1 98.94 320 GLY B N 1
ATOM 6141 C CA . GLY B 1 320 ? -11.43 -7.121 -8.391 1 98.94 320 GLY B CA 1
ATOM 6142 C C . GLY B 1 320 ? -11.555 -5.977 -7.402 1 98.94 320 GLY B C 1
ATOM 6143 O O . GLY B 1 320 ? -12.43 -5.117 -7.551 1 98.94 320 GLY B O 1
ATOM 6144 N N . VAL B 1 321 ? -10.672 -5.953 -6.441 1 98.88 321 VAL B N 1
ATOM 6145 C CA . VAL B 1 321 ? -10.672 -4.914 -5.414 1 98.88 321 VAL B CA 1
ATOM 6146 C C . VAL B 1 321 ? -10.43 -3.553 -6.062 1 98.88 321 VAL B C 1
ATOM 6148 O O . VAL B 1 321 ? -11.141 -2.586 -5.777 1 98.88 321 VAL B O 1
ATOM 6151 N N . PHE B 1 322 ? -9.398 -3.496 -6.922 1 98.94 322 PHE B N 1
ATOM 6152 C CA . PHE B 1 322 ? -9.039 -2.248 -7.586 1 98.94 322 PHE B CA 1
ATOM 6153 C C . PHE B 1 322 ? -10.203 -1.732 -8.43 1 98.94 322 PHE B C 1
ATOM 6155 O O . PHE B 1 322 ? -10.609 -0.574 -8.297 1 98.94 322 PHE B O 1
ATOM 6162 N N . LEU B 1 323 ? -10.75 -2.605 -9.234 1 98.94 323 LEU B N 1
ATOM 6163 C CA . LEU B 1 323 ? -11.836 -2.223 -10.133 1 98.94 323 LEU B CA 1
ATOM 6164 C C . LEU B 1 323 ? -13.055 -1.766 -9.344 1 98.94 323 LEU B C 1
ATOM 6166 O O . LEU B 1 323 ? -13.688 -0.765 -9.688 1 98.94 323 LEU B O 1
ATOM 6170 N N . GLY B 1 324 ? -13.383 -2.521 -8.32 1 98.69 324 GLY B N 1
ATOM 6171 C CA . GLY B 1 324 ? -14.523 -2.148 -7.484 1 98.69 324 GLY B CA 1
ATOM 6172 C C . GLY B 1 324 ? -14.375 -0.771 -6.867 1 98.69 324 GLY B C 1
ATOM 6173 O O . GLY B 1 324 ? -15.328 0.016 -6.863 1 98.69 324 GLY B O 1
ATOM 6174 N N . ARG B 1 325 ? -13.211 -0.501 -6.379 1 98.31 325 ARG B N 1
ATOM 6175 C CA . ARG B 1 325 ? -12.977 0.8 -5.762 1 98.31 325 ARG B CA 1
ATOM 6176 C C . ARG B 1 325 ? -13.039 1.917 -6.801 1 98.31 325 ARG B C 1
ATOM 6178 O O . ARG B 1 325 ? -13.586 2.99 -6.527 1 98.31 325 ARG B O 1
ATOM 6185 N N . ALA B 1 326 ? -12.484 1.711 -7.953 1 98.56 326 ALA B N 1
ATOM 6186 C CA . ALA B 1 326 ? -12.562 2.705 -9.023 1 98.56 326 ALA B CA 1
ATOM 6187 C C . ALA B 1 326 ? -14.008 2.957 -9.43 1 98.56 326 ALA B C 1
ATOM 6189 O O . ALA B 1 326 ? -14.422 4.105 -9.602 1 98.56 326 ALA B O 1
ATOM 6190 N N . VAL B 1 327 ? -14.812 1.918 -9.547 1 98.31 327 VAL B N 1
ATOM 6191 C CA . VAL B 1 327 ? -16.203 2.021 -9.984 1 98.31 327 VAL B CA 1
ATOM 6192 C C . VAL B 1 327 ? -17.031 2.709 -8.906 1 98.31 327 VAL B C 1
ATOM 6194 O O . VAL B 1 327 ? -18.031 3.355 -9.211 1 98.31 327 VAL B O 1
ATOM 6197 N N . SER B 1 328 ? -16.625 2.578 -7.637 1 95.69 328 SER B N 1
ATOM 6198 C CA . SER B 1 328 ? -17.328 3.301 -6.578 1 95.69 328 SER B CA 1
ATOM 6199 C C . SER B 1 328 ? -17.359 4.797 -6.863 1 95.69 328 SER B C 1
ATOM 6201 O O . SER B 1 328 ? -18.328 5.48 -6.5 1 95.69 328 SER B O 1
ATOM 6203 N N . GLU B 1 329 ? -16.328 5.332 -7.531 1 96.12 329 GLU B N 1
ATOM 6204 C CA . GLU B 1 329 ? -16.281 6.746 -7.891 1 96.12 329 GLU B CA 1
ATOM 6205 C C . GLU B 1 329 ? -17.203 7.059 -9.062 1 96.12 329 GLU B C 1
ATOM 6207 O O . GLU B 1 329 ? -17.625 8.203 -9.234 1 96.12 329 GLU B O 1
ATOM 6212 N N . VAL B 1 330 ? -17.469 6.031 -9.883 1 96.81 330 VAL B N 1
ATOM 6213 C CA . VAL B 1 330 ? -18.5 6.184 -10.914 1 96.81 330 VAL B CA 1
ATOM 6214 C C . VAL B 1 330 ? -19.875 6.34 -10.258 1 96.81 330 VAL B C 1
ATOM 6216 O O . VAL B 1 330 ? -20.641 7.223 -10.633 1 96.81 330 VAL B O 1
ATOM 6219 N N . VAL B 1 331 ? -20.125 5.508 -9.289 1 95.12 331 VAL B N 1
ATOM 6220 C CA . VAL B 1 331 ? -21.391 5.543 -8.562 1 95.12 331 VAL B CA 1
ATOM 6221 C C . VAL B 1 331 ? -21.578 6.918 -7.922 1 95.12 331 VAL B C 1
ATOM 6223 O O . VAL B 1 331 ? -22.688 7.449 -7.887 1 95.12 331 VAL B O 1
ATOM 6226 N N . ARG B 1 332 ? -20.5 7.516 -7.531 1 92.38 332 ARG B N 1
ATOM 6227 C CA . ARG B 1 332 ? -20.562 8.805 -6.852 1 92.38 332 ARG B CA 1
ATOM 6228 C C . ARG B 1 332 ? -20.547 9.953 -7.852 1 92.38 332 ARG B C 1
ATOM 6230 O O . ARG B 1 332 ? -20.594 11.125 -7.461 1 92.38 332 ARG B O 1
ATOM 6237 N N . GLY B 1 333 ? -20.406 9.688 -9.109 1 92.62 333 GLY B N 1
ATOM 6238 C CA . GLY B 1 333 ? -20.484 10.688 -10.156 1 92.62 333 GLY B CA 1
ATOM 6239 C C . GLY B 1 333 ? -19.188 11.43 -10.383 1 92.62 333 GLY B C 1
ATOM 6240 O O . GLY B 1 333 ? -19.172 12.5 -10.992 1 92.62 333 GLY B O 1
ATOM 6241 N N . THR B 1 334 ? -18.078 10.891 -9.898 1 93.88 334 THR B N 1
ATOM 6242 C CA . THR B 1 334 ? -16.766 11.547 -9.969 1 93.88 334 THR B CA 1
ATOM 6243 C C . THR B 1 334 ? -16.109 11.297 -11.32 1 93.88 334 THR B C 1
ATOM 6245 O O . THR B 1 334 ? -15.422 12.164 -11.852 1 93.88 334 THR B O 1
ATOM 6248 N N . ILE B 1 335 ? -16.266 10.07 -11.781 1 97 335 ILE B N 1
ATOM 6249 C CA . ILE B 1 335 ? -15.727 9.68 -13.07 1 97 335 ILE B CA 1
ATOM 6250 C C . ILE B 1 335 ? -16.734 8.805 -13.82 1 97 335 ILE B C 1
ATOM 6252 O O . ILE B 1 335 ? -17.797 8.484 -13.281 1 97 335 ILE B O 1
ATOM 6256 N N . THR B 1 336 ? -16.422 8.5 -15.109 1 97.69 336 THR B N 1
ATOM 6257 C CA . THR B 1 336 ? -17.281 7.656 -15.93 1 97.69 336 THR B CA 1
ATOM 6258 C C . THR B 1 336 ? -16.766 6.219 -15.945 1 97.69 336 THR B C 1
ATOM 6260 O O . THR B 1 336 ? -15.656 5.945 -15.484 1 97.69 336 THR B O 1
ATOM 6263 N N . ILE B 1 337 ? -17.547 5.297 -16.453 1 98.38 337 ILE B N 1
ATOM 6264 C CA . ILE B 1 337 ? -17.156 3.895 -16.547 1 98.38 337 ILE B CA 1
ATOM 6265 C C . ILE B 1 337 ? -15.914 3.76 -17.406 1 98.38 337 ILE B C 1
ATOM 6267 O O . ILE B 1 337 ? -14.93 3.129 -17 1 98.38 337 ILE B O 1
ATOM 6271 N N . PRO B 1 338 ? -15.859 4.422 -18.594 1 98.62 338 PRO B N 1
ATOM 6272 C CA . PRO B 1 338 ? -14.648 4.309 -19.406 1 98.62 338 PRO B CA 1
ATOM 6273 C C . PRO B 1 338 ? -13.406 4.844 -18.688 1 98.62 338 PRO B C 1
ATOM 6275 O O . PRO B 1 338 ? -12.32 4.281 -18.828 1 98.62 338 PRO B O 1
ATOM 6278 N N . GLU B 1 339 ? -13.578 5.91 -17.938 1 98.62 339 GLU B N 1
ATOM 6279 C CA . GLU B 1 339 ? -12.453 6.457 -17.172 1 98.62 339 GLU B CA 1
ATOM 6280 C C . GLU B 1 339 ? -11.992 5.477 -16.094 1 98.62 339 GLU B C 1
ATOM 6282 O O . GLU B 1 339 ? -10.789 5.266 -15.922 1 98.62 339 GLU B O 1
ATOM 6287 N N . ALA B 1 340 ? -12.945 4.875 -15.383 1 98.81 340 ALA B N 1
ATOM 6288 C CA . ALA B 1 340 ? -12.617 3.904 -14.344 1 98.81 340 ALA B CA 1
ATOM 6289 C C . ALA B 1 340 ? -11.859 2.711 -14.93 1 98.81 340 ALA B C 1
ATOM 6291 O O . ALA B 1 340 ? -10.867 2.262 -14.359 1 98.81 340 ALA B O 1
ATOM 6292 N N . VAL B 1 341 ? -12.273 2.219 -16.062 1 98.88 341 VAL B N 1
ATOM 6293 C CA . VAL B 1 341 ? -11.664 1.06 -16.703 1 98.88 341 VAL B CA 1
ATOM 6294 C C . VAL B 1 341 ? -10.289 1.439 -17.266 1 98.88 341 VAL B C 1
ATOM 6296 O O . VAL B 1 341 ? -9.352 0.639 -17.219 1 98.88 341 VAL B O 1
ATOM 6299 N N . SER B 1 342 ? -10.164 2.648 -17.781 1 98.81 342 SER B N 1
ATOM 6300 C CA . SER B 1 342 ? -8.859 3.127 -18.25 1 98.81 342 SER B CA 1
ATOM 6301 C C . SER B 1 342 ? -7.859 3.174 -17.094 1 98.81 342 SER B C 1
ATOM 6303 O O . SER B 1 342 ? -6.711 2.746 -17.25 1 98.81 342 SER B O 1
ATOM 6305 N N . ILE B 1 343 ? -8.273 3.699 -15.984 1 98.88 343 ILE B N 1
ATOM 6306 C CA . ILE B 1 343 ? -7.426 3.773 -14.797 1 98.88 343 ILE B CA 1
ATOM 6307 C C . ILE B 1 343 ? -7.035 2.365 -14.352 1 98.88 343 ILE B C 1
ATOM 6309 O O . ILE B 1 343 ? -5.871 2.109 -14.039 1 98.88 343 ILE B O 1
ATOM 6313 N N . TYR B 1 344 ? -8.008 1.468 -14.367 1 98.88 344 TYR B N 1
ATOM 6314 C CA . TYR B 1 344 ? -7.789 0.069 -14.008 1 98.88 344 TYR B CA 1
ATOM 6315 C C . TYR B 1 344 ? -6.707 -0.553 -14.891 1 98.88 344 TYR B C 1
ATOM 6317 O O . TYR B 1 344 ? -5.75 -1.14 -14.383 1 98.88 344 TYR B O 1
ATOM 6325 N N . GLU B 1 345 ? -6.789 -0.386 -16.188 1 98.81 345 GLU B N 1
ATOM 6326 C CA . GLU B 1 345 ? -5.82 -0.948 -17.125 1 98.81 345 GLU B CA 1
ATOM 6327 C C . GLU B 1 345 ? -4.438 -0.341 -16.906 1 98.81 345 GLU B C 1
ATOM 6329 O O . GLU B 1 345 ? -3.436 -1.06 -16.875 1 98.81 345 GLU B O 1
ATOM 6334 N N . GLN B 1 346 ? -4.43 0.901 -16.719 1 98.25 346 GLN B N 1
ATOM 6335 C CA . GLN B 1 346 ? -3.164 1.617 -16.578 1 98.25 346 GLN B CA 1
ATOM 6336 C C . GLN B 1 346 ? -2.396 1.153 -15.352 1 98.25 346 GLN B C 1
ATOM 6338 O O . GLN B 1 346 ? -1.165 1.1 -15.359 1 98.25 346 GLN B O 1
ATOM 6343 N N . LYS B 1 347 ? -3.113 0.833 -14.32 1 98.62 347 LYS B N 1
ATOM 6344 C CA . LYS B 1 347 ? -2.453 0.534 -13.047 1 98.62 347 LYS B CA 1
ATOM 6345 C C . LYS B 1 347 ? -2.254 -0.969 -12.875 1 98.62 347 LYS B C 1
ATOM 6347 O O . LYS B 1 347 ? -1.229 -1.407 -12.344 1 98.62 347 LYS B O 1
ATOM 6352 N N . ARG B 1 348 ? -3.154 -1.796 -13.367 1 98.69 348 ARG B N 1
ATOM 6353 C CA . ARG B 1 348 ? -3.139 -3.217 -13.039 1 98.69 348 ARG B CA 1
ATOM 6354 C C . ARG B 1 348 ? -2.33 -4.008 -14.055 1 98.69 348 ARG B C 1
ATOM 6356 O O . ARG B 1 348 ? -1.687 -5.004 -13.711 1 98.69 348 ARG B O 1
ATOM 6363 N N . ILE B 1 349 ? -2.299 -3.592 -15.352 1 98.69 349 ILE B N 1
ATOM 6364 C CA . ILE B 1 349 ? -1.644 -4.367 -16.391 1 98.69 349 ILE B CA 1
ATOM 6365 C C . ILE B 1 349 ? -0.151 -4.484 -16.094 1 98.69 349 ILE B C 1
ATOM 6367 O O . ILE B 1 349 ? 0.388 -5.59 -16.016 1 98.69 349 ILE B O 1
ATOM 6371 N N . PRO B 1 350 ? 0.558 -3.365 -15.828 1 98.25 350 PRO B N 1
ATOM 6372 C CA . PRO B 1 350 ? 1.987 -3.521 -15.555 1 98.25 350 PRO B CA 1
ATOM 6373 C C . PRO B 1 350 ? 2.258 -4.305 -14.273 1 98.25 350 PRO B C 1
ATOM 6375 O O . PRO B 1 350 ? 3.236 -5.051 -14.195 1 98.25 350 PRO B O 1
ATOM 6378 N N . ARG B 1 351 ? 1.448 -4.145 -13.289 1 98.25 351 ARG B N 1
ATOM 6379 C CA . ARG B 1 351 ? 1.643 -4.832 -12.016 1 98.25 351 ARG B CA 1
ATOM 6380 C C . ARG B 1 351 ? 1.452 -6.34 -12.172 1 98.25 351 ARG B C 1
ATOM 6382 O O . ARG B 1 351 ? 2.186 -7.129 -11.578 1 98.25 351 ARG B O 1
ATOM 6389 N N . ALA B 1 352 ? 0.398 -6.723 -12.914 1 98.31 352 ALA B N 1
ATOM 6390 C CA . ALA B 1 352 ? 0.165 -8.141 -13.172 1 98.31 352 ALA B CA 1
ATOM 6391 C C . ALA B 1 352 ? 1.332 -8.758 -13.938 1 98.31 352 ALA B C 1
ATOM 6393 O O . ALA B 1 352 ? 1.737 -9.883 -13.664 1 98.31 352 ALA B O 1
ATOM 6394 N N . TRP B 1 353 ? 1.832 -8.016 -14.836 1 98.38 353 TRP B N 1
ATOM 6395 C CA . TRP B 1 353 ? 2.949 -8.523 -15.625 1 98.38 353 TRP B CA 1
ATOM 6396 C C . TRP B 1 353 ? 4.188 -8.719 -14.75 1 98.38 353 TRP B C 1
ATOM 6398 O O . TRP B 1 353 ? 4.906 -9.711 -14.898 1 98.38 353 TRP B O 1
ATOM 6408 N N . THR B 1 354 ? 4.461 -7.809 -13.844 1 98.38 354 THR B N 1
ATOM 6409 C CA . THR B 1 354 ? 5.555 -7.973 -12.891 1 98.38 354 THR B CA 1
ATOM 6410 C C . THR B 1 354 ? 5.395 -9.273 -12.102 1 98.38 354 THR B C 1
ATOM 6412 O O . THR B 1 354 ? 6.363 -10.008 -11.906 1 98.38 354 THR B O 1
ATOM 6415 N N . LYS B 1 355 ? 4.215 -9.562 -11.719 1 98.19 355 LYS B N 1
ATOM 6416 C CA . LYS B 1 355 ? 3.955 -10.75 -10.914 1 98.19 355 LYS B CA 1
ATOM 6417 C C . LYS B 1 355 ? 4.117 -12.023 -11.742 1 98.19 355 LYS B C 1
ATOM 6419 O O . LYS B 1 355 ? 4.586 -13.039 -11.242 1 98.19 355 LYS B O 1
ATOM 6424 N N . GLN B 1 356 ? 3.678 -11.93 -13.031 1 97.81 356 GLN B N 1
ATOM 6425 C CA . GLN B 1 356 ? 3.943 -13.055 -13.914 1 97.81 356 GLN B CA 1
ATOM 6426 C C . GLN B 1 356 ? 5.441 -13.336 -14.016 1 97.81 356 GLN B C 1
ATOM 6428 O O . GLN B 1 356 ? 5.863 -14.492 -13.953 1 97.81 356 GLN B O 1
ATOM 6433 N N . GLN B 1 357 ? 6.211 -12.312 -14.102 1 98.19 357 GLN B N 1
ATOM 6434 C CA . GLN B 1 357 ? 7.652 -12.445 -14.312 1 98.19 357 GLN B CA 1
ATOM 6435 C C . GLN B 1 357 ? 8.344 -12.953 -13.047 1 98.19 357 GLN B C 1
ATOM 6437 O O . GLN B 1 357 ? 9.195 -13.844 -13.117 1 98.19 357 GLN B O 1
ATOM 6442 N N . VAL B 1 358 ? 7.969 -12.422 -11.922 1 97.88 358 VAL B N 1
ATOM 6443 C CA . VAL B 1 358 ? 8.617 -12.859 -10.688 1 97.88 358 VAL B CA 1
ATOM 6444 C C . VAL B 1 358 ? 8.258 -14.312 -10.398 1 97.88 358 VAL B C 1
ATOM 6446 O O . VAL B 1 358 ? 9.086 -15.07 -9.875 1 97.88 358 VAL B O 1
ATOM 6449 N N . SER B 1 359 ? 7.027 -14.695 -10.734 1 97.25 359 SER B N 1
ATOM 6450 C CA . SER B 1 359 ? 6.641 -16.094 -10.562 1 97.25 359 SER B CA 1
ATOM 6451 C C . SER B 1 359 ? 7.52 -17.016 -11.398 1 97.25 359 SER B C 1
ATOM 6453 O O . SER B 1 359 ? 7.926 -18.078 -10.93 1 97.25 359 SER B O 1
ATOM 6455 N N . PHE B 1 360 ? 7.793 -16.641 -12.594 1 96.44 360 PHE B N 1
ATOM 6456 C CA . PHE B 1 360 ? 8.656 -17.438 -13.469 1 96.44 360 PHE B CA 1
ATOM 6457 C C . PHE B 1 360 ? 10.062 -17.531 -12.898 1 96.44 360 PHE B C 1
ATOM 6459 O O . PHE B 1 360 ? 10.617 -18.625 -12.805 1 96.44 360 PHE B O 1
ATOM 6466 N N . VAL B 1 361 ? 10.633 -16.453 -12.477 1 96.69 361 VAL B N 1
ATOM 6467 C CA . VAL B 1 361 ? 12 -16.406 -11.977 1 96.69 361 VAL B CA 1
ATOM 6468 C C . VAL B 1 361 ? 12.094 -17.188 -10.664 1 96.69 361 VAL B C 1
ATOM 6470 O O . VAL B 1 361 ? 13.094 -17.859 -10.398 1 96.69 361 VAL B O 1
ATOM 6473 N N . SER B 1 362 ? 11.078 -17.047 -9.859 1 96.56 362 SER B N 1
ATOM 6474 C CA . SER B 1 362 ? 11.031 -17.844 -8.633 1 96.56 362 SER B CA 1
ATOM 6475 C C . SER B 1 362 ? 11.094 -19.328 -8.938 1 96.56 362 SER B C 1
ATOM 6477 O O . SER B 1 362 ? 11.742 -20.094 -8.219 1 96.56 362 SER B O 1
ATOM 6479 N N . GLY B 1 363 ? 10.398 -19.734 -9.969 1 95.19 363 GLY B N 1
ATOM 6480 C CA . GLY B 1 363 ? 10.484 -21.125 -10.398 1 95.19 363 GLY B CA 1
ATOM 6481 C C . GLY B 1 363 ? 11.891 -21.547 -10.781 1 95.19 363 GLY B C 1
ATOM 6482 O O . GLY B 1 363 ? 12.344 -22.625 -10.406 1 95.19 363 GLY B O 1
ATOM 6483 N N . GLU B 1 364 ? 12.586 -20.672 -11.484 1 93.75 364 GLU B N 1
ATOM 6484 C CA . GLU B 1 364 ? 13.977 -20.938 -11.852 1 93.75 364 GLU B CA 1
ATOM 6485 C C . GLU B 1 364 ? 14.844 -21.156 -10.617 1 93.75 364 GLU B C 1
ATOM 6487 O O . GLU B 1 364 ? 15.656 -22.078 -10.578 1 93.75 364 GLU B O 1
ATOM 6492 N N . LEU B 1 365 ? 14.641 -20.297 -9.688 1 94.44 365 LEU B N 1
ATOM 6493 C CA . LEU B 1 365 ? 15.453 -20.359 -8.477 1 94.44 365 LEU B CA 1
ATOM 6494 C C . LEU B 1 365 ? 15.117 -21.594 -7.648 1 94.44 365 LEU B C 1
ATOM 6496 O O . LEU B 1 365 ? 16.016 -22.266 -7.152 1 94.44 365 LEU B O 1
ATOM 6500 N N . ASN B 1 366 ? 13.883 -21.938 -7.562 1 94.06 366 ASN B N 1
ATOM 6501 C CA . ASN B 1 366 ? 13.438 -23.078 -6.766 1 94.06 366 ASN B CA 1
ATOM 6502 C C . ASN B 1 366 ? 13.883 -24.406 -7.379 1 94.06 366 ASN B C 1
ATOM 6504 O O . ASN B 1 366 ? 14.117 -25.375 -6.664 1 94.06 366 ASN B O 1
ATOM 6508 N N . MET B 1 367 ? 14.016 -24.422 -8.695 1 92.75 367 MET B N 1
ATOM 6509 C CA . MET B 1 367 ? 14.336 -25.672 -9.383 1 92.75 367 MET B CA 1
ATOM 6510 C C . MET B 1 367 ? 15.734 -25.625 -9.984 1 92.75 367 MET B C 1
ATOM 6512 O O . MET B 1 367 ? 16.031 -26.344 -10.938 1 92.75 367 MET B O 1
ATOM 6516 N N . CYS B 1 368 ? 16.5 -24.75 -9.445 1 89.31 368 CYS B N 1
ATOM 6517 C CA . CYS B 1 368 ? 17.875 -24.594 -9.914 1 89.31 368 CYS B CA 1
ATOM 6518 C C . CYS B 1 368 ? 18.609 -25.922 -9.945 1 89.31 368 CYS B C 1
ATOM 6520 O O . CYS B 1 368 ? 18.656 -26.641 -8.938 1 89.31 368 CYS B O 1
ATOM 6522 N N . SER B 1 369 ? 19.234 -26.297 -11.117 1 86.75 369 SER B N 1
ATOM 6523 C CA . SER B 1 369 ? 19.875 -27.594 -11.25 1 86.75 369 SER B CA 1
ATOM 6524 C C . SER B 1 369 ? 21.375 -27.469 -11.508 1 86.75 369 SER B C 1
ATOM 6526 O O . SER B 1 369 ? 22.125 -28.422 -11.305 1 86.75 369 SER B O 1
ATOM 6528 N N . ASP B 1 370 ? 21.781 -26.297 -11.945 1 91 370 ASP B N 1
ATOM 6529 C CA . ASP B 1 370 ? 23.219 -26.078 -12.094 1 91 370 ASP B CA 1
ATOM 6530 C C . ASP B 1 370 ? 23.922 -26.109 -10.742 1 91 370 ASP B C 1
ATOM 6532 O O . ASP B 1 370 ? 23.547 -25.391 -9.82 1 91 370 ASP B O 1
ATOM 6536 N N . PRO B 1 371 ? 24.922 -26.953 -10.672 1 90.69 371 PRO B N 1
ATOM 6537 C CA . PRO B 1 371 ? 25.562 -27.156 -9.367 1 90.69 371 PRO B CA 1
ATOM 6538 C C . PRO B 1 371 ? 26.125 -25.859 -8.797 1 90.69 371 PRO B C 1
ATOM 6540 O O . PRO B 1 371 ? 26.047 -25.609 -7.59 1 90.69 371 PRO B O 1
ATOM 6543 N N . ASP B 1 372 ? 26.703 -25.047 -9.609 1 92.19 372 ASP B N 1
ATOM 6544 C CA . ASP B 1 372 ? 27.266 -23.797 -9.133 1 92.19 372 ASP B CA 1
ATOM 6545 C C . ASP B 1 372 ? 26.172 -22.828 -8.672 1 92.19 372 ASP B C 1
ATOM 6547 O O . ASP B 1 372 ? 26.312 -22.188 -7.633 1 92.19 372 ASP B O 1
ATOM 6551 N N . ASP B 1 373 ? 25.125 -22.703 -9.406 1 91.81 373 ASP B N 1
ATOM 6552 C CA . ASP B 1 373 ? 24.016 -21.844 -9.047 1 91.81 373 ASP B CA 1
ATOM 6553 C C . ASP B 1 373 ? 23.328 -22.328 -7.77 1 91.81 373 ASP B C 1
ATOM 6555 O O . ASP B 1 373 ? 22.906 -21.516 -6.938 1 91.81 373 ASP B O 1
ATOM 6559 N N . LEU B 1 374 ? 23.266 -23.594 -7.707 1 91.69 374 LEU B N 1
ATOM 6560 C CA . LEU B 1 374 ? 22.656 -24.188 -6.516 1 91.69 374 LEU B CA 1
ATOM 6561 C C . LEU B 1 374 ? 23.469 -23.844 -5.273 1 91.69 374 LEU B C 1
ATOM 6563 O O . LEU B 1 374 ? 22.906 -23.484 -4.234 1 91.69 374 LEU B O 1
ATOM 6567 N N . ARG B 1 375 ? 24.719 -24.016 -5.375 1 90.31 375 ARG B N 1
ATOM 6568 C CA . ARG B 1 375 ? 25.609 -23.688 -4.262 1 90.31 375 ARG B CA 1
ATOM 6569 C C . ARG B 1 375 ? 25.5 -22.219 -3.889 1 90.31 375 ARG B C 1
ATOM 6571 O O . ARG B 1 375 ? 25.406 -21.875 -2.709 1 90.31 375 ARG B O 1
ATOM 6578 N N . ARG B 1 376 ? 25.516 -21.359 -4.875 1 91.31 376 ARG B N 1
ATOM 6579 C CA . ARG B 1 376 ? 25.391 -19.922 -4.648 1 91.31 376 ARG B CA 1
ATOM 6580 C C . ARG B 1 376 ? 24.062 -19.578 -3.988 1 91.31 376 ARG B C 1
ATOM 6582 O O . ARG B 1 376 ? 24 -18.766 -3.061 1 91.31 376 ARG B O 1
ATOM 6589 N N . ARG B 1 377 ? 23.031 -20.172 -4.484 1 93 377 ARG B N 1
ATOM 6590 C CA . ARG B 1 377 ? 21.688 -19.953 -3.953 1 93 377 ARG B CA 1
ATOM 6591 C C . ARG B 1 377 ? 21.609 -20.344 -2.48 1 93 377 ARG B C 1
ATOM 6593 O O . ARG B 1 377 ? 21.172 -19.547 -1.646 1 93 377 ARG B O 1
ATOM 6600 N N . ASN B 1 378 ? 22.094 -21.5 -2.145 1 91.56 378 ASN B N 1
ATOM 6601 C CA . ASN B 1 378 ? 22.031 -22 -0.772 1 91.56 378 ASN B CA 1
ATOM 6602 C C . ASN B 1 378 ? 22.906 -21.172 0.164 1 91.56 378 ASN B C 1
ATOM 6604 O O . ASN B 1 378 ? 22.547 -20.922 1.313 1 91.56 378 ASN B O 1
ATOM 6608 N N . SER B 1 379 ? 24.016 -20.734 -0.344 1 91.31 379 SER B N 1
ATOM 6609 C CA . SER B 1 379 ? 24.922 -19.938 0.465 1 91.31 379 SER B CA 1
ATOM 6610 C C . SER B 1 379 ? 24.344 -18.562 0.746 1 91.31 379 SER B C 1
ATOM 6612 O O . SER B 1 379 ? 24.609 -17.969 1.801 1 91.31 379 SER B O 1
ATOM 6614 N N . SER B 1 380 ? 23.578 -18.062 -0.147 1 92.38 380 SER B N 1
ATOM 6615 C CA . SER B 1 380 ? 23.062 -16.719 -0.029 1 92.38 380 SER B CA 1
ATOM 6616 C C . SER B 1 380 ? 22.016 -16.609 1.084 1 92.38 380 SER B C 1
ATOM 6618 O O . SER B 1 380 ? 21.719 -15.516 1.56 1 92.38 380 SER B O 1
ATOM 6620 N N . SER B 1 381 ? 21.469 -17.703 1.531 1 93.25 381 SER B N 1
ATOM 6621 C CA . SER B 1 381 ? 20.438 -17.656 2.553 1 93.25 381 SER B CA 1
ATOM 6622 C C . SER B 1 381 ? 20.969 -18.094 3.912 1 93.25 381 SER B C 1
ATOM 6624 O O . SER B 1 381 ? 20.203 -18.359 4.836 1 93.25 381 SER B O 1
ATOM 6626 N N . LEU B 1 382 ? 22.266 -18.141 4.086 1 91.5 382 LEU B N 1
ATOM 6627 C CA . LEU B 1 382 ? 22.906 -18.547 5.332 1 91.5 382 LEU B CA 1
ATOM 6628 C C . LEU B 1 382 ? 22.438 -17.672 6.492 1 91.5 382 LEU B C 1
ATOM 6630 O O . LEU B 1 382 ? 22.266 -18.172 7.613 1 91.5 382 LEU B O 1
ATOM 6634 N N . PRO B 1 383 ? 22.172 -16.375 6.281 1 91.44 383 PRO B N 1
ATOM 6635 C CA . PRO B 1 383 ? 21.688 -15.539 7.379 1 91.44 383 PRO B CA 1
ATOM 6636 C C . PRO B 1 383 ? 20.375 -16.031 7.969 1 91.44 383 PRO B C 1
ATOM 6638 O O . PRO B 1 383 ? 20.078 -15.781 9.141 1 91.44 383 PRO B O 1
ATOM 6641 N N . GLU B 1 384 ? 19.609 -16.719 7.246 1 92.69 384 GLU B N 1
ATOM 6642 C CA . GLU B 1 384 ? 18.281 -17.156 7.684 1 92.69 384 GLU B CA 1
ATOM 6643 C C . GLU B 1 384 ? 18.391 -18.391 8.57 1 92.69 384 GLU B C 1
ATOM 6645 O O . GLU B 1 384 ? 17.422 -18.75 9.266 1 92.69 384 GLU B O 1
ATOM 6650 N N . VAL B 1 385 ? 19.5 -19.062 8.523 1 91.69 385 VAL B N 1
ATOM 6651 C CA . VAL B 1 385 ? 19.578 -20.344 9.211 1 91.69 385 VAL B CA 1
ATOM 6652 C C . VAL B 1 385 ? 20.672 -20.297 10.273 1 91.69 385 VAL B C 1
ATOM 6654 O O . VAL B 1 385 ? 21.047 -21.328 10.836 1 91.69 385 VAL B O 1
ATOM 6657 N N . GLN B 1 386 ? 21.109 -19.109 10.453 1 86.19 386 GLN B N 1
ATOM 6658 C CA . GLN B 1 386 ? 22.125 -18.969 11.492 1 86.19 386 GLN B CA 1
ATOM 6659 C C . GLN B 1 386 ? 21.578 -19.359 12.859 1 86.19 386 GLN B C 1
ATOM 6661 O O . GLN B 1 386 ? 20.453 -19 13.203 1 86.19 386 GLN B O 1
ATOM 6666 N N . GLY B 1 387 ? 22.297 -20.078 13.664 1 74.88 387 GLY B N 1
ATOM 6667 C CA . GLY B 1 387 ? 21.906 -20.438 15.016 1 74.88 387 GLY B CA 1
ATOM 6668 C C . GLY B 1 387 ? 21.094 -21.719 15.086 1 74.88 387 GLY B C 1
ATOM 6669 O O . GLY B 1 387 ? 20.703 -22.156 16.172 1 74.88 387 GLY B O 1
ATOM 6670 N N . LEU B 1 388 ? 20.703 -22.125 13.922 1 74.38 388 LEU B N 1
ATOM 6671 C CA . LEU B 1 388 ? 19.969 -23.391 13.914 1 74.38 388 LEU B CA 1
ATOM 6672 C C . LEU B 1 388 ? 20.844 -24.516 14.445 1 74.38 388 LEU B C 1
ATOM 6674 O O . LEU B 1 388 ? 21.922 -24.781 13.922 1 74.38 388 LEU B O 1
ATOM 6678 N N . GLU B 1 389 ? 20.828 -24.641 15.797 1 63.38 389 GLU B N 1
ATOM 6679 C CA . GLU B 1 389 ? 21.5 -25.781 16.391 1 63.38 389 GLU B CA 1
ATOM 6680 C C . GLU B 1 389 ? 20.594 -27.016 16.438 1 63.38 389 GLU B C 1
ATOM 6682 O O . GLU B 1 389 ? 19.375 -26.875 16.453 1 63.38 389 GLU B O 1
ATOM 6687 N N . GLU B 1 390 ? 21.125 -28.156 16.062 1 54.19 390 GLU B N 1
ATOM 6688 C CA . GLU B 1 390 ? 20.422 -29.438 15.969 1 54.19 390 GLU B CA 1
ATOM 6689 C C . GLU B 1 390 ? 19.453 -29.625 17.125 1 54.19 390 GLU B C 1
ATOM 6691 O O . GLU B 1 390 ? 18.359 -30.156 16.953 1 54.19 390 GLU B O 1
ATOM 6696 N N . ASP B 1 391 ? 19.766 -29.406 18.375 1 48.25 391 ASP B N 1
ATOM 6697 C CA . ASP B 1 391 ? 19.031 -29.953 19.516 1 48.25 391 ASP B CA 1
ATOM 6698 C C . ASP B 1 391 ? 18.094 -28.906 20.125 1 48.25 391 ASP B C 1
ATOM 6700 O O . ASP B 1 391 ? 17.5 -29.125 21.172 1 48.25 391 ASP B O 1
ATOM 6704 N N . GLU B 1 392 ? 17.922 -27.781 19.5 1 52.41 392 GLU B N 1
ATOM 6705 C CA . GLU B 1 392 ? 17.078 -26.859 20.25 1 52.41 392 GLU B CA 1
ATOM 6706 C C . GLU B 1 392 ? 15.633 -26.906 19.734 1 52.41 392 GLU B C 1
ATOM 6708 O O . GLU B 1 392 ? 15.391 -26.922 18.531 1 52.41 392 GLU B O 1
ATOM 6713 N N . ALA B 1 393 ? 14.539 -27.234 20.484 1 49.72 393 ALA B N 1
ATOM 6714 C CA . ALA B 1 393 ? 13.109 -27.422 20.25 1 49.72 393 ALA B CA 1
ATOM 6715 C C . ALA B 1 393 ? 12.523 -26.281 19.422 1 49.72 393 ALA B C 1
ATOM 6717 O O . ALA B 1 393 ? 11.664 -26.5 18.578 1 49.72 393 ALA B O 1
ATOM 6718 N N . ARG B 1 394 ? 12.883 -25.047 19.922 1 58.62 394 ARG B N 1
ATOM 6719 C CA . ARG B 1 394 ? 12.359 -23.953 19.109 1 58.62 394 ARG B CA 1
ATOM 6720 C C . ARG B 1 394 ? 13.43 -22.891 18.844 1 58.62 394 ARG B C 1
ATOM 6722 O O . ARG B 1 394 ? 13.609 -21.969 19.625 1 58.62 394 ARG B O 1
ATOM 6729 N N . PRO B 1 395 ? 14.188 -23.156 17.703 1 64.88 395 PRO B N 1
ATOM 6730 C CA . PRO B 1 395 ? 15.281 -22.188 17.562 1 64.88 395 PRO B CA 1
ATOM 6731 C C . PRO B 1 395 ? 14.789 -20.781 17.234 1 64.88 395 PRO B C 1
ATOM 6733 O O . PRO B 1 395 ? 13.781 -20.625 16.547 1 64.88 395 PRO B O 1
ATOM 6736 N N . SER B 1 396 ? 15.234 -19.781 17.938 1 81.88 396 SER B N 1
ATOM 6737 C CA . SER B 1 396 ? 14.969 -18.375 17.672 1 81.88 396 SER B CA 1
ATOM 6738 C C . SER B 1 396 ? 15.344 -18 16.25 1 81.88 396 SER B C 1
ATOM 6740 O O . SER B 1 396 ? 16.219 -18.625 15.641 1 81.88 396 SER B O 1
ATOM 6742 N N . PHE B 1 397 ? 14.57 -17.266 15.562 1 90.62 397 PHE B N 1
ATOM 6743 C CA . PHE B 1 397 ? 14.898 -16.719 14.242 1 90.62 397 PHE B CA 1
ATOM 6744 C C . PHE B 1 397 ? 15.992 -15.664 14.352 1 90.62 397 PHE B C 1
ATOM 6746 O O . PHE B 1 397 ? 15.922 -14.781 15.203 1 90.62 397 PHE B O 1
ATOM 6753 N N . PRO B 1 398 ? 16.984 -15.781 13.586 1 87.56 398 PRO B N 1
ATOM 6754 C CA . PRO B 1 398 ? 18.062 -14.789 13.633 1 87.56 398 PRO B CA 1
ATOM 6755 C C . PRO B 1 398 ? 17.625 -13.438 13.062 1 87.56 398 PRO B C 1
ATOM 6757 O O . PRO B 1 398 ? 16.781 -13.383 12.172 1 87.56 398 PRO B O 1
ATOM 6760 N N . PRO B 1 399 ? 18.234 -12.359 13.648 1 87.62 399 PRO B N 1
ATOM 6761 C CA . PRO B 1 399 ? 18.031 -11.078 12.961 1 87.62 399 PRO B CA 1
ATOM 6762 C C . PRO B 1 399 ? 18.688 -11.047 11.578 1 87.62 399 PRO B C 1
ATOM 6764 O O . PRO B 1 399 ? 19.766 -11.617 11.391 1 87.62 399 PRO B O 1
ATOM 6767 N N . LEU B 1 400 ? 18.078 -10.492 10.664 1 90.38 400 LEU B N 1
ATOM 6768 C CA . LEU B 1 400 ? 18.609 -10.391 9.305 1 90.38 400 LEU B CA 1
ATOM 6769 C C . LEU B 1 400 ? 19.188 -9.008 9.039 1 90.38 400 LEU B C 1
ATOM 6771 O O . LEU B 1 400 ? 18.656 -8 9.508 1 90.38 400 LEU B O 1
ATOM 6775 N N . PRO B 1 401 ? 20.281 -8.969 8.297 1 89.94 401 PRO B N 1
ATOM 6776 C CA . PRO B 1 401 ? 20.797 -7.652 7.898 1 89.94 401 PRO B CA 1
ATOM 6777 C C . PRO B 1 401 ? 19.766 -6.832 7.117 1 89.94 401 PRO B C 1
ATOM 6779 O O . PRO B 1 401 ? 18.969 -7.398 6.367 1 89.94 401 PRO B O 1
ATOM 6782 N N . SER B 1 402 ? 19.844 -5.52 7.258 1 89.06 402 SER B N 1
ATOM 6783 C CA . SER B 1 402 ? 18.859 -4.633 6.652 1 89.06 402 SER B CA 1
ATOM 6784 C C . SER B 1 402 ? 18.906 -4.711 5.133 1 89.06 402 SER B C 1
ATOM 6786 O O . SER B 1 402 ? 17.891 -4.52 4.465 1 89.06 402 SER B O 1
ATOM 6788 N N . GLU B 1 403 ? 20.047 -5.031 4.566 1 89.56 403 GLU B N 1
ATOM 6789 C CA . GLU B 1 403 ? 20.219 -5.07 3.117 1 89.56 403 GLU B CA 1
ATOM 6790 C C . GLU B 1 403 ? 19.859 -6.441 2.555 1 89.56 403 GLU B C 1
ATOM 6792 O O . GLU B 1 403 ? 19.781 -6.617 1.336 1 89.56 403 GLU B O 1
ATOM 6797 N N . TYR B 1 404 ? 19.578 -7.367 3.445 1 91.56 404 TYR B N 1
ATOM 6798 C CA . TYR B 1 404 ? 19.375 -8.75 3.041 1 91.56 404 TYR B CA 1
ATOM 6799 C C . TYR B 1 404 ? 18.062 -8.906 2.283 1 91.56 404 TYR B C 1
ATOM 6801 O O . TYR B 1 404 ? 17.047 -8.312 2.662 1 91.56 404 TYR B O 1
ATOM 6809 N N . ARG B 1 405 ? 18.141 -9.664 1.194 1 92.69 405 ARG B N 1
ATOM 6810 C CA . ARG B 1 405 ? 16.984 -10.094 0.425 1 92.69 405 ARG B CA 1
ATOM 6811 C C . ARG B 1 405 ? 17.031 -11.594 0.153 1 92.69 405 ARG B C 1
ATOM 6813 O O . ARG B 1 405 ? 17.969 -12.086 -0.455 1 92.69 405 ARG B O 1
ATOM 6820 N N . SER B 1 406 ? 16.031 -12.234 0.52 1 94.56 406 SER B N 1
ATOM 6821 C CA . SER B 1 406 ? 15.969 -13.672 0.31 1 94.56 406 SER B CA 1
ATOM 6822 C C . SER B 1 406 ? 15.703 -14.008 -1.154 1 94.56 406 SER B C 1
ATOM 6824 O O . SER B 1 406 ? 14.938 -13.312 -1.827 1 94.56 406 SER B O 1
ATOM 6826 N N . TRP B 1 407 ? 16.328 -15.109 -1.636 1 94.31 407 TRP B N 1
ATOM 6827 C CA . TRP B 1 407 ? 15.984 -15.609 -2.963 1 94.31 407 TRP B CA 1
ATOM 6828 C C . TRP B 1 407 ? 14.625 -16.312 -2.947 1 94.31 407 TRP B C 1
ATOM 6830 O O . TRP B 1 407 ? 14.031 -16.531 -4 1 94.31 407 TRP B O 1
ATOM 6840 N N . GLN B 1 408 ? 14.219 -16.719 -1.774 1 94.5 408 GLN B N 1
ATOM 6841 C CA . GLN B 1 408 ? 12.883 -17.297 -1.621 1 94.5 408 GLN B CA 1
ATOM 6842 C C . GLN B 1 408 ? 11.828 -16.188 -1.539 1 94.5 408 GLN B C 1
ATOM 6844 O O . GLN B 1 408 ? 11.328 -15.891 -0.456 1 94.5 408 GLN B O 1
ATOM 6849 N N . MET B 1 409 ? 11.336 -15.82 -2.627 1 94.38 409 MET B N 1
ATOM 6850 C CA . MET B 1 409 ? 10.555 -14.594 -2.746 1 94.38 409 MET B CA 1
ATOM 6851 C C . MET B 1 409 ? 9.102 -14.828 -2.336 1 94.38 409 MET B C 1
ATOM 6853 O O . MET B 1 409 ? 8.398 -13.891 -1.952 1 94.38 409 MET B O 1
ATOM 6857 N N . PHE B 1 410 ? 8.547 -16 -2.312 1 90.75 410 PHE B N 1
ATOM 6858 C CA . PHE B 1 410 ? 7.117 -16.219 -2.109 1 90.75 410 PHE B CA 1
ATOM 6859 C C . PHE B 1 410 ? 6.734 -15.977 -0.654 1 90.75 410 PHE B C 1
ATOM 6861 O O . PHE B 1 410 ? 5.566 -15.734 -0.347 1 90.75 410 PHE B O 1
ATOM 6868 N N . ASP B 1 411 ? 7.73 -15.953 0.239 1 89.69 411 ASP B N 1
ATOM 6869 C CA . ASP B 1 411 ? 7.359 -15.766 1.638 1 89.69 411 ASP B CA 1
ATOM 6870 C C . ASP B 1 411 ? 8.234 -14.703 2.299 1 89.69 411 ASP B C 1
ATOM 6872 O O . ASP B 1 411 ? 8.367 -14.68 3.525 1 89.69 411 ASP B O 1
ATOM 6876 N N . SER B 1 412 ? 8.922 -13.945 1.56 1 93.75 412 SER B N 1
ATOM 6877 C CA . SER B 1 412 ? 9.812 -12.914 2.074 1 93.75 412 SER B CA 1
ATOM 6878 C C . SER B 1 412 ? 9.391 -11.531 1.59 1 93.75 412 SER B C 1
ATOM 6880 O O . SER B 1 412 ? 9.922 -11.023 0.601 1 93.75 412 SER B O 1
ATOM 6882 N N . PRO B 1 413 ? 8.625 -10.852 2.35 1 95.44 413 PRO B N 1
ATOM 6883 C CA . PRO B 1 413 ? 8.086 -9.562 1.909 1 95.44 413 PRO B CA 1
ATOM 6884 C C . PRO B 1 413 ? 9.172 -8.531 1.617 1 95.44 413 PRO B C 1
ATOM 6886 O O . PRO B 1 413 ? 9.023 -7.707 0.71 1 95.44 413 PRO B O 1
ATOM 6889 N N . ASP B 1 414 ? 10.312 -8.602 2.23 1 92.81 414 ASP B N 1
ATOM 6890 C CA . ASP B 1 414 ? 11.391 -7.637 2.053 1 92.81 414 ASP B CA 1
ATOM 6891 C C . ASP B 1 414 ? 12.055 -7.801 0.687 1 92.81 414 ASP B C 1
ATOM 6893 O O . ASP B 1 414 ? 12.719 -6.883 0.197 1 92.81 414 ASP B O 1
ATOM 6897 N N . SER B 1 415 ? 11.891 -8.977 0.113 1 94.69 415 SER B N 1
ATOM 6898 C CA . SER B 1 415 ? 12.523 -9.25 -1.174 1 94.69 415 SER B CA 1
ATOM 6899 C C . SER B 1 415 ? 11.672 -8.734 -2.328 1 94.69 415 SER B C 1
ATOM 6901 O O . SER B 1 415 ? 12.195 -8.383 -3.389 1 94.69 415 SER B O 1
ATOM 6903 N N . VAL B 1 416 ? 10.359 -8.711 -2.133 1 97.25 416 VAL B N 1
ATOM 6904 C CA . VAL B 1 416 ? 9.438 -8.227 -3.152 1 97.25 416 VAL B CA 1
ATOM 6905 C C . VAL B 1 416 ? 8.336 -7.395 -2.496 1 97.25 416 VAL B C 1
ATOM 6907 O O . VAL B 1 416 ? 7.152 -7.684 -2.658 1 97.25 416 VAL B O 1
ATOM 6910 N N . PRO B 1 417 ? 8.742 -6.293 -1.835 1 97.62 417 PRO B N 1
ATOM 6911 C CA . PRO B 1 417 ? 7.746 -5.5 -1.109 1 97.62 417 PRO B CA 1
ATOM 6912 C C . PRO B 1 417 ? 6.645 -4.961 -2.02 1 97.62 417 PRO B C 1
ATOM 6914 O O . PRO B 1 417 ? 5.52 -4.746 -1.567 1 97.62 417 PRO B O 1
ATOM 6917 N N . GLY B 1 418 ? 6.949 -4.773 -3.297 1 98.38 418 GLY B N 1
ATOM 6918 C CA . GLY B 1 418 ? 5.941 -4.309 -4.238 1 98.38 418 GLY B CA 1
ATOM 6919 C C . GLY B 1 418 ? 4.75 -5.238 -4.348 1 98.38 418 GLY B C 1
ATOM 6920 O O . GLY B 1 418 ? 3.689 -4.844 -4.832 1 98.38 418 GLY B O 1
ATOM 6921 N N . ILE B 1 419 ? 4.965 -6.461 -3.891 1 98.38 419 ILE B N 1
ATOM 6922 C CA . ILE B 1 419 ? 3.902 -7.461 -3.957 1 98.38 419 ILE B CA 1
ATOM 6923 C C . ILE B 1 419 ? 3.193 -7.551 -2.607 1 98.38 419 ILE B C 1
ATOM 6925 O O . ILE B 1 419 ? 1.985 -7.324 -2.518 1 98.38 419 ILE B O 1
ATOM 6929 N N . PHE B 1 420 ? 3.912 -7.66 -1.539 1 98.31 420 PHE B N 1
ATOM 6930 C CA . PHE B 1 420 ? 3.305 -8.055 -0.272 1 98.31 420 PHE B CA 1
ATOM 6931 C C . PHE B 1 420 ? 2.867 -6.828 0.52 1 98.31 420 PHE B C 1
ATOM 6933 O O . PHE B 1 420 ? 2.068 -6.938 1.452 1 98.31 420 PHE B O 1
ATOM 6940 N N . TYR B 1 421 ? 3.424 -5.66 0.183 1 98.5 421 TYR B N 1
ATOM 6941 C CA . TYR B 1 421 ? 3.021 -4.434 0.867 1 98.5 421 TYR B CA 1
ATOM 6942 C C . TYR B 1 421 ? 1.94 -3.701 0.082 1 98.5 421 TYR B C 1
ATOM 6944 O O . TYR B 1 421 ? 1.446 -2.658 0.519 1 98.5 421 TYR B O 1
ATOM 6952 N N . TYR B 1 422 ? 1.49 -4.238 -1.024 1 98.69 422 TYR B N 1
ATOM 6953 C CA . TYR B 1 422 ? 0.567 -3.578 -1.942 1 98.69 422 TYR B CA 1
ATOM 6954 C C . TYR B 1 422 ? -0.856 -3.609 -1.398 1 98.69 422 TYR B C 1
ATOM 6956 O O . TYR B 1 422 ? -1.298 -4.625 -0.854 1 98.69 422 TYR B O 1
ATOM 6964 N N . ASP B 1 423 ? -1.546 -2.521 -1.532 1 98.88 423 ASP B N 1
ATOM 6965 C CA . ASP B 1 423 ? -2.973 -2.398 -1.249 1 98.88 423 ASP B CA 1
ATOM 6966 C C . ASP B 1 423 ? -3.732 -1.891 -2.471 1 98.88 423 ASP B C 1
ATOM 6968 O O . ASP B 1 423 ? -3.662 -0.706 -2.805 1 98.88 423 ASP B O 1
ATOM 6972 N N . ALA B 1 424 ? -4.508 -2.738 -3.084 1 98.88 424 ALA B N 1
ATOM 6973 C CA . ALA B 1 424 ? -5.184 -2.41 -4.336 1 98.88 424 ALA B CA 1
ATOM 6974 C C . ALA B 1 424 ? -6.27 -1.359 -4.113 1 98.88 424 ALA B C 1
ATOM 6976 O O . ALA B 1 424 ? -6.527 -0.531 -4.992 1 98.88 424 ALA B O 1
ATOM 6977 N N . GLU B 1 425 ? -6.898 -1.41 -2.979 1 98.69 425 GLU B N 1
ATOM 6978 C CA . GLU B 1 425 ? -7.934 -0.428 -2.67 1 98.69 425 GLU B CA 1
ATOM 6979 C C . GLU B 1 425 ? -7.344 0.974 -2.547 1 98.69 425 GLU B C 1
ATOM 6981 O O . GLU B 1 425 ? -7.867 1.928 -3.127 1 98.69 425 GLU B O 1
ATOM 6986 N N . GLY B 1 426 ? -6.277 1.079 -1.754 1 98.69 426 GLY B N 1
ATOM 6987 C CA . GLY B 1 426 ? -5.59 2.354 -1.637 1 98.69 426 GLY B CA 1
ATOM 6988 C C . GLY B 1 426 ? -5.051 2.863 -2.959 1 98.69 426 GLY B C 1
ATOM 6989 O O . GLY B 1 426 ? -5.145 4.059 -3.254 1 98.69 426 GLY B O 1
ATOM 6990 N N . ASP B 1 427 ? -4.523 1.944 -3.729 1 98.81 427 ASP B N 1
ATOM 6991 C CA . ASP B 1 427 ? -3.965 2.307 -5.027 1 98.81 427 ASP B CA 1
ATOM 6992 C C . ASP B 1 427 ? -5.047 2.84 -5.961 1 98.81 427 ASP B C 1
ATOM 6994 O O . ASP B 1 427 ? -4.832 3.822 -6.676 1 98.81 427 ASP B O 1
ATOM 6998 N N . ALA B 1 428 ? -6.203 2.213 -5.984 1 98.88 428 ALA B N 1
ATOM 6999 C CA . ALA B 1 428 ? -7.312 2.643 -6.832 1 98.88 428 ALA B CA 1
ATOM 7000 C C . ALA B 1 428 ? -7.781 4.043 -6.453 1 98.88 428 ALA B C 1
ATOM 7002 O O . ALA B 1 428 ? -8.008 4.887 -7.328 1 98.88 428 ALA B O 1
ATOM 7003 N N . ASP B 1 429 ? -7.914 4.293 -5.156 1 98.62 429 ASP B N 1
ATOM 7004 C CA . ASP B 1 429 ? -8.336 5.605 -4.68 1 98.62 429 ASP B CA 1
ATOM 7005 C C . ASP B 1 429 ? -7.352 6.691 -5.117 1 98.62 429 ASP B C 1
ATOM 7007 O O . ASP B 1 429 ? -7.762 7.738 -5.621 1 98.62 429 ASP B O 1
ATOM 7011 N N . ASN B 1 430 ? -6.113 6.422 -4.922 1 98.69 430 ASN B N 1
ATOM 7012 C CA . ASN B 1 430 ? -5.109 7.406 -5.309 1 98.69 430 ASN B CA 1
ATOM 7013 C C . ASN B 1 430 ? -5.07 7.602 -6.82 1 98.69 430 ASN B C 1
ATOM 7015 O O . ASN B 1 430 ? -4.871 8.719 -7.301 1 98.69 430 ASN B O 1
ATOM 7019 N N . ALA B 1 431 ? -5.191 6.492 -7.562 1 98.81 431 ALA B N 1
ATOM 7020 C CA . ALA B 1 431 ? -5.16 6.57 -9.016 1 98.81 431 ALA B CA 1
ATOM 7021 C C . ALA B 1 431 ? -6.273 7.477 -9.539 1 98.81 431 ALA B C 1
ATOM 7023 O O . ALA B 1 431 ? -6.07 8.242 -10.492 1 98.81 431 ALA B O 1
ATOM 7024 N N . VAL B 1 432 ? -7.434 7.398 -8.984 1 98.75 432 VAL B N 1
ATOM 7025 C CA . VAL B 1 432 ? -8.547 8.258 -9.375 1 98.75 432 VAL B CA 1
ATOM 7026 C C . VAL B 1 432 ? -8.211 9.719 -9.07 1 98.75 432 VAL B C 1
ATOM 7028 O O . VAL B 1 432 ? -8.461 10.602 -9.883 1 98.75 432 VAL B O 1
ATOM 7031 N N . CYS B 1 433 ? -7.617 9.977 -7.883 1 98.75 433 CYS B N 1
ATOM 7032 C CA . CYS B 1 433 ? -7.227 11.336 -7.52 1 98.75 433 CYS B CA 1
ATOM 7033 C C . CYS B 1 433 ? -6.215 11.898 -8.516 1 98.75 433 CYS B C 1
ATOM 7035 O O . CYS B 1 433 ? -6.336 13.039 -8.953 1 98.75 433 CYS B O 1
ATOM 7037 N N . GLU B 1 434 ? -5.25 11.078 -8.844 1 98.56 434 GLU B N 1
ATOM 7038 C CA . GLU B 1 434 ? -4.227 11.516 -9.789 1 98.56 434 GLU B CA 1
ATOM 7039 C C . GLU B 1 434 ? -4.832 11.805 -11.156 1 98.56 434 GLU B C 1
ATOM 7041 O O . GLU B 1 434 ? -4.449 12.773 -11.82 1 98.56 434 GLU B O 1
ATOM 7046 N N . PHE B 1 435 ? -5.715 10.945 -11.57 1 98.75 435 PHE B N 1
ATOM 7047 C CA . PHE B 1 435 ? -6.402 11.148 -12.836 1 98.75 435 PHE B CA 1
ATOM 7048 C C . PHE B 1 435 ? -7.145 12.477 -12.844 1 98.75 435 PHE B C 1
ATOM 7050 O O . PHE B 1 435 ? -7.023 13.258 -13.797 1 98.75 435 PHE B O 1
ATOM 7057 N N . LEU B 1 436 ? -7.883 12.781 -11.789 1 98.62 436 LEU B N 1
ATOM 7058 C CA . LEU B 1 436 ? -8.703 13.984 -11.688 1 98.62 436 LEU B CA 1
ATOM 7059 C C . LEU B 1 436 ? -7.828 15.234 -11.656 1 98.62 436 LEU B C 1
ATOM 7061 O O . LEU B 1 436 ? -8.125 16.219 -12.328 1 98.62 436 LEU B O 1
ATOM 7065 N N . GLN B 1 437 ? -6.758 15.203 -10.875 1 98.12 437 GLN B N 1
ATOM 7066 C CA . GLN B 1 437 ? -5.922 16.406 -10.781 1 98.12 437 GLN B CA 1
ATOM 7067 C C . GLN B 1 437 ? -5.211 16.672 -12.102 1 98.12 437 GLN B C 1
ATOM 7069 O O . GLN B 1 437 ? -5.023 17.844 -12.484 1 98.12 437 GLN B O 1
ATOM 7074 N N . THR B 1 438 ? -4.785 15.57 -12.766 1 97.31 438 THR B N 1
ATOM 7075 C CA . THR B 1 438 ? -4.148 15.742 -14.062 1 97.31 438 THR B CA 1
ATOM 7076 C C . THR B 1 438 ? -5.129 16.328 -15.078 1 97.31 438 THR B C 1
ATOM 7078 O O . THR B 1 438 ? -4.789 17.266 -15.805 1 97.31 438 THR B O 1
ATOM 7081 N N . ARG B 1 439 ? -6.305 15.781 -15.148 1 97.56 439 ARG B N 1
ATOM 7082 C CA . ARG B 1 439 ? -7.34 16.281 -16.047 1 97.56 439 ARG B CA 1
ATOM 7083 C C . ARG B 1 439 ? -7.641 17.75 -15.773 1 97.56 439 ARG B C 1
ATOM 7085 O O . ARG B 1 439 ? -7.746 18.562 -16.703 1 97.56 439 ARG B O 1
ATOM 7092 N N . ASP B 1 440 ? -7.809 18.125 -14.523 1 98 440 ASP B N 1
ATOM 7093 C CA . ASP B 1 440 ? -8.125 19.5 -14.156 1 98 440 ASP B CA 1
ATOM 7094 C C . ASP B 1 440 ? -6.969 20.438 -14.469 1 98 440 ASP B C 1
ATOM 7096 O O . ASP B 1 440 ? -7.184 21.578 -14.867 1 98 440 ASP B O 1
ATOM 7100 N N . ARG B 1 441 ? -5.758 19.953 -14.234 1 96.25 441 ARG B N 1
ATOM 7101 C CA . ARG B 1 441 ? -4.598 20.766 -14.586 1 96.25 441 ARG B CA 1
ATOM 7102 C C . ARG B 1 441 ? -4.562 21.062 -16.094 1 96.25 441 ARG B C 1
ATOM 7104 O O . ARG B 1 441 ? -4.332 22.188 -16.5 1 96.25 441 ARG B O 1
ATOM 7111 N N . GLU B 1 442 ? -4.809 20.078 -16.875 1 96.81 442 GLU B N 1
ATOM 7112 C CA . GLU B 1 442 ? -4.785 20.203 -18.328 1 96.81 442 GLU B CA 1
ATOM 7113 C C . GLU B 1 442 ? -5.926 21.094 -18.828 1 96.81 442 GLU B C 1
ATOM 7115 O O . GLU B 1 442 ? -5.785 21.797 -19.828 1 96.81 442 GLU B O 1
ATOM 7120 N N . ASN B 1 443 ? -7.023 21.141 -18.094 1 97.31 443 ASN B N 1
ATOM 7121 C CA . ASN B 1 443 ? -8.203 21.875 -18.516 1 97.31 443 ASN B CA 1
ATOM 7122 C C . ASN B 1 443 ? -8.266 23.266 -17.859 1 97.31 443 ASN B C 1
ATOM 7124 O O . ASN B 1 443 ? -9.25 23.984 -18.016 1 97.31 443 ASN B O 1
ATOM 7128 N N . GLY B 1 444 ? -7.266 23.594 -17.078 1 96.31 444 GLY B N 1
ATOM 7129 C CA . GLY B 1 444 ? -7.254 24.891 -16.406 1 96.31 444 GLY B CA 1
ATOM 7130 C C . GLY B 1 444 ? -8.281 25 -15.305 1 96.31 444 GLY B C 1
ATOM 7131 O O . GLY B 1 444 ? -8.789 26.078 -15.031 1 96.31 444 GLY B O 1
ATOM 7132 N N . ALA B 1 445 ? -8.602 23.859 -14.719 1 97.88 445 ALA B N 1
ATOM 7133 C CA . ALA B 1 445 ? -9.641 23.812 -13.688 1 97.88 445 ALA B CA 1
ATOM 7134 C C . ALA B 1 445 ? -9.023 23.672 -12.297 1 97.88 445 ALA B C 1
ATOM 7136 O O . ALA B 1 445 ? -9.594 23.016 -11.422 1 97.88 445 ALA B O 1
ATOM 7137 N N . VAL B 1 446 ? -7.816 24.203 -12.141 1 97.31 446 VAL B N 1
ATOM 7138 C CA . VAL B 1 446 ? -7.141 24.266 -10.852 1 97.31 446 VAL B CA 1
ATOM 7139 C C . VAL B 1 446 ? -7.168 25.703 -10.328 1 97.31 446 VAL B C 1
ATOM 7141 O O . VAL B 1 446 ? -6.895 26.641 -11.07 1 97.31 446 VAL B O 1
ATOM 7144 N N . ASP B 1 447 ? -7.57 25.859 -9.047 1 96.19 447 ASP B N 1
ATOM 7145 C CA . ASP B 1 447 ? -7.59 27.188 -8.445 1 96.19 447 ASP B CA 1
ATOM 7146 C C . ASP B 1 447 ? -6.184 27.781 -8.383 1 96.19 447 ASP B C 1
ATOM 7148 O O . ASP B 1 447 ? -5.25 27.125 -7.922 1 96.19 447 ASP B O 1
ATOM 7152 N N . GLY B 1 448 ? -6.008 28.969 -8.773 1 91.56 448 GLY B N 1
ATOM 7153 C CA . GLY B 1 448 ? -4.699 29.594 -8.898 1 91.56 448 GLY B CA 1
ATOM 7154 C C . GLY B 1 448 ? -4.039 29.875 -7.566 1 91.56 448 GLY B C 1
ATOM 7155 O O . GLY B 1 448 ? -2.811 29.922 -7.469 1 91.56 448 GLY B O 1
ATOM 7156 N N . LEU B 1 449 ? -4.809 30.016 -6.527 1 90.25 449 LEU B N 1
ATOM 7157 C CA . LEU B 1 449 ? -4.273 30.375 -5.219 1 90.25 449 LEU B CA 1
ATOM 7158 C C . LEU B 1 449 ? -4.113 29.141 -4.344 1 90.25 449 LEU B C 1
ATOM 7160 O O . LEU B 1 449 ? -3.02 28.859 -3.848 1 90.25 449 LEU B O 1
ATOM 7164 N N . THR B 1 450 ? -5.133 28.344 -4.27 1 92.31 450 THR B N 1
ATOM 7165 C CA . THR B 1 450 ? -5.137 27.219 -3.348 1 92.31 450 THR B CA 1
ATOM 7166 C C . THR B 1 450 ? -4.492 25.984 -3.996 1 92.31 450 THR B C 1
ATOM 7168 O O . THR B 1 450 ? -4.152 25.031 -3.309 1 92.31 450 THR B O 1
ATOM 7171 N N . MET B 1 451 ? -4.441 25.953 -5.293 1 92.69 451 MET B N 1
ATOM 7172 C CA . MET B 1 451 ? -3.889 24.859 -6.094 1 92.69 451 MET B CA 1
ATOM 7173 C C . MET B 1 451 ? -4.746 23.609 -5.973 1 92.69 451 MET B C 1
ATOM 7175 O O . MET B 1 451 ? -4.27 22.5 -6.227 1 92.69 451 MET B O 1
ATOM 7179 N N . VAL B 1 452 ? -6.027 23.781 -5.613 1 97 452 VAL B N 1
ATOM 7180 C CA . VAL B 1 452 ? -6.938 22.656 -5.488 1 97 452 VAL B CA 1
ATOM 7181 C C . VAL B 1 452 ? -7.707 22.469 -6.797 1 97 452 VAL B C 1
ATOM 7183 O O . VAL B 1 452 ? -8.258 23.422 -7.344 1 97 452 VAL B O 1
ATOM 7186 N N . SER B 1 453 ? -7.676 21.25 -7.273 1 97.69 453 SER B N 1
ATOM 7187 C CA . SER B 1 453 ? -8.461 20.875 -8.445 1 97.69 453 SER B CA 1
ATOM 7188 C C . SER B 1 453 ? -9.961 20.922 -8.148 1 97.69 453 SER B C 1
ATOM 7190 O O . SER B 1 453 ? -10.391 20.547 -7.059 1 97.69 453 SER B O 1
ATOM 7192 N N . ARG B 1 454 ? -10.719 21.391 -9.102 1 97.62 454 ARG B N 1
ATOM 7193 C CA . ARG B 1 454 ? -12.164 21.469 -8.945 1 97.62 454 ARG B CA 1
ATOM 7194 C C . ARG B 1 454 ? -12.766 20.078 -8.703 1 97.62 454 ARG B C 1
ATOM 7196 O O . ARG B 1 454 ? -13.617 19.906 -7.828 1 97.62 454 ARG B O 1
ATOM 7203 N N . ALA B 1 455 ? -12.312 19.141 -9.453 1 97.19 455 ALA B N 1
ATOM 7204 C CA . ALA B 1 455 ? -12.867 17.797 -9.359 1 97.19 455 ALA B CA 1
ATOM 7205 C C . ALA B 1 455 ? -12.539 17.156 -8.016 1 97.19 455 ALA B C 1
ATOM 7207 O O . ALA B 1 455 ? -13.367 16.438 -7.441 1 97.19 455 ALA B O 1
ATOM 7208 N N . LEU B 1 456 ? -11.336 17.359 -7.504 1 97.62 456 LEU B N 1
ATOM 7209 C CA . LEU B 1 456 ? -10.969 16.781 -6.219 1 97.62 456 LEU B CA 1
ATOM 7210 C C . LEU B 1 456 ? -11.742 17.438 -5.078 1 97.62 456 LEU B C 1
ATOM 7212 O O . LEU B 1 456 ? -12.172 16.766 -4.141 1 97.62 456 LEU B O 1
ATOM 7216 N N . ARG B 1 457 ? -11.914 18.766 -5.164 1 97.19 457 ARG B N 1
ATOM 7217 C CA . ARG B 1 457 ? -12.742 19.438 -4.168 1 97.19 457 ARG B CA 1
ATOM 7218 C C . ARG B 1 457 ? -14.156 18.859 -4.152 1 97.19 457 ARG B C 1
ATOM 7220 O O . ARG B 1 457 ? -14.688 18.547 -3.086 1 97.19 457 ARG B O 1
ATOM 7227 N N . ARG B 1 458 ? -14.695 18.703 -5.316 1 94.62 458 ARG B N 1
ATOM 7228 C CA . ARG B 1 458 ? -16.031 18.141 -5.438 1 94.62 458 ARG B CA 1
ATOM 7229 C C . ARG B 1 458 ? -16.094 16.734 -4.879 1 94.62 458 ARG B C 1
ATOM 7231 O O . ARG B 1 458 ? -17.047 16.375 -4.188 1 94.62 458 ARG B O 1
ATOM 7238 N N . LYS B 1 459 ? -15.125 15.906 -5.195 1 94.75 459 LYS B N 1
ATOM 7239 C CA . LYS B 1 459 ? -15.055 14.523 -4.734 1 94.75 459 LYS B CA 1
ATOM 7240 C C . LYS B 1 459 ? -15.117 14.445 -3.211 1 94.75 459 LYS B C 1
ATOM 7242 O O . LYS B 1 459 ? -15.906 13.688 -2.652 1 94.75 459 LYS B O 1
ATOM 7247 N N . TRP B 1 460 ? -14.375 15.266 -2.504 1 95.25 460 TRP B N 1
ATOM 7248 C CA . TRP B 1 460 ? -14.273 15.148 -1.053 1 95.25 460 TRP B CA 1
ATOM 7249 C C . TRP B 1 460 ? -15.453 15.828 -0.366 1 95.25 460 TRP B C 1
ATOM 7251 O O . TRP B 1 460 ? -15.945 15.359 0.661 1 95.25 460 TRP B O 1
ATOM 7261 N N . TRP B 1 461 ? -16.016 16.875 -0.943 1 93.06 461 TRP B N 1
ATOM 7262 C CA . TRP B 1 461 ? -17.219 17.516 -0.414 1 93.06 461 TRP B CA 1
ATOM 7263 C C . TRP B 1 461 ? -18.438 16.625 -0.616 1 93.06 461 TRP B C 1
ATOM 7265 O O . TRP B 1 461 ? -19.406 16.688 0.15 1 93.06 461 TRP B O 1
ATOM 7275 N N . ALA B 1 462 ? -18.344 15.766 -1.576 1 89.44 462 ALA B N 1
ATOM 7276 C CA . ALA B 1 462 ? -19.484 14.906 -1.924 1 89.44 462 ALA B CA 1
ATOM 7277 C C . ALA B 1 462 ? -19.734 13.875 -0.833 1 89.44 462 ALA B C 1
ATOM 7279 O O . ALA B 1 462 ? -20.812 13.258 -0.799 1 89.44 462 ALA B O 1
ATOM 7280 N N . SER B 1 463 ? -18.828 13.688 0.03 1 86.75 463 SER B N 1
ATOM 7281 C CA . SER B 1 463 ? -19.047 12.781 1.154 1 86.75 463 SER B CA 1
ATOM 7282 C C . SER B 1 463 ? -20.234 13.234 2.004 1 86.75 463 SER B C 1
ATOM 7284 O O . SER B 1 463 ? -20.812 12.43 2.734 1 86.75 463 SER B O 1
ATOM 7286 N N . LEU B 1 464 ? -20.594 14.461 1.938 1 89.44 464 LEU B N 1
ATOM 7287 C CA . LEU B 1 464 ? -21.719 14.992 2.705 1 89.44 464 LEU B CA 1
ATOM 7288 C C . LEU B 1 464 ? -23.047 14.5 2.133 1 89.44 464 LEU B C 1
ATOM 7290 O O . LEU B 1 464 ? -24.062 14.516 2.822 1 89.44 464 LEU B O 1
ATOM 7294 N N . ASP B 1 465 ? -23 14.148 0.864 1 81.69 465 ASP B N 1
ATOM 7295 C CA . ASP B 1 465 ? -24.234 13.836 0.159 1 81.69 465 ASP B CA 1
ATOM 7296 C C . ASP B 1 465 ? -24.469 12.328 0.077 1 81.69 465 ASP B C 1
ATOM 7298 O O . ASP B 1 465 ? -25.609 11.875 -0.048 1 81.69 465 ASP B O 1
ATOM 7302 N N . PHE B 1 466 ? -23.406 11.508 -0.034 1 66.19 466 PHE B N 1
ATOM 7303 C CA . PHE B 1 466 ? -23.562 10.078 -0.278 1 66.19 466 PHE B CA 1
ATOM 7304 C C . PHE B 1 466 ? -22.969 9.273 0.867 1 66.19 466 PHE B C 1
ATOM 7306 O O . PHE B 1 466 ? -21.781 8.938 0.846 1 66.19 466 PHE B O 1
ATOM 7313 N N . ASN B 1 467 ? -23.562 9.18 1.963 1 63.88 467 ASN B N 1
ATOM 7314 C CA . ASN B 1 467 ? -22.953 8.359 3.002 1 63.88 467 ASN B CA 1
ATOM 7315 C C . ASN B 1 467 ? -23.891 7.25 3.469 1 63.88 467 ASN B C 1
ATOM 7317 O O . ASN B 1 467 ? -23.766 6.758 4.59 1 63.88 467 ASN B O 1
ATOM 7321 N N . GLY B 1 468 ? -24.656 6.82 2.369 1 54.66 468 GLY B N 1
ATOM 7322 C CA . GLY B 1 468 ? -25.547 5.723 2.715 1 54.66 468 GLY B CA 1
ATOM 7323 C C . GLY B 1 468 ? -26.656 6.137 3.652 1 54.66 468 GLY B C 1
ATOM 7324 O O . GLY B 1 468 ? -27.516 5.316 4.012 1 54.66 468 GLY B O 1
ATOM 7325 N N . VAL B 1 469 ? -26.453 7.402 4.406 1 51.69 469 VAL B N 1
ATOM 7326 C CA . VAL B 1 469 ? -27.453 7.828 5.387 1 51.69 469 VAL B CA 1
ATOM 7327 C C . VAL B 1 469 ? -28.516 8.688 4.707 1 51.69 469 VAL B C 1
ATOM 7329 O O . VAL B 1 469 ? -28.203 9.578 3.918 1 51.69 469 VAL B O 1
ATOM 7332 N N . VAL B 1 470 ? -29.609 8.102 4.285 1 42.31 470 VAL B N 1
ATOM 7333 C CA . VAL B 1 470 ? -30.75 8.906 3.857 1 42.31 470 VAL B CA 1
ATOM 7334 C C . VAL B 1 470 ? -31 10.031 4.859 1 42.31 470 VAL B C 1
ATOM 7336 O O . VAL B 1 470 ? -31.156 9.781 6.059 1 42.31 470 VAL B O 1
ATOM 7339 N N . ALA B 1 471 ? -30.531 11.328 4.473 1 37.41 471 ALA B N 1
ATOM 7340 C CA . ALA B 1 471 ? -31.031 12.453 5.258 1 37.41 471 ALA B CA 1
ATOM 7341 C C . ALA B 1 471 ? -32.469 12.227 5.723 1 37.41 471 ALA B C 1
ATOM 7343 O O . ALA B 1 471 ? -33.344 11.953 4.91 1 37.41 471 ALA B O 1
ATOM 7344 N N . VAL B 1 472 ? -32.625 11.844 6.863 1 29.08 472 VAL B N 1
ATOM 7345 C CA . VAL B 1 472 ? -34 11.992 7.32 1 29.08 472 VAL B CA 1
ATOM 7346 C C . VAL B 1 472 ? -34.406 13.469 7.32 1 29.08 472 VAL B C 1
ATOM 7348 O O . VAL B 1 472 ? -33.594 14.32 7.734 1 29.08 472 VAL B O 1
#